Protein AF-A0A6I7NRR6-F1 (afdb_monomer)

Solvent-accessible surface area (backbone atoms only — not comparable to full-atom values): 54608 Å² total; per-residue (Å²): 125,72,81,61,75,88,80,79,53,57,70,59,70,78,69,79,75,79,84,87,71,97,70,84,92,86,80,93,76,82,86,70,66,71,41,67,46,79,76,52,55,38,66,61,67,97,67,33,29,44,38,32,44,49,67,45,67,51,69,60,53,36,71,77,66,59,41,49,77,48,77,51,35,22,42,82,84,69,47,80,49,75,68,61,91,51,30,37,76,45,48,59,64,40,45,34,41,41,37,41,37,36,22,40,84,84,67,48,78,74,50,74,49,71,42,58,43,37,33,54,70,83,89,82,59,73,31,45,39,35,44,34,53,78,66,86,58,85,60,51,76,50,77,40,46,57,66,34,48,51,80,80,72,80,84,70,87,44,89,76,39,35,72,73,46,41,14,38,71,92,43,79,91,46,72,62,60,58,82,49,60,37,78,55,74,43,53,34,28,48,39,75,41,80,49,85,82,75,65,59,58,53,40,45,34,57,73,74,88,59,94,57,76,53,77,63,92,50,88,42,87,49,34,34,77,66,75,94,66,81,74,87,49,96,63,37,45,68,76,48,42,7,63,37,90,83,55,84,43,71,57,57,70,64,42,77,50,90,62,65,49,56,36,17,44,34,73,44,79,55,53,72,26,42,42,34,43,38,63,81,74,91,73,82,82,65,51,70,52,77,44,51,54,56,41,58,50,75,84,69,84,78,74,86,49,94,70,36,45,68,73,50,41,7,65,38,83,89,47,93,54,61,62,55,58,81,75,46,55,38,79,58,69,45,56,36,16,40,36,73,44,74,67,64,98,67,62,70,28,44,44,38,58,39,66,87,53,92,89,58,87,82,62,84,66,46,78,41,47,63,63,38,56,56,81,82,79,78,76,78,75,83,51,91,72,36,46,68,75,50,43,10,65,38,88,85,58,81,42,77,57,50,50,92,77,48,52,36,78,55,68,45,56,34,21,49,30,69,46,63,77,75,73,63,68,28,46,39,38,34,28,53,58,80,80,82,79,46,73,70,51,71,48,79,43,46,61,75,37,78,42,73,66,79,85,82,79,87,50,95,67,36,41,69,71,52,38,6,68,35,88,85,57,79,45,77,44,61,62,47,74,30,84,56,69,40,63,34,17,40,30,75,42,80,58,81,90,83,83,86,85,85,91,86,85,87,87,83,86,89,77,86,76,84,78,86,77,82,91,68,86,79,80,58,53,67,48,62,57,92,90,77,45,78,52,82,46,87,65,66,72,77,71,54,52,61,58,38,46,78,72,72,52,92,82,87,87,88,82,88,86,82,86,91,83,87,90,81,89,82,80,89,86,79,88,85,83,89,79,88,86,83,88,82,95,70,82,67,75,24,57,35,68,48,78,59,96,73,33,28,33,32,57,28,61,28,74,64,25,50,52,47,27,74,73,68,27,45,46,74,52,61,46,45,53,98,85,34,39,26,33,33,39,30,62,46,22,54,26,16,76,48,81,72,61,40,60,80,71,72,54,63,79,77,80,70,72,66,94,80,64,90,68,74,59,77,47,61,35,41,28,40,38,44,33,52,49,26,32,39,36,28,39,26,20,35,16,37,16,41,33,51,41,80,44,73,21,72,43,24,35,37,38,26,40,25,19,39,16,34,23,50,44,27,38,70,47,71,44,52,29,43,27,37,37,40,22,39,26,18,47,12,44,16,65,40,24,29,38,39,40,39,31,61,53,22,32,39,37,29,35,26,21,42,16,46,15,52,43,24,35,46,64,46,61,21,50,53,22,31,39,39,24,37,24,21,34,19,43,14,55,48,22,39,74,47,67,62,28,58,47,22,32,39,38,20,39,25,19,26,23,47,11,25,26,39,43,44,52,46,34,47,48,39,68,44,74,32,67,54,22,72,45,10,55,34,16,42,35,37,44,45,38,89,74,19,78,49,42,35,46,58,99,28,26,37,23,36,54,85,44,36,35,40,50,41,49,34,23,35,28,73,54,44,62,49,71,54,62,83,60,24,30,32,38,31,54,44,17,36,44,44,20,61,40,32,27,33,40,37,41,40,59,50,37,47,38,35,30,42,26,21,40,18,47,29,78,42,32,40,36,39,35,41,64,30,90,61,77,43,47,45,31,68,60,19,60,17,32,76,77,64,92,90,39,75,44,68,49,68,82,39,36,37,34,30,41,69,94,35,47,71,59,40,44,69,32,69,59,40,46,81,45,47,92,33,56,42,60,95

Secondary structure (DSSP, 8-state):
-----TTSSEE-------------SS----TT--EEEEEEEEE-STTEEEEEEEEETHHHHHHHH--EEEEEEEETT-PEEPEETTEEEEETT-EEEEEEEEE-TT--EEEEEEEEEEEPPPPPPEEEEEEE-SSSSPPEEEEEETTBPPPPPPPPP-TTEEEEEEEETT-TTSB--TTS-B-S-EEEEEEEEEPPP----EEEE--SS---EE------SSBPPPPSS---BTTEEEEEEESSTTSSSB--TT-B-SS-EEEEEEEEE--EEEEEEE--SS-S--EEEEEETTPBPPPPPPPPBTTEEEEEEESSTT-S-B--TTT-B--S-EEEEEEEEE---PPEEEEEEE-S-TTSPPPPPEEEETTPPPPPPSSPP-BTTEEEEEEESSTTS-SB--TTT----S-EEEEEEEEESS--EEEEEEE--SSS--EEEEEEEETTEEEE------BTTEEEEEEESSTTS-SEESEEEESS-EEEEEEEEEPPPPPPPPP----SSS---------SSS--EEEESTTS-EEEE-S-THHHHHHHHHTT----------------SS-----------------TTSEEEEEETTEEEEEEE-HHHHHHHHHHSEEE--SEETTEEEEEE-TTTT----HHHHHHTT--GGGG--TT-TT-S----SEEE--TT--EE-TTTTTT---SEEE--TT--EE-TTTTTT--S--EEEE-TT--EE-TTTTTT-TT--EEEE-TT--EE-TTTTTT-TT--EEE--TT--EE-TTTTTT-TT-------TT--EE-TTTTTT----EEEE-TT--EE-TTTT--TT--EEEE-TT-SSEEEETTEEEETTS-EEEE--TT---SEEEPPTT--EE-TTTTTT-TT--EEEE-TT--EE-TTTTTT-TT--EEEE--SSPPEE-TTTTEEE-STT-EEEPTT-EEEE-TT-HHHHHTSTTGGGGGGGEEE-

Nearest PDB structures (foldseek):
  4h09-assembly2_B  TM=7.238E-01  e=1.668E-12  Eubacterium ventriosum ATCC 27560
  4gt6-assembly1_A  TM=6.253E-01  e=6.529E-12  Faecalibacterium duncaniae
  4cp6-assembly1_A  TM=4.565E-01  e=5.761E-14  Streptococcus pneumoniae
  4fs7-assembly1_A  TM=6.454E-01  e=3.635E-09  Bacteroides ovatus ATCC 8483
  6mlx-assembly3_C  TM=5.170E-01  e=1.390E-04  Treponema pallidum

Sequence (970 aa):
MKRFWMGWLILGMIAVLSACDSRPPGDSWDLEQLLIEIQDAYEVPAGLYTIEYTIENLNDYVREFGVSVKVEAFDADDNPVTLDGTTFEALAGAVYTVTVTVLKDDESVLTTRTMTVQVAEAPVEMVRVTFDPANGTAAYEVQVPVGSPVATPDEPLYEDHTFIGWSVLDERDKLWDFTDDVMADLTLVALWQGAPIVVYLLSYYLNDGTTTLYLSEGNTTGLLALPSDDPVREGYRFTGWAYDPSGKAPALSGDPIEQAMSLYAQWEEIVYVMVEFARNDGSGDAFSVVLEKGDILTEEAAPLREGYLFLGWSKAADSDAFWMFATEPVEANMTLYARWAQETSGTTFTVTFDLQVDDLPPVENQTVIEGALATYPLPDPMRVDYHFIGWFLDPDMTDIFLFDDMPITADITLYAGWQSMFGTVYTINYWVNDGSGDLFTSDNVSEGTLYVIGQIPTQSGYVFTGWYLDAATTMPAEHVFVEDDLDLYAGWRAEATPLSAPSGLNIEDGILTFVVVSDEAPLAFDIFINDDWVLQVNEPWADVSSWLIEAGVYGIELVAVGDGIETLDSPRSAILLVTIEAEDDSDQGYFVYENDEGYLRLLGLTEDGKDHVKATGSLIIPNTIDGIPVYAIDFYAFFSLSWELGEDLGLDPEDWSDENNWNRALFVFDKVVIPSNVNYIWDNAFTGNQIKSLTIGINVERIDYGAFKGVGQLEHLTIPGSVHYIGVEAFAEMPNLKTVDIREGVQYIDDRAFQYNERLETVIFADSITYIGDGTFVMTPLLGDIHLPVSLQYLGLSAFKHSGMSTVTIPAGLEEIGDFALSGEGLTYITVHADNPSYMALDGVLFNKNLSRLIQYPLGNTNKTYAIPNGVDTIAWFAFNEAAYLEIISVPASVTSIETFAFFGIMSLSTIEFKGTVPPSIGSRALMYETGMSEYEPLPNMTILVPSGYLDVYKLAPGFSFYEDHLTSQ

pLDDT: mean 72.7, std 19.06, range [25.39, 98.44]

Foldseek 3Di:
DDFDPDDPWKDWDFPQDFDDDDDDDDDDDGPRPWTKAWDGWDDDPDFKIKTFIDIPPPVVCCVPAVKDKDKWKAWPVRHTFDDDDRIGMDGAQTKMKIKMFIAHPVRHTPDMDIIMMGTHDDDFAKAKEWEAAQQPDDIDIDIDGAFAFDDADPNDDHPQWDWPAWDFPVGLPDHDDSRGGDHHHTYIYIDTDGDDAPFAWEWEAQLPPDRDTDTDSDRDPQWDDDDPDFDDDVQKDWPAKAQDSVRPGGDDGGHGDPHHGYIYIDIDGFAKAKEWEAALPPDDDIDIDIDTAFDFDADDDFDDDPQKDWPAWAQDAPDPHHDDGPPDTHHHHGYTYIDIDGDDDFDKAKEAEAAVDPPWDGFDIDIGGAFAFDDDDPDQTDDPQWDFPAWAQDQVRPHHDDRVPDGDHHHGYIYTDIHGNDFDWAKEWEAALPPPRDTPDIDTHGAQDWDADDDADDDPQKDWDAKAQDSVRPHGPRIDGPHHHGYIYIDIDGDDDDDDDDDDDDDDDDDDDFFFDDDDDDDWTWGDDPNDDTDTDPDDPVVVVVVVVVVPHDDDDDDDDDDDDDDDDDDDDDDDDDDDDDDDDDPQQFFDWDDDPQEIETQATDPVNQVVCVVVLEAEDDCDRPNGGHAEYDALHQAADDPVVCVVVVHDPVVVPDPPPPHYDRRARQYYEAEQNYQYQDHRSAAQHQHQYYHHHQQNQEQEHCSHANREHHQEEEAHLNHQEQYACSQDNHARHAEYHYEHNHAEYEHLVHDNNQNHAYYHDHLNYAYDEACVHHNNQNHEADEDRQNHAEQYHLVQAQYLYQEYEAHQNHNYHHANSQNHQNHAAYQYDPNNQFWGDDPRFIDGPQLQEGRADGLNHQDQEDERDPNHQEQDACRNAQSARHAEYEAEQNHQYYEALSNENNLNHQEYEYHHLADHDHYHNNQWYDPPPPDIDGRPNHAYEYEPPRLVVQCPDPPSVVVNVRYDYD

Mean predicted aligned error: 23.21 Å

Radius of gyration: 48.03 Å; Cα contacts (8 Å, |Δi|>4): 2185; chains: 1; bounding box: 156×92×117 Å

Structure (mmCIF, N/CA/C/O backbone):
data_AF-A0A6I7NRR6-F1
#
_entry.id   AF-A0A6I7NRR6-F1
#
loop_
_atom_site.group_PDB
_atom_site.id
_atom_site.type_symbol
_atom_site.label_atom_id
_atom_site.label_alt_id
_atom_site.label_comp_id
_atom_site.label_asym_id
_atom_site.label_entity_id
_atom_site.label_seq_id
_atom_site.pdbx_PDB_ins_code
_atom_site.Cartn_x
_atom_site.Cartn_y
_atom_site.Cartn_z
_atom_site.occupancy
_atom_site.B_iso_or_equiv
_atom_site.auth_seq_id
_atom_site.auth_comp_id
_atom_site.auth_asym_id
_atom_site.auth_atom_id
_atom_site.pdbx_PDB_model_num
ATOM 1 N N . MET A 1 1 ? 66.875 -33.323 25.495 1.00 39.59 1 MET A N 1
ATOM 2 C CA . MET A 1 1 ? 67.094 -32.762 26.842 1.00 39.59 1 MET A CA 1
ATOM 3 C C . MET A 1 1 ? 67.150 -31.250 26.717 1.00 39.59 1 MET A C 1
ATOM 5 O O . MET A 1 1 ? 68.175 -30.712 26.310 1.00 39.59 1 MET A O 1
ATOM 9 N N . LYS A 1 2 ? 66.020 -30.575 26.943 1.00 41.25 2 LYS A N 1
ATOM 10 C CA . LYS A 1 2 ? 65.986 -29.114 27.063 1.00 41.25 2 LYS A CA 1
ATOM 11 C C . LYS A 1 2 ? 66.435 -28.796 28.495 1.00 41.25 2 LYS A C 1
ATOM 13 O O . LYS A 1 2 ? 65.766 -29.215 29.428 1.00 41.25 2 LYS A O 1
ATOM 18 N N . ARG A 1 3 ? 67.590 -28.146 28.672 1.00 41.94 3 ARG A N 1
ATOM 19 C CA . ARG A 1 3 ? 67.972 -27.570 29.972 1.00 41.94 3 ARG A CA 1
ATOM 20 C C . ARG A 1 3 ? 67.186 -26.273 30.125 1.00 41.94 3 ARG A C 1
ATOM 22 O O . ARG A 1 3 ? 67.403 -25.354 29.335 1.00 41.94 3 ARG A O 1
ATOM 29 N N . PHE A 1 4 ? 66.235 -26.229 31.049 1.00 46.75 4 PHE A N 1
ATOM 30 C CA . PHE A 1 4 ? 65.455 -25.023 31.309 1.00 46.75 4 PHE A CA 1
ATOM 31 C C . PHE A 1 4 ? 66.203 -24.151 32.320 1.00 46.75 4 PHE A C 1
ATOM 33 O O . PHE A 1 4 ? 66.697 -24.644 33.323 1.00 46.75 4 PHE A O 1
ATOM 40 N N . TRP A 1 5 ? 66.332 -22.853 32.037 1.00 40.44 5 TRP A N 1
ATOM 41 C CA . TRP A 1 5 ? 66.948 -21.906 32.969 1.00 40.44 5 TRP A CA 1
ATOM 42 C C . TRP A 1 5 ? 66.023 -21.661 34.175 1.00 40.44 5 TRP A C 1
ATOM 44 O O . TRP A 1 5 ? 64.813 -21.514 34.003 1.00 40.44 5 TRP A O 1
ATOM 54 N N . MET A 1 6 ? 66.637 -21.576 35.360 1.00 43.59 6 MET A N 1
ATOM 55 C CA . MET A 1 6 ? 66.144 -21.588 36.757 1.00 43.59 6 MET A CA 1
ATOM 56 C C . MET A 1 6 ? 64.941 -20.700 37.160 1.00 43.59 6 MET A C 1
ATOM 58 O O . MET A 1 6 ? 64.642 -20.594 38.343 1.00 43.59 6 MET A O 1
ATOM 62 N N . GLY A 1 7 ? 64.244 -20.034 36.238 1.00 47.44 7 GLY A N 1
ATOM 63 C CA . GLY A 1 7 ? 63.242 -19.016 36.580 1.00 47.44 7 GLY A CA 1
ATOM 64 C C . GLY A 1 7 ? 61.779 -19.467 36.645 1.00 47.44 7 GLY A C 1
ATOM 65 O O . GLY A 1 7 ? 60.980 -18.737 37.217 1.00 47.44 7 GLY A O 1
ATOM 66 N N . TRP A 1 8 ? 61.397 -20.595 36.031 1.00 50.31 8 TRP A N 1
ATOM 67 C CA . TRP A 1 8 ? 59.971 -20.896 35.772 1.00 50.31 8 TRP A CA 1
ATOM 68 C C . TRP A 1 8 ? 59.485 -22.306 36.160 1.00 50.31 8 TRP A C 1
ATOM 70 O O . TRP A 1 8 ? 58.287 -22.546 36.084 1.00 50.31 8 TRP A O 1
ATOM 80 N N . LEU A 1 9 ? 60.353 -23.234 36.591 1.00 51.38 9 LEU A N 1
ATOM 81 C CA . LEU A 1 9 ? 59.957 -24.641 36.830 1.00 51.38 9 LEU A CA 1
ATOM 82 C C . LEU A 1 9 ? 59.970 -25.104 38.299 1.00 51.38 9 LEU A C 1
ATOM 84 O O . LEU A 1 9 ? 59.352 -26.123 38.600 1.00 51.38 9 LEU A O 1
ATOM 88 N N . ILE A 1 10 ? 60.610 -24.372 39.220 1.00 51.47 10 ILE A N 1
ATOM 89 C CA . ILE A 1 10 ? 60.633 -24.705 40.656 1.00 51.47 10 ILE A CA 1
ATOM 90 C C . ILE A 1 10 ? 60.467 -23.430 41.485 1.00 51.47 10 ILE A C 1
ATOM 92 O O . ILE A 1 10 ? 61.281 -22.513 41.396 1.00 51.47 10 ILE A O 1
ATOM 96 N N . LEU A 1 11 ? 59.436 -23.386 42.330 1.00 49.25 11 LEU A N 1
ATOM 97 C CA . LEU A 1 11 ? 59.266 -22.371 43.375 1.00 49.25 11 LEU A CA 1
ATOM 98 C C . LEU A 1 11 ? 59.872 -22.914 44.679 1.00 49.25 11 LEU A C 1
ATOM 100 O O . LEU A 1 11 ? 59.171 -23.463 45.523 1.00 49.25 11 LEU A O 1
ATOM 104 N N . GLY A 1 12 ? 61.195 -22.815 44.824 1.00 45.66 12 GLY A N 1
ATOM 105 C CA . GLY A 1 12 ? 61.912 -23.179 46.051 1.00 45.66 12 GLY A CA 1
ATOM 106 C C . GLY A 1 12 ? 62.311 -21.932 46.838 1.00 45.66 12 GLY A C 1
ATOM 107 O O . GLY A 1 12 ? 63.116 -21.134 46.362 1.00 45.66 12 GLY A O 1
ATOM 108 N N . MET A 1 13 ? 61.754 -21.742 48.039 1.00 45.69 13 MET A N 1
ATOM 109 C CA . MET A 1 13 ? 62.218 -20.712 48.976 1.00 45.69 13 MET A CA 1
ATOM 110 C C . MET A 1 13 ? 63.624 -21.068 49.476 1.00 45.69 13 MET A C 1
ATOM 112 O O . MET A 1 13 ? 63.819 -22.140 50.045 1.00 45.69 13 MET A O 1
ATOM 116 N N . ILE A 1 14 ? 64.581 -20.143 49.351 1.00 43.75 14 ILE A N 1
ATOM 117 C CA . ILE A 1 14 ? 65.815 -20.160 50.148 1.00 43.75 14 ILE A CA 1
ATOM 118 C C . ILE A 1 14 ? 65.383 -20.115 51.623 1.00 43.75 14 ILE A C 1
ATOM 120 O O . ILE A 1 14 ? 64.957 -19.071 52.120 1.00 43.75 14 ILE A O 1
ATOM 124 N N . ALA A 1 15 ? 65.422 -21.250 52.322 1.00 41.03 15 ALA A N 1
ATOM 125 C CA . ALA A 1 15 ? 64.966 -21.343 53.705 1.00 41.03 15 ALA A CA 1
ATOM 126 C C . ALA A 1 15 ? 66.010 -20.750 54.674 1.00 41.03 15 ALA A C 1
ATOM 128 O O . ALA A 1 15 ? 66.717 -21.477 55.366 1.00 41.03 15 ALA A O 1
ATOM 129 N N . VAL A 1 16 ? 66.097 -19.417 54.751 1.00 41.50 16 VAL A N 1
ATOM 130 C CA . VAL A 1 16 ? 66.695 -18.713 55.899 1.00 41.50 16 VAL A CA 1
ATOM 131 C C . VAL A 1 16 ? 65.565 -18.372 56.863 1.00 41.50 16 VAL A C 1
ATOM 133 O O . VAL A 1 16 ? 64.860 -17.386 56.672 1.00 41.50 16 VAL A O 1
ATOM 136 N N . LEU A 1 17 ? 65.368 -19.198 57.892 1.00 39.12 17 LEU A N 1
ATOM 137 C CA . LEU A 1 17 ? 64.469 -18.887 59.005 1.00 39.12 17 LEU A CA 1
ATOM 138 C C . LEU A 1 17 ? 65.099 -19.297 60.344 1.00 39.12 17 LEU A C 1
ATOM 140 O O . LEU A 1 17 ? 65.543 -20.436 60.559 1.00 39.12 17 LEU A O 1
ATOM 144 N N . SER A 1 18 ? 65.157 -18.286 61.209 1.00 35.97 18 SER A N 1
ATOM 145 C CA . SER A 1 18 ? 65.817 -18.240 62.505 1.00 35.97 18 SER A CA 1
ATOM 146 C C . SER A 1 18 ? 65.279 -19.302 63.461 1.00 35.97 18 SER A C 1
ATOM 148 O O . SER A 1 18 ? 64.073 -19.515 63.598 1.00 35.97 18 SER A O 1
ATOM 150 N N . ALA A 1 19 ? 66.187 -20.003 64.140 1.00 35.12 19 ALA A N 1
ATOM 151 C CA . ALA A 1 19 ? 65.802 -20.856 65.254 1.00 35.12 19 ALA A CA 1
ATOM 152 C C . ALA A 1 19 ? 65.443 -19.950 66.442 1.00 35.12 19 ALA A C 1
ATOM 154 O O . ALA A 1 19 ? 66.312 -19.318 67.041 1.00 35.12 19 ALA A O 1
ATOM 155 N N . CYS A 1 20 ? 64.158 -19.877 66.783 1.00 33.28 20 CYS A N 1
ATOM 156 C CA . CYS A 1 20 ? 63.709 -19.306 68.045 1.00 33.28 20 CYS A CA 1
ATOM 157 C C . CYS A 1 20 ? 64.122 -20.263 69.168 1.00 33.28 20 CYS A C 1
ATOM 159 O O . CYS A 1 20 ? 63.532 -21.332 69.298 1.00 33.28 20 CYS A O 1
ATOM 161 N N . ASP A 1 21 ? 65.115 -19.899 69.979 1.00 34.53 21 ASP A N 1
ATOM 162 C CA . ASP A 1 21 ? 65.425 -20.664 71.185 1.00 34.53 21 ASP A CA 1
ATOM 163 C C . ASP A 1 21 ? 65.652 -19.719 72.367 1.00 34.53 21 ASP A C 1
ATOM 165 O O . ASP A 1 21 ? 66.613 -18.949 72.438 1.00 34.53 21 ASP A O 1
ATOM 169 N N . SER A 1 22 ? 64.726 -19.765 73.322 1.00 38.78 22 SER A N 1
ATOM 170 C CA . SER A 1 22 ? 64.920 -19.190 74.644 1.00 38.78 22 SER A CA 1
ATOM 171 C C . SER A 1 22 ? 66.034 -19.960 75.353 1.00 38.78 22 SER A C 1
ATOM 173 O O . SER A 1 22 ? 65.798 -21.064 75.846 1.00 38.78 22 SER A O 1
ATOM 175 N N . ARG A 1 23 ? 67.237 -19.382 75.457 1.00 40.16 23 ARG A N 1
ATOM 176 C CA . ARG A 1 23 ? 68.305 -19.911 76.320 1.00 40.16 23 ARG A CA 1
ATOM 177 C C . ARG A 1 23 ? 68.729 -18.930 77.417 1.00 40.16 23 ARG A C 1
ATOM 179 O O . ARG A 1 23 ? 68.815 -17.727 77.169 1.00 40.16 23 ARG A O 1
ATOM 186 N N . PRO A 1 24 ? 69.051 -19.433 78.626 1.00 35.22 24 PRO A N 1
ATOM 187 C CA . PRO A 1 24 ? 69.862 -18.716 79.606 1.00 35.22 24 PRO A CA 1
ATOM 188 C C . PRO A 1 24 ? 71.306 -18.509 79.091 1.00 35.22 24 PRO A C 1
ATOM 190 O O . PRO A 1 24 ? 71.759 -19.248 78.218 1.00 35.22 24 PRO A O 1
ATOM 193 N N . PRO A 1 25 ? 72.043 -17.522 79.630 1.00 41.16 25 PRO A N 1
ATOM 194 C CA . PRO A 1 25 ? 73.224 -16.938 78.994 1.00 41.16 25 PRO A CA 1
ATOM 195 C C . PRO A 1 25 ? 74.481 -17.812 79.139 1.00 41.16 25 PRO A C 1
ATOM 197 O O . PRO A 1 25 ? 74.842 -18.187 80.255 1.00 41.16 25 PRO A O 1
ATOM 200 N N . GLY A 1 26 ? 75.181 -18.078 78.028 1.00 49.25 26 GLY A N 1
ATOM 201 C CA . GLY A 1 26 ? 76.489 -18.743 78.062 1.00 49.25 26 GLY A CA 1
ATOM 202 C C . GLY A 1 26 ? 77.172 -18.984 76.715 1.00 49.25 26 GLY A C 1
ATOM 203 O O . GLY A 1 26 ? 78.352 -18.678 76.609 1.00 49.25 26 GLY A O 1
ATOM 204 N N . ASP A 1 27 ? 76.455 -19.443 75.686 1.00 42.06 27 ASP A N 1
ATOM 205 C CA . ASP A 1 27 ? 77.076 -19.856 74.418 1.00 42.06 27 ASP A CA 1
ATOM 206 C C . ASP A 1 27 ? 76.411 -19.170 73.215 1.00 42.06 27 ASP A C 1
ATOM 208 O O . ASP A 1 27 ? 75.225 -19.361 72.946 1.00 42.06 27 ASP A O 1
ATOM 212 N N . SER A 1 28 ? 77.171 -18.332 72.507 1.00 43.03 28 SER A N 1
ATOM 213 C CA . SER A 1 28 ? 76.752 -17.650 71.281 1.00 43.03 28 SER A CA 1
ATOM 214 C C . SER A 1 28 ? 77.017 -18.538 70.063 1.00 43.03 28 SER A C 1
ATOM 216 O O . SER A 1 28 ? 78.164 -18.623 69.619 1.00 43.03 28 SER A O 1
ATOM 218 N N . TRP A 1 29 ? 75.985 -19.161 69.495 1.00 52.72 29 TRP A N 1
ATOM 219 C CA . TRP A 1 29 ? 76.079 -19.791 68.173 1.00 52.72 29 TRP A CA 1
ATOM 220 C C . TRP A 1 29 ? 74.914 -19.350 67.298 1.00 52.72 29 TRP A C 1
ATOM 222 O O . TRP A 1 29 ? 73.757 -19.480 67.691 1.00 52.72 29 TRP A O 1
ATOM 232 N N . ASP A 1 30 ? 75.247 -18.852 66.112 1.00 50.75 30 ASP A N 1
ATOM 233 C CA . ASP A 1 30 ? 74.296 -18.438 65.089 1.00 50.75 30 ASP A CA 1
ATOM 234 C C . ASP A 1 30 ? 74.077 -19.624 64.135 1.00 50.75 30 ASP A C 1
ATOM 236 O O . ASP A 1 30 ? 74.895 -19.910 63.263 1.00 50.75 30 ASP A O 1
ATOM 240 N N . LEU A 1 31 ? 73.013 -20.399 64.358 1.00 51.59 31 LEU A N 1
ATOM 241 C CA . LEU A 1 31 ? 72.683 -21.617 63.595 1.00 51.59 31 LEU A CA 1
ATOM 242 C C . LEU A 1 31 ? 72.035 -21.314 62.223 1.00 51.59 31 LEU A C 1
ATOM 244 O O . LEU A 1 31 ? 71.423 -22.195 61.615 1.00 51.59 31 LEU A O 1
ATOM 248 N N . GLU A 1 32 ? 72.138 -20.078 61.730 1.00 52.94 32 GLU A N 1
ATOM 249 C CA . GLU A 1 32 ? 71.478 -19.591 60.510 1.00 52.94 32 GLU A CA 1
ATOM 250 C C . GLU A 1 32 ? 72.250 -19.852 59.199 1.00 52.94 32 GLU A C 1
ATOM 252 O O . GLU A 1 32 ? 71.725 -19.547 58.135 1.00 52.94 32 GLU A O 1
ATOM 257 N N . GLN A 1 33 ? 73.455 -20.443 59.224 1.00 57.72 33 GLN A N 1
ATOM 258 C CA . GLN A 1 33 ? 74.317 -20.512 58.025 1.00 57.72 33 GLN A CA 1
ATOM 259 C C . GLN A 1 33 ? 74.336 -21.844 57.248 1.00 57.72 33 GLN A C 1
ATOM 261 O O . GLN A 1 33 ? 75.024 -21.925 56.230 1.00 57.72 33 GLN A O 1
ATOM 266 N N . LEU A 1 34 ? 73.611 -22.886 57.676 1.00 63.16 34 LEU A N 1
ATOM 267 C CA . LEU A 1 34 ? 73.485 -24.123 56.886 1.00 63.16 34 LEU A CA 1
ATOM 268 C C . LEU A 1 34 ? 72.334 -23.982 55.876 1.00 63.16 34 LEU A C 1
ATOM 270 O O . LEU A 1 34 ? 71.171 -23.983 56.284 1.00 63.16 34 LEU A O 1
ATOM 274 N N . LEU A 1 35 ? 72.660 -23.877 54.585 1.00 66.00 35 LEU A N 1
ATOM 275 C CA . LEU A 1 35 ? 71.696 -23.634 53.507 1.00 66.00 35 LEU A CA 1
ATOM 276 C C . LEU A 1 35 ? 71.566 -24.860 52.592 1.00 66.00 35 LEU A C 1
ATOM 278 O O . LEU A 1 35 ? 72.576 -25.438 52.194 1.00 66.00 35 LEU A O 1
ATOM 282 N N . ILE A 1 36 ? 70.332 -25.237 52.249 1.00 68.44 36 ILE A N 1
ATOM 283 C CA . ILE A 1 36 ? 70.037 -26.214 51.191 1.00 68.44 36 ILE A CA 1
ATOM 284 C C . ILE A 1 36 ? 69.542 -25.416 49.984 1.00 68.44 36 ILE A C 1
ATOM 286 O O . ILE A 1 36 ? 68.613 -24.624 50.129 1.00 68.44 36 ILE A O 1
ATOM 290 N N . GLU A 1 37 ? 70.152 -25.611 48.818 1.00 70.75 37 GLU A N 1
ATOM 291 C CA . GLU A 1 37 ? 69.811 -24.885 47.590 1.00 70.75 37 GLU A CA 1
ATOM 292 C C . GLU A 1 37 ? 69.604 -25.854 46.421 1.00 70.75 37 GLU A C 1
ATOM 294 O O . GLU A 1 37 ? 70.335 -26.835 46.288 1.00 70.75 37 GLU A O 1
ATOM 299 N N . ILE A 1 38 ? 68.605 -25.583 45.575 1.00 70.06 38 ILE A N 1
ATOM 300 C CA . ILE A 1 38 ? 68.371 -26.322 44.328 1.00 70.06 38 ILE A CA 1
ATOM 301 C C . ILE A 1 38 ? 69.219 -25.698 43.218 1.00 70.06 38 ILE A C 1
ATOM 303 O O . ILE A 1 38 ? 69.108 -24.502 42.960 1.00 70.06 38 ILE A O 1
ATOM 307 N N . GLN A 1 39 ? 70.048 -26.509 42.563 1.00 69.50 39 GLN A N 1
ATOM 308 C CA . GLN A 1 39 ? 70.994 -26.060 41.539 1.00 69.50 39 GLN A CA 1
ATOM 309 C C . GLN A 1 39 ? 70.432 -26.163 40.123 1.00 69.50 39 GLN A C 1
ATOM 311 O O . GLN A 1 39 ? 70.609 -25.248 39.323 1.00 69.50 39 GLN A O 1
ATOM 316 N N . ASP A 1 40 ? 69.791 -27.279 39.782 1.00 67.25 40 ASP A N 1
ATOM 317 C CA . ASP A 1 40 ? 69.250 -27.495 38.439 1.00 67.25 40 ASP A CA 1
ATOM 318 C C . ASP A 1 40 ? 68.093 -28.502 38.478 1.00 67.25 40 ASP A C 1
ATOM 320 O O . ASP A 1 40 ? 67.961 -29.300 39.414 1.00 67.25 40 ASP A O 1
ATOM 324 N N . ALA A 1 41 ? 67.256 -28.466 37.443 1.00 66.94 41 ALA A N 1
ATOM 325 C CA . ALA A 1 41 ? 66.224 -29.461 37.211 1.00 66.94 41 ALA A CA 1
ATOM 326 C C . ALA A 1 41 ? 66.000 -29.685 35.721 1.00 66.94 41 ALA A C 1
ATOM 328 O O . ALA A 1 41 ? 65.828 -28.749 34.934 1.00 66.94 41 ALA A O 1
ATOM 329 N N . TYR A 1 42 ? 65.970 -30.950 35.321 1.00 70.94 42 TYR A N 1
ATOM 330 C CA . TYR A 1 42 ? 65.773 -31.315 33.926 1.00 70.94 42 TYR A CA 1
ATOM 331 C C . TYR A 1 42 ? 64.938 -32.584 33.791 1.00 70.94 42 TYR A C 1
ATOM 333 O O . TYR A 1 42 ? 64.973 -33.483 34.627 1.00 70.94 42 TYR A O 1
ATOM 341 N N . GLU A 1 43 ? 64.163 -32.627 32.712 1.00 69.81 43 GLU A N 1
ATOM 342 C CA . GLU A 1 43 ? 63.234 -33.713 32.417 1.00 69.81 43 GLU A CA 1
ATOM 343 C C . GLU A 1 43 ? 63.969 -34.942 31.865 1.00 69.81 43 GLU A C 1
ATOM 345 O O . GLU A 1 43 ? 64.834 -34.828 30.980 1.00 69.81 43 GLU A O 1
ATOM 350 N N . VAL A 1 44 ? 63.595 -36.122 32.362 1.00 61.09 44 VAL A N 1
ATOM 351 C CA . VAL A 1 44 ? 64.152 -37.413 31.958 1.00 61.09 44 VAL A CA 1
ATOM 352 C C . VAL A 1 44 ? 62.983 -38.401 31.787 1.00 61.09 44 VAL A C 1
ATOM 354 O O . VAL A 1 44 ? 62.465 -38.944 32.752 1.00 61.09 44 VAL A O 1
ATOM 357 N N . PRO A 1 45 ? 62.690 -38.762 30.524 1.00 57.53 45 PRO A N 1
ATOM 358 C CA . PRO A 1 45 ? 61.364 -39.054 29.928 1.00 57.53 45 PRO A CA 1
ATOM 359 C C . PRO A 1 45 ? 60.075 -38.411 30.490 1.00 57.53 45 PRO A C 1
ATOM 361 O O . PRO A 1 45 ? 60.007 -37.993 31.635 1.00 57.53 45 PRO A O 1
ATOM 364 N N . ALA A 1 46 ? 59.042 -38.358 29.633 1.00 56.88 46 ALA A N 1
ATOM 365 C CA . ALA A 1 46 ? 57.800 -37.592 29.803 1.00 56.88 46 ALA A CA 1
ATOM 366 C C . ALA A 1 46 ? 57.198 -37.659 31.220 1.00 56.88 46 ALA A C 1
ATOM 368 O O . ALA A 1 46 ? 56.669 -38.695 31.627 1.00 56.88 46 ALA A O 1
ATOM 369 N N . GLY A 1 47 ? 57.256 -36.529 31.933 1.00 60.12 47 GLY A N 1
ATOM 370 C CA . GLY A 1 47 ? 56.601 -36.322 33.232 1.00 60.12 47 GLY A CA 1
ATOM 371 C C . GLY A 1 47 ? 57.450 -36.581 34.485 1.00 60.12 47 GLY A C 1
ATOM 372 O O . GLY A 1 47 ? 56.959 -36.331 35.587 1.00 60.12 47 GLY A O 1
ATOM 373 N N . LEU A 1 48 ? 58.706 -37.031 34.345 1.00 72.19 48 LEU A N 1
ATOM 374 C CA . LEU A 1 48 ? 59.647 -37.219 35.458 1.00 72.19 48 LEU A CA 1
ATOM 375 C C . LEU A 1 48 ? 60.833 -36.243 35.349 1.00 72.19 48 LEU A C 1
ATOM 377 O O . LEU A 1 48 ? 61.445 -36.082 34.291 1.00 72.19 48 LEU A O 1
ATOM 381 N N . TYR A 1 49 ? 61.177 -35.603 36.462 1.00 74.75 49 TYR A N 1
ATOM 382 C CA . TYR A 1 49 ? 62.258 -34.629 36.580 1.00 74.75 49 TYR A CA 1
ATOM 383 C C . TYR A 1 49 ? 63.340 -35.142 37.523 1.00 74.75 49 TYR A C 1
ATOM 385 O O . TYR A 1 49 ? 63.043 -35.695 38.577 1.00 74.75 49 TYR A O 1
ATOM 393 N N . THR A 1 50 ? 64.605 -34.911 37.185 1.00 79.56 50 THR A N 1
ATOM 394 C CA . THR A 1 50 ? 65.708 -35.057 38.141 1.00 79.56 50 THR A CA 1
ATOM 395 C C . THR A 1 50 ? 66.012 -33.693 38.745 1.00 79.56 50 THR A C 1
ATOM 397 O O . THR A 1 50 ? 66.285 -32.743 38.009 1.00 79.56 50 THR A O 1
ATOM 400 N N . ILE A 1 51 ? 65.959 -33.607 40.075 1.00 78.44 51 ILE A N 1
ATOM 401 C CA . ILE A 1 51 ? 66.250 -32.406 40.861 1.00 78.44 51 ILE A CA 1
ATOM 402 C C . ILE A 1 51 ? 67.646 -32.538 41.465 1.00 78.44 51 ILE A C 1
ATOM 404 O O . ILE A 1 51 ? 67.931 -33.518 42.154 1.00 78.44 51 ILE A O 1
ATOM 408 N N . GLU A 1 52 ? 68.507 -31.549 41.236 1.00 80.00 52 GLU A N 1
ATOM 409 C CA . GLU A 1 52 ? 69.861 -31.487 41.791 1.00 80.00 52 GLU A CA 1
ATOM 410 C C . GLU A 1 52 ? 69.945 -30.414 42.883 1.00 80.00 52 GLU A C 1
ATOM 412 O O . GLU A 1 52 ? 69.530 -29.274 42.671 1.00 80.00 52 GLU A O 1
ATOM 417 N N . TYR A 1 53 ? 70.478 -30.764 44.059 1.00 78.19 53 TYR A N 1
ATOM 418 C CA . TYR A 1 53 ? 70.595 -29.859 45.207 1.00 78.19 53 TYR A CA 1
ATOM 419 C C . TYR A 1 53 ? 71.994 -29.867 45.829 1.00 78.19 53 TYR A C 1
ATOM 421 O O . TYR A 1 53 ? 72.733 -30.844 45.762 1.00 78.19 53 TYR A O 1
ATOM 429 N N . THR A 1 54 ? 72.357 -28.782 46.506 1.00 75.75 54 THR A N 1
ATOM 430 C CA . THR A 1 54 ? 73.616 -28.646 47.249 1.00 75.75 54 THR A CA 1
ATOM 431 C C . THR A 1 54 ? 73.363 -28.198 48.680 1.00 75.75 54 THR A C 1
ATOM 433 O O . THR A 1 54 ? 72.383 -27.513 48.964 1.00 75.75 54 THR A O 1
ATOM 436 N N . ILE A 1 55 ? 74.268 -28.570 49.590 1.00 74.88 55 ILE A N 1
ATOM 437 C CA . ILE A 1 55 ? 74.252 -28.109 50.983 1.00 74.88 55 ILE A CA 1
ATOM 438 C C . ILE A 1 55 ? 75.497 -27.255 51.211 1.00 74.88 55 ILE A C 1
ATOM 440 O O . ILE A 1 55 ? 76.620 -27.767 51.214 1.00 74.88 55 ILE A O 1
ATOM 444 N N . GLU A 1 56 ? 75.305 -25.954 51.390 1.00 70.06 56 GLU A N 1
ATOM 445 C CA . GLU A 1 56 ? 76.399 -25.006 51.594 1.00 70.06 56 GLU A CA 1
ATOM 446 C C . GLU A 1 56 ? 76.865 -24.967 53.062 1.00 70.06 56 GLU A C 1
ATOM 448 O O . GLU A 1 56 ? 76.123 -25.302 53.986 1.00 70.06 56 GLU A O 1
ATOM 453 N N . ASN A 1 57 ? 78.130 -24.580 53.281 1.00 64.69 57 ASN A N 1
ATOM 454 C CA . ASN A 1 57 ? 78.810 -24.478 54.589 1.00 64.69 57 ASN A CA 1
ATOM 455 C C . ASN A 1 57 ? 78.935 -25.785 55.407 1.00 64.69 57 ASN A C 1
ATOM 457 O O . ASN A 1 57 ? 79.449 -25.778 56.526 1.00 64.69 57 ASN A O 1
ATOM 461 N N . LEU A 1 58 ? 78.556 -26.938 54.841 1.00 65.88 58 LEU A N 1
ATOM 462 C CA . LEU A 1 58 ? 78.606 -28.242 55.517 1.00 65.88 58 LEU A CA 1
ATOM 463 C C . LEU A 1 58 ? 80.030 -28.672 55.918 1.00 65.88 58 LEU A C 1
ATOM 465 O O . LEU A 1 58 ? 80.247 -29.232 56.991 1.00 65.88 58 LEU A O 1
ATOM 469 N N . ASN A 1 59 ? 81.016 -28.400 55.059 1.00 60.28 59 ASN A N 1
ATOM 470 C CA . ASN A 1 59 ? 82.398 -28.851 55.254 1.00 60.28 59 ASN A CA 1
ATOM 471 C C . ASN A 1 59 ? 83.107 -28.171 56.435 1.00 60.28 59 ASN A C 1
ATOM 473 O O . ASN A 1 59 ? 83.966 -28.798 57.059 1.00 60.28 59 ASN A O 1
ATOM 477 N N . ASP A 1 60 ? 82.749 -26.927 56.757 1.00 60.84 60 ASP A N 1
ATOM 478 C CA . ASP A 1 60 ? 83.333 -26.197 57.885 1.00 60.84 60 ASP A CA 1
ATOM 479 C C . ASP A 1 60 ? 82.801 -26.742 59.219 1.00 60.84 60 ASP A C 1
ATOM 481 O O . ASP A 1 60 ? 83.587 -27.019 60.127 1.00 60.84 60 ASP A O 1
ATOM 485 N N . TYR A 1 61 ? 81.504 -27.070 59.284 1.00 60.94 61 TYR A N 1
ATOM 486 C CA . TYR A 1 61 ? 80.904 -27.765 60.430 1.00 60.94 61 TYR A CA 1
ATOM 487 C C . TYR A 1 61 ? 81.536 -29.141 60.683 1.00 60.94 61 TYR A C 1
ATOM 489 O O . TYR A 1 61 ? 81.890 -29.466 61.819 1.00 60.94 61 TYR A O 1
ATOM 497 N N . VAL A 1 62 ? 81.715 -29.946 59.630 1.00 62.25 62 VAL A N 1
ATOM 498 C CA . VAL A 1 62 ? 82.309 -31.290 59.744 1.00 62.25 62 VAL A CA 1
ATOM 499 C C . VAL A 1 62 ? 83.773 -31.218 60.202 1.00 62.25 62 VAL A C 1
ATOM 501 O O . VAL A 1 62 ? 84.193 -32.024 61.034 1.00 62.25 62 VAL A O 1
ATOM 504 N N . ARG A 1 63 ? 84.555 -30.244 59.711 1.00 59.12 63 ARG A N 1
ATOM 505 C CA . ARG A 1 63 ? 85.972 -30.075 60.086 1.00 59.12 63 ARG A CA 1
ATOM 506 C C . ARG A 1 63 ? 86.183 -29.583 61.512 1.00 59.12 63 ARG A C 1
ATOM 508 O O . ARG A 1 63 ? 87.155 -30.004 62.138 1.00 59.12 63 ARG A O 1
ATOM 515 N N . GLU A 1 64 ? 85.348 -28.669 61.990 1.00 58.19 64 GLU A N 1
ATOM 516 C CA . GLU A 1 64 ? 85.574 -27.991 63.269 1.00 58.19 64 GLU A CA 1
ATOM 517 C C . GLU A 1 64 ? 85.023 -28.785 64.466 1.00 58.19 64 GLU A C 1
ATOM 519 O O . GLU A 1 64 ? 85.591 -28.711 65.557 1.00 58.19 64 GLU A O 1
ATOM 524 N N . PHE A 1 65 ? 83.991 -29.616 64.262 1.00 59.06 65 PHE A N 1
ATOM 525 C CA . PHE A 1 65 ? 83.274 -30.279 65.361 1.00 59.06 65 PHE A CA 1
ATOM 526 C C . PHE A 1 65 ? 83.196 -31.808 65.287 1.00 59.06 65 PHE A C 1
ATOM 528 O O . PHE A 1 65 ? 82.673 -32.404 66.226 1.00 59.06 65 PHE A O 1
ATOM 535 N N . GLY A 1 66 ? 83.712 -32.452 64.230 1.00 63.09 66 GLY A N 1
ATOM 536 C CA . GLY A 1 66 ? 83.665 -33.916 64.103 1.00 63.09 66 GLY A CA 1
ATOM 537 C C . GLY A 1 66 ? 82.228 -34.443 64.112 1.00 63.09 66 GLY A C 1
ATOM 538 O O . GLY A 1 66 ? 81.859 -35.252 64.949 1.00 63.09 66 GLY A O 1
ATOM 539 N N . VAL A 1 67 ? 81.384 -33.910 63.229 1.00 71.31 67 VAL A N 1
ATOM 540 C CA . VAL A 1 67 ? 79.957 -34.261 63.134 1.00 71.31 67 VAL A CA 1
ATOM 541 C C . VAL A 1 67 ? 79.672 -35.041 61.852 1.00 71.31 67 VAL A C 1
ATOM 543 O O . VAL A 1 67 ? 80.390 -34.900 60.860 1.00 71.31 67 VAL A O 1
ATOM 546 N N . SER A 1 68 ? 78.614 -35.852 61.858 1.00 73.44 68 SER A N 1
ATOM 547 C CA . SER A 1 68 ? 78.101 -36.554 60.675 1.00 73.44 68 SER A CA 1
ATOM 548 C C . SER A 1 68 ? 76.770 -35.954 60.215 1.00 73.44 68 SER A C 1
ATOM 550 O O . SER A 1 68 ? 76.114 -35.222 60.956 1.00 73.44 68 SER A O 1
ATOM 552 N N . VAL A 1 69 ? 76.388 -36.204 58.962 1.00 75.00 69 VAL A N 1
ATOM 553 C CA . VAL A 1 69 ? 75.225 -35.568 58.328 1.00 75.00 69 VAL A CA 1
ATOM 554 C C . VAL A 1 69 ? 74.369 -36.639 57.677 1.00 75.00 69 VAL A C 1
ATOM 556 O O . VAL A 1 69 ? 74.883 -37.488 56.948 1.00 75.00 69 VAL A O 1
ATOM 559 N N . LYS A 1 70 ? 73.064 -36.575 57.927 1.00 81.69 70 LYS A N 1
ATOM 560 C CA . LYS A 1 70 ? 72.051 -37.432 57.318 1.00 81.69 70 LYS A CA 1
ATOM 561 C C . LYS A 1 70 ? 71.114 -36.570 56.477 1.00 81.69 70 LYS A C 1
ATOM 563 O O . LYS A 1 70 ? 70.642 -35.545 56.960 1.00 81.69 70 LYS A O 1
ATOM 568 N N . VAL A 1 71 ? 70.866 -36.978 55.235 1.00 81.88 71 VAL A N 1
ATOM 569 C CA . VAL A 1 71 ? 69.927 -36.303 54.328 1.00 81.88 71 VAL A CA 1
ATOM 570 C C . VAL A 1 71 ? 68.851 -37.290 53.920 1.00 81.88 71 VAL A C 1
ATOM 572 O O . VAL A 1 71 ? 69.159 -38.433 53.586 1.00 81.88 71 VAL A O 1
ATOM 575 N N . GLU A 1 72 ? 67.603 -36.849 53.983 1.00 85.56 72 GLU A N 1
ATOM 576 C CA . GLU A 1 72 ? 66.418 -37.629 53.647 1.00 85.56 72 GLU A CA 1
ATOM 577 C C . GLU A 1 72 ? 65.473 -36.743 52.835 1.00 85.56 72 GLU A C 1
ATOM 579 O O . GLU A 1 72 ? 65.370 -35.546 53.095 1.00 85.56 72 GLU A O 1
ATOM 584 N N . ALA A 1 73 ? 64.798 -37.313 51.843 1.00 82.88 73 ALA A N 1
ATOM 585 C CA . ALA A 1 73 ? 63.754 -36.628 51.094 1.00 82.88 73 ALA A CA 1
ATOM 586 C C . ALA A 1 73 ? 62.464 -37.431 51.176 1.00 82.88 73 ALA A C 1
ATOM 588 O O . ALA A 1 73 ? 62.503 -38.660 51.222 1.00 82.88 73 ALA A O 1
ATOM 589 N N . PHE A 1 74 ? 61.341 -36.729 51.189 1.00 83.31 74 PHE A N 1
ATOM 590 C CA . PHE A 1 74 ? 60.010 -37.297 51.310 1.00 83.31 74 PHE A CA 1
ATOM 591 C C . PHE A 1 74 ? 59.074 -36.655 50.287 1.00 83.31 74 PHE A C 1
ATOM 593 O O . PHE A 1 74 ? 59.234 -35.477 49.956 1.00 83.31 74 PHE A O 1
ATOM 600 N N . ASP A 1 75 ? 58.123 -37.423 49.765 1.00 83.19 75 ASP A N 1
ATOM 601 C CA . ASP A 1 75 ? 57.014 -36.869 48.986 1.00 83.19 75 ASP A CA 1
ATOM 602 C C . ASP A 1 75 ? 55.968 -36.204 49.902 1.00 83.19 75 ASP A C 1
ATOM 604 O O . ASP A 1 75 ? 56.128 -36.149 51.123 1.00 83.19 75 ASP A O 1
ATOM 608 N N . ALA A 1 76 ? 54.904 -35.653 49.316 1.00 80.38 76 ALA A N 1
ATOM 609 C CA . ALA A 1 76 ? 53.843 -34.972 50.059 1.00 80.38 76 ALA A CA 1
ATOM 610 C C . ALA A 1 76 ? 53.091 -35.877 51.059 1.00 80.38 76 ALA A C 1
ATOM 612 O O . ALA A 1 76 ? 52.430 -35.356 51.957 1.00 80.38 76 ALA A O 1
ATOM 613 N N . ASP A 1 77 ? 53.210 -37.202 50.924 1.00 81.12 77 ASP A N 1
ATOM 614 C CA . ASP A 1 77 ? 52.585 -38.203 51.792 1.00 81.12 77 ASP A CA 1
ATOM 615 C C . ASP A 1 77 ? 53.570 -38.761 52.849 1.00 81.12 77 ASP A C 1
ATOM 617 O O . ASP A 1 77 ? 53.286 -39.775 53.490 1.00 81.12 77 ASP A O 1
ATOM 621 N N . ASP A 1 78 ? 54.725 -38.106 53.043 1.00 77.56 78 ASP A N 1
ATOM 622 C CA . ASP A 1 78 ? 55.823 -38.499 53.942 1.00 77.56 78 ASP A CA 1
ATOM 623 C C . ASP A 1 78 ? 56.484 -39.854 53.593 1.00 77.56 78 ASP A C 1
ATOM 625 O O . ASP A 1 78 ? 57.151 -40.474 54.433 1.00 77.56 78 ASP A O 1
ATOM 629 N N . ASN A 1 79 ? 56.367 -40.336 52.348 1.00 82.75 79 ASN A N 1
ATOM 630 C CA . ASN A 1 79 ? 57.082 -41.543 51.926 1.00 82.75 79 ASN A CA 1
ATOM 631 C C . ASN A 1 79 ? 58.533 -41.208 51.551 1.00 82.75 79 ASN A C 1
ATOM 633 O O . ASN A 1 79 ? 58.770 -40.241 50.825 1.00 82.75 79 ASN A O 1
ATOM 637 N N . PRO A 1 80 ? 59.528 -42.004 51.992 1.00 81.88 80 PRO A N 1
ATOM 638 C CA . PRO A 1 80 ? 60.929 -41.719 51.711 1.00 81.88 80 PRO A CA 1
ATOM 639 C C . PRO A 1 80 ? 61.246 -41.889 50.222 1.00 81.88 80 PRO A C 1
ATOM 641 O O . PRO A 1 80 ? 61.043 -42.955 49.635 1.00 81.88 80 PRO A O 1
ATOM 644 N N . VAL A 1 81 ? 61.818 -40.843 49.636 1.00 82.62 81 VAL A N 1
ATOM 645 C CA . VAL A 1 81 ? 62.324 -40.806 48.265 1.00 82.62 81 VAL A CA 1
ATOM 646 C C . VAL A 1 81 ? 63.782 -41.251 48.265 1.00 82.62 81 VAL A C 1
ATOM 648 O O . VAL A 1 81 ? 64.575 -40.891 49.138 1.00 82.62 81 VAL A O 1
ATOM 651 N N . THR A 1 82 ? 64.153 -42.065 47.277 1.00 81.62 82 THR A N 1
ATOM 652 C CA . THR A 1 82 ? 65.540 -42.520 47.147 1.00 81.62 82 THR A CA 1
ATOM 653 C C . THR A 1 82 ? 66.415 -41.365 46.668 1.00 81.62 82 THR A C 1
ATOM 655 O O . THR A 1 82 ? 66.144 -40.769 45.629 1.00 81.62 82 THR A O 1
ATOM 658 N N . LEU A 1 83 ? 67.470 -41.070 47.426 1.00 80.00 83 LEU A N 1
ATOM 659 C CA . LEU A 1 83 ? 68.487 -40.084 47.069 1.00 80.00 83 LEU A CA 1
ATOM 660 C C . LEU A 1 83 ? 69.665 -40.780 46.380 1.00 80.00 83 LEU A C 1
ATOM 662 O O . LEU A 1 83 ? 70.176 -41.774 46.903 1.00 80.00 83 LEU A O 1
ATOM 666 N N . ASP A 1 84 ? 70.138 -40.233 45.260 1.00 78.38 84 ASP A N 1
ATOM 667 C CA . ASP A 1 84 ? 71.420 -40.613 44.656 1.00 78.38 84 ASP A CA 1
ATOM 668 C C . ASP A 1 84 ? 72.402 -39.445 44.788 1.00 78.38 84 ASP A C 1
ATOM 670 O O . ASP A 1 84 ? 72.404 -38.488 44.007 1.00 78.38 84 ASP A O 1
ATOM 674 N N . GLY A 1 85 ? 73.191 -39.487 45.865 1.00 80.12 85 GLY A N 1
ATOM 675 C CA . GLY A 1 85 ? 74.132 -38.431 46.228 1.00 80.12 85 GLY A CA 1
ATOM 676 C C . GLY A 1 85 ? 73.436 -37.095 46.502 1.00 80.12 85 GLY A C 1
ATOM 677 O O . GLY A 1 85 ? 72.904 -36.882 47.587 1.00 80.12 85 GLY A O 1
ATOM 678 N N . THR A 1 86 ? 73.499 -36.190 45.526 1.00 78.81 86 THR A N 1
ATOM 679 C CA . THR A 1 86 ? 72.956 -34.821 45.568 1.00 78.81 86 THR A CA 1
ATOM 680 C C . THR A 1 86 ? 71.725 -34.639 44.676 1.00 78.81 86 THR A C 1
ATOM 682 O O . THR A 1 86 ? 71.362 -33.513 44.343 1.00 78.81 86 THR A O 1
ATOM 685 N N . THR A 1 87 ? 71.093 -35.735 44.246 1.00 81.62 87 THR A N 1
ATOM 686 C CA . THR A 1 87 ? 69.933 -35.696 43.345 1.00 81.62 87 THR A CA 1
ATOM 687 C C . THR A 1 87 ? 68.784 -36.576 43.824 1.00 81.62 87 THR A C 1
ATOM 689 O O . THR A 1 87 ? 68.999 -37.554 44.547 1.00 81.62 87 THR A O 1
ATOM 692 N N . PHE A 1 88 ? 67.564 -36.231 43.407 1.00 83.06 88 PHE A N 1
ATOM 693 C CA . PHE A 1 88 ? 66.375 -37.074 43.554 1.00 83.06 88 PHE A CA 1
ATOM 694 C C . PHE A 1 88 ? 65.417 -36.912 42.368 1.00 83.06 88 PHE A C 1
ATOM 696 O O . PHE A 1 88 ? 65.434 -35.891 41.679 1.00 83.06 88 PHE A O 1
ATOM 703 N N . GLU A 1 89 ? 64.594 -37.928 42.114 1.00 82.25 89 GLU A N 1
ATOM 704 C CA . GLU A 1 89 ? 63.572 -37.896 41.061 1.00 82.25 89 GLU A CA 1
ATOM 705 C C . GLU A 1 89 ? 62.245 -37.344 41.599 1.00 82.25 89 GLU A C 1
ATOM 707 O O . GLU A 1 89 ? 61.828 -37.672 42.711 1.00 82.25 89 GLU A O 1
ATOM 712 N N . ALA A 1 90 ? 61.583 -36.511 40.799 1.00 77.50 90 ALA A N 1
ATOM 713 C CA . ALA A 1 90 ? 60.366 -35.795 41.152 1.00 77.50 90 ALA A CA 1
ATOM 714 C C . ALA A 1 90 ? 59.351 -35.809 40.000 1.00 77.50 90 ALA A C 1
ATOM 716 O O . ALA A 1 90 ? 59.718 -35.726 38.829 1.00 77.50 90 ALA A O 1
ATOM 717 N N . LEU A 1 91 ? 58.063 -35.888 40.328 1.00 76.69 91 LEU A N 1
ATOM 718 C CA . LEU A 1 91 ? 56.968 -35.818 39.357 1.00 76.69 91 LEU A CA 1
ATOM 719 C C . LEU A 1 91 ? 56.513 -34.370 39.131 1.00 76.69 91 LEU A C 1
ATOM 721 O O . LEU A 1 91 ? 56.546 -33.549 40.050 1.00 76.69 91 LEU A O 1
ATOM 725 N N . ALA A 1 92 ? 56.062 -34.069 37.910 1.00 70.00 92 ALA A N 1
ATOM 726 C CA . ALA A 1 92 ? 55.418 -32.791 37.591 1.00 70.00 92 ALA A CA 1
ATOM 727 C C . ALA A 1 92 ? 54.204 -32.545 38.508 1.00 70.00 92 ALA A C 1
ATOM 729 O O . ALA A 1 92 ? 53.448 -33.475 38.783 1.00 70.00 92 ALA A O 1
ATOM 730 N N . GLY A 1 93 ? 54.015 -31.314 38.987 1.00 68.25 93 GLY A N 1
ATOM 731 C CA . GLY A 1 93 ? 52.887 -30.939 39.852 1.00 68.25 93 GLY A CA 1
ATOM 732 C C . GLY A 1 93 ? 53.015 -31.369 41.322 1.00 68.25 93 GLY A C 1
ATOM 733 O O . GLY A 1 93 ? 52.200 -30.953 42.146 1.00 68.25 93 GLY A O 1
ATOM 734 N N . ALA A 1 94 ? 54.029 -32.164 41.684 1.00 76.19 94 ALA A N 1
ATOM 735 C CA . ALA A 1 94 ? 54.198 -32.697 43.035 1.00 76.19 94 ALA A CA 1
ATOM 736 C C . ALA A 1 94 ? 55.081 -31.817 43.942 1.00 76.19 94 ALA A C 1
ATOM 738 O O . ALA A 1 94 ? 55.902 -31.010 43.487 1.00 76.19 94 ALA A O 1
ATOM 739 N N . VAL A 1 95 ? 54.903 -31.998 45.255 1.00 78.38 95 VAL A N 1
ATOM 740 C CA . VAL A 1 95 ? 55.650 -31.310 46.315 1.00 78.38 95 VAL A CA 1
ATOM 741 C C . VAL A 1 95 ? 56.490 -32.319 47.090 1.00 78.38 95 VAL A C 1
ATOM 743 O O . VAL A 1 95 ? 55.997 -33.376 47.477 1.00 78.38 95 VAL A O 1
ATOM 746 N N . TYR A 1 96 ? 57.747 -31.969 47.341 1.00 81.12 96 TYR A N 1
ATOM 747 C CA . TYR A 1 96 ? 58.706 -32.794 48.069 1.00 81.12 96 TYR A CA 1
ATOM 748 C C . TYR A 1 96 ? 59.323 -32.022 49.228 1.00 81.12 96 TYR A C 1
ATOM 750 O O . TYR A 1 96 ? 59.524 -30.811 49.144 1.00 81.12 96 TYR A O 1
ATOM 758 N N . THR A 1 97 ? 59.672 -32.731 50.295 1.00 81.00 97 THR A N 1
ATOM 759 C CA . THR A 1 97 ? 60.323 -32.180 51.482 1.00 81.00 97 THR A CA 1
ATOM 760 C C . THR A 1 97 ? 61.694 -32.820 51.659 1.00 81.00 97 THR A C 1
ATOM 762 O O . THR A 1 97 ? 61.801 -34.031 51.820 1.00 81.00 97 THR A O 1
ATOM 765 N N . VAL A 1 98 ? 62.757 -32.017 51.644 1.00 80.62 98 VAL A N 1
ATOM 766 C CA . VAL A 1 98 ? 64.140 -32.465 51.850 1.00 80.62 98 VAL A CA 1
ATOM 767 C C . VAL A 1 98 ? 64.609 -32.027 53.230 1.00 80.62 98 VAL A C 1
ATOM 769 O O . VAL A 1 98 ? 64.627 -30.835 53.534 1.00 80.62 98 VAL A O 1
ATOM 772 N N . THR A 1 99 ? 65.017 -32.985 54.057 1.00 80.12 99 THR A N 1
ATOM 773 C CA . THR A 1 99 ? 65.469 -32.783 55.433 1.00 80.12 99 THR A CA 1
ATOM 774 C C . THR A 1 99 ? 66.939 -33.165 55.592 1.00 80.12 99 THR A C 1
ATOM 776 O O . THR A 1 99 ? 67.368 -34.258 55.233 1.00 80.12 99 THR A O 1
ATOM 779 N N . VAL A 1 100 ? 67.722 -32.259 56.174 1.00 79.50 100 VAL A N 1
ATOM 780 C CA . VAL A 1 100 ? 69.139 -32.431 56.501 1.00 79.50 100 VAL A CA 1
ATOM 781 C C . VAL A 1 100 ? 69.311 -32.354 58.012 1.00 79.50 100 VAL A C 1
ATOM 783 O O . VAL A 1 100 ? 69.034 -31.324 58.628 1.00 79.50 100 VAL A O 1
ATOM 786 N N . THR A 1 101 ? 69.822 -33.424 58.611 1.00 78.44 101 THR A N 1
ATOM 787 C CA . THR A 1 101 ? 70.079 -33.536 60.048 1.00 78.44 101 THR A CA 1
ATOM 788 C C . THR A 1 101 ? 71.576 -33.664 60.311 1.00 78.44 101 THR A C 1
ATOM 790 O O . THR A 1 101 ? 72.244 -34.545 59.773 1.00 78.44 101 THR A O 1
ATOM 793 N N . VAL A 1 102 ? 72.107 -32.798 61.175 1.00 76.06 102 VAL A N 1
ATOM 794 C CA . VAL A 1 102 ? 73.506 -32.837 61.626 1.00 76.06 102 VAL A CA 1
ATOM 795 C C . VAL A 1 102 ? 73.569 -33.529 62.986 1.00 76.06 102 VAL A C 1
ATOM 797 O O . VAL A 1 102 ? 72.847 -33.155 63.913 1.00 76.06 102 VAL A O 1
ATOM 800 N N . LEU A 1 103 ? 74.437 -34.530 63.104 1.00 75.06 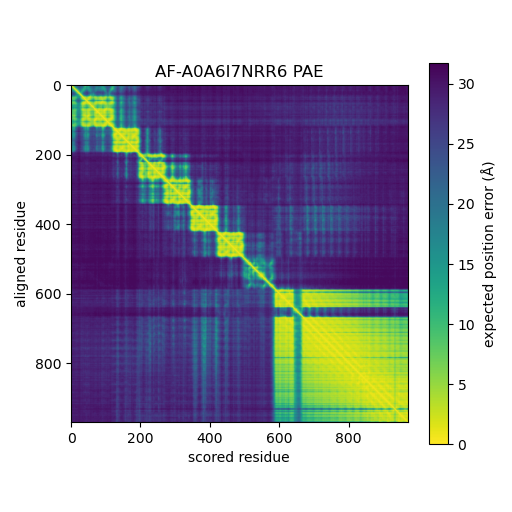103 LEU A N 1
ATOM 801 C CA . LEU A 1 103 ? 74.549 -35.452 64.234 1.00 75.06 103 LEU A CA 1
ATOM 802 C C . LEU A 1 103 ? 75.950 -35.369 64.852 1.00 75.06 103 LEU A C 1
ATOM 804 O O . LEU A 1 103 ? 76.947 -35.262 64.138 1.00 75.06 103 LEU A O 1
ATOM 808 N N . LYS A 1 104 ? 76.048 -35.468 66.178 1.00 73.56 104 LYS A N 1
ATOM 809 C CA . LYS A 1 104 ? 77.340 -35.650 66.865 1.00 73.56 104 LYS A CA 1
ATOM 810 C C . LYS A 1 104 ? 77.876 -37.073 66.677 1.00 73.56 104 LYS A C 1
ATOM 812 O O . LYS A 1 104 ? 77.150 -37.959 66.234 1.00 73.56 104 LYS A O 1
ATOM 817 N N . ASP A 1 105 ? 79.122 -37.304 67.092 1.00 72.19 105 ASP A N 1
ATOM 818 C CA . ASP A 1 105 ? 79.748 -38.638 67.119 1.00 72.19 105 ASP A CA 1
ATOM 819 C C . ASP A 1 105 ? 78.945 -39.693 67.911 1.00 72.19 105 ASP A C 1
ATOM 821 O O . ASP A 1 105 ? 79.073 -40.886 67.649 1.00 72.19 105 ASP A O 1
ATOM 825 N N . ASP A 1 106 ? 78.120 -39.277 68.882 1.00 72.94 106 ASP A N 1
ATOM 826 C CA . ASP A 1 106 ? 77.234 -40.158 69.660 1.00 72.94 106 ASP A CA 1
ATOM 827 C C . ASP A 1 106 ? 75.825 -40.317 69.053 1.00 72.94 106 ASP A C 1
ATOM 829 O O . ASP A 1 106 ? 74.917 -40.806 69.723 1.00 72.94 106 ASP A O 1
ATOM 833 N N . GLU A 1 107 ? 75.650 -39.890 67.799 1.00 73.69 107 GLU A N 1
ATOM 834 C CA . GLU A 1 107 ? 74.394 -39.862 67.036 1.00 73.69 107 GLU A CA 1
ATOM 835 C C . GLU A 1 107 ? 73.290 -38.969 67.627 1.00 73.69 107 GLU A C 1
ATOM 837 O O . GLU A 1 107 ? 72.147 -38.994 67.165 1.00 73.69 107 GLU A O 1
ATOM 842 N N . SER A 1 108 ? 73.596 -38.118 68.612 1.00 74.56 108 SER A N 1
ATOM 843 C CA . SER A 1 108 ? 72.628 -37.119 69.069 1.00 74.56 108 SER A CA 1
ATOM 844 C C . SER A 1 108 ? 72.444 -35.999 68.035 1.00 74.56 108 SER A C 1
ATOM 846 O O . SER A 1 108 ? 73.408 -35.479 67.464 1.00 74.56 108 SER A O 1
ATOM 848 N N . VAL A 1 109 ? 71.184 -35.614 67.797 1.00 75.38 109 VAL A N 1
ATOM 849 C CA . VAL A 1 109 ? 70.815 -34.557 66.842 1.00 75.38 109 VAL A CA 1
ATOM 850 C C . VAL A 1 109 ? 71.267 -33.199 67.358 1.00 75.38 109 VAL A C 1
ATOM 852 O O . VAL A 1 109 ? 70.867 -32.760 68.436 1.00 75.38 109 VAL A O 1
ATOM 855 N N . LEU A 1 110 ? 72.097 -32.529 66.562 1.00 69.81 110 LEU A N 1
ATOM 856 C CA . LEU A 1 110 ? 72.602 -31.193 66.846 1.00 69.81 110 LEU A CA 1
ATOM 857 C C . LEU A 1 110 ? 71.694 -30.126 66.230 1.00 69.81 110 LEU A C 1
ATOM 859 O O . LEU A 1 110 ? 71.351 -29.155 66.899 1.00 69.81 110 LEU A O 1
ATOM 863 N N . THR A 1 111 ? 71.283 -30.319 64.976 1.00 71.38 111 THR A N 1
ATOM 864 C CA . THR A 1 111 ? 70.285 -29.477 64.304 1.00 71.38 111 THR A CA 1
ATOM 865 C C . THR A 1 111 ? 69.644 -30.217 63.131 1.00 71.38 111 THR A C 1
ATOM 867 O O . THR A 1 111 ? 70.199 -31.194 62.628 1.00 71.38 111 THR A O 1
ATOM 870 N N . THR A 1 112 ? 68.465 -29.771 62.702 1.00 73.44 112 THR A N 1
ATOM 871 C CA . THR A 1 112 ? 67.771 -30.265 61.506 1.00 73.44 112 THR A CA 1
ATOM 872 C C . THR A 1 112 ? 67.241 -29.085 60.699 1.00 73.44 112 THR A C 1
ATOM 874 O O . THR A 1 112 ? 66.714 -28.128 61.268 1.00 73.44 112 THR A O 1
ATOM 877 N N . ARG A 1 113 ? 67.396 -29.146 59.375 1.00 75.19 113 ARG A N 1
ATOM 878 C CA . ARG A 1 113 ? 66.881 -28.168 58.414 1.00 75.19 113 ARG A CA 1
ATOM 879 C C . ARG A 1 113 ? 66.041 -28.871 57.366 1.00 75.19 113 ARG A C 1
ATOM 881 O O . ARG A 1 113 ? 66.382 -29.971 56.954 1.00 75.19 113 ARG A O 1
ATOM 888 N N . THR A 1 114 ? 64.972 -28.215 56.938 1.00 75.50 114 THR A N 1
ATOM 889 C CA . THR A 1 114 ? 64.013 -28.774 55.990 1.00 75.50 114 THR A CA 1
ATOM 890 C C . THR A 1 114 ? 63.693 -27.739 54.919 1.00 75.50 114 THR A C 1
ATOM 892 O O . THR A 1 114 ? 63.529 -26.563 55.242 1.00 75.50 114 THR A O 1
ATOM 895 N N . MET A 1 115 ? 63.601 -28.176 53.664 1.00 77.81 115 MET A N 1
ATOM 896 C CA . MET A 1 115 ? 63.193 -27.370 52.514 1.00 77.81 115 MET A CA 1
ATOM 897 C C . MET A 1 115 ? 62.071 -28.078 51.760 1.00 77.81 115 MET A C 1
ATOM 899 O O . MET A 1 115 ? 62.113 -29.294 51.594 1.00 77.81 115 MET A O 1
ATOM 903 N N . THR A 1 116 ? 61.105 -27.309 51.267 1.00 77.94 116 THR A N 1
ATOM 904 C CA . THR A 1 116 ? 60.027 -27.812 50.414 1.00 77.94 116 THR A CA 1
ATOM 905 C C . THR A 1 116 ? 60.270 -27.391 48.965 1.00 77.94 116 THR A C 1
ATOM 907 O O . THR A 1 116 ? 60.611 -26.239 48.699 1.00 77.94 116 THR A O 1
ATOM 910 N N . VAL A 1 117 ? 60.105 -28.329 48.035 1.00 73.19 117 VAL A N 1
ATOM 911 C CA . VAL A 1 117 ? 60.324 -28.166 46.594 1.00 73.19 117 VAL A CA 1
ATOM 912 C C . VAL A 1 117 ? 59.017 -28.478 45.870 1.00 73.19 117 VAL A C 1
ATOM 914 O O . VAL A 1 117 ? 58.530 -29.600 45.963 1.00 73.19 117 VAL A O 1
ATOM 917 N N . GLN A 1 118 ? 58.457 -27.505 45.148 1.00 76.12 118 GLN A N 1
ATOM 918 C CA . GLN A 1 118 ? 57.270 -27.690 44.305 1.00 76.12 118 GLN A CA 1
ATOM 919 C C . GLN A 1 118 ? 57.660 -27.646 42.822 1.00 76.12 118 GLN A C 1
ATOM 921 O O . GLN A 1 118 ? 58.276 -26.672 42.380 1.00 76.12 118 GLN A O 1
ATOM 926 N N . VAL A 1 119 ? 57.292 -28.683 42.064 1.00 68.62 119 VAL A N 1
ATOM 927 C CA . VAL A 1 119 ? 57.581 -28.811 40.623 1.00 68.62 119 VAL A CA 1
ATOM 928 C C . VAL A 1 119 ? 56.356 -28.371 39.810 1.00 68.62 119 VAL A C 1
ATOM 930 O O . VAL A 1 119 ? 55.271 -28.907 40.011 1.00 68.62 119 VAL A O 1
ATOM 933 N N . ALA A 1 120 ? 56.493 -27.388 38.912 1.00 59.12 120 ALA A N 1
ATOM 934 C CA . ALA A 1 120 ? 55.369 -26.839 38.134 1.00 59.12 120 ALA A CA 1
ATOM 935 C C . ALA A 1 120 ? 54.968 -27.716 36.922 1.00 59.12 120 ALA A C 1
ATOM 937 O O . ALA A 1 120 ? 55.812 -28.397 36.341 1.00 59.12 120 ALA A O 1
ATOM 938 N N . GLU A 1 121 ? 53.692 -27.673 36.518 1.00 58.72 121 GLU A N 1
ATOM 939 C CA . GLU A 1 121 ? 53.173 -28.342 35.308 1.00 58.72 121 GLU A CA 1
ATOM 940 C C . GLU A 1 121 ? 53.472 -27.532 34.023 1.00 58.72 121 GLU A C 1
ATOM 942 O O . GLU A 1 121 ? 53.586 -26.305 34.060 1.00 58.72 121 GLU A O 1
ATOM 947 N N . ALA A 1 122 ? 53.621 -28.201 32.870 1.00 56.59 122 ALA A N 1
ATOM 948 C CA . ALA A 1 122 ? 53.930 -27.550 31.586 1.00 56.59 122 ALA A CA 1
ATOM 949 C C . ALA A 1 122 ? 52.689 -26.870 30.950 1.00 56.59 122 ALA A C 1
ATOM 951 O O . ALA A 1 122 ? 51.593 -27.418 31.050 1.00 56.59 122 ALA A O 1
ATOM 952 N N . PRO A 1 123 ? 52.827 -25.717 30.257 1.00 56.81 123 PRO A N 1
ATOM 953 C CA . PRO A 1 123 ? 51.692 -25.039 29.623 1.00 56.81 123 PRO A CA 1
ATOM 954 C C . PRO A 1 123 ? 51.164 -25.799 28.393 1.00 56.81 123 PRO A C 1
ATOM 956 O O . PRO A 1 123 ? 51.946 -26.329 27.602 1.00 56.81 123 PRO A O 1
ATOM 959 N N . VAL A 1 124 ? 49.837 -25.802 28.228 1.00 64.44 124 VAL A N 1
ATOM 960 C CA . VAL A 1 124 ? 49.099 -26.488 27.152 1.00 64.44 124 VAL A CA 1
ATOM 961 C C . VAL A 1 124 ? 48.776 -25.506 26.011 1.00 64.44 124 VAL A C 1
ATOM 963 O O . VAL A 1 124 ? 48.344 -24.384 26.267 1.00 64.44 124 VAL A O 1
ATOM 966 N N . GLU A 1 125 ? 49.017 -25.902 24.757 1.00 78.50 125 GLU A N 1
ATOM 967 C CA . GLU A 1 125 ? 48.721 -25.111 23.545 1.00 78.50 125 GLU A CA 1
ATOM 968 C C . GLU A 1 125 ? 47.222 -25.188 23.198 1.00 78.50 125 GLU A C 1
ATOM 970 O O . GLU A 1 125 ? 46.648 -26.268 23.305 1.00 78.50 125 GLU A O 1
ATOM 975 N N . MET A 1 126 ? 46.589 -24.076 22.792 1.00 82.94 126 MET A N 1
ATOM 976 C CA . MET A 1 126 ? 45.131 -23.967 22.569 1.00 82.94 126 MET A CA 1
ATOM 977 C C . MET A 1 126 ? 44.796 -23.598 21.111 1.00 82.94 126 MET A C 1
ATOM 979 O O . MET A 1 126 ? 45.516 -22.807 20.504 1.00 82.94 126 MET A O 1
ATOM 983 N N . VAL A 1 127 ? 43.679 -24.111 20.586 1.00 89.25 127 VAL A N 1
ATOM 984 C CA . VAL A 1 127 ? 43.102 -23.849 19.248 1.00 89.25 127 VAL A CA 1
ATOM 985 C C . VAL A 1 127 ? 41.641 -23.414 19.345 1.00 89.25 127 VAL A C 1
ATOM 987 O O . VAL A 1 127 ? 40.972 -23.682 20.347 1.00 89.25 127 VAL A O 1
ATOM 990 N N . ARG A 1 128 ? 41.146 -22.712 18.320 1.00 92.50 128 ARG A N 1
ATOM 991 C CA . ARG A 1 128 ? 39.798 -22.130 18.277 1.00 92.50 128 ARG A CA 1
ATOM 992 C C . ARG A 1 128 ? 38.821 -22.991 17.477 1.00 92.50 128 ARG A C 1
ATOM 994 O O . ARG A 1 128 ? 39.110 -23.381 16.352 1.00 92.50 128 ARG A O 1
ATOM 1001 N N . VAL A 1 129 ? 37.622 -23.190 18.017 1.00 93.88 129 VAL A N 1
ATOM 1002 C CA . VAL A 1 129 ? 36.487 -23.792 17.309 1.00 93.88 129 VAL A CA 1
ATOM 1003 C C . VAL A 1 129 ? 35.352 -22.774 17.210 1.00 93.88 129 VAL A C 1
ATOM 1005 O O . VAL A 1 129 ? 34.910 -22.252 18.232 1.00 93.88 129 VAL A O 1
ATOM 1008 N N . THR A 1 130 ? 34.885 -22.493 15.995 1.00 93.81 130 THR A N 1
ATOM 1009 C CA . THR A 1 130 ? 33.755 -21.593 15.711 1.00 93.81 130 THR A CA 1
ATOM 1010 C C . THR A 1 130 ? 32.520 -22.415 15.351 1.00 93.81 130 THR A C 1
ATOM 1012 O O . THR A 1 130 ? 32.599 -23.270 14.472 1.00 93.81 130 THR A O 1
ATOM 1015 N N . PHE A 1 131 ? 31.389 -22.137 15.996 1.00 93.25 131 PHE A N 1
ATOM 1016 C CA . PHE A 1 131 ? 30.089 -22.757 15.740 1.00 93.25 131 PHE A CA 1
ATOM 1017 C C . PHE A 1 131 ? 29.171 -21.763 15.024 1.00 93.25 131 PHE A C 1
ATOM 1019 O O . PHE A 1 131 ? 28.802 -20.746 15.610 1.00 93.25 131 PHE A O 1
ATOM 1026 N N . ASP A 1 132 ? 28.816 -22.050 13.772 1.00 91.44 132 ASP A N 1
ATOM 1027 C CA . ASP A 1 132 ? 27.892 -21.264 12.945 1.00 91.44 132 ASP A CA 1
ATOM 1028 C C . ASP A 1 132 ? 26.531 -21.984 12.797 1.00 91.44 132 ASP A C 1
ATOM 1030 O O . ASP A 1 132 ? 26.448 -23.013 12.113 1.00 91.44 132 ASP A O 1
ATOM 1034 N N . PRO A 1 133 ? 25.455 -21.470 13.421 1.00 87.94 133 PRO A N 1
ATOM 1035 C CA . PRO A 1 133 ? 24.117 -22.062 13.354 1.00 87.94 133 PRO A CA 1
ATOM 1036 C C . PRO A 1 133 ? 23.479 -22.107 11.957 1.00 87.94 133 PRO A C 1
ATOM 1038 O O . PRO A 1 133 ? 22.465 -22.784 11.786 1.00 87.94 133 PRO A O 1
ATOM 1041 N N . ALA A 1 134 ? 24.031 -21.407 10.957 1.00 82.06 134 ALA A N 1
ATOM 1042 C CA . ALA A 1 134 ? 23.569 -21.434 9.564 1.00 82.06 134 ALA A CA 1
ATOM 1043 C C . ALA A 1 134 ? 22.063 -21.158 9.360 1.00 82.06 134 ALA A C 1
ATOM 1045 O O . ALA A 1 134 ? 21.473 -21.609 8.381 1.00 82.06 134 ALA A O 1
ATOM 1046 N N . ASN A 1 135 ? 21.450 -20.423 10.287 1.00 77.38 135 ASN A N 1
ATOM 1047 C CA . ASN A 1 135 ? 20.023 -20.087 10.336 1.00 77.38 135 ASN A CA 1
ATOM 1048 C C . ASN A 1 135 ? 19.793 -18.566 10.483 1.00 77.38 135 ASN A C 1
ATOM 1050 O O . ASN A 1 135 ? 18.709 -18.131 10.854 1.00 77.38 135 ASN A O 1
ATOM 1054 N N . GLY A 1 136 ? 20.840 -17.759 10.266 1.00 74.06 136 GLY A N 1
ATOM 1055 C CA . GLY A 1 136 ? 20.822 -16.304 10.450 1.00 74.06 136 GLY A CA 1
ATOM 1056 C C . GLY A 1 136 ? 21.192 -15.818 11.859 1.00 74.06 136 GLY A C 1
ATOM 1057 O O . GLY A 1 136 ? 21.450 -14.629 12.030 1.00 74.06 136 GLY A O 1
ATOM 1058 N N . THR A 1 137 ? 21.285 -16.701 12.862 1.00 79.56 137 THR A N 1
ATOM 1059 C CA . THR A 1 137 ? 21.779 -16.331 14.204 1.00 79.56 137 THR A CA 1
ATOM 1060 C C . THR A 1 137 ? 23.310 -16.217 14.247 1.00 79.56 137 THR A C 1
ATOM 1062 O O . THR A 1 137 ? 24.022 -16.831 13.451 1.00 79.56 137 THR A O 1
ATOM 1065 N N . ALA A 1 138 ? 23.837 -15.398 15.165 1.00 77.25 138 ALA A N 1
ATOM 1066 C CA . ALA A 1 138 ? 25.271 -15.120 15.251 1.00 77.25 138 ALA A CA 1
ATOM 1067 C C . ALA A 1 138 ? 26.089 -16.347 15.705 1.00 77.25 138 ALA A C 1
ATOM 1069 O O . ALA A 1 138 ? 25.748 -17.006 16.687 1.00 77.25 138 ALA A O 1
ATOM 1070 N N . ALA A 1 139 ? 27.213 -16.599 15.028 1.00 89.69 139 ALA A N 1
ATOM 1071 C CA . ALA A 1 139 ? 28.174 -17.632 15.407 1.00 89.69 139 ALA A CA 1
ATOM 1072 C C . ALA A 1 139 ? 28.884 -17.319 16.740 1.00 89.69 139 ALA A C 1
ATOM 1074 O O . ALA A 1 139 ? 29.074 -16.154 17.099 1.00 89.69 139 ALA A O 1
ATOM 1075 N N . TYR A 1 140 ? 29.344 -18.356 17.447 1.00 90.00 140 TYR A N 1
ATOM 1076 C CA . TYR A 1 140 ? 30.131 -18.216 18.681 1.00 90.00 140 TYR A CA 1
ATOM 1077 C C . TYR A 1 140 ? 31.387 -19.099 18.680 1.00 90.00 140 TYR A C 1
ATOM 1079 O O . TYR A 1 140 ? 31.508 -20.039 17.896 1.00 90.00 140 TYR A O 1
ATOM 1087 N N . GLU A 1 141 ? 32.353 -18.789 19.552 1.00 92.56 141 GLU A N 1
ATOM 1088 C CA . GLU A 1 141 ? 33.680 -19.422 19.563 1.00 92.56 141 GLU A CA 1
ATOM 1089 C C . GLU A 1 141 ? 34.027 -20.055 20.922 1.00 92.56 141 GLU A C 1
ATOM 1091 O O . GLU A 1 141 ? 33.699 -19.515 21.980 1.00 92.56 141 GLU A O 1
ATOM 1096 N N . VAL A 1 142 ? 34.757 -21.175 20.893 1.00 91.75 142 VAL A N 1
ATOM 1097 C CA . VAL A 1 142 ? 35.317 -21.871 22.066 1.00 91.75 142 VAL A CA 1
ATOM 1098 C C . VAL A 1 142 ? 36.803 -22.166 21.831 1.00 91.75 142 VAL A C 1
ATOM 1100 O O . VAL A 1 142 ? 37.219 -22.402 20.698 1.00 91.75 142 VAL A O 1
ATOM 1103 N N . GLN A 1 143 ? 37.623 -22.166 22.890 1.00 89.94 143 GLN A N 1
ATOM 1104 C CA . GLN A 1 143 ? 39.025 -22.602 22.820 1.00 89.94 143 GLN A CA 1
ATOM 1105 C C . GLN A 1 143 ? 39.243 -23.936 23.531 1.00 89.94 143 GLN A C 1
ATOM 1107 O O . GLN A 1 143 ? 38.773 -24.123 24.654 1.00 89.94 143 GLN A O 1
ATOM 1112 N N . VAL A 1 144 ? 40.009 -24.832 22.906 1.00 90.25 144 VAL A N 1
ATOM 1113 C CA . VAL A 1 144 ? 40.361 -26.154 23.451 1.00 90.25 144 VAL A CA 1
ATOM 1114 C C . VAL A 1 144 ? 41.849 -26.456 23.267 1.00 90.25 144 VAL A C 1
ATOM 1116 O O . VAL A 1 144 ? 42.460 -25.910 22.350 1.00 90.25 144 VAL A O 1
ATOM 1119 N N . PRO A 1 145 ? 42.460 -27.307 24.110 1.00 87.06 145 PRO A N 1
ATOM 1120 C CA . PRO A 1 145 ? 43.819 -27.783 23.888 1.00 87.06 145 PRO A CA 1
ATOM 1121 C C . PRO A 1 145 ? 44.011 -28.444 22.521 1.00 87.06 145 PRO A C 1
ATOM 1123 O O . PRO A 1 145 ? 43.152 -29.200 22.069 1.00 87.06 145 PRO A O 1
ATOM 1126 N N . VAL A 1 146 ? 45.168 -28.228 21.896 1.00 87.06 146 VAL A N 1
ATOM 1127 C CA . VAL A 1 146 ? 45.567 -28.949 20.679 1.00 87.06 146 VAL A CA 1
ATOM 1128 C C . VAL A 1 146 ? 45.591 -30.450 20.958 1.00 87.06 146 VAL A C 1
ATOM 1130 O O . VAL A 1 146 ? 46.233 -30.902 21.908 1.00 87.06 146 VAL A O 1
ATOM 1133 N N . GLY A 1 147 ? 44.935 -31.232 20.103 1.00 84.31 147 GLY A N 1
ATOM 1134 C CA . GLY A 1 147 ? 44.860 -32.684 20.253 1.00 84.31 147 GLY A CA 1
ATOM 1135 C C . GLY A 1 147 ? 43.857 -33.137 21.310 1.00 84.31 147 GLY A C 1
ATOM 1136 O O . GLY A 1 147 ? 44.029 -34.209 21.879 1.00 84.31 147 GLY A O 1
ATOM 1137 N N . SER A 1 148 ? 42.870 -32.300 21.638 1.00 86.44 148 SER A N 1
ATOM 1138 C CA . SER A 1 148 ? 41.739 -32.665 22.492 1.00 86.44 148 SER A CA 1
ATOM 1139 C C . SER A 1 148 ? 40.412 -32.435 21.766 1.00 86.44 148 SER A C 1
ATOM 1141 O O . SER A 1 148 ? 40.322 -31.525 20.935 1.00 86.44 148 SER A O 1
ATOM 1143 N N . PRO A 1 149 ? 39.371 -33.223 22.078 1.00 90.31 149 PRO A N 1
ATOM 1144 C CA . PRO A 1 149 ? 38.037 -33.003 21.541 1.00 90.31 149 PRO A CA 1
ATOM 1145 C C . PRO A 1 149 ? 37.404 -31.732 22.115 1.00 90.31 149 PRO A C 1
ATOM 1147 O O . PRO A 1 149 ? 37.662 -31.338 23.257 1.00 90.31 149 PRO A O 1
ATOM 1150 N N . VAL A 1 150 ? 36.534 -31.104 21.323 1.00 93.50 150 VAL A N 1
ATOM 1151 C CA . VAL A 1 150 ? 35.682 -29.993 21.765 1.00 93.50 150 VAL A CA 1
ATOM 1152 C C . VAL A 1 150 ? 34.366 -30.526 22.320 1.00 93.50 150 VAL A C 1
ATOM 1154 O O . VAL A 1 150 ? 33.828 -31.513 21.825 1.00 93.50 150 VAL A O 1
ATOM 1157 N N . ALA A 1 151 ? 33.847 -29.885 23.369 1.00 89.12 151 ALA A N 1
ATOM 1158 C CA . ALA A 1 151 ? 32.553 -30.255 23.928 1.00 89.12 151 ALA A CA 1
ATOM 1159 C C . ALA A 1 151 ? 31.450 -30.110 22.870 1.00 89.12 151 ALA A C 1
ATOM 1161 O O . ALA A 1 151 ? 31.444 -29.145 22.102 1.00 89.12 151 ALA A O 1
ATOM 1162 N N . THR A 1 152 ? 30.514 -31.060 22.850 1.00 89.00 152 THR A N 1
ATOM 1163 C CA . THR A 1 152 ? 29.331 -30.968 21.995 1.00 89.00 152 THR A CA 1
ATOM 1164 C C . THR A 1 152 ? 28.514 -29.740 22.410 1.00 89.00 152 THR A C 1
ATOM 1166 O O . THR A 1 152 ? 28.179 -29.628 23.592 1.00 89.00 152 THR A O 1
ATOM 1169 N N . PRO A 1 153 ? 28.241 -28.804 21.490 1.00 88.62 153 PRO A N 1
ATOM 1170 C CA . PRO A 1 153 ? 27.430 -27.625 21.767 1.00 88.62 153 PRO A CA 1
ATOM 1171 C C . PRO A 1 153 ? 25.948 -27.988 21.919 1.00 88.62 153 PRO A C 1
ATOM 1173 O O . PRO A 1 153 ? 25.527 -29.070 21.503 1.00 88.62 153 PRO A O 1
ATOM 1176 N N . ASP A 1 154 ? 25.158 -27.056 22.453 1.00 85.69 154 ASP A N 1
ATOM 1177 C CA . ASP A 1 154 ? 23.700 -27.167 22.410 1.00 85.69 154 ASP A CA 1
ATOM 1178 C C . ASP A 1 154 ? 23.210 -27.149 20.953 1.00 85.69 154 ASP A C 1
ATOM 1180 O O . ASP A 1 154 ? 23.803 -26.505 20.081 1.00 85.69 154 ASP A O 1
ATOM 1184 N N . GLU A 1 155 ? 22.134 -27.888 20.682 1.00 84.75 155 GLU A N 1
ATOM 1185 C CA . GLU A 1 155 ? 21.522 -27.920 19.356 1.00 84.75 155 GLU A CA 1
ATOM 1186 C C . GLU A 1 155 ? 20.955 -26.527 19.028 1.00 84.75 155 GLU A C 1
ATOM 1188 O O . GLU A 1 155 ? 20.141 -26.006 19.799 1.00 84.75 155 GLU A O 1
ATOM 1193 N N . PRO A 1 156 ? 21.379 -25.890 17.919 1.00 81.44 156 PRO A N 1
ATOM 1194 C CA . PRO A 1 156 ? 20.806 -24.617 17.517 1.00 81.44 156 PRO A CA 1
ATOM 1195 C C . PRO A 1 156 ? 19.330 -24.813 17.154 1.00 81.44 156 PRO A C 1
ATOM 1197 O O . PRO A 1 156 ? 18.908 -25.901 16.762 1.00 81.44 156 PRO A O 1
ATOM 1200 N N . LEU A 1 157 ? 18.543 -23.744 17.258 1.00 77.25 157 LEU A N 1
ATOM 1201 C CA . LEU A 1 157 ? 17.135 -23.743 16.864 1.00 77.25 157 LEU A CA 1
ATOM 1202 C C . LEU A 1 157 ? 16.993 -23.061 15.506 1.00 77.25 157 LEU A C 1
ATOM 1204 O O . LEU A 1 157 ? 17.387 -21.909 15.362 1.00 77.25 157 LEU A O 1
ATOM 1208 N N . TYR A 1 158 ? 16.432 -23.752 14.519 1.00 73.31 158 TYR A N 1
ATOM 1209 C CA . TYR A 1 158 ? 16.010 -23.161 13.252 1.00 73.31 158 TYR A CA 1
ATOM 1210 C C . TYR A 1 158 ? 14.570 -23.587 12.997 1.00 73.31 158 TYR A C 1
ATOM 1212 O O . TYR A 1 158 ? 14.269 -24.781 12.969 1.00 73.31 158 TYR A O 1
ATOM 1220 N N . GLU A 1 159 ? 13.684 -22.603 12.887 1.00 65.75 159 GLU A N 1
ATOM 1221 C CA . GLU A 1 159 ? 12.260 -22.825 12.670 1.00 65.75 159 GLU A CA 1
ATOM 1222 C C . GLU A 1 159 ? 12.039 -23.685 11.410 1.00 65.75 159 GLU A C 1
ATOM 1224 O O . GLU A 1 159 ? 12.746 -23.550 10.408 1.00 65.75 159 GLU A O 1
ATOM 1229 N N . ASP A 1 160 ? 11.130 -24.656 11.509 1.00 56.84 160 ASP A N 1
ATOM 1230 C CA . ASP A 1 160 ? 10.772 -25.624 10.458 1.00 56.84 160 ASP A CA 1
ATOM 1231 C C . ASP A 1 160 ? 11.879 -26.582 9.962 1.00 56.84 160 ASP A C 1
ATOM 1233 O O . ASP A 1 160 ? 11.697 -27.329 8.992 1.00 56.84 160 ASP A O 1
ATOM 1237 N N . HIS A 1 161 ? 13.012 -26.659 10.666 1.00 67.94 161 HIS A N 1
ATOM 1238 C CA . HIS A 1 161 ? 14.138 -27.522 10.310 1.00 67.94 161 HIS A CA 1
ATOM 1239 C C . HIS A 1 161 ? 14.583 -28.411 11.486 1.00 67.94 161 HIS A C 1
ATOM 1241 O O . HIS A 1 161 ? 14.788 -27.967 12.608 1.00 67.94 161 HIS A O 1
ATOM 1247 N N . THR A 1 162 ? 14.776 -29.708 11.233 1.00 74.12 162 THR A N 1
ATOM 1248 C CA . THR A 1 162 ? 15.428 -30.640 12.164 1.00 74.12 162 THR A CA 1
ATOM 1249 C C . THR A 1 162 ? 16.936 -30.475 12.055 1.00 74.12 162 THR A C 1
ATOM 1251 O O . THR A 1 162 ? 17.512 -30.644 10.976 1.00 74.12 162 THR A O 1
ATOM 1254 N N . PHE A 1 163 ? 17.586 -30.184 13.176 1.00 82.06 163 PHE A N 1
ATOM 1255 C CA . PHE A 1 163 ? 19.038 -30.168 13.272 1.00 82.06 163 PHE A CA 1
ATOM 1256 C C . PHE A 1 163 ? 19.600 -31.584 13.047 1.00 82.06 163 PHE A C 1
ATOM 1258 O O . PHE A 1 163 ? 19.282 -32.515 13.783 1.00 82.06 163 PHE A O 1
ATOM 1265 N N . ILE A 1 164 ? 20.410 -31.773 12.002 1.00 84.56 164 ILE A N 1
ATOM 1266 C CA . ILE A 1 164 ? 21.035 -33.069 11.669 1.00 84.56 164 ILE A CA 1
ATOM 1267 C C . ILE A 1 164 ? 22.336 -33.258 12.460 1.00 84.56 164 ILE A C 1
ATOM 1269 O O . ILE A 1 164 ? 22.706 -34.380 12.806 1.00 84.56 164 ILE A O 1
ATOM 1273 N N . GLY A 1 165 ? 23.059 -32.166 12.708 1.00 86.06 165 GLY A N 1
ATOM 1274 C CA . GLY A 1 165 ? 24.370 -32.175 13.343 1.00 86.06 165 GLY A CA 1
ATOM 1275 C C . GLY A 1 165 ? 25.300 -31.106 12.772 1.00 86.06 165 GLY A C 1
ATOM 1276 O O . GLY A 1 165 ? 24.940 -30.350 11.872 1.00 86.06 165 GLY A O 1
ATOM 1277 N N . TRP A 1 166 ? 26.518 -31.048 13.300 1.00 91.19 166 TRP A N 1
ATOM 1278 C CA . TRP A 1 166 ? 27.548 -30.094 12.886 1.00 91.19 166 TRP A CA 1
ATOM 1279 C C . TRP A 1 166 ? 28.450 -30.691 11.805 1.00 91.19 166 TRP A C 1
ATOM 1281 O O . TRP A 1 166 ? 28.782 -31.870 11.873 1.00 91.19 166 TRP A O 1
ATOM 1291 N N . SER A 1 167 ? 28.881 -29.890 10.833 1.00 89.31 167 SER A N 1
ATOM 1292 C CA . SER A 1 167 ? 29.755 -30.299 9.723 1.00 89.31 167 SER A CA 1
ATOM 1293 C C . SER A 1 167 ? 30.871 -29.283 9.524 1.00 89.31 167 SER A C 1
ATOM 1295 O O . SER A 1 167 ? 30.675 -28.099 9.780 1.00 89.31 167 SER A O 1
ATOM 1297 N N . VAL A 1 168 ? 32.036 -29.700 9.034 1.00 88.38 168 VAL A N 1
ATOM 1298 C CA . VAL A 1 168 ? 33.098 -28.741 8.685 1.00 88.38 168 VAL A CA 1
ATOM 1299 C C . VAL A 1 168 ? 32.631 -27.886 7.502 1.00 88.38 168 VAL A C 1
ATOM 1301 O O . VAL A 1 168 ? 32.080 -28.429 6.545 1.00 88.38 168 VAL A O 1
ATOM 1304 N N . LEU A 1 169 ? 32.846 -26.564 7.558 1.00 76.19 169 LEU A N 1
ATOM 1305 C CA . LEU A 1 169 ? 32.378 -25.599 6.544 1.00 76.19 169 LEU A CA 1
ATOM 1306 C C . LEU A 1 169 ? 32.713 -26.017 5.094 1.00 76.19 169 LEU A C 1
ATOM 1308 O O . LEU A 1 169 ? 31.874 -25.872 4.205 1.00 76.19 169 LEU A O 1
ATOM 1312 N N . ASP A 1 170 ? 33.900 -26.590 4.875 1.00 71.56 170 ASP A N 1
ATOM 1313 C CA . ASP A 1 170 ? 34.390 -27.014 3.556 1.00 71.56 170 ASP A CA 1
ATOM 1314 C C . ASP A 1 170 ? 33.995 -28.462 3.163 1.00 71.56 170 ASP A C 1
ATOM 1316 O O . ASP A 1 170 ? 34.222 -28.871 2.025 1.00 71.56 170 ASP A O 1
ATOM 1320 N N . GLU A 1 171 ? 33.371 -29.235 4.065 1.00 76.94 171 GLU A N 1
ATOM 1321 C CA . GLU A 1 171 ? 32.976 -30.648 3.877 1.00 76.94 171 GLU A CA 1
ATOM 1322 C C . GLU A 1 171 ? 31.533 -30.890 4.374 1.00 76.94 171 GLU A C 1
ATOM 1324 O O . GLU A 1 171 ? 31.291 -31.648 5.313 1.00 76.94 171 GLU A O 1
ATOM 1329 N N . ARG A 1 172 ? 30.548 -30.207 3.767 1.00 70.19 172 ARG A N 1
ATOM 1330 C CA . ARG A 1 172 ? 29.131 -30.200 4.212 1.00 70.19 172 ARG A CA 1
ATOM 1331 C C . ARG A 1 172 ? 28.363 -31.521 4.054 1.00 70.19 172 ARG A C 1
ATOM 1333 O O . ARG A 1 172 ? 27.196 -31.598 4.421 1.00 70.19 172 ARG A O 1
ATOM 1340 N N . ASP A 1 173 ? 28.982 -32.552 3.497 1.00 72.44 173 ASP A N 1
ATOM 1341 C CA . ASP A 1 173 ? 28.417 -33.891 3.325 1.00 72.44 173 ASP A CA 1
ATOM 1342 C C . ASP A 1 173 ? 28.799 -34.866 4.456 1.00 72.44 173 ASP A C 1
ATOM 1344 O O . ASP A 1 173 ? 28.364 -36.022 4.441 1.00 72.44 173 ASP A O 1
ATOM 1348 N N . LYS A 1 174 ? 29.575 -34.417 5.456 1.00 79.19 174 LYS A N 1
ATOM 1349 C CA . LYS A 1 174 ? 30.083 -35.269 6.536 1.00 79.19 174 LYS A CA 1
ATOM 1350 C C . LYS A 1 174 ? 30.005 -34.600 7.914 1.00 79.19 174 LYS A C 1
ATOM 1352 O O . LYS A 1 174 ? 30.721 -33.649 8.203 1.00 79.19 174 LYS A O 1
ATOM 1357 N N . LEU A 1 175 ? 29.208 -35.195 8.804 1.00 86.75 175 LEU A N 1
ATOM 1358 C CA . LEU A 1 175 ? 29.093 -34.758 10.198 1.00 86.75 175 LEU A CA 1
ATOM 1359 C C . LEU A 1 175 ? 30.426 -34.870 10.954 1.00 86.75 175 LEU A C 1
ATOM 1361 O O . LEU A 1 175 ? 31.154 -35.857 10.815 1.00 86.75 175 LEU A O 1
ATOM 1365 N N . TRP A 1 176 ? 30.705 -33.861 11.775 1.00 92.25 176 TRP A N 1
ATOM 1366 C CA . TRP A 1 176 ? 31.815 -33.818 12.716 1.00 92.25 176 TRP A CA 1
ATOM 1367 C C . TRP A 1 176 ? 31.545 -34.740 13.908 1.00 92.25 176 TRP A C 1
ATOM 1369 O O . TRP A 1 176 ? 30.480 -34.679 14.527 1.00 92.25 176 TRP A O 1
ATOM 1379 N N . ASP A 1 177 ? 32.521 -35.579 14.248 1.00 90.44 177 ASP A N 1
ATOM 1380 C CA . ASP A 1 177 ? 32.479 -36.416 15.442 1.00 90.44 177 ASP A CA 1
ATOM 1381 C C . ASP A 1 177 ? 33.109 -35.643 16.607 1.00 90.44 177 ASP A C 1
ATOM 1383 O O . ASP A 1 177 ? 34.301 -35.354 16.610 1.00 90.44 177 ASP A O 1
ATOM 1387 N N . PHE A 1 178 ? 32.318 -35.302 17.625 1.00 91.81 178 PHE A N 1
ATOM 1388 C CA . PHE A 1 178 ? 32.807 -34.566 18.797 1.00 91.81 178 PHE A CA 1
ATOM 1389 C C . PHE A 1 178 ? 33.760 -35.379 19.688 1.00 91.81 178 PHE A C 1
ATOM 1391 O O . PHE A 1 178 ? 34.240 -34.866 20.696 1.00 91.81 178 PHE A O 1
ATOM 1398 N N . THR A 1 179 ? 34.050 -36.633 19.334 1.00 90.06 179 THR A N 1
ATOM 1399 C CA . THR A 1 179 ? 35.136 -37.412 19.938 1.00 90.06 179 THR A CA 1
ATOM 1400 C C . THR A 1 179 ? 36.475 -37.266 19.210 1.00 90.06 179 THR A C 1
ATOM 1402 O O . THR A 1 179 ? 37.489 -37.695 19.762 1.00 90.06 179 THR A O 1
ATOM 1405 N N . ASP A 1 180 ? 36.503 -36.638 18.028 1.00 90.75 180 ASP A N 1
ATOM 1406 C CA . ASP A 1 180 ? 37.730 -36.390 17.269 1.00 90.75 180 ASP A CA 1
ATOM 1407 C C . ASP A 1 180 ? 38.551 -35.232 17.862 1.00 90.75 180 ASP A C 1
ATOM 1409 O O . ASP A 1 180 ? 38.027 -34.214 18.327 1.00 90.75 180 ASP A O 1
ATOM 1413 N N . ASP A 1 181 ? 39.874 -35.383 17.803 1.00 92.25 181 ASP A N 1
ATOM 1414 C CA . ASP A 1 181 ? 40.830 -34.399 18.304 1.00 92.25 181 ASP A CA 1
ATOM 1415 C C . ASP A 1 181 ? 40.891 -33.152 17.404 1.00 92.25 181 ASP A C 1
ATOM 1417 O O . ASP A 1 181 ? 41.104 -33.239 16.190 1.00 92.25 181 ASP A O 1
ATOM 1421 N N . VAL A 1 182 ? 40.801 -31.964 18.010 1.00 91.25 182 VAL A N 1
ATOM 1422 C CA . VAL A 1 182 ? 40.966 -30.690 17.298 1.00 91.25 182 VAL A CA 1
ATOM 1423 C C . VAL A 1 182 ? 42.454 -30.344 17.212 1.00 91.25 182 VAL A C 1
ATOM 1425 O O . VAL A 1 182 ? 43.115 -30.075 18.214 1.00 91.25 182 VAL A O 1
ATOM 1428 N N . MET A 1 183 ? 43.002 -30.356 15.995 1.00 88.00 183 MET A N 1
ATOM 1429 C CA . MET A 1 183 ? 44.444 -30.176 15.753 1.00 88.00 183 MET A CA 1
ATOM 1430 C C . MET A 1 183 ? 44.827 -28.768 15.267 1.00 88.00 183 MET A C 1
ATOM 1432 O O . MET A 1 183 ? 46.012 -28.435 15.246 1.00 88.00 183 MET A O 1
ATOM 1436 N N . ALA A 1 184 ? 43.850 -27.963 14.845 1.00 90.44 184 ALA A N 1
ATOM 1437 C CA . ALA A 1 184 ? 43.999 -26.598 14.338 1.00 90.44 184 ALA A CA 1
ATOM 1438 C C . ALA A 1 184 ? 42.655 -25.853 14.445 1.00 90.44 184 ALA A C 1
ATOM 1440 O O . ALA A 1 184 ? 41.648 -26.469 14.795 1.00 90.44 184 ALA A O 1
ATOM 1441 N N . ASP A 1 185 ? 42.638 -24.557 14.122 1.00 92.00 185 ASP A N 1
ATOM 1442 C CA . ASP A 1 185 ? 41.402 -23.772 14.108 1.00 92.00 185 ASP A CA 1
ATOM 1443 C C . ASP A 1 185 ? 40.362 -24.380 13.147 1.00 92.00 185 ASP A C 1
ATOM 1445 O O . ASP A 1 185 ? 40.689 -24.756 12.018 1.00 92.00 185 ASP A O 1
ATOM 1449 N N . LEU A 1 186 ? 39.116 -24.488 13.612 1.00 90.62 186 LEU A N 1
ATOM 1450 C CA . LEU A 1 186 ? 38.047 -25.245 12.958 1.00 90.62 186 LEU A CA 1
ATOM 1451 C C . LEU A 1 186 ? 36.727 -24.466 12.975 1.00 90.62 186 LEU A C 1
ATOM 1453 O O . LEU A 1 186 ? 36.316 -23.970 14.021 1.00 90.62 186 LEU A O 1
ATOM 1457 N N . THR A 1 187 ? 36.018 -24.415 11.845 1.00 92.06 187 THR A N 1
ATOM 1458 C CA . THR A 1 187 ? 34.647 -23.882 11.774 1.00 92.06 187 THR A CA 1
ATOM 1459 C C . THR A 1 187 ? 33.660 -25.008 11.495 1.00 92.06 187 THR A C 1
ATOM 1461 O O . THR A 1 187 ? 33.742 -25.681 10.464 1.00 92.06 187 THR A O 1
ATOM 1464 N N . LEU A 1 188 ? 32.727 -25.193 12.425 1.00 91.50 188 LEU A N 1
ATOM 1465 C CA . LEU A 1 188 ? 31.633 -26.146 12.358 1.00 91.50 188 LEU A CA 1
ATOM 1466 C C . LEU A 1 188 ? 30.327 -25.410 12.060 1.00 91.50 188 LEU A C 1
ATOM 1468 O O . LEU A 1 188 ? 29.975 -24.451 12.740 1.00 91.50 188 LEU A O 1
ATOM 1472 N N . VAL A 1 189 ? 29.606 -25.884 11.052 1.00 89.00 189 VAL A N 1
ATOM 1473 C CA . VAL A 1 189 ? 28.367 -25.303 10.533 1.00 89.00 189 VAL A CA 1
ATOM 1474 C C . VAL A 1 189 ? 27.225 -26.287 10.750 1.00 89.00 189 VAL A C 1
ATOM 1476 O O . VAL A 1 189 ? 27.385 -27.485 10.499 1.00 89.00 189 VAL A O 1
ATOM 1479 N N . ALA A 1 190 ? 26.080 -25.800 11.217 1.00 87.88 190 ALA A N 1
ATOM 1480 C CA . ALA A 1 190 ? 24.889 -26.617 11.408 1.00 87.88 190 ALA A CA 1
ATOM 1481 C C . ALA A 1 190 ? 24.327 -27.139 10.072 1.00 87.88 190 ALA A C 1
ATOM 1483 O O . ALA A 1 190 ? 24.196 -26.392 9.100 1.00 87.88 190 ALA A O 1
ATOM 1484 N N . LEU A 1 191 ? 23.973 -28.425 10.026 1.00 83.44 191 LEU A N 1
ATOM 1485 C CA . LEU A 1 191 ? 23.228 -29.036 8.926 1.00 83.44 191 LEU A CA 1
ATOM 1486 C C . LEU A 1 191 ? 21.773 -29.257 9.328 1.00 83.44 191 LEU A C 1
ATOM 1488 O O . LEU A 1 191 ? 21.479 -29.703 10.436 1.00 83.44 191 LEU A O 1
ATOM 1492 N N . TRP A 1 192 ? 20.875 -29.011 8.380 1.00 82.38 192 TRP A N 1
ATOM 1493 C CA . TRP A 1 192 ? 19.434 -28.970 8.598 1.00 82.38 192 TRP A CA 1
ATOM 1494 C C . TRP A 1 192 ? 18.702 -29.899 7.623 1.00 82.38 192 TRP A C 1
ATOM 1496 O O . TRP A 1 192 ? 19.010 -29.930 6.431 1.00 82.38 192 TRP A O 1
ATOM 1506 N N . GLN A 1 193 ? 17.729 -30.661 8.125 1.00 70.00 193 GLN A N 1
ATOM 1507 C CA . GLN A 1 193 ? 16.791 -31.482 7.354 1.00 70.00 193 GLN A CA 1
ATOM 1508 C C . GLN A 1 193 ? 15.386 -30.946 7.619 1.00 70.00 193 GLN A C 1
ATOM 1510 O O . GLN A 1 193 ? 15.025 -30.824 8.779 1.00 70.00 193 GLN A O 1
ATOM 1515 N N . GLY A 1 194 ? 14.574 -30.652 6.599 1.00 51.75 194 GLY A N 1
ATOM 1516 C CA . GLY A 1 194 ? 13.183 -30.221 6.824 1.00 51.75 194 GLY A CA 1
ATOM 1517 C C . GLY A 1 194 ? 12.436 -31.198 7.746 1.00 51.75 194 GLY A C 1
ATOM 1518 O O . GLY A 1 194 ? 12.459 -32.411 7.504 1.00 51.75 194 GLY A O 1
ATOM 1519 N N . ALA A 1 195 ? 11.855 -30.689 8.836 1.00 50.19 195 ALA A N 1
ATOM 1520 C CA . ALA A 1 195 ? 11.251 -31.508 9.887 1.00 50.19 195 ALA A CA 1
ATOM 1521 C C . ALA A 1 195 ? 9.820 -31.961 9.530 1.00 50.19 195 ALA A C 1
ATOM 1523 O O . ALA A 1 195 ? 9.089 -31.223 8.872 1.00 50.19 195 ALA A O 1
ATOM 1524 N N . PRO A 1 196 ? 9.382 -33.151 9.984 1.00 43.41 196 PRO A N 1
ATO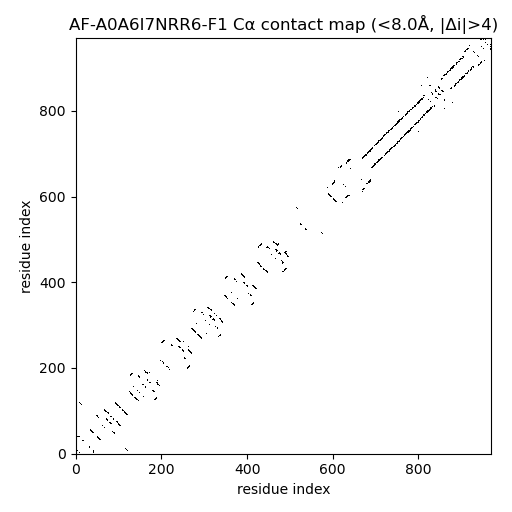M 1525 C CA . PRO A 1 196 ? 8.002 -33.608 9.838 1.00 43.41 196 PRO A CA 1
ATOM 1526 C C . PRO A 1 196 ? 7.059 -32.870 10.804 1.00 43.41 196 PRO A C 1
ATOM 1528 O O . PRO A 1 196 ? 7.344 -32.748 11.993 1.00 43.41 196 PRO A O 1
ATOM 1531 N N . ILE A 1 197 ? 5.907 -32.436 10.292 1.00 49.19 197 ILE A N 1
ATOM 1532 C CA . ILE A 1 197 ? 4.893 -31.675 11.033 1.00 49.19 197 ILE A CA 1
ATOM 1533 C C . ILE A 1 197 ? 4.226 -32.533 12.128 1.00 49.19 197 ILE A C 1
ATOM 1535 O O . ILE A 1 197 ? 3.755 -33.642 11.859 1.00 49.19 197 ILE A O 1
ATOM 1539 N N . VAL A 1 198 ? 4.117 -31.999 13.353 1.00 47.38 198 VAL A N 1
ATOM 1540 C CA . VAL A 1 198 ? 3.192 -32.505 14.385 1.00 47.38 198 VAL A CA 1
ATOM 1541 C C . VAL A 1 198 ? 1.814 -31.901 14.121 1.00 47.38 198 VAL A C 1
ATOM 1543 O O . VAL A 1 198 ? 1.570 -30.737 14.417 1.00 47.38 198 VAL A O 1
ATOM 1546 N N . VAL A 1 199 ? 0.919 -32.691 13.529 1.00 50.62 199 VAL A N 1
ATOM 1547 C CA . VAL A 1 199 ? -0.440 -32.260 13.171 1.00 50.62 199 VAL A CA 1
ATOM 1548 C C . VAL A 1 199 ? -1.405 -32.627 14.302 1.00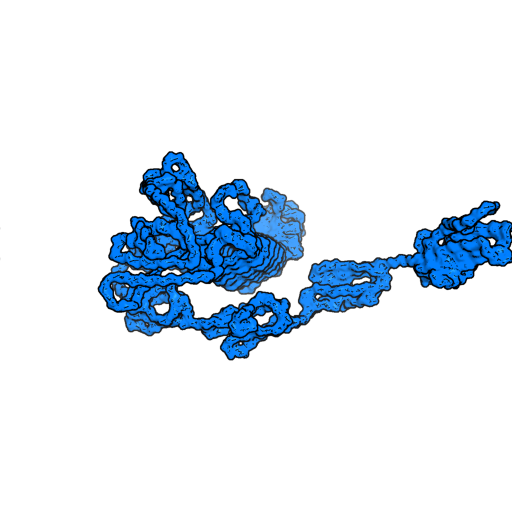 50.62 199 VAL A C 1
ATOM 1550 O O . VAL A 1 199 ? -1.589 -33.811 14.601 1.00 50.62 199 VAL A O 1
ATOM 1553 N N . TYR A 1 200 ? -2.045 -31.634 14.924 1.00 59.38 200 TYR A N 1
ATOM 1554 C CA . TYR A 1 200 ? -3.225 -31.864 15.760 1.00 59.38 200 TYR A CA 1
ATOM 1555 C C . TYR A 1 200 ? -4.462 -31.931 14.867 1.00 59.38 200 TYR A C 1
ATOM 1557 O O . TYR A 1 200 ? -4.682 -31.073 14.019 1.00 59.38 200 TYR A O 1
ATOM 1565 N N . LEU A 1 201 ? -5.282 -32.965 15.049 1.00 61.03 201 LEU A N 1
ATOM 1566 C CA . LEU A 1 201 ? -6.496 -33.122 14.258 1.00 61.03 201 LEU A CA 1
ATOM 1567 C C . LEU A 1 201 ? -7.561 -32.124 14.732 1.00 61.03 201 LEU A C 1
ATOM 1569 O O . LEU A 1 201 ? -8.085 -32.261 15.840 1.00 61.03 201 LEU A O 1
ATOM 1573 N N . LEU A 1 202 ? -7.906 -31.166 13.876 1.00 67.50 202 LEU A N 1
ATOM 1574 C CA . LEU A 1 202 ? -9.089 -30.326 14.036 1.00 67.50 202 LEU A CA 1
ATOM 1575 C C . LEU A 1 202 ? -10.279 -31.003 13.357 1.00 67.50 202 LEU A C 1
ATOM 1577 O O . LEU A 1 202 ? -10.170 -31.544 12.258 1.00 67.50 202 LEU A O 1
ATOM 1581 N N . SER A 1 203 ? -11.420 -31.026 14.039 1.00 73.62 203 SER A N 1
ATOM 1582 C CA . SER A 1 203 ? -12.673 -31.538 13.481 1.00 73.62 203 SER A CA 1
ATOM 1583 C C . SER A 1 203 ? -13.711 -30.430 13.449 1.00 73.62 203 SER A C 1
ATOM 1585 O O . SER A 1 203 ? -14.152 -29.972 14.499 1.00 73.62 203 SER A O 1
ATOM 1587 N N . TYR A 1 204 ? -14.124 -30.035 12.252 1.00 77.88 204 TYR A N 1
ATOM 1588 C CA . TYR A 1 204 ? -15.173 -29.042 12.049 1.00 77.88 204 TYR A CA 1
ATOM 1589 C C . TYR A 1 204 ? -16.514 -29.746 11.854 1.00 77.88 204 TYR A C 1
ATOM 1591 O O . TYR A 1 204 ? -16.672 -30.573 10.954 1.00 77.88 204 TYR A O 1
ATOM 1599 N N . TYR A 1 205 ? -17.477 -29.427 12.711 1.00 81.06 205 TYR A N 1
ATOM 1600 C CA . TYR A 1 205 ? -18.838 -29.933 12.667 1.00 81.06 205 TYR A CA 1
ATOM 1601 C C . TYR A 1 205 ? -19.768 -28.816 12.232 1.00 81.06 205 TYR A C 1
ATOM 1603 O O . TYR A 1 205 ? -19.906 -27.811 12.921 1.00 81.06 205 TYR A O 1
ATOM 1611 N N . LEU A 1 206 ? -20.486 -29.033 11.135 1.00 81.56 206 LEU A N 1
ATOM 1612 C CA . LEU A 1 206 ? -21.479 -28.074 10.666 1.00 81.56 206 LEU A CA 1
ATOM 1613 C C . LEU A 1 206 ? -22.656 -27.913 11.626 1.00 81.56 206 LEU A C 1
ATOM 1615 O O . LEU A 1 206 ? -23.412 -26.984 11.453 1.00 81.56 206 LEU A O 1
ATOM 1619 N N . ASN A 1 207 ? -22.846 -28.776 12.631 1.00 76.62 207 ASN A N 1
ATOM 1620 C CA . ASN A 1 207 ? -23.912 -28.620 13.634 1.00 76.62 207 ASN A CA 1
ATOM 1621 C C . ASN A 1 207 ? -25.332 -28.431 13.028 1.00 76.62 207 ASN A C 1
ATOM 1623 O O . ASN A 1 207 ? -26.223 -27.868 13.657 1.00 76.62 207 ASN A O 1
ATOM 1627 N N . ASP A 1 208 ? -25.552 -28.919 11.803 1.00 69.00 208 ASP A N 1
ATOM 1628 C CA . ASP A 1 208 ? -26.771 -28.757 10.994 1.00 69.00 208 ASP A CA 1
ATOM 1629 C C . ASP A 1 208 ? -27.594 -30.061 10.889 1.00 69.00 208 ASP A C 1
ATOM 1631 O O . ASP A 1 208 ? -28.584 -30.146 10.163 1.00 69.00 208 ASP A O 1
ATOM 1635 N N . GLY A 1 209 ? -27.184 -31.102 11.623 1.00 65.44 209 GLY A N 1
ATOM 1636 C CA . GLY A 1 209 ? -27.768 -32.446 11.573 1.00 65.44 209 GLY A CA 1
ATOM 1637 C C . GLY A 1 209 ? -27.138 -33.376 10.528 1.00 65.44 209 GLY A C 1
ATOM 1638 O O . GLY A 1 209 ? -27.438 -34.573 10.535 1.00 65.44 209 GLY A O 1
ATOM 1639 N N . THR A 1 210 ? -26.228 -32.882 9.683 1.00 56.12 210 THR A N 1
ATOM 1640 C CA . THR A 1 210 ? -25.408 -33.694 8.778 1.00 56.12 210 THR A CA 1
ATOM 1641 C C . THR A 1 210 ? -24.026 -33.929 9.394 1.00 56.12 210 THR A C 1
ATOM 1643 O O . THR A 1 210 ? -23.380 -33.034 9.931 1.00 56.12 210 THR A O 1
ATOM 1646 N N . THR A 1 211 ? -23.560 -35.179 9.400 1.00 45.59 211 THR A N 1
ATOM 1647 C CA . THR A 1 211 ? -22.208 -35.512 9.881 1.00 45.59 211 THR A CA 1
ATOM 1648 C C . THR A 1 211 ? -21.255 -35.437 8.698 1.00 45.59 211 THR A C 1
ATOM 1650 O O . THR A 1 211 ? -20.915 -36.459 8.104 1.00 45.59 211 THR A O 1
ATOM 1653 N N . THR A 1 212 ? -20.858 -34.224 8.322 1.00 46.09 212 THR A N 1
ATOM 1654 C CA . THR A 1 212 ? -19.851 -34.027 7.275 1.00 46.09 212 THR A CA 1
ATOM 1655 C C . THR A 1 212 ? -18.596 -33.439 7.907 1.00 46.09 212 THR A C 1
ATOM 1657 O O . THR A 1 212 ? -18.620 -32.350 8.467 1.00 46.09 212 THR A O 1
ATOM 1660 N N . LEU A 1 213 ? -17.532 -34.243 7.884 1.00 45.62 213 LEU A N 1
ATOM 1661 C CA . LEU A 1 213 ? -16.220 -33.970 8.460 1.00 45.62 213 LEU A CA 1
ATOM 1662 C C . LEU A 1 213 ? -15.374 -33.233 7.415 1.00 45.62 213 LEU A C 1
ATOM 1664 O O . LEU A 1 213 ? -15.024 -33.837 6.399 1.00 45.62 213 LEU A O 1
ATOM 1668 N N . TYR A 1 214 ? -15.006 -31.978 7.667 1.00 46.69 214 TYR A N 1
ATOM 1669 C CA . TYR A 1 214 ? -13.869 -31.373 6.973 1.00 46.69 214 TYR A CA 1
ATOM 1670 C C . TYR A 1 214 ? -12.599 -31.776 7.720 1.00 46.69 214 TYR A C 1
ATOM 1672 O O . TYR A 1 214 ? -12.394 -31.393 8.871 1.00 46.69 214 TYR A O 1
ATOM 1680 N N . LEU A 1 215 ? -11.775 -32.604 7.079 1.00 41.59 215 LEU A N 1
ATOM 1681 C CA . LEU A 1 215 ? -10.384 -32.792 7.471 1.00 41.59 215 LEU A CA 1
ATOM 1682 C C . LEU A 1 215 ? -9.593 -31.688 6.774 1.00 41.59 215 LEU A C 1
ATOM 1684 O O . LEU A 1 215 ? -9.307 -31.817 5.585 1.00 41.59 215 LEU A O 1
ATOM 1688 N N . SER A 1 216 ? -9.257 -30.611 7.480 1.00 43.75 216 SER A N 1
ATOM 1689 C CA . SER A 1 216 ? -8.093 -29.836 7.066 1.00 43.75 216 SER A CA 1
ATOM 1690 C C . SER A 1 216 ? -6.864 -30.595 7.567 1.00 43.75 216 SER A C 1
ATOM 1692 O O . SER A 1 216 ? -6.699 -30.831 8.765 1.00 43.75 216 SER A O 1
ATOM 1694 N N . GLU A 1 217 ? -5.991 -31.026 6.657 1.00 39.81 217 GLU A N 1
ATOM 1695 C CA . GLU A 1 217 ? -4.586 -31.243 7.015 1.00 39.81 217 GLU A CA 1
ATOM 1696 C C . GLU A 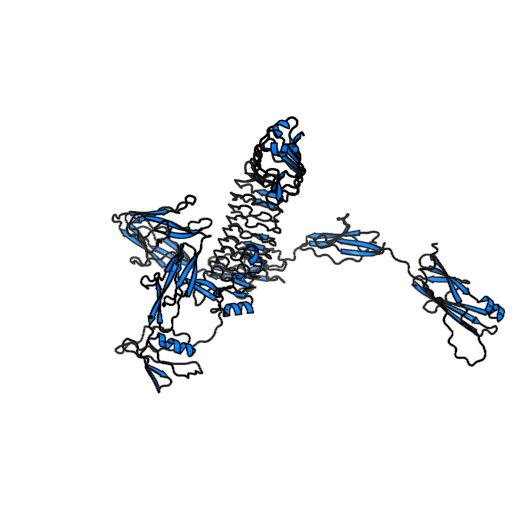1 217 ? -3.978 -29.850 7.239 1.00 39.81 217 GLU A C 1
ATOM 1698 O O . GLU A 1 217 ? -3.299 -29.296 6.382 1.00 39.81 217 GLU A O 1
ATOM 1703 N N . GLY A 1 218 ? -4.339 -29.227 8.363 1.00 43.44 218 GLY A N 1
ATOM 1704 C CA . GLY A 1 218 ? -3.799 -27.945 8.783 1.00 43.44 218 GLY A CA 1
ATOM 1705 C C . GLY A 1 218 ? -2.454 -28.164 9.459 1.00 43.44 218 GLY A C 1
ATOM 1706 O O . GLY A 1 218 ? -2.389 -28.739 10.546 1.00 43.44 218 GLY A O 1
ATOM 1707 N N . ASN A 1 219 ? -1.379 -27.690 8.832 1.00 45.94 219 ASN A N 1
ATOM 1708 C CA . ASN A 1 219 ? -0.151 -27.361 9.547 1.00 45.94 219 ASN A CA 1
ATOM 1709 C C . ASN A 1 219 ? -0.479 -26.245 10.544 1.00 45.94 219 ASN A C 1
ATOM 1711 O O . ASN A 1 219 ? -0.461 -25.076 10.177 1.00 45.94 219 ASN A O 1
ATOM 1715 N N . THR A 1 220 ? -0.801 -26.581 11.789 1.00 48.19 220 THR A N 1
ATOM 1716 C CA . THR A 1 220 ? -0.939 -25.572 12.843 1.00 48.19 220 THR A CA 1
ATOM 1717 C C . THR A 1 220 ? 0.300 -25.601 13.719 1.00 48.19 220 THR A C 1
ATOM 1719 O O . THR A 1 220 ? 0.500 -26.531 14.506 1.00 48.19 220 THR A O 1
ATOM 1722 N N . THR A 1 221 ? 1.123 -24.566 13.598 1.00 50.16 221 THR A N 1
ATOM 1723 C CA . THR A 1 221 ? 2.178 -24.198 14.544 1.00 50.16 221 THR A CA 1
ATOM 1724 C C . THR A 1 221 ? 1.535 -23.713 15.847 1.00 50.16 221 THR A C 1
ATOM 1726 O O . THR A 1 221 ? 1.500 -22.532 16.153 1.00 50.16 221 THR A O 1
ATOM 1729 N N . GLY A 1 222 ? 0.927 -24.626 16.609 1.00 58.19 222 GLY A N 1
ATOM 1730 C CA . GLY A 1 222 ? 0.402 -24.352 17.953 1.00 58.19 222 GLY A CA 1
ATOM 1731 C C . GLY A 1 222 ? -0.764 -23.357 18.069 1.00 58.19 222 GLY A C 1
ATOM 1732 O O . GLY A 1 222 ? -1.263 -23.202 19.178 1.00 58.19 222 GLY A O 1
ATOM 1733 N N . LEU A 1 223 ? -1.230 -22.723 16.988 1.00 61.72 223 LEU A N 1
ATOM 1734 C CA . LEU A 1 223 ? -2.339 -21.760 16.988 1.00 61.72 223 LEU A CA 1
ATOM 1735 C C . LEU A 1 223 ? -3.457 -22.191 16.028 1.00 61.72 223 LEU A C 1
ATOM 1737 O O . LEU A 1 223 ? -3.205 -22.763 14.966 1.00 61.72 223 LEU A O 1
ATOM 1741 N N . LEU A 1 224 ? -4.700 -21.916 16.413 1.00 70.69 224 LEU A N 1
ATOM 1742 C CA . LEU A 1 224 ? -5.908 -22.225 15.663 1.00 70.69 224 LEU A CA 1
ATOM 1743 C C . LEU A 1 224 ? -6.037 -21.314 14.449 1.00 70.69 224 LEU A C 1
ATOM 1745 O O . LEU A 1 224 ? -6.219 -20.113 14.591 1.00 70.69 224 LEU A O 1
ATOM 1749 N N . ALA A 1 225 ? -6.006 -21.899 13.255 1.00 69.06 225 ALA A N 1
ATOM 1750 C CA . ALA A 1 225 ? -6.455 -21.242 12.036 1.00 69.06 225 ALA A CA 1
ATOM 1751 C C . ALA A 1 225 ? -7.900 -21.675 11.755 1.00 69.06 225 ALA A C 1
ATOM 1753 O O . ALA A 1 225 ? -8.183 -22.868 11.589 1.00 69.06 225 ALA A O 1
ATOM 1754 N N . LEU A 1 226 ? -8.830 -20.721 11.742 1.00 75.25 226 LEU A N 1
ATOM 1755 C CA . LEU A 1 226 ? -10.195 -20.989 11.291 1.00 75.25 226 LEU A CA 1
ATOM 1756 C C . LEU A 1 226 ? -10.212 -21.121 9.753 1.00 75.25 226 LEU A C 1
ATOM 1758 O O . LEU A 1 226 ? -9.357 -20.532 9.092 1.00 75.25 226 LEU A O 1
ATOM 1762 N N . PRO A 1 227 ? -11.131 -21.917 9.170 1.00 70.38 227 PRO A N 1
ATOM 1763 C CA . PRO A 1 227 ? -11.274 -22.030 7.722 1.00 70.38 227 PRO A CA 1
ATOM 1764 C C . PRO A 1 227 ? -11.443 -20.650 7.079 1.00 70.38 227 PRO A C 1
ATOM 1766 O O . PRO A 1 227 ? -12.167 -19.820 7.619 1.00 70.38 227 PRO A O 1
ATOM 1769 N N . SER A 1 228 ? -10.781 -20.426 5.940 1.00 60.81 228 SER A N 1
ATOM 1770 C CA . SER A 1 228 ? -10.885 -19.177 5.171 1.00 60.81 228 SER A CA 1
ATOM 1771 C C . SER A 1 228 ? -12.272 -18.966 4.567 1.00 60.81 228 SER A C 1
ATOM 1773 O O . SER A 1 228 ? -12.672 -17.829 4.346 1.00 60.81 228 SER A O 1
ATOM 1775 N N . ASP A 1 229 ? -12.986 -20.065 4.316 1.00 66.31 229 ASP A N 1
ATOM 1776 C CA . ASP A 1 229 ? -14.310 -20.062 3.712 1.00 66.31 229 ASP A CA 1
ATOM 1777 C C . ASP A 1 229 ? -15.354 -20.385 4.784 1.00 66.31 229 ASP A C 1
ATOM 1779 O O . ASP A 1 229 ? -15.299 -21.441 5.432 1.00 66.31 229 ASP A O 1
ATOM 1783 N N . ASP A 1 230 ? -16.335 -19.500 4.937 1.00 78.75 230 ASP A N 1
ATOM 1784 C CA . ASP A 1 230 ? -17.459 -19.738 5.833 1.00 78.75 230 ASP A CA 1
ATOM 1785 C C . ASP A 1 230 ? -18.342 -20.881 5.302 1.00 78.75 230 ASP A C 1
ATOM 1787 O O . ASP A 1 230 ? -18.668 -20.938 4.108 1.00 78.75 230 ASP A O 1
ATOM 1791 N N . PRO A 1 231 ? -18.760 -21.829 6.160 1.00 78.56 231 PRO A N 1
ATOM 1792 C CA . PRO A 1 231 ? -19.655 -22.888 5.737 1.00 78.56 231 PRO A CA 1
ATOM 1793 C C . PRO A 1 231 ? -21.025 -22.313 5.364 1.00 78.56 231 PRO A C 1
ATOM 1795 O O . PRO A 1 231 ? -21.546 -21.407 6.010 1.00 78.56 231 PRO A O 1
ATOM 1798 N N . VAL A 1 232 ? -21.664 -22.919 4.364 1.00 76.19 232 VAL A N 1
ATOM 1799 C CA . VAL A 1 232 ? -22.991 -22.509 3.888 1.00 76.19 232 VAL A CA 1
ATOM 1800 C C . VAL A 1 232 ? -24.042 -23.530 4.308 1.00 76.19 232 VAL A C 1
ATOM 1802 O O . VAL A 1 232 ? -23.864 -24.736 4.119 1.00 76.19 232 VAL A O 1
ATOM 1805 N N . ARG A 1 233 ? -25.171 -23.046 4.831 1.00 75.81 233 ARG A N 1
ATOM 1806 C CA . ARG A 1 233 ? -26.355 -23.846 5.152 1.00 75.81 233 ARG A CA 1
ATOM 1807 C C . ARG A 1 233 ? -27.587 -23.163 4.574 1.00 75.81 233 ARG A C 1
ATOM 1809 O O . ARG A 1 233 ? -27.868 -22.012 4.879 1.00 75.81 233 ARG A O 1
ATOM 1816 N N . GLU A 1 234 ? -28.334 -23.885 3.744 1.00 73.50 234 GLU A N 1
ATOM 1817 C CA . GLU A 1 234 ? -29.543 -23.358 3.103 1.00 73.50 234 GLU A CA 1
ATOM 1818 C C . GLU A 1 234 ? -30.550 -22.871 4.162 1.00 73.50 234 GLU A C 1
ATOM 1820 O O . GLU A 1 234 ? -30.968 -23.646 5.026 1.00 73.50 234 GLU A O 1
ATOM 1825 N N . GLY A 1 235 ? -30.910 -21.584 4.102 1.00 71.00 235 GLY A N 1
ATOM 1826 C CA . GLY A 1 235 ? -31.833 -20.930 5.036 1.00 71.00 235 GLY A CA 1
ATOM 1827 C C . GLY A 1 235 ? -31.230 -20.492 6.374 1.00 71.00 235 GLY A C 1
ATOM 1828 O O . GLY A 1 235 ? -31.987 -20.185 7.290 1.00 71.00 235 GLY A O 1
ATOM 1829 N N . TYR A 1 236 ? -29.902 -20.481 6.523 1.00 77.12 236 TYR A N 1
ATOM 1830 C CA . TYR A 1 236 ? -29.237 -20.051 7.753 1.00 77.12 236 TYR A CA 1
ATOM 1831 C C . TYR A 1 236 ? -27.972 -19.226 7.465 1.00 77.12 236 TYR A C 1
ATOM 1833 O O . TYR A 1 236 ? -27.206 -19.549 6.559 1.00 77.12 236 TYR A O 1
ATOM 1841 N N . ARG A 1 237 ? -27.721 -18.197 8.279 1.00 78.31 237 ARG A N 1
ATOM 1842 C CA . ARG A 1 237 ? -26.512 -17.370 8.278 1.00 78.31 237 ARG A CA 1
ATOM 1843 C C . ARG A 1 237 ? -25.485 -17.975 9.231 1.00 78.31 237 ARG A C 1
ATOM 1845 O O . ARG A 1 237 ? -25.825 -18.329 10.359 1.00 78.31 237 ARG A O 1
ATOM 1852 N N . PHE A 1 238 ? -24.247 -18.133 8.777 1.00 84.38 238 PHE A N 1
ATOM 1853 C CA . PHE A 1 238 ? -23.151 -18.594 9.624 1.00 84.38 238 PHE A CA 1
ATOM 1854 C C . PHE A 1 238 ? -22.705 -17.460 10.552 1.00 84.38 238 PHE A C 1
ATOM 1856 O O . PHE A 1 238 ? -22.470 -16.348 10.093 1.00 84.38 238 PHE A O 1
ATOM 1863 N N . THR A 1 239 ? -22.610 -17.726 11.854 1.00 80.00 239 THR A N 1
ATOM 1864 C CA . THR A 1 239 ? -22.265 -16.707 12.865 1.00 80.00 239 THR A CA 1
ATOM 1865 C C . THR A 1 239 ? -20.913 -16.952 13.533 1.00 80.00 239 THR A C 1
ATOM 1867 O O . THR A 1 239 ? -20.524 -16.215 14.437 1.00 80.00 239 THR A O 1
ATOM 1870 N N . GLY A 1 240 ? -20.181 -17.979 13.092 1.00 82.50 240 GLY A N 1
ATOM 1871 C CA . GLY A 1 240 ? -18.846 -18.309 13.583 1.00 82.50 240 GLY A CA 1
ATOM 1872 C C . GLY A 1 240 ? -18.706 -19.744 14.091 1.00 82.50 240 GLY A C 1
ATOM 1873 O O . GLY A 1 240 ? -19.654 -20.535 14.142 1.00 82.50 240 GLY A O 1
ATOM 1874 N N . TRP A 1 241 ? -17.478 -20.094 14.469 1.00 86.62 241 TRP A N 1
ATOM 1875 C CA . TRP A 1 241 ? -17.142 -21.385 15.067 1.00 86.62 241 TRP A CA 1
ATOM 1876 C C . TRP A 1 241 ? -17.163 -21.292 16.593 1.00 86.62 241 TRP A C 1
ATOM 1878 O O . TRP A 1 241 ? -16.754 -20.291 17.171 1.00 86.62 241 TRP A O 1
ATOM 1888 N N . ALA A 1 242 ? -17.603 -22.355 17.261 1.00 86.56 242 ALA A N 1
ATOM 1889 C CA . ALA A 1 242 ? -17.583 -22.462 18.717 1.00 86.56 242 ALA A CA 1
ATOM 1890 C C . ALA A 1 242 ? -16.953 -23.780 19.172 1.00 86.56 242 ALA A C 1
ATOM 1892 O O . ALA A 1 242 ? -17.014 -24.790 18.469 1.00 86.56 242 ALA A O 1
ATOM 1893 N N . TYR A 1 243 ? -16.399 -23.801 20.381 1.00 86.44 243 TYR A N 1
ATOM 1894 C CA . TYR A 1 243 ? -15.859 -25.012 21.008 1.00 86.44 243 TYR A CA 1
ATOM 1895 C C . TYR A 1 243 ? -16.938 -25.996 21.456 1.00 86.44 243 TYR A C 1
ATOM 1897 O O . TYR A 1 243 ? -16.652 -27.158 21.757 1.00 86.44 243 TYR A O 1
ATOM 1905 N N . ASP A 1 244 ? -18.188 -25.540 21.500 1.00 85.00 244 ASP A N 1
ATOM 1906 C CA . ASP A 1 244 ? -19.324 -26.331 21.926 1.00 85.00 244 ASP A CA 1
ATOM 1907 C C . ASP A 1 244 ? -20.535 -26.159 20.987 1.00 85.00 244 ASP A C 1
ATOM 1909 O O . ASP A 1 244 ? -20.748 -25.078 20.434 1.00 85.00 244 ASP A O 1
ATOM 1913 N N . PRO A 1 245 ? -21.383 -27.194 20.827 1.00 81.81 245 PRO A N 1
ATOM 1914 C CA . PRO A 1 245 ? -22.554 -27.127 19.951 1.00 81.81 245 PRO A CA 1
ATOM 1915 C C . PRO A 1 245 ? -23.621 -26.099 20.351 1.00 81.81 245 PRO A C 1
ATOM 1917 O O . PRO A 1 245 ? -24.540 -25.881 19.568 1.00 81.81 245 PRO A O 1
ATOM 1920 N N . SER A 1 246 ? -23.567 -25.537 21.567 1.00 78.50 246 SER A N 1
ATOM 1921 C CA . SER A 1 246 ? -24.532 -24.543 22.056 1.00 78.50 246 SER A CA 1
ATOM 1922 C C . SER A 1 246 ? -24.104 -23.094 21.817 1.00 78.50 246 SER A C 1
ATOM 1924 O O . SER A 1 246 ? -24.880 -22.197 22.142 1.00 78.50 246 SER A O 1
ATOM 1926 N N . GLY A 1 247 ? -22.900 -22.867 21.276 1.00 74.44 247 GLY A N 1
ATOM 1927 C CA . GLY A 1 247 ? -22.411 -21.542 20.886 1.00 74.44 247 GLY A CA 1
ATOM 1928 C C . GLY A 1 247 ? -21.983 -20.641 22.047 1.00 74.44 247 GLY A C 1
ATOM 1929 O O . GLY A 1 247 ? -21.815 -19.443 21.853 1.00 74.44 247 GLY A O 1
ATOM 1930 N N . LYS A 1 248 ? -21.816 -21.177 23.263 1.00 73.00 248 LYS A N 1
ATOM 1931 C CA . LYS A 1 248 ? -21.490 -20.370 24.456 1.00 73.00 248 LYS A CA 1
ATOM 1932 C C . LYS A 1 248 ? -20.008 -20.038 24.586 1.00 73.00 248 LYS A C 1
ATOM 1934 O O . LYS A 1 248 ? -19.667 -19.101 25.302 1.00 73.00 248 LYS A O 1
ATOM 1939 N N . ALA A 1 249 ? -19.144 -20.812 23.939 1.00 79.44 249 ALA A N 1
ATOM 1940 C CA . ALA A 1 249 ? -17.710 -20.582 23.884 1.00 79.44 249 ALA A CA 1
ATOM 1941 C C . ALA A 1 249 ? -17.275 -20.399 22.417 1.00 79.44 249 ALA A C 1
ATOM 1943 O O . ALA A 1 249 ? -16.997 -21.401 21.751 1.00 79.44 249 ALA A O 1
ATOM 1944 N N . PRO A 1 250 ? -17.250 -19.160 21.889 1.00 83.88 250 PRO A N 1
ATOM 1945 C CA . PRO A 1 250 ? -16.783 -18.899 20.529 1.00 83.88 250 PRO A CA 1
ATOM 1946 C C . PRO A 1 250 ? -15.296 -19.252 20.395 1.00 83.88 250 PRO A C 1
ATOM 1948 O O . PRO A 1 250 ? -14.531 -19.108 21.348 1.00 83.88 250 PRO A O 1
ATOM 1951 N N . ALA A 1 251 ? -14.906 -19.740 19.222 1.00 80.44 251 ALA A N 1
ATOM 1952 C CA . ALA A 1 251 ? -13.526 -20.039 18.872 1.00 80.44 251 ALA A CA 1
ATOM 1953 C C . ALA A 1 251 ? -12.969 -18.932 17.980 1.00 80.44 251 ALA A C 1
ATOM 1955 O O . ALA A 1 251 ? -13.647 -18.497 17.048 1.00 80.44 251 ALA A O 1
ATOM 1956 N N . LEU A 1 252 ? -11.740 -18.498 18.251 1.00 78.56 252 LEU A N 1
ATOM 1957 C CA . LEU A 1 252 ? -11.094 -17.404 17.537 1.00 78.56 252 LEU A CA 1
ATOM 1958 C C . LEU A 1 252 ? -9.831 -17.896 16.831 1.00 78.56 252 LEU A C 1
ATOM 1960 O O . LEU A 1 252 ? -9.118 -18.780 17.310 1.00 78.56 252 LEU A O 1
ATOM 1964 N N . SER A 1 253 ? -9.538 -17.303 15.674 1.00 77.69 253 SER A N 1
ATOM 1965 C CA . SER A 1 253 ? -8.250 -17.525 15.021 1.00 77.69 253 SER A CA 1
ATOM 1966 C C . SER A 1 253 ? -7.129 -17.017 15.937 1.00 77.69 253 SER A C 1
ATOM 1968 O O . SER A 1 253 ? -7.216 -15.906 16.454 1.00 77.69 253 SER A O 1
ATOM 1970 N N . GLY A 1 254 ? -6.089 -17.821 16.146 1.00 65.81 254 GLY A N 1
ATOM 1971 C CA . GLY A 1 254 ? -4.999 -17.544 17.084 1.00 65.81 254 GLY A CA 1
ATOM 1972 C C . GLY A 1 254 ? -5.130 -18.220 18.453 1.00 65.81 254 GLY A C 1
ATOM 1973 O O . GLY A 1 254 ? -4.206 -18.115 19.254 1.00 65.81 254 GLY A O 1
ATOM 1974 N N . ASP A 1 255 ? -6.217 -18.943 18.741 1.00 79.00 255 ASP A N 1
ATOM 1975 C CA . ASP A 1 255 ? -6.337 -19.681 20.006 1.00 79.00 255 ASP A CA 1
ATOM 1976 C C . ASP A 1 255 ? -5.312 -20.838 20.092 1.00 79.00 255 ASP A C 1
ATOM 1978 O O . ASP A 1 255 ? -5.079 -21.529 19.098 1.00 79.00 255 ASP A O 1
ATOM 1982 N N . PRO A 1 256 ? -4.679 -21.094 21.254 1.00 72.75 256 PRO A N 1
ATOM 1983 C CA . PRO A 1 256 ? -3.641 -22.117 21.369 1.00 72.75 256 PRO A CA 1
ATOM 1984 C C . PRO A 1 256 ? -4.194 -23.540 21.179 1.00 72.75 256 PRO A C 1
ATOM 1986 O O . PRO A 1 256 ? -5.167 -23.941 21.821 1.00 72.75 256 PRO A O 1
ATOM 1989 N N . ILE A 1 257 ? -3.526 -24.343 20.344 1.00 70.75 257 ILE A N 1
ATOM 1990 C CA . ILE A 1 257 ? -3.815 -25.768 20.142 1.00 70.75 257 ILE A CA 1
ATOM 1991 C C . ILE A 1 257 ? -2.819 -26.612 20.938 1.00 70.75 257 ILE A C 1
ATOM 1993 O O . ILE A 1 257 ? -1.684 -26.846 20.521 1.00 70.75 257 ILE A O 1
ATOM 1997 N N . GLU A 1 258 ? -3.279 -27.143 22.069 1.00 75.00 258 GLU A N 1
ATOM 1998 C CA . GLU A 1 258 ? -2.498 -28.065 22.907 1.00 75.00 258 GLU A CA 1
ATOM 1999 C C . GLU A 1 258 ? -2.857 -29.548 22.670 1.00 75.00 258 GLU A C 1
ATOM 2001 O O . GLU A 1 258 ? -2.130 -30.449 23.091 1.00 75.00 258 GLU A O 1
ATOM 2006 N N . GLN A 1 259 ? -3.987 -29.825 22.006 1.00 73.50 259 GLN A N 1
ATOM 2007 C CA . GLN A 1 259 ? -4.483 -31.173 21.707 1.00 73.50 259 GLN A CA 1
ATOM 2008 C C . GLN A 1 259 ? -5.510 -31.159 20.562 1.00 73.50 259 GLN A C 1
ATOM 2010 O O . GLN A 1 259 ? -6.044 -30.114 20.205 1.00 73.50 259 GLN A O 1
ATOM 2015 N N . ALA A 1 260 ? -5.843 -32.337 20.021 1.00 74.12 260 ALA A N 1
ATOM 2016 C CA . ALA A 1 260 ? -6.943 -32.476 19.064 1.00 74.12 260 ALA A CA 1
ATOM 2017 C C . ALA A 1 260 ? -8.266 -31.951 19.653 1.00 74.12 260 ALA A C 1
ATOM 2019 O O . ALA A 1 260 ? -8.603 -32.247 20.805 1.00 74.12 260 ALA A O 1
ATOM 2020 N N . MET A 1 261 ? -9.028 -31.205 18.854 1.00 75.69 261 MET A N 1
ATOM 2021 C CA . MET A 1 261 ? -10.249 -30.532 19.299 1.00 75.69 261 MET A CA 1
ATOM 2022 C C . MET A 1 261 ? -11.318 -30.487 18.205 1.00 75.69 261 MET A C 1
ATOM 2024 O O . MET A 1 261 ? -11.090 -30.853 17.052 1.00 75.69 261 MET A O 1
ATOM 2028 N N . SER A 1 262 ? -12.529 -30.097 18.594 1.00 84.38 262 SER A N 1
ATOM 2029 C CA . SER A 1 262 ? -13.692 -30.033 17.714 1.00 84.38 262 SER A CA 1
ATOM 2030 C C . SER A 1 262 ? -14.311 -28.648 17.764 1.00 84.38 262 SER A C 1
ATOM 2032 O O . SER A 1 262 ? -14.477 -28.097 18.848 1.00 84.38 262 SER A O 1
ATOM 2034 N N . LEU A 1 263 ? -14.666 -28.130 16.595 1.00 83.75 263 LEU A N 1
ATOM 2035 C CA . LEU A 1 263 ? -15.337 -26.854 16.414 1.00 83.75 263 LEU A CA 1
ATOM 2036 C C . LEU A 1 263 ? -16.717 -27.086 15.813 1.00 83.75 263 LEU A C 1
ATOM 2038 O O . LEU A 1 263 ? -16.896 -27.983 14.991 1.00 83.75 263 LEU A O 1
ATOM 2042 N N . TYR A 1 264 ? -17.685 -26.278 16.218 1.00 86.50 264 TYR A N 1
ATOM 2043 C CA . TYR A 1 264 ? -19.081 -26.398 15.826 1.00 86.50 264 TYR A CA 1
ATOM 2044 C C . TYR A 1 264 ? -19.543 -25.091 15.201 1.00 86.50 264 TYR A C 1
ATOM 2046 O O . TYR A 1 264 ? -19.488 -24.048 15.855 1.00 86.50 264 TYR A O 1
ATOM 2054 N N . ALA A 1 265 ? -19.999 -25.158 13.954 1.00 84.06 265 ALA A N 1
ATOM 2055 C CA . ALA A 1 265 ? -20.569 -24.016 13.266 1.00 84.06 265 ALA A CA 1
ATOM 2056 C C . ALA A 1 265 ? -21.831 -23.543 13.992 1.00 84.06 265 ALA A C 1
ATOM 2058 O O . ALA A 1 265 ? -22.670 -24.358 14.396 1.00 84.06 265 ALA A O 1
ATOM 2059 N N . GLN A 1 266 ? -21.949 -22.235 14.168 1.00 84.94 266 GLN A N 1
ATOM 2060 C CA . GLN A 1 266 ? -23.132 -21.594 14.715 1.00 84.94 266 GLN A CA 1
ATOM 2061 C C . GLN A 1 266 ? -23.936 -20.969 13.580 1.00 84.94 266 GLN A C 1
ATOM 2063 O O . GLN A 1 266 ? -23.380 -20.462 12.605 1.00 84.94 266 GLN A O 1
ATOM 2068 N N . TRP A 1 267 ? -25.257 -21.079 13.696 1.00 81.44 267 TRP A N 1
ATOM 2069 C CA . TRP A 1 267 ? -26.190 -20.697 12.647 1.00 81.44 267 TRP A CA 1
ATOM 2070 C C . TRP A 1 267 ? -27.316 -19.863 13.219 1.00 81.44 267 TRP A C 1
ATOM 2072 O O . TRP A 1 267 ? -27.928 -20.242 14.219 1.00 81.44 267 TRP A O 1
ATOM 2082 N N . GLU A 1 268 ? -27.645 -18.802 12.510 1.00 77.75 268 GLU A N 1
ATOM 2083 C CA . GLU A 1 268 ? -28.847 -18.010 12.706 1.00 77.75 268 GLU A CA 1
ATOM 2084 C C . GLU A 1 268 ? -29.830 -18.314 11.570 1.00 77.75 268 GLU A C 1
ATOM 2086 O O . GLU A 1 268 ? -29.427 -18.431 10.418 1.00 77.75 268 GLU A O 1
ATOM 2091 N N . GLU A 1 269 ? -31.109 -18.546 11.873 1.00 76.38 269 GLU A N 1
ATOM 2092 C CA . GLU A 1 269 ? -32.113 -18.873 10.849 1.00 76.38 269 GLU A CA 1
ATOM 2093 C C . GLU A 1 269 ? -32.450 -17.632 10.022 1.00 76.38 269 GLU A C 1
ATOM 2095 O O . GLU A 1 269 ? -32.870 -16.615 10.571 1.00 76.38 269 GLU A O 1
ATOM 2100 N N . ILE A 1 270 ? -32.303 -17.731 8.701 1.00 67.81 270 ILE A N 1
ATOM 2101 C CA . ILE A 1 270 ? -32.709 -16.670 7.785 1.00 67.81 270 ILE A CA 1
ATOM 2102 C C . ILE A 1 270 ? -34.214 -16.802 7.566 1.00 67.81 270 ILE A C 1
ATOM 2104 O O . ILE A 1 270 ? -34.706 -17.778 6.992 1.00 67.81 270 ILE A O 1
ATOM 2108 N N . VAL A 1 271 ? -34.964 -15.808 8.034 1.00 74.25 271 VAL A N 1
ATOM 2109 C CA . VAL A 1 271 ? -36.411 -15.744 7.831 1.00 74.25 271 VAL A CA 1
ATOM 2110 C C . VAL A 1 271 ? -36.676 -15.000 6.530 1.00 74.25 271 VAL A C 1
ATOM 2112 O O . VAL A 1 271 ? -36.496 -13.793 6.477 1.00 74.25 271 VAL A O 1
ATOM 2115 N N . TYR A 1 272 ? -37.136 -15.698 5.493 1.00 75.69 272 TYR A N 1
ATOM 2116 C CA . TYR A 1 272 ? -37.532 -15.054 4.239 1.00 75.69 272 TYR A CA 1
ATOM 2117 C C . TYR A 1 272 ? -38.986 -14.571 4.270 1.00 75.69 272 TYR A C 1
ATOM 2119 O O . TYR A 1 272 ? -39.878 -15.251 4.788 1.00 75.69 272 TYR A O 1
ATOM 2127 N N . VAL A 1 273 ? -39.231 -13.427 3.640 1.00 78.50 273 VAL A N 1
ATOM 2128 C CA . VAL A 1 273 ? -40.548 -12.827 3.418 1.00 78.50 273 VAL A CA 1
ATOM 2129 C C . VAL A 1 273 ? -40.791 -12.621 1.923 1.00 78.50 273 VAL A C 1
ATOM 2131 O O . VAL A 1 273 ? -39.871 -12.392 1.141 1.00 78.50 273 VAL A O 1
ATOM 2134 N N . MET A 1 274 ? -42.048 -12.756 1.503 1.00 83.31 274 MET A N 1
ATOM 2135 C CA . MET A 1 274 ? -42.477 -12.618 0.110 1.00 83.31 274 MET A CA 1
ATOM 2136 C C . MET A 1 274 ? -43.267 -11.325 -0.085 1.00 83.31 274 MET A C 1
ATOM 2138 O O . MET A 1 274 ? -44.285 -11.114 0.578 1.00 83.31 274 MET A O 1
ATOM 2142 N N . VAL A 1 275 ? -42.860 -10.523 -1.065 1.00 85.88 275 VAL A N 1
ATOM 2143 C CA . VAL A 1 275 ? -43.617 -9.364 -1.545 1.00 85.88 275 VAL A CA 1
ATOM 2144 C C . VAL A 1 275 ? -44.203 -9.682 -2.915 1.00 85.88 275 VAL A C 1
ATOM 2146 O O . VAL A 1 275 ? -43.475 -9.937 -3.871 1.00 85.88 275 VAL A O 1
ATOM 2149 N N . GLU A 1 276 ? -45.529 -9.690 -3.019 1.00 87.50 276 GLU A N 1
ATOM 2150 C CA . GLU A 1 276 ? -46.253 -9.881 -4.278 1.00 87.50 276 GLU A CA 1
ATOM 2151 C C . GLU A 1 276 ? -46.601 -8.529 -4.920 1.00 87.50 276 GLU A C 1
ATOM 2153 O O . GLU A 1 276 ? -47.134 -7.639 -4.269 1.00 87.50 276 GLU A O 1
ATOM 2158 N N . PHE A 1 277 ? -46.355 -8.375 -6.216 1.00 85.69 277 PHE A N 1
ATOM 2159 C CA . PHE A 1 277 ? -46.594 -7.161 -6.989 1.00 85.69 277 PHE A CA 1
ATOM 2160 C C . PHE A 1 277 ? -47.800 -7.333 -7.916 1.00 85.69 277 PHE A C 1
ATOM 2162 O O . PHE A 1 277 ? -47.737 -7.937 -8.994 1.00 85.69 277 PHE A O 1
ATOM 2169 N N . ALA A 1 278 ? -48.928 -6.766 -7.504 1.00 84.75 278 ALA A N 1
ATOM 2170 C CA . ALA A 1 278 ? -50.176 -6.775 -8.248 1.00 84.75 278 ALA A CA 1
ATOM 2171 C C . ALA A 1 278 ? -50.245 -5.590 -9.229 1.00 84.75 278 ALA A C 1
ATOM 2173 O O . ALA A 1 278 ? -50.415 -4.440 -8.832 1.00 84.75 278 ALA A O 1
ATOM 2174 N N . ARG A 1 279 ? -50.195 -5.863 -10.540 1.00 77.44 279 ARG A N 1
ATOM 2175 C CA . ARG A 1 279 ? -50.198 -4.826 -11.602 1.00 77.44 279 ARG A CA 1
ATOM 2176 C C . ARG A 1 279 ? -51.479 -3.992 -11.701 1.00 77.44 279 ARG A C 1
ATOM 2178 O O . ARG A 1 279 ? -51.470 -2.918 -12.293 1.00 77.44 279 ARG A O 1
ATOM 2185 N N . ASN A 1 280 ? -52.581 -4.487 -11.142 1.00 73.50 280 ASN A N 1
ATOM 2186 C CA . ASN A 1 280 ? -53.850 -3.768 -10.987 1.00 73.50 280 ASN A CA 1
ATOM 2187 C C . ASN A 1 280 ? -54.407 -3.091 -12.271 1.00 73.50 280 ASN A C 1
ATOM 2189 O O . ASN A 1 280 ? -55.198 -2.151 -12.210 1.00 73.50 280 ASN A O 1
ATOM 2193 N N . ASP A 1 281 ? -54.016 -3.577 -13.453 1.00 68.31 281 ASP A N 1
ATOM 2194 C CA . ASP A 1 281 ? -54.398 -3.060 -14.775 1.00 68.31 281 ASP A CA 1
ATOM 2195 C C . ASP A 1 281 ? -55.241 -4.059 -15.597 1.00 68.31 281 ASP A C 1
ATOM 2197 O O . ASP A 1 281 ? -55.697 -3.746 -16.699 1.00 68.31 281 ASP A O 1
ATOM 2201 N N . GLY A 1 282 ? -55.483 -5.254 -15.046 1.00 62.03 282 GLY A N 1
ATOM 2202 C CA . GLY A 1 282 ? -56.220 -6.341 -15.688 1.00 62.03 282 GLY A CA 1
ATOM 2203 C C . GLY A 1 282 ? -55.421 -7.133 -16.732 1.00 62.03 282 GLY A C 1
ATOM 2204 O O . GLY A 1 282 ? -56.018 -7.979 -17.403 1.00 62.03 282 GLY A O 1
ATOM 2205 N N . SER A 1 283 ? -54.111 -6.894 -16.881 1.00 56.38 283 SER A N 1
ATOM 2206 C CA . SER A 1 283 ? -53.250 -7.580 -17.847 1.00 56.38 283 SER A CA 1
ATOM 2207 C C . SER A 1 283 ? -52.063 -8.305 -17.189 1.00 56.38 283 SER A C 1
ATOM 2209 O O . SER A 1 283 ? -51.153 -7.696 -16.638 1.00 56.38 283 SER A O 1
ATOM 2211 N N . GLY A 1 284 ? -52.052 -9.638 -17.306 1.00 56.34 284 GLY A N 1
ATOM 2212 C CA . GLY A 1 284 ? -50.926 -10.496 -16.908 1.00 56.34 284 GLY A CA 1
ATOM 2213 C C . GLY A 1 284 ? -50.902 -10.925 -15.437 1.00 56.34 284 GLY A C 1
ATOM 2214 O O . GLY A 1 284 ? -51.644 -10.407 -14.605 1.00 56.34 284 GLY A O 1
ATOM 2215 N N . ASP A 1 285 ? -50.064 -11.926 -15.155 1.00 56.69 285 ASP A N 1
ATOM 2216 C CA . ASP A 1 285 ? -49.899 -12.528 -13.828 1.00 56.69 285 ASP A CA 1
ATOM 2217 C C . ASP A 1 285 ? -49.070 -11.610 -12.905 1.00 56.69 285 ASP A C 1
ATOM 2219 O O . ASP A 1 285 ? -48.156 -10.917 -13.364 1.00 56.69 285 ASP A O 1
ATOM 2223 N N . ALA A 1 286 ? -49.398 -11.593 -11.608 1.00 71.56 286 ALA A N 1
ATOM 2224 C CA . ALA A 1 286 ? -48.579 -10.946 -10.581 1.00 71.56 286 ALA A CA 1
ATOM 2225 C C . ALA A 1 286 ? -47.178 -11.579 -10.536 1.00 71.56 286 ALA A C 1
ATOM 2227 O O . ALA A 1 286 ? -47.003 -12.746 -10.896 1.00 71.56 286 ALA A O 1
ATOM 2228 N N . PHE A 1 287 ? -46.183 -10.816 -10.092 1.00 78.88 287 PHE A N 1
ATOM 2229 C CA . PHE A 1 287 ? -44.842 -11.341 -9.826 1.00 78.88 287 PHE A CA 1
ATOM 2230 C C . PHE A 1 287 ? -44.498 -11.147 -8.353 1.00 78.88 287 PHE A C 1
ATOM 2232 O O . PHE A 1 287 ? -45.102 -10.313 -7.690 1.00 78.88 287 PHE A O 1
ATOM 2239 N N . SER A 1 288 ? -43.573 -11.938 -7.820 1.00 83.31 288 SER A N 1
ATOM 2240 C CA . SER A 1 288 ? -43.212 -11.889 -6.404 1.00 83.31 288 SER A CA 1
ATOM 2241 C C . SER A 1 288 ? -41.705 -11.877 -6.226 1.00 83.31 288 SER A C 1
ATOM 2243 O O . SER A 1 288 ? -41.010 -12.627 -6.913 1.00 83.31 288 SER A O 1
ATOM 2245 N N . VAL A 1 289 ? -41.235 -11.098 -5.260 1.00 79.50 289 VAL A N 1
ATOM 2246 C CA . VAL A 1 289 ? -39.845 -11.084 -4.798 1.00 79.50 289 VAL A CA 1
ATOM 2247 C C . VAL A 1 289 ? -39.794 -11.742 -3.421 1.00 79.50 289 VAL A C 1
ATOM 2249 O O . VAL A 1 289 ? -40.716 -11.592 -2.618 1.00 79.50 289 VAL A O 1
ATOM 2252 N N . VAL A 1 290 ? -38.746 -12.525 -3.173 1.00 79.25 290 VAL A N 1
ATOM 2253 C CA . VAL A 1 290 ? -38.468 -13.148 -1.875 1.00 79.25 290 VAL A CA 1
ATOM 2254 C C . VAL A 1 290 ? -37.167 -12.547 -1.360 1.00 79.25 290 VAL A C 1
ATOM 2256 O O . VAL A 1 290 ? -36.175 -12.574 -2.082 1.00 79.25 290 VAL A O 1
ATOM 2259 N N . LEU A 1 291 ? -37.196 -12.003 -0.149 1.00 80.50 291 LEU A N 1
ATOM 2260 C CA . LEU A 1 291 ? -36.090 -11.294 0.502 1.00 80.50 291 LEU A CA 1
ATOM 2261 C C . LEU A 1 291 ? -36.007 -11.694 1.981 1.00 80.50 291 LEU A C 1
ATOM 2263 O O . LEU A 1 291 ? -36.933 -12.338 2.484 1.00 80.50 291 LEU A O 1
ATOM 2267 N N . GLU A 1 292 ? -34.907 -11.389 2.670 1.00 78.38 292 GLU A N 1
ATOM 2268 C CA . GLU A 1 292 ? -34.794 -11.651 4.107 1.00 78.38 292 GLU A CA 1
ATOM 2269 C C . GLU A 1 292 ? -35.679 -10.664 4.882 1.00 78.38 292 GLU A C 1
ATOM 2271 O O . GLU A 1 292 ? -35.955 -9.543 4.456 1.00 78.38 292 GLU A O 1
ATOM 2276 N N . LYS A 1 293 ? -36.218 -11.101 6.017 1.00 80.19 293 LYS A N 1
ATOM 2277 C CA . LYS A 1 293 ? -37.043 -10.259 6.875 1.00 80.19 293 LYS A CA 1
ATOM 2278 C C . LYS A 1 293 ? -36.185 -9.114 7.421 1.00 80.19 293 LYS A C 1
ATOM 2280 O O . LYS A 1 293 ? -35.195 -9.374 8.097 1.00 80.19 293 LYS A O 1
ATOM 2285 N N . GLY A 1 294 ? -36.626 -7.881 7.199 1.00 76.19 294 GLY A N 1
ATOM 2286 C CA . GLY A 1 294 ? -35.889 -6.669 7.555 1.00 76.19 294 GLY A CA 1
ATOM 2287 C C . GLY A 1 294 ? -35.114 -6.069 6.381 1.00 76.19 294 GLY A C 1
ATOM 2288 O O . GLY A 1 294 ? -34.723 -4.908 6.461 1.00 76.19 294 GLY A O 1
ATOM 2289 N N . ASP A 1 295 ? -34.950 -6.806 5.275 1.00 79.00 295 ASP A N 1
ATOM 2290 C CA . ASP A 1 295 ? -34.339 -6.258 4.067 1.00 79.00 295 ASP A CA 1
ATOM 2291 C C . ASP A 1 295 ? -35.211 -5.152 3.480 1.00 79.00 295 ASP A C 1
ATOM 2293 O O . ASP A 1 295 ? -36.449 -5.168 3.542 1.00 79.00 295 ASP A O 1
ATOM 2297 N N . ILE A 1 296 ? -34.538 -4.203 2.847 1.00 76.50 296 ILE A N 1
ATOM 2298 C CA . ILE A 1 296 ? -35.177 -3.114 2.135 1.00 76.50 296 ILE A CA 1
ATOM 2299 C C . ILE A 1 296 ? -35.395 -3.543 0.685 1.00 76.50 296 ILE A C 1
ATOM 2301 O O . ILE A 1 296 ? -34.487 -4.001 -0.007 1.00 76.50 296 ILE A O 1
ATOM 2305 N N . LEU A 1 297 ? -36.634 -3.399 0.222 1.00 73.69 297 LEU A N 1
ATOM 2306 C CA . LEU A 1 297 ? -37.021 -3.741 -1.142 1.00 73.69 297 LEU A CA 1
ATOM 2307 C C . LEU A 1 297 ? -36.369 -2.752 -2.123 1.00 73.69 297 LEU A C 1
ATOM 2309 O O . LEU A 1 297 ? -36.535 -1.539 -1.974 1.00 73.69 297 LEU A O 1
ATOM 2313 N N . THR A 1 298 ? -35.653 -3.258 -3.128 1.00 70.38 298 THR A N 1
ATOM 2314 C CA . THR A 1 298 ? -35.096 -2.449 -4.221 1.00 70.38 298 THR A CA 1
ATOM 2315 C C . THR A 1 298 ? -36.160 -2.162 -5.278 1.00 70.38 298 THR A C 1
ATOM 2317 O O . THR A 1 298 ? -37.056 -2.976 -5.523 1.00 70.38 298 THR A O 1
ATOM 2320 N N . GLU A 1 299 ? -36.114 -0.966 -5.868 1.00 63.25 299 GLU A N 1
ATOM 2321 C CA . GLU A 1 299 ? -37.139 -0.533 -6.817 1.00 63.25 299 GLU A CA 1
ATOM 2322 C C . GLU A 1 299 ? -37.033 -1.304 -8.140 1.00 63.25 299 GLU A C 1
ATOM 2324 O O . GLU A 1 299 ? -36.035 -1.244 -8.857 1.00 63.25 299 GLU A O 1
ATOM 2329 N N . GLU A 1 300 ? -38.090 -2.049 -8.463 1.00 66.50 300 GLU A N 1
ATOM 2330 C CA . GLU A 1 300 ? -38.218 -2.770 -9.727 1.00 66.50 300 GLU A CA 1
ATOM 2331 C C . GLU A 1 300 ? -38.631 -1.828 -10.862 1.00 66.50 300 GLU A C 1
ATOM 2333 O O . GLU A 1 300 ? -39.395 -0.881 -10.661 1.00 66.50 300 GLU A O 1
ATOM 2338 N N . ALA A 1 301 ? -38.201 -2.140 -12.089 1.00 55.06 301 ALA A N 1
ATOM 2339 C CA . ALA A 1 301 ? -38.529 -1.335 -13.262 1.00 55.06 301 ALA A CA 1
ATOM 2340 C C . ALA A 1 301 ? -40.047 -1.104 -13.386 1.00 55.06 301 ALA A C 1
ATOM 2342 O O . ALA A 1 301 ? -40.840 -2.055 -13.408 1.00 55.06 301 ALA A O 1
ATOM 2343 N N . ALA A 1 302 ? -40.439 0.170 -13.504 1.00 64.50 302 ALA A N 1
ATOM 2344 C CA . ALA A 1 302 ? -41.834 0.584 -13.574 1.00 64.50 302 ALA A CA 1
ATOM 2345 C C . ALA A 1 302 ? -42.603 -0.230 -14.634 1.00 64.50 302 ALA A C 1
ATOM 2347 O O . ALA A 1 302 ? -42.198 -0.272 -15.805 1.00 64.50 302 ALA A O 1
ATOM 2348 N N . PRO A 1 303 ? -43.719 -0.894 -14.272 1.00 69.75 303 PRO A N 1
ATOM 2349 C CA . PRO A 1 303 ? -44.511 -1.620 -15.247 1.00 69.75 303 PRO A CA 1
ATOM 2350 C C . PRO A 1 303 ? -45.042 -0.646 -16.307 1.00 69.75 303 PRO A C 1
ATOM 2352 O O . PRO A 1 303 ? -45.408 0.492 -16.018 1.00 69.75 303 PRO A O 1
ATOM 2355 N N . LEU A 1 304 ? -45.117 -1.108 -17.556 1.00 67.69 304 LEU A N 1
ATOM 2356 C CA . LEU A 1 304 ? -45.614 -0.305 -18.672 1.00 67.69 304 LEU A CA 1
ATOM 2357 C C . LEU A 1 304 ? -47.086 -0.608 -18.947 1.00 67.69 304 LEU A C 1
ATOM 2359 O O . LEU A 1 304 ? -47.459 -1.765 -19.151 1.00 67.69 304 LEU A O 1
ATOM 2363 N N . ARG A 1 305 ? -47.902 0.445 -19.043 1.00 67.56 305 ARG A N 1
ATOM 2364 C CA . ARG A 1 305 ? -49.305 0.374 -19.461 1.00 67.56 305 ARG A CA 1
ATOM 2365 C C . ARG A 1 305 ? -49.595 1.454 -20.496 1.00 67.56 305 ARG A C 1
ATOM 2367 O O . ARG A 1 305 ? -49.497 2.642 -20.220 1.00 67.56 305 ARG A O 1
ATOM 2374 N N . GLU A 1 306 ? -49.983 1.042 -21.698 1.00 66.88 306 GLU A N 1
ATOM 2375 C CA . GLU A 1 306 ? -50.236 1.967 -22.809 1.00 66.88 306 GLU A CA 1
ATOM 2376 C C . GLU A 1 306 ? -51.352 2.978 -22.462 1.00 66.88 306 GLU A C 1
ATOM 2378 O O . GLU A 1 306 ? -52.471 2.587 -22.115 1.00 66.88 306 GLU A O 1
ATOM 2383 N N . GLY A 1 307 ? -51.044 4.279 -22.552 1.00 60.69 307 GLY A N 1
ATOM 2384 C CA . GLY A 1 307 ? -51.965 5.387 -22.259 1.00 60.69 307 GLY A CA 1
ATOM 2385 C C . GLY A 1 307 ? -52.156 5.717 -20.771 1.00 60.69 307 GLY A C 1
ATOM 2386 O O . GLY A 1 307 ? -53.094 6.446 -20.429 1.00 60.69 307 GLY A O 1
ATOM 2387 N N . TYR A 1 308 ? -51.318 5.171 -19.884 1.00 66.19 308 TYR A N 1
ATOM 2388 C CA . TYR A 1 308 ? -51.348 5.429 -18.446 1.00 66.19 308 TYR A CA 1
ATOM 2389 C C . TYR A 1 308 ? -49.926 5.605 -17.885 1.00 66.19 308 TYR A C 1
ATOM 2391 O O . TYR A 1 308 ? -49.041 4.807 -18.174 1.00 66.19 308 TYR A O 1
ATOM 2399 N N . LEU A 1 309 ? -49.725 6.619 -17.044 1.00 61.53 309 LEU A N 1
ATOM 2400 C CA . LEU A 1 309 ? -48.501 6.842 -16.276 1.00 61.53 309 LEU A CA 1
ATOM 2401 C C . LEU A 1 309 ? -48.515 5.970 -15.016 1.00 61.53 309 LEU A C 1
ATOM 2403 O O . LEU A 1 309 ? -49.507 5.967 -14.282 1.00 61.53 309 LEU A O 1
ATOM 2407 N N . PHE A 1 310 ? -47.428 5.247 -14.764 1.00 74.44 310 PHE A N 1
ATOM 2408 C CA . PHE A 1 310 ? -47.215 4.535 -13.506 1.00 74.44 310 PHE A CA 1
ATOM 2409 C C . PHE A 1 310 ? -46.871 5.542 -12.401 1.00 74.44 310 PHE A C 1
ATOM 2411 O O . PHE A 1 310 ? -45.962 6.344 -12.569 1.00 74.44 310 PHE A O 1
ATOM 2418 N N . LEU A 1 311 ? -47.622 5.525 -11.300 1.00 63.03 311 LEU A N 1
ATOM 2419 C CA . LEU A 1 311 ? -47.468 6.467 -10.183 1.00 63.03 311 LEU A CA 1
ATOM 2420 C C . LEU A 1 311 ? -46.672 5.889 -9.007 1.00 63.03 311 LEU A C 1
ATOM 2422 O O . LEU A 1 311 ? -46.456 6.595 -8.031 1.00 63.03 311 LEU A O 1
ATOM 2426 N N . GLY A 1 312 ? -46.310 4.607 -9.061 1.00 70.44 312 GLY A N 1
ATOM 2427 C CA . GLY A 1 312 ? -45.665 3.897 -7.961 1.00 70.44 312 GLY A CA 1
ATOM 2428 C C . GLY A 1 312 ? -46.479 2.713 -7.440 1.00 70.44 312 GLY A C 1
ATOM 2429 O O . GLY A 1 312 ? -47.612 2.441 -7.862 1.00 70.44 312 GLY A O 1
ATOM 2430 N N . TRP A 1 313 ? -45.868 1.986 -6.510 1.00 80.31 313 TRP A N 1
ATOM 2431 C CA . TRP A 1 313 ? -46.446 0.822 -5.847 1.00 80.31 313 TRP A CA 1
ATOM 2432 C C . TRP A 1 313 ? -47.092 1.240 -4.526 1.00 80.31 313 TRP A C 1
ATOM 2434 O O . TRP A 1 313 ? -46.430 1.803 -3.666 1.00 80.31 313 TRP A O 1
ATOM 2444 N N . SER A 1 314 ? -48.385 0.983 -4.337 1.00 81.19 314 SER A N 1
ATOM 2445 C CA . SER A 1 314 ? -49.119 1.318 -3.115 1.00 81.19 314 SER A CA 1
ATOM 2446 C C . SER A 1 314 ? -49.317 0.112 -2.204 1.00 81.19 314 SER A C 1
ATOM 2448 O O . SER A 1 314 ? -49.473 -1.022 -2.660 1.00 81.19 314 SER A O 1
ATOM 2450 N N . LYS A 1 315 ? -49.408 0.360 -0.892 1.00 83.50 315 LYS A N 1
ATOM 2451 C CA . LYS A 1 315 ? -49.652 -0.687 0.125 1.00 83.50 315 LYS A CA 1
ATOM 2452 C C . LYS A 1 315 ? -51.066 -1.286 0.054 1.00 83.50 315 LYS A C 1
ATOM 2454 O O . LYS A 1 315 ? -51.372 -2.275 0.713 1.00 83.50 315 LYS A O 1
ATOM 2459 N N . ALA A 1 316 ? -51.954 -0.676 -0.736 1.00 81.94 316 ALA A N 1
ATOM 2460 C CA . ALA A 1 316 ? -53.307 -1.156 -1.007 1.00 81.94 316 ALA A CA 1
ATOM 2461 C C . ALA A 1 316 ? -53.797 -0.697 -2.392 1.00 81.94 316 ALA A C 1
ATOM 2463 O O . ALA A 1 316 ? -53.435 0.387 -2.847 1.00 81.94 316 ALA A O 1
ATOM 2464 N N . ALA A 1 317 ? -54.671 -1.489 -3.024 1.00 74.88 317 ALA A N 1
ATOM 2465 C CA . ALA A 1 317 ? -55.101 -1.348 -4.425 1.00 74.88 317 ALA A CA 1
ATOM 2466 C C . ALA A 1 317 ? -55.577 0.057 -4.855 1.00 74.88 317 ALA A C 1
ATOM 2468 O O . ALA A 1 317 ? -55.333 0.465 -5.991 1.00 74.88 317 ALA A O 1
ATOM 2469 N N . ASP A 1 318 ? -56.217 0.803 -3.953 1.00 69.56 318 ASP A N 1
ATOM 2470 C CA . ASP A 1 318 ? -56.788 2.130 -4.222 1.00 69.56 318 ASP A CA 1
ATOM 2471 C C . ASP A 1 318 ? -56.316 3.197 -3.219 1.00 69.56 318 ASP A C 1
ATOM 2473 O O . ASP A 1 318 ? -57.066 4.104 -2.865 1.00 69.56 318 ASP A O 1
ATOM 2477 N N . SER A 1 319 ? -55.083 3.062 -2.726 1.00 70.44 319 SER A N 1
ATOM 2478 C CA . SER A 1 319 ? -54.474 3.995 -1.774 1.00 70.44 319 SER A CA 1
ATOM 2479 C C . SER A 1 319 ? -53.406 4.861 -2.439 1.00 70.44 319 SER A C 1
ATOM 2481 O O . SER A 1 319 ? -52.695 4.385 -3.322 1.00 70.44 319 SER A O 1
ATOM 2483 N N . ASP A 1 320 ? -53.265 6.097 -1.960 1.00 68.94 320 ASP A N 1
ATOM 2484 C CA . ASP A 1 320 ? -52.141 6.989 -2.282 1.00 68.94 320 ASP A CA 1
ATOM 2485 C C . ASP A 1 320 ? -51.014 6.880 -1.228 1.00 68.94 320 ASP A C 1
ATOM 2487 O O . ASP A 1 320 ? -50.071 7.661 -1.222 1.00 68.94 320 ASP A O 1
ATOM 2491 N N . ALA A 1 321 ? -51.103 5.896 -0.321 1.00 71.88 321 ALA A N 1
ATOM 2492 C CA . ALA A 1 321 ? -49.999 5.489 0.545 1.00 71.88 321 ALA A CA 1
ATOM 2493 C C . ALA A 1 321 ? -49.070 4.543 -0.230 1.00 71.88 321 ALA A C 1
ATOM 2495 O O . ALA A 1 321 ? -49.341 3.336 -0.348 1.00 71.88 321 ALA A O 1
ATOM 2496 N N . PHE A 1 322 ? -48.011 5.120 -0.788 1.00 71.31 322 PHE A N 1
ATOM 2497 C CA . PHE A 1 322 ? -46.995 4.407 -1.548 1.00 71.31 322 PHE A CA 1
ATOM 2498 C C . PHE A 1 322 ? -46.055 3.621 -0.630 1.00 71.31 322 PHE A C 1
ATOM 2500 O O . PHE A 1 322 ? -45.875 3.951 0.542 1.00 71.31 322 PHE A O 1
ATOM 2507 N N . TRP A 1 323 ? -45.536 2.513 -1.147 1.00 78.25 323 TRP A N 1
ATOM 2508 C CA . TRP A 1 323 ? -44.410 1.818 -0.550 1.00 78.25 323 TRP A CA 1
ATOM 2509 C C . TRP A 1 323 ? -43.153 2.618 -0.859 1.00 78.25 323 TRP A C 1
ATOM 2511 O O . TRP A 1 323 ? -42.882 2.904 -2.025 1.00 78.25 323 TRP A O 1
ATOM 2521 N N . MET A 1 324 ? -42.422 2.989 0.183 1.00 73.75 324 MET A N 1
ATOM 2522 C CA . MET A 1 324 ? -41.177 3.723 0.044 1.00 73.75 324 MET A CA 1
ATOM 2523 C C . MET A 1 324 ? -40.045 2.713 -0.153 1.00 73.75 324 MET A C 1
ATOM 2525 O O . MET A 1 324 ? -39.663 1.998 0.776 1.00 73.75 324 MET A O 1
ATOM 2529 N N . PHE A 1 325 ? -39.525 2.619 -1.373 1.00 66.00 325 PHE A N 1
ATOM 2530 C CA . PHE A 1 325 ? -38.300 1.861 -1.625 1.00 66.00 325 PHE A CA 1
ATOM 2531 C C . PHE A 1 325 ? -37.124 2.535 -0.891 1.00 66.00 325 PHE A C 1
ATOM 2533 O O . PHE A 1 325 ? -37.209 3.707 -0.528 1.00 66.00 325 PHE A O 1
ATOM 2540 N N . ALA A 1 326 ? -36.056 1.785 -0.615 1.00 52.06 326 ALA A N 1
ATOM 2541 C CA . ALA A 1 326 ? -34.843 2.260 0.073 1.00 52.06 326 ALA A CA 1
ATOM 2542 C C . ALA A 1 326 ? -34.972 2.683 1.562 1.00 52.06 326 ALA A C 1
ATOM 2544 O O . ALA A 1 326 ? -33.948 2.809 2.221 1.00 52.06 326 ALA A O 1
ATOM 2545 N N . THR A 1 327 ? -36.178 2.837 2.125 1.00 54.16 327 THR A N 1
ATOM 2546 C CA . THR A 1 327 ? -36.361 3.345 3.509 1.00 54.16 327 THR A CA 1
ATOM 2547 C C . THR A 1 327 ? -37.244 2.475 4.404 1.00 54.16 327 THR A C 1
ATOM 2549 O O . THR A 1 327 ? -37.126 2.540 5.626 1.00 54.16 327 THR A O 1
ATOM 2552 N N . GLU A 1 328 ? -38.118 1.638 3.835 1.00 66.56 328 GLU A N 1
ATOM 2553 C CA . GLU A 1 328 ? -38.986 0.755 4.618 1.00 66.56 328 GLU A CA 1
ATOM 2554 C C . GLU A 1 328 ? -38.520 -0.712 4.578 1.00 66.56 328 GLU A C 1
ATOM 2556 O O . GLU A 1 328 ? -38.516 -1.324 3.502 1.00 66.56 328 GLU A O 1
ATOM 2561 N N . PRO A 1 329 ? -38.181 -1.317 5.735 1.00 76.75 329 PRO A N 1
ATOM 2562 C CA . PRO A 1 329 ? -37.830 -2.729 5.805 1.00 76.75 329 PRO A CA 1
ATOM 2563 C C . PRO A 1 329 ? -39.067 -3.623 5.647 1.00 76.75 329 PRO A C 1
ATOM 2565 O O . PRO A 1 329 ? -40.161 -3.335 6.152 1.00 76.75 329 PRO A O 1
ATOM 2568 N N . VAL A 1 330 ? -38.908 -4.757 4.962 1.00 81.38 330 VAL A N 1
ATOM 2569 C CA . VAL A 1 330 ? -39.990 -5.733 4.794 1.00 81.38 330 VAL A CA 1
ATOM 2570 C C . VAL A 1 330 ? -40.022 -6.688 5.983 1.00 81.38 330 VAL A C 1
ATOM 2572 O O . VAL A 1 330 ? -39.263 -7.645 6.087 1.00 81.38 330 VAL A O 1
ATOM 2575 N N . GLU A 1 331 ? -40.976 -6.460 6.881 1.00 82.62 331 GLU A N 1
ATOM 2576 C CA . GLU A 1 331 ? -41.105 -7.229 8.127 1.00 82.62 331 GLU A CA 1
ATOM 2577 C C . GLU A 1 331 ? -41.980 -8.492 8.012 1.00 82.62 331 GLU A C 1
ATOM 2579 O O . GLU A 1 331 ? -41.970 -9.358 8.893 1.00 82.62 331 GLU A O 1
ATOM 2584 N N . ALA A 1 332 ? -42.788 -8.608 6.954 1.00 85.62 332 ALA A N 1
ATOM 2585 C CA . ALA A 1 332 ? -43.708 -9.726 6.750 1.00 85.62 332 ALA A CA 1
ATOM 2586 C C . ALA A 1 332 ? -44.145 -9.852 5.284 1.00 85.62 332 ALA A C 1
ATOM 2588 O O . ALA A 1 332 ? -44.041 -8.905 4.507 1.00 85.62 332 ALA A O 1
ATOM 2589 N N . ASN A 1 333 ? -44.718 -11.009 4.928 1.00 85.88 333 ASN A N 1
ATOM 2590 C CA . ASN A 1 333 ? -45.310 -11.216 3.606 1.00 85.88 333 ASN A CA 1
ATOM 2591 C C . ASN A 1 333 ? -46.382 -10.159 3.310 1.00 85.88 333 ASN A C 1
ATOM 2593 O O . ASN A 1 333 ? -47.307 -9.977 4.108 1.00 85.88 333 ASN A O 1
ATOM 2597 N N . MET A 1 334 ? -46.305 -9.523 2.144 1.00 87.50 334 MET A N 1
ATOM 2598 C CA . MET A 1 334 ? -47.239 -8.467 1.754 1.00 87.50 334 MET A CA 1
ATOM 2599 C C . MET A 1 334 ? -47.482 -8.417 0.248 1.00 87.50 334 MET A C 1
ATOM 2601 O O . MET A 1 334 ? -46.818 -9.095 -0.531 1.00 87.50 334 MET A O 1
ATOM 2605 N N . THR A 1 335 ? -48.451 -7.600 -0.158 1.00 87.81 335 THR A N 1
ATOM 2606 C CA . THR A 1 335 ? -48.759 -7.349 -1.567 1.00 87.81 335 THR A CA 1
ATOM 2607 C C . THR A 1 335 ? -48.731 -5.850 -1.828 1.00 87.81 335 THR A C 1
ATOM 2609 O O . THR A 1 335 ? -49.425 -5.097 -1.144 1.00 87.81 335 THR A O 1
ATOM 2612 N N . LEU A 1 336 ? -47.975 -5.433 -2.837 1.00 86.25 336 LEU A N 1
ATOM 2613 C CA . LEU A 1 336 ? -47.938 -4.073 -3.351 1.00 86.25 336 LEU A CA 1
ATOM 2614 C C . LEU A 1 336 ? -48.742 -3.970 -4.646 1.00 86.25 336 LEU A C 1
ATOM 2616 O O . LEU A 1 336 ? -48.783 -4.901 -5.449 1.00 86.25 336 LEU A O 1
ATOM 2620 N N . TYR A 1 337 ? -49.395 -2.831 -4.858 1.00 85.75 337 TYR A N 1
ATOM 2621 C CA . TYR A 1 337 ? -50.342 -2.635 -5.953 1.00 85.75 337 TYR A CA 1
ATOM 2622 C C . TYR A 1 337 ? -49.905 -1.483 -6.852 1.00 85.75 337 TYR A C 1
ATOM 2624 O O . TYR A 1 337 ? -49.680 -0.376 -6.382 1.00 85.75 337 TYR A O 1
ATOM 2632 N N . ALA A 1 338 ? -49.810 -1.714 -8.157 1.00 78.94 338 ALA A N 1
ATOM 2633 C CA . ALA A 1 338 ? -49.444 -0.662 -9.097 1.00 78.94 338 ALA A CA 1
ATOM 2634 C C . ALA A 1 338 ? -50.555 0.394 -9.203 1.00 78.94 338 ALA A C 1
ATOM 2636 O O . ALA A 1 338 ? -51.730 0.065 -9.416 1.00 78.94 338 ALA A O 1
ATOM 2637 N N . ARG A 1 339 ? -50.177 1.672 -9.100 1.00 80.19 339 ARG A N 1
ATOM 2638 C CA . ARG A 1 339 ? -51.072 2.819 -9.286 1.00 80.19 339 ARG A CA 1
ATOM 2639 C C . ARG A 1 339 ? -50.830 3.465 -10.644 1.00 80.19 339 ARG A C 1
ATOM 2641 O O . ARG A 1 339 ? -49.697 3.596 -11.094 1.00 80.19 339 ARG A O 1
ATOM 2648 N N . TRP A 1 340 ? -51.918 3.871 -11.295 1.00 72.81 340 TRP A N 1
ATOM 2649 C CA . TRP A 1 340 ? -51.900 4.379 -12.667 1.00 72.81 340 TRP A CA 1
ATOM 2650 C C . TRP A 1 340 ? -52.698 5.681 -12.786 1.00 72.81 340 TRP A C 1
ATOM 2652 O O . TRP A 1 340 ? -53.860 5.723 -12.378 1.00 72.81 340 TRP A O 1
ATOM 2662 N N . ALA A 1 341 ? -52.132 6.702 -13.428 1.00 62.31 341 ALA A N 1
ATOM 2663 C CA . ALA A 1 341 ? -52.857 7.881 -13.906 1.00 62.31 341 ALA A CA 1
ATOM 2664 C C . ALA A 1 341 ? -53.100 7.777 -15.415 1.00 62.31 341 ALA A C 1
ATOM 2666 O O . ALA A 1 341 ? -52.230 7.338 -16.153 1.00 62.31 341 ALA A O 1
ATOM 2667 N N . GLN A 1 342 ? -54.272 8.180 -15.905 1.00 58.38 342 GLN A N 1
ATOM 2668 C CA . GLN A 1 342 ? -54.549 8.199 -17.345 1.00 58.38 342 GLN A CA 1
ATOM 2669 C C . GLN A 1 342 ? -53.808 9.367 -18.009 1.00 58.38 342 GLN A C 1
ATOM 2671 O O . GLN A 1 342 ? -53.980 10.511 -17.583 1.00 58.38 342 GLN A O 1
ATOM 2676 N N . GLU A 1 343 ? -53.029 9.102 -19.063 1.00 48.62 343 GLU A N 1
ATOM 2677 C CA . GLU A 1 343 ? -52.340 10.159 -19.809 1.00 48.62 343 GLU A CA 1
ATOM 2678 C C . GLU A 1 343 ? -53.362 11.149 -20.378 1.00 48.62 343 GLU A C 1
ATOM 2680 O O . GLU A 1 343 ? -54.181 10.826 -21.243 1.00 48.62 343 GLU A O 1
ATOM 2685 N N . THR A 1 344 ? -53.295 12.389 -19.904 1.00 44.56 344 THR A N 1
ATOM 2686 C CA . THR A 1 344 ? -53.899 13.536 -20.577 1.00 44.56 344 THR A CA 1
ATOM 2687 C C . THR A 1 344 ? -52.742 14.448 -20.947 1.00 44.56 344 THR A C 1
ATOM 2689 O O . THR A 1 344 ? -51.958 14.777 -20.068 1.00 44.56 344 THR A O 1
ATOM 2692 N N . SER A 1 345 ? -52.606 14.793 -22.232 1.00 48.44 345 SER A N 1
ATOM 2693 C CA . SER A 1 345 ? -51.486 15.558 -22.804 1.00 48.44 345 SER A CA 1
ATOM 2694 C C . SER A 1 345 ? -51.035 16.723 -21.911 1.00 48.44 345 SER A C 1
ATOM 2696 O O . SER A 1 345 ? -51.648 17.790 -21.938 1.00 48.44 345 SER A O 1
ATOM 2698 N N . GLY A 1 346 ? -49.982 16.493 -21.128 1.00 51.34 346 GLY A N 1
ATOM 2699 C CA . GLY A 1 346 ? -49.307 17.487 -20.302 1.00 51.34 346 GLY A CA 1
ATOM 2700 C C . GLY A 1 346 ? -48.020 17.948 -20.976 1.00 51.34 346 GLY A C 1
ATOM 2701 O O . GLY A 1 346 ? -47.428 17.213 -21.768 1.00 51.34 346 GLY A O 1
ATOM 2702 N N . THR A 1 347 ? -47.621 19.184 -20.702 1.00 66.25 347 THR A N 1
ATOM 2703 C CA . THR A 1 347 ? -46.323 19.731 -21.105 1.00 66.25 347 THR A CA 1
ATOM 2704 C C . THR A 1 347 ? -45.213 18.923 -20.421 1.00 66.25 347 THR A C 1
ATOM 2706 O O . THR A 1 347 ? -45.326 18.628 -19.233 1.00 66.25 347 THR A O 1
ATOM 2709 N N . THR A 1 348 ? -44.167 18.535 -21.151 1.00 74.00 348 THR A N 1
ATOM 2710 C CA . THR A 1 348 ? -42.962 17.899 -20.587 1.00 74.00 348 THR A CA 1
ATOM 2711 C C . THR A 1 348 ? -41.825 18.904 -20.520 1.00 74.00 348 THR A C 1
ATOM 2713 O O . THR A 1 348 ? -41.712 19.744 -21.416 1.00 74.00 348 THR A O 1
ATOM 2716 N N . PHE A 1 349 ? -40.963 18.756 -19.522 1.00 81.06 349 PHE A N 1
ATOM 2717 C CA . PHE A 1 349 ? -39.764 19.551 -19.316 1.00 81.06 349 PHE A CA 1
ATOM 2718 C C . PHE A 1 349 ? -38.529 18.662 -19.178 1.00 81.06 349 PHE A C 1
ATOM 2720 O O . PHE A 1 349 ? -38.609 17.509 -18.749 1.00 81.06 349 PHE A O 1
ATOM 2727 N N . THR A 1 350 ? -37.390 19.204 -19.586 1.00 91.06 350 THR A N 1
ATOM 2728 C CA . THR A 1 350 ? -36.085 18.544 -19.556 1.00 91.06 350 THR A CA 1
ATOM 2729 C C . THR A 1 350 ? -35.310 19.005 -18.330 1.00 91.06 350 THR A C 1
ATOM 2731 O O . THR A 1 350 ? -35.202 20.206 -18.089 1.00 91.06 350 THR A O 1
ATOM 2734 N N . VAL A 1 351 ? -34.736 18.056 -17.595 1.00 92.62 351 VAL A N 1
ATOM 2735 C CA . VAL A 1 351 ? -33.782 18.304 -16.509 1.00 92.62 351 VAL A CA 1
ATOM 2736 C C . VAL A 1 351 ? -32.404 17.906 -17.021 1.00 92.62 351 VAL A C 1
ATOM 2738 O O . VAL A 1 351 ? -32.185 16.750 -17.391 1.00 92.62 351 VAL A O 1
ATOM 2741 N N . THR A 1 352 ? -31.507 18.882 -17.115 1.00 94.50 352 THR A N 1
ATOM 2742 C CA . THR A 1 352 ? -30.132 18.696 -17.597 1.00 94.50 352 THR A CA 1
ATOM 2743 C C . THR A 1 352 ? -29.174 18.697 -16.418 1.00 94.50 352 THR A C 1
ATOM 2745 O O . THR A 1 352 ? -29.297 19.566 -15.565 1.00 94.50 352 THR A O 1
ATOM 2748 N N . PHE A 1 353 ? -28.218 17.774 -16.387 1.00 91.06 353 PHE A N 1
ATOM 2749 C CA . PHE A 1 353 ? -27.204 17.696 -15.334 1.00 91.06 353 PHE A CA 1
ATOM 2750 C C . PHE A 1 353 ? -25.861 18.196 -15.870 1.00 91.06 353 PHE A C 1
ATOM 2752 O O . PHE A 1 353 ? -25.311 17.627 -16.811 1.00 91.06 353 PHE A O 1
ATOM 2759 N N . ASP A 1 354 ? -25.350 19.276 -15.293 1.00 92.62 354 ASP A N 1
ATOM 2760 C CA . ASP A 1 354 ? -24.077 19.893 -15.649 1.00 92.62 354 ASP A CA 1
ATOM 2761 C C . ASP A 1 354 ? -23.061 19.627 -14.535 1.00 92.62 354 ASP A C 1
ATOM 2763 O O . ASP A 1 354 ? -23.199 20.124 -13.419 1.00 92.62 354 ASP A O 1
ATOM 2767 N N . LEU A 1 355 ? -22.035 18.824 -14.826 1.00 87.69 355 LEU A N 1
ATOM 2768 C CA . LEU A 1 355 ? -21.000 18.474 -13.851 1.00 87.69 355 LEU A CA 1
ATOM 2769 C C . LEU A 1 355 ? -20.048 19.630 -13.532 1.00 87.69 355 LEU A C 1
ATOM 2771 O O . LEU A 1 355 ? -19.203 19.488 -12.651 1.00 87.69 355 LEU A O 1
ATOM 2775 N N . GLN A 1 356 ? -20.151 20.757 -14.242 1.00 85.44 356 GLN A N 1
ATOM 2776 C CA . GLN A 1 356 ? -19.261 21.914 -14.113 1.00 85.44 356 GLN A CA 1
ATOM 2777 C C . GLN A 1 356 ? -17.774 21.595 -14.364 1.00 85.44 356 GLN A C 1
ATOM 2779 O O . GLN A 1 356 ? -16.891 22.388 -14.034 1.00 85.44 356 GLN A O 1
ATOM 2784 N N . VAL A 1 357 ? -17.487 20.430 -14.956 1.00 77.88 357 VAL A N 1
ATOM 2785 C CA . VAL A 1 357 ? -16.154 19.918 -15.286 1.00 77.88 357 VAL A CA 1
ATOM 2786 C C . VAL A 1 357 ? -16.255 19.137 -16.598 1.00 77.88 357 VAL A C 1
ATOM 2788 O O . VAL A 1 357 ? -17.094 18.248 -16.722 1.00 77.88 357 VAL A O 1
ATOM 2791 N N . ASP A 1 358 ? -15.398 19.453 -17.572 1.00 71.19 358 ASP A N 1
ATOM 2792 C CA . ASP A 1 358 ? -15.467 18.874 -18.927 1.00 71.19 358 ASP A CA 1
ATOM 2793 C C . ASP A 1 358 ? -14.918 17.432 -19.024 1.00 71.19 358 ASP A C 1
ATOM 2795 O O . ASP A 1 358 ? -15.245 16.714 -19.970 1.00 71.19 358 ASP A O 1
ATOM 2799 N N . ASP A 1 359 ? -14.089 17.003 -18.066 1.00 71.81 359 ASP A N 1
ATOM 2800 C CA . ASP A 1 359 ? -13.330 15.741 -18.129 1.00 71.81 359 ASP A CA 1
ATOM 2801 C C . ASP A 1 359 ? -14.003 14.554 -17.400 1.00 71.81 359 ASP A C 1
ATOM 2803 O O . ASP A 1 359 ? -13.453 13.452 -17.383 1.00 71.81 359 ASP A O 1
ATOM 2807 N N . LEU A 1 360 ? -15.195 14.743 -16.815 1.00 71.00 360 LEU A N 1
ATOM 2808 C CA . LEU A 1 360 ? -15.944 13.678 -16.132 1.00 71.00 360 LEU A CA 1
ATOM 2809 C C . LEU A 1 360 ? -16.975 12.993 -17.054 1.00 71.00 360 LEU A C 1
ATOM 2811 O O . LEU A 1 360 ? -17.515 13.632 -17.962 1.00 71.00 360 LEU A O 1
ATOM 2815 N N . PRO A 1 361 ? -17.298 11.698 -16.834 1.00 74.56 361 PRO A N 1
ATOM 2816 C CA . PRO A 1 361 ? -18.369 11.020 -17.565 1.00 74.56 361 PRO A CA 1
ATOM 2817 C C . PRO A 1 361 ? -19.712 11.757 -17.395 1.00 74.56 361 PRO A C 1
ATOM 2819 O O . PRO A 1 361 ? -20.089 12.040 -16.262 1.00 74.56 361 PRO A O 1
ATOM 2822 N N . PRO A 1 362 ? -20.461 12.060 -18.475 1.00 79.94 362 PRO A N 1
ATOM 2823 C CA . PRO A 1 362 ? -21.680 12.862 -18.379 1.00 79.94 362 PRO A CA 1
ATOM 2824 C C . PRO A 1 362 ? -22.826 12.103 -17.698 1.00 79.94 362 PRO A C 1
ATOM 2826 O O . PRO A 1 362 ? -23.005 10.903 -17.915 1.00 79.94 362 PRO A O 1
ATOM 2829 N N . VAL A 1 363 ? -23.650 12.830 -16.941 1.00 84.81 363 VAL A N 1
ATOM 2830 C CA . VAL A 1 363 ? -24.896 12.318 -16.352 1.00 84.81 363 VAL A CA 1
ATOM 2831 C C . VAL A 1 363 ? -26.029 12.424 -17.381 1.00 84.81 363 VAL A C 1
ATOM 2833 O O . VAL A 1 363 ? -26.194 13.452 -18.036 1.00 84.81 363 VAL A O 1
ATOM 2836 N N . GLU A 1 364 ? -26.808 11.352 -17.553 1.00 84.50 364 GLU A N 1
ATOM 2837 C CA . GLU A 1 364 ? -27.922 11.311 -18.512 1.00 84.50 364 GLU A CA 1
ATOM 2838 C C . GLU A 1 364 ? -29.060 12.268 -18.111 1.00 84.50 364 GLU A C 1
ATOM 2840 O O . GLU A 1 364 ? -29.524 12.282 -16.969 1.00 84.50 364 GLU A O 1
ATOM 2845 N N . ASN A 1 365 ? -29.554 13.047 -19.078 1.00 88.88 365 ASN A N 1
ATOM 2846 C CA . ASN A 1 365 ? -30.652 13.992 -18.862 1.00 88.88 365 ASN A CA 1
ATOM 2847 C C . ASN A 1 365 ? -31.985 13.277 -18.618 1.00 88.88 365 ASN A C 1
ATOM 2849 O O . ASN A 1 365 ? -32.271 12.227 -19.197 1.00 88.88 365 ASN A O 1
ATOM 2853 N N . GLN A 1 366 ? -32.869 13.925 -17.862 1.00 85.75 366 GLN A N 1
ATOM 2854 C CA . GLN A 1 366 ? -34.210 13.413 -17.587 1.00 85.75 366 GLN A CA 1
ATOM 2855 C C . GLN A 1 366 ? -35.290 14.209 -18.315 1.00 85.75 366 GLN A C 1
ATOM 2857 O O . GLN A 1 366 ? -35.145 15.394 -18.615 1.00 85.75 366 GLN A O 1
ATOM 2862 N N . THR A 1 367 ? -36.405 13.541 -18.606 1.00 83.06 367 THR A N 1
ATOM 2863 C CA . THR A 1 367 ? -37.622 14.174 -19.126 1.00 83.06 367 THR A CA 1
ATOM 2864 C C . THR A 1 367 ? -38.764 13.886 -18.168 1.00 83.06 367 THR A C 1
ATOM 2866 O O . THR A 1 367 ? -39.132 12.729 -17.980 1.00 83.06 367 THR A O 1
ATOM 2869 N N . VAL A 1 368 ? -39.344 14.938 -17.599 1.00 77.69 368 VAL A N 1
ATOM 2870 C CA . VAL A 1 368 ? -40.435 14.843 -16.624 1.00 77.69 368 VAL A CA 1
ATOM 2871 C C . VAL A 1 368 ? -41.643 15.657 -17.084 1.00 77.69 368 VAL A C 1
ATOM 2873 O O . VAL A 1 368 ? -41.535 16.558 -17.913 1.00 77.69 368 VAL A O 1
ATOM 2876 N N . ILE A 1 369 ? -42.833 15.322 -16.594 1.00 69.69 369 ILE A N 1
ATOM 2877 C CA . ILE A 1 369 ? -44.057 16.087 -16.876 1.00 69.69 369 ILE A CA 1
ATOM 2878 C C . ILE A 1 369 ? -44.166 17.298 -15.939 1.00 69.69 369 ILE A C 1
ATOM 2880 O O . ILE A 1 369 ? -43.709 17.243 -14.802 1.00 69.69 369 ILE A O 1
ATOM 2884 N N . GLU A 1 370 ? -44.797 18.378 -16.404 1.00 76.19 370 GLU A N 1
ATOM 2885 C CA . GLU A 1 370 ? -45.058 19.590 -15.613 1.00 76.19 370 GLU A CA 1
ATOM 2886 C C . GLU A 1 370 ? -45.670 19.260 -14.239 1.00 76.19 370 GLU A C 1
ATOM 2888 O O . GLU A 1 370 ? -46.763 18.697 -14.150 1.00 76.19 370 GLU A O 1
ATOM 2893 N N . GLY A 1 371 ? -44.961 19.632 -13.171 1.00 65.25 371 GLY A N 1
ATOM 2894 C CA . GLY A 1 371 ? -45.341 19.424 -11.776 1.00 65.25 371 GLY A CA 1
ATOM 2895 C C . GLY A 1 371 ? -44.828 18.128 -11.133 1.00 65.25 371 GLY A C 1
ATOM 2896 O O . GLY A 1 371 ? -45.101 17.927 -9.953 1.00 65.25 371 GLY A O 1
ATOM 2897 N N . ALA A 1 372 ? -44.119 17.258 -11.863 1.00 67.88 372 ALA A N 1
ATOM 2898 C CA . ALA A 1 372 ? -43.491 16.056 -11.304 1.00 67.88 372 ALA A CA 1
ATOM 2899 C C . ALA A 1 372 ? -42.081 16.336 -10.760 1.00 67.88 372 ALA A C 1
ATOM 2901 O O . ALA A 1 372 ? -41.424 17.282 -11.191 1.00 67.88 372 ALA A O 1
ATOM 2902 N N . LEU A 1 373 ? -41.626 15.499 -9.829 1.00 69.38 373 LEU A N 1
ATOM 2903 C CA . LEU A 1 373 ? -40.266 15.525 -9.291 1.00 69.38 373 LEU A CA 1
ATOM 2904 C C . LEU A 1 373 ? -39.272 14.899 -10.284 1.00 69.38 373 LEU A C 1
ATOM 2906 O O . LEU A 1 373 ? -39.643 14.022 -11.070 1.00 69.38 373 LEU A O 1
ATOM 2910 N N . ALA A 1 374 ? -38.023 15.364 -10.255 1.00 74.12 374 ALA A N 1
ATOM 2911 C CA . ALA A 1 374 ? -36.911 14.715 -10.948 1.00 74.12 374 ALA A CA 1
ATOM 2912 C C . ALA A 1 374 ? -36.357 13.566 -10.091 1.00 74.12 374 ALA A C 1
ATOM 2914 O O . ALA A 1 374 ? -36.491 13.586 -8.872 1.00 74.12 374 ALA A O 1
ATOM 2915 N N . THR A 1 375 ? -35.720 12.573 -10.705 1.00 74.31 375 THR A N 1
ATOM 2916 C CA . THR A 1 375 ? -35.059 11.472 -9.988 1.00 74.31 375 THR A CA 1
ATOM 2917 C C . THR A 1 375 ? -33.602 11.836 -9.694 1.00 74.31 375 THR A C 1
ATOM 2919 O O . THR A 1 375 ? -32.939 12.439 -10.536 1.00 74.31 375 THR A O 1
ATOM 2922 N N . TYR A 1 376 ? -33.076 11.465 -8.529 1.00 65.50 376 TYR A N 1
ATOM 2923 C CA . TYR A 1 376 ? -31.661 11.673 -8.214 1.00 65.50 376 TYR A CA 1
ATOM 2924 C C . TYR A 1 376 ? -30.760 10.751 -9.069 1.00 65.50 376 TYR A C 1
ATOM 2926 O O . TYR A 1 376 ? -31.057 9.557 -9.179 1.00 65.50 376 TYR A O 1
ATOM 2934 N N . PRO A 1 377 ? -29.685 11.252 -9.707 1.00 65.62 377 PRO A N 1
ATOM 2935 C CA . PRO A 1 377 ? -28.777 10.415 -10.494 1.00 65.62 377 PRO A CA 1
ATOM 2936 C C . PRO A 1 377 ? -27.776 9.657 -9.600 1.00 65.62 377 PRO A C 1
ATOM 2938 O O . PRO A 1 377 ? -27.076 10.277 -8.812 1.00 65.62 377 PRO A O 1
ATOM 2941 N N . LEU A 1 378 ? -27.672 8.330 -9.759 1.00 47.81 378 LEU A N 1
ATOM 2942 C CA . LEU A 1 378 ? -26.688 7.477 -9.064 1.00 47.81 378 LEU A CA 1
ATOM 2943 C C . LEU A 1 378 ? -25.754 6.754 -10.059 1.00 47.81 378 LEU A C 1
ATOM 2945 O O . LEU A 1 378 ? -26.226 6.356 -11.133 1.00 47.81 378 LEU A O 1
ATOM 2949 N N . PRO A 1 379 ? -24.476 6.494 -9.702 1.00 51.19 379 PRO A N 1
ATOM 2950 C CA . PRO A 1 379 ? -23.799 6.886 -8.454 1.00 51.19 379 PRO A CA 1
ATOM 2951 C C . PRO A 1 379 ? -23.399 8.372 -8.436 1.00 51.19 379 PRO A C 1
ATOM 2953 O O . PRO A 1 379 ? -23.411 9.022 -9.484 1.00 51.19 379 PRO A O 1
ATOM 2956 N N . ASP A 1 380 ? -23.016 8.882 -7.262 1.00 62.47 380 ASP A N 1
ATOM 2957 C CA . ASP A 1 380 ? -22.529 10.256 -7.113 1.00 62.47 380 ASP A CA 1
ATOM 2958 C C . ASP A 1 380 ? -21.324 10.519 -8.032 1.00 62.47 380 ASP A C 1
ATOM 2960 O O . ASP A 1 380 ? -20.412 9.684 -8.123 1.00 62.47 380 ASP A O 1
ATOM 2964 N N . PRO A 1 381 ? -21.285 11.670 -8.725 1.00 68.56 381 PRO A N 1
ATOM 2965 C CA . PRO A 1 381 ? -20.129 12.049 -9.520 1.00 68.56 381 PRO A CA 1
ATOM 2966 C C . PRO A 1 381 ? -18.870 12.167 -8.652 1.00 68.56 381 PRO A C 1
ATOM 2968 O O . PRO A 1 381 ? -18.875 12.820 -7.612 1.00 68.56 381 PRO A O 1
ATOM 2971 N N . MET A 1 382 ? -17.759 11.584 -9.107 1.00 63.12 382 MET A N 1
ATOM 2972 C CA . MET A 1 382 ? -16.476 11.639 -8.398 1.00 63.12 382 MET A CA 1
ATOM 2973 C C . MET A 1 382 ? -15.522 12.627 -9.068 1.00 63.12 382 MET A C 1
ATOM 2975 O O . MET A 1 382 ? -15.352 12.597 -10.288 1.00 63.12 382 MET A O 1
ATOM 2979 N N . ARG A 1 383 ? -14.859 13.469 -8.270 1.00 64.62 383 ARG A N 1
ATOM 2980 C CA . ARG A 1 383 ? -13.853 14.434 -8.729 1.00 64.62 383 ARG A CA 1
ATOM 2981 C C . ARG A 1 383 ? -12.645 14.416 -7.796 1.00 64.62 383 ARG A C 1
ATOM 2983 O O . ARG A 1 383 ? -12.788 14.591 -6.594 1.00 64.62 383 ARG A O 1
ATOM 2990 N N . VAL A 1 384 ? -11.454 14.238 -8.364 1.00 46.66 384 VAL A N 1
ATOM 2991 C CA . VAL A 1 384 ? -10.176 14.314 -7.633 1.00 46.66 384 VAL A CA 1
ATOM 2992 C C . VAL A 1 384 ? -10.061 15.683 -6.949 1.00 46.66 384 VAL A C 1
ATOM 2994 O O . VAL A 1 384 ? -10.368 16.689 -7.585 1.00 46.66 384 VAL A O 1
ATOM 2997 N N . ASP A 1 385 ? -9.637 15.717 -5.683 1.00 47.78 385 ASP A N 1
ATOM 2998 C CA . ASP A 1 385 ? -9.434 16.920 -4.849 1.00 47.78 385 ASP A CA 1
ATOM 2999 C C . ASP A 1 385 ? -10.692 17.721 -4.435 1.00 47.78 385 ASP A C 1
ATOM 3001 O O . ASP A 1 385 ? -10.574 18.788 -3.822 1.00 47.78 385 ASP A O 1
ATOM 3005 N N . TYR A 1 386 ? -11.902 17.226 -4.732 1.00 55.28 386 TYR A N 1
ATOM 3006 C CA . TYR A 1 386 ? -13.165 17.895 -4.403 1.00 55.28 386 TYR A CA 1
ATOM 3007 C C . TYR A 1 386 ? -14.227 16.914 -3.880 1.00 55.28 386 TYR A C 1
ATOM 3009 O O . TYR A 1 386 ? -14.381 15.815 -4.406 1.00 55.28 386 TYR A O 1
ATOM 3017 N N . HIS A 1 387 ? -15.022 17.337 -2.897 1.00 51.91 387 HIS A N 1
ATOM 3018 C CA . HIS A 1 387 ? -16.206 16.603 -2.440 1.00 51.91 387 HIS A CA 1
ATOM 3019 C C . HIS A 1 387 ? -17.445 17.017 -3.249 1.00 51.91 387 HIS A C 1
ATOM 3021 O O . HIS A 1 387 ? -17.659 18.208 -3.487 1.00 51.91 387 HIS A O 1
ATOM 3027 N N . PHE A 1 388 ? -18.253 16.047 -3.687 1.00 66.44 388 PHE A N 1
ATOM 3028 C CA . PHE A 1 388 ? -19.548 16.312 -4.313 1.00 66.44 388 PHE A CA 1
ATOM 3029 C C . PHE A 1 388 ? -20.584 16.627 -3.230 1.00 66.44 388 PHE A C 1
ATOM 3031 O O . PHE A 1 388 ? -20.884 15.772 -2.406 1.00 66.44 388 PHE A O 1
ATOM 3038 N N . ILE A 1 389 ? -21.127 17.844 -3.239 1.00 56.53 389 ILE A N 1
ATOM 3039 C CA . ILE A 1 389 ? -22.025 18.351 -2.180 1.00 56.53 389 ILE A CA 1
ATOM 3040 C C . ILE A 1 389 ? -23.498 18.430 -2.607 1.00 56.53 389 ILE A C 1
ATOM 3042 O O . ILE A 1 389 ? -24.329 18.972 -1.882 1.00 56.53 389 ILE A O 1
ATOM 3046 N N . GLY A 1 390 ? -23.841 17.904 -3.787 1.00 60.56 390 GLY A N 1
ATOM 3047 C CA . GLY A 1 390 ? -25.213 17.855 -4.298 1.00 60.56 390 GLY A CA 1
ATOM 3048 C C . GLY A 1 390 ? -25.429 18.641 -5.591 1.00 60.56 390 GLY A C 1
ATOM 3049 O O . GLY A 1 390 ? -24.485 19.048 -6.267 1.00 60.56 390 GLY A O 1
ATOM 3050 N N . TRP A 1 391 ? -26.696 18.828 -5.964 1.00 79.81 391 TRP A N 1
ATOM 3051 C CA . TRP A 1 391 ? -27.106 19.489 -7.207 1.00 79.81 391 TRP A CA 1
ATOM 3052 C C . TRP A 1 391 ? -27.752 20.845 -6.921 1.00 79.81 391 TRP A C 1
ATOM 3054 O O . TRP A 1 391 ? -28.599 20.943 -6.039 1.00 79.81 391 TRP A O 1
ATOM 3064 N N . PHE A 1 392 ? -27.395 21.871 -7.691 1.00 84.69 392 PHE A N 1
ATOM 3065 C CA . PHE A 1 392 ? -27.797 23.264 -7.474 1.00 84.69 392 PHE A CA 1
ATOM 3066 C C . PHE A 1 392 ? -28.512 23.841 -8.699 1.00 84.69 392 PHE A C 1
ATOM 3068 O O . PHE A 1 392 ? -28.269 23.429 -9.831 1.00 84.69 392 PHE A O 1
ATOM 3075 N N . LEU A 1 393 ? -29.411 24.799 -8.491 1.00 86.19 393 LEU A N 1
ATOM 3076 C CA . LEU A 1 393 ? -30.134 25.509 -9.551 1.00 86.19 393 LEU A CA 1
ATOM 3077 C C . LEU A 1 393 ? -29.274 26.562 -10.263 1.00 86.19 393 LEU A C 1
ATOM 3079 O O . LEU A 1 393 ? -29.642 27.043 -11.339 1.00 86.19 393 LEU A O 1
ATOM 3083 N N . ASP A 1 394 ? -28.133 26.911 -9.678 1.00 83.88 394 ASP A N 1
ATOM 3084 C CA . ASP A 1 394 ? -27.179 27.883 -10.184 1.00 83.88 394 ASP A CA 1
ATOM 3085 C C . ASP A 1 394 ? -25.739 27.337 -10.145 1.00 83.88 394 ASP A C 1
ATOM 3087 O O . ASP A 1 394 ? -25.400 26.524 -9.284 1.00 83.88 394 ASP A O 1
ATOM 3091 N N . PRO A 1 395 ? -24.868 27.782 -11.069 1.00 82.44 395 PRO A N 1
ATOM 3092 C CA . PRO A 1 395 ? -23.480 27.325 -11.123 1.00 82.44 395 PRO A CA 1
ATOM 3093 C C . PRO A 1 395 ? -22.635 27.785 -9.924 1.00 82.44 395 PRO A C 1
ATOM 3095 O O . PRO A 1 395 ? -21.622 27.157 -9.623 1.00 82.44 395 PRO A O 1
ATOM 3098 N N . ASP A 1 396 ? -23.053 28.850 -9.230 1.00 77.12 396 ASP A N 1
ATOM 3099 C CA . ASP A 1 396 ? -22.344 29.417 -8.078 1.00 77.12 396 ASP A CA 1
ATOM 3100 C C . ASP A 1 396 ? -22.660 28.663 -6.761 1.00 77.12 396 ASP A C 1
ATOM 3102 O O . ASP A 1 396 ? -22.107 28.998 -5.718 1.00 77.12 396 ASP A O 1
ATOM 3106 N N . MET A 1 397 ? -23.481 27.599 -6.817 1.00 72.00 397 MET A N 1
ATOM 3107 C CA . MET A 1 397 ? -23.842 26.704 -5.700 1.00 72.00 397 MET A CA 1
ATOM 3108 C C . MET A 1 397 ? -24.606 27.390 -4.555 1.00 72.00 397 MET A C 1
ATOM 3110 O O . MET A 1 397 ? -24.480 27.007 -3.392 1.00 72.00 397 MET A O 1
ATOM 3114 N N . THR A 1 398 ? -25.413 28.403 -4.872 1.00 61.56 398 THR A N 1
ATOM 3115 C CA . THR A 1 398 ? -26.127 29.202 -3.862 1.00 61.56 398 THR A CA 1
ATOM 3116 C C . THR A 1 398 ? -27.557 28.726 -3.586 1.00 61.56 398 THR A C 1
ATOM 3118 O O . THR A 1 398 ? -28.104 29.021 -2.522 1.00 61.56 398 THR A O 1
ATOM 3121 N N . ASP A 1 399 ? -28.168 27.974 -4.503 1.00 70.31 399 ASP A N 1
ATOM 3122 C CA . ASP A 1 399 ? -29.556 27.508 -4.427 1.00 70.31 399 ASP A CA 1
ATOM 3123 C C . ASP A 1 399 ? -29.628 25.993 -4.684 1.00 70.31 399 ASP A C 1
ATOM 3125 O O . ASP A 1 399 ? -29.578 25.525 -5.825 1.00 70.31 399 ASP A O 1
ATOM 3129 N N . ILE A 1 400 ? -29.681 25.201 -3.610 1.00 64.06 400 ILE A N 1
ATOM 3130 C CA . ILE A 1 400 ? -29.680 23.733 -3.684 1.00 64.06 400 ILE A CA 1
ATOM 3131 C C . ILE A 1 400 ? -30.999 23.193 -4.252 1.00 64.06 400 ILE A C 1
ATOM 3133 O O . ILE A 1 400 ? -32.090 23.641 -3.900 1.00 64.06 400 ILE A O 1
ATOM 3137 N N . PHE A 1 401 ? -30.908 22.182 -5.115 1.00 71.00 401 PHE A N 1
ATOM 3138 C CA . PHE A 1 401 ? -32.060 21.486 -5.668 1.00 71.00 401 PHE A CA 1
ATOM 3139 C C . PHE A 1 401 ? -32.390 20.226 -4.861 1.00 71.00 401 PHE A C 1
ATOM 3141 O O . PHE A 1 401 ? -31.625 19.261 -4.837 1.00 71.00 401 PHE A O 1
ATOM 3148 N N . LEU A 1 402 ? -33.573 20.214 -4.246 1.00 67.88 402 LEU A N 1
ATOM 3149 C CA . LEU A 1 402 ? -34.078 19.085 -3.465 1.00 67.88 402 LEU A CA 1
ATOM 3150 C C . LEU A 1 402 ? -35.015 18.227 -4.325 1.00 67.88 402 LEU A C 1
ATOM 3152 O O . LEU A 1 402 ? -36.135 18.638 -4.641 1.00 67.88 402 LEU A O 1
ATOM 3156 N N . PHE A 1 403 ? -34.563 17.028 -4.700 1.00 72.94 403 PHE A N 1
ATOM 3157 C CA . PHE A 1 403 ? -35.291 16.136 -5.616 1.00 72.94 403 PHE A CA 1
ATOM 3158 C C . PHE A 1 403 ? -36.647 15.680 -5.066 1.00 72.94 403 PHE A C 1
ATOM 3160 O O . PHE A 1 403 ? -37.561 15.446 -5.854 1.00 72.94 403 PHE A O 1
ATOM 3167 N N . ASP A 1 404 ? -36.802 15.631 -3.743 1.00 61.00 404 ASP A N 1
ATOM 3168 C CA . ASP A 1 404 ? -38.035 15.181 -3.091 1.00 61.00 404 ASP A CA 1
ATOM 3169 C C . ASP A 1 404 ? -39.088 16.290 -2.928 1.00 61.00 404 ASP A C 1
ATOM 3171 O O . ASP A 1 404 ? -40.280 16.006 -2.796 1.00 61.00 404 ASP A O 1
ATOM 3175 N N . ASP A 1 405 ? -38.675 17.559 -3.014 1.00 62.69 405 ASP A N 1
ATOM 3176 C CA . ASP A 1 405 ? -39.524 18.701 -2.653 1.00 62.69 405 ASP A CA 1
ATOM 3177 C C . ASP A 1 405 ? -39.774 19.684 -3.805 1.00 62.69 405 ASP A C 1
ATOM 3179 O O . ASP A 1 405 ? -40.698 20.504 -3.737 1.00 62.69 405 ASP A O 1
ATOM 3183 N N . MET A 1 406 ? -38.982 19.622 -4.882 1.00 68.12 406 MET A N 1
ATOM 3184 C CA . MET A 1 406 ? -39.008 20.618 -5.956 1.00 68.12 406 MET A CA 1
ATOM 3185 C C . MET A 1 406 ? -39.620 20.077 -7.260 1.00 68.12 406 MET A C 1
ATOM 3187 O O . MET A 1 406 ? -38.928 19.470 -8.081 1.00 68.12 406 MET A O 1
ATOM 3191 N N . PRO A 1 407 ? -40.922 20.323 -7.520 1.00 76.50 407 PRO A N 1
ATOM 3192 C CA . PRO A 1 407 ? -41.563 19.897 -8.758 1.00 76.50 407 PRO A CA 1
ATOM 3193 C C . PRO A 1 407 ? -41.072 20.702 -9.967 1.00 76.50 407 PRO A C 1
ATOM 3195 O O . PRO A 1 407 ? -40.999 21.934 -9.949 1.00 76.50 407 PRO A O 1
ATOM 3198 N N . ILE A 1 408 ? -40.820 20.004 -11.072 1.00 84.94 408 ILE A N 1
ATOM 3199 C CA . ILE A 1 408 ? -40.328 20.588 -12.317 1.00 84.94 408 ILE A CA 1
ATOM 3200 C C . ILE A 1 408 ? -41.462 21.288 -13.058 1.00 84.94 408 ILE A C 1
ATOM 3202 O O . ILE A 1 408 ? -42.413 20.671 -13.535 1.00 84.94 408 ILE A O 1
ATOM 3206 N N . THR A 1 409 ? -41.355 22.606 -13.185 1.00 83.88 409 THR A N 1
ATOM 3207 C CA . THR A 1 409 ? -42.375 23.461 -13.822 1.00 83.88 409 THR A CA 1
ATOM 3208 C C . THR A 1 409 ? -41.881 24.169 -15.087 1.00 83.88 409 THR A C 1
ATOM 3210 O O . THR A 1 409 ? -42.649 24.883 -15.732 1.00 83.88 409 THR A O 1
ATOM 3213 N N . ALA A 1 410 ? -40.616 23.960 -15.459 1.00 87.12 410 ALA A N 1
ATOM 3214 C CA . ALA A 1 410 ? -39.976 24.436 -16.683 1.00 87.12 410 ALA A CA 1
ATOM 3215 C C . ALA A 1 410 ? -38.747 23.561 -16.999 1.00 87.12 410 ALA A C 1
ATOM 3217 O O . ALA A 1 410 ? -38.347 22.756 -16.161 1.00 87.12 410 ALA A O 1
ATOM 3218 N N . ASP A 1 411 ? -38.138 23.722 -18.180 1.00 92.31 411 ASP A N 1
ATOM 3219 C CA . ASP A 1 411 ? -36.812 23.143 -18.447 1.00 92.31 411 ASP A CA 1
ATOM 3220 C C . ASP A 1 411 ? -35.793 23.744 -17.466 1.00 92.31 411 ASP A C 1
ATOM 3222 O O . ASP A 1 411 ? -35.738 24.970 -17.320 1.00 92.31 411 ASP A O 1
ATOM 3226 N N . ILE A 1 412 ? -34.991 22.899 -16.817 1.00 93.19 412 ILE A N 1
ATOM 3227 C CA . ILE A 1 412 ? -33.978 23.320 -15.840 1.00 93.19 412 ILE A CA 1
ATOM 3228 C C . ILE A 1 412 ? -32.623 22.662 -16.113 1.00 93.19 412 ILE A C 1
ATOM 3230 O O . ILE A 1 412 ? -32.542 21.572 -16.687 1.00 93.19 412 ILE A O 1
ATOM 3234 N N . THR A 1 413 ? -31.564 23.329 -15.664 1.00 94.81 413 THR A N 1
ATOM 3235 C CA . THR A 1 413 ? -30.216 22.766 -15.569 1.00 94.81 413 THR A CA 1
ATOM 3236 C C . THR A 1 413 ? -29.833 22.722 -14.100 1.00 94.81 413 THR A C 1
ATOM 3238 O O . THR A 1 413 ? -29.995 23.721 -13.406 1.00 94.81 413 THR A O 1
ATOM 3241 N N . LEU A 1 414 ? -29.359 21.567 -13.650 1.00 90.12 414 LEU A N 1
ATOM 3242 C CA . LEU A 1 414 ? -28.828 21.336 -12.320 1.00 90.12 414 LEU A CA 1
ATOM 3243 C C . LEU A 1 414 ? -27.310 21.244 -12.402 1.00 90.12 414 LEU A C 1
ATOM 3245 O O . LEU A 1 414 ? -26.782 20.484 -13.211 1.00 90.12 414 LEU A O 1
ATOM 3249 N N . TYR A 1 415 ? -26.628 22.013 -11.569 1.00 90.06 415 TYR A N 1
ATOM 3250 C CA . TYR A 1 415 ? -25.181 22.147 -11.532 1.00 90.06 415 TYR A CA 1
ATOM 3251 C C . TYR A 1 415 ? -24.614 21.325 -10.375 1.00 90.06 415 TYR A C 1
ATOM 3253 O O . TYR A 1 415 ? -25.073 21.453 -9.243 1.00 90.06 415 TYR A O 1
ATOM 3261 N N . ALA A 1 416 ? -23.640 20.463 -10.652 1.00 82.38 416 ALA A N 1
ATOM 3262 C CA . ALA A 1 416 ? -22.947 19.698 -9.623 1.00 82.38 416 ALA A CA 1
ATOM 3263 C C . ALA A 1 416 ? -22.169 20.645 -8.705 1.00 82.38 416 ALA A C 1
ATOM 3265 O O . ALA A 1 416 ? -21.343 21.432 -9.180 1.00 82.38 416 ALA A O 1
ATOM 3266 N N . GLY A 1 417 ? -22.427 20.569 -7.404 1.00 76.19 417 GLY A N 1
ATOM 3267 C CA . GLY A 1 417 ? -21.692 21.316 -6.401 1.00 76.19 417 GLY A CA 1
ATOM 3268 C C . GLY A 1 417 ? -20.428 20.580 -5.988 1.00 76.19 417 GLY A C 1
ATOM 3269 O O . GLY A 1 417 ? -20.459 19.382 -5.705 1.00 76.19 417 GLY A O 1
ATOM 3270 N N . TRP A 1 418 ? -19.319 21.311 -5.936 1.00 72.38 418 TRP A N 1
ATOM 3271 C CA . TRP A 1 418 ? -18.007 20.779 -5.598 1.00 72.38 418 TRP A CA 1
ATOM 3272 C C . TRP A 1 418 ? -17.367 21.619 -4.502 1.00 72.38 418 TRP A C 1
ATOM 3274 O O . TRP A 1 418 ? -17.080 22.797 -4.710 1.00 72.38 418 TRP A O 1
ATOM 3284 N N . GLN A 1 419 ? -17.069 21.001 -3.367 1.00 54.78 419 GLN A N 1
ATOM 3285 C CA . GLN A 1 419 ? -16.311 21.637 -2.300 1.00 54.78 419 GLN A CA 1
ATOM 3286 C C . GLN A 1 419 ? -14.826 21.300 -2.453 1.00 54.78 419 GLN A C 1
ATOM 3288 O O . GLN A 1 419 ? -14.454 20.129 -2.481 1.00 54.78 419 GLN A O 1
ATOM 3293 N N . SER A 1 420 ? -13.981 22.328 -2.591 1.00 44.41 420 SER A N 1
ATOM 3294 C CA . SER A 1 420 ? -12.521 22.164 -2.661 1.00 44.41 420 SER A CA 1
ATOM 3295 C C . SER A 1 420 ? -12.003 21.593 -1.351 1.00 44.41 420 SER A C 1
ATOM 3297 O O . SER A 1 420 ? -12.245 22.181 -0.299 1.00 44.41 420 SER A O 1
ATOM 3299 N N . MET A 1 421 ? -11.231 20.508 -1.414 1.00 46.56 421 MET A N 1
ATOM 3300 C CA . MET A 1 421 ? -10.608 19.915 -0.224 1.00 46.56 421 MET A CA 1
ATOM 3301 C C . MET A 1 421 ? -9.421 20.752 0.307 1.00 46.56 421 MET A C 1
ATOM 3303 O O . MET A 1 421 ? -8.862 20.452 1.356 1.00 46.56 421 MET A O 1
ATOM 3307 N N . PHE A 1 422 ? -9.075 21.855 -0.374 1.00 46.44 422 PHE A N 1
ATOM 3308 C CA . PHE A 1 422 ? -8.097 22.856 0.066 1.00 46.44 422 PHE A CA 1
ATOM 3309 C C . PHE A 1 422 ? -8.651 24.273 -0.201 1.00 46.44 422 PHE A C 1
ATOM 3311 O O . PHE A 1 422 ? -8.784 24.663 -1.365 1.00 46.44 422 PHE A O 1
ATOM 3318 N N . GLY A 1 423 ? -9.007 25.059 0.825 1.00 45.41 423 GLY A N 1
ATOM 3319 C CA . GLY A 1 423 ? -9.636 26.378 0.626 1.00 45.41 423 GLY A CA 1
ATOM 3320 C C . GLY A 1 423 ? -9.561 27.341 1.820 1.00 45.41 423 GLY A C 1
ATOM 3321 O O . GLY A 1 423 ? -9.459 26.919 2.966 1.00 45.41 423 GLY A O 1
ATOM 3322 N N . THR A 1 424 ? -9.563 28.643 1.510 1.00 51.38 424 THR A N 1
ATOM 3323 C CA . THR A 1 424 ? -9.424 29.811 2.404 1.00 51.38 424 THR A CA 1
ATOM 3324 C C . THR A 1 424 ? -10.489 29.843 3.511 1.00 51.38 424 THR A C 1
ATOM 3326 O O . THR A 1 424 ? -11.650 29.540 3.253 1.00 51.38 424 THR A O 1
ATOM 3329 N N . VAL A 1 425 ? -10.113 30.255 4.729 1.00 58.22 425 VAL A N 1
ATOM 3330 C CA . VAL A 1 425 ? -11.045 30.494 5.849 1.00 58.22 425 VAL A CA 1
ATOM 3331 C C . VAL A 1 425 ? -11.348 31.987 6.000 1.00 58.22 425 VAL A C 1
ATOM 3333 O O . VAL A 1 425 ? -10.437 32.810 5.893 1.00 58.22 425 VAL A O 1
ATOM 3336 N N . TYR A 1 426 ? -12.607 32.321 6.271 1.00 69.81 426 TYR A N 1
ATOM 3337 C CA . TYR A 1 426 ? -13.094 33.662 6.594 1.00 69.81 426 TYR A CA 1
ATOM 3338 C C . TYR A 1 426 ? -13.524 33.737 8.058 1.00 69.81 426 TYR A C 1
ATOM 3340 O O . TYR A 1 426 ? -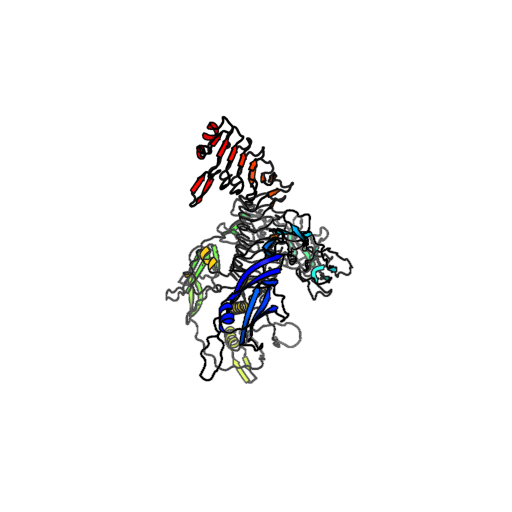13.952 32.743 8.648 1.00 69.81 426 TYR A O 1
ATOM 3348 N N . THR A 1 427 ? -13.405 34.916 8.659 1.00 74.94 427 THR A N 1
ATOM 3349 C CA . THR A 1 427 ? -13.690 35.127 10.079 1.00 74.94 427 THR A CA 1
ATOM 3350 C C . THR A 1 427 ? -15.087 35.717 10.281 1.00 74.94 427 THR A C 1
ATOM 3352 O O . THR A 1 427 ? -15.396 36.800 9.789 1.00 74.94 427 THR A O 1
ATOM 3355 N N . ILE A 1 428 ? -15.921 35.045 11.077 1.00 84.31 428 ILE A N 1
ATOM 3356 C CA . ILE A 1 428 ? -17.204 35.548 11.575 1.00 84.31 428 ILE A CA 1
ATOM 3357 C C . ILE A 1 428 ? -16.994 36.130 12.972 1.00 84.31 428 ILE A C 1
ATOM 3359 O O . ILE A 1 428 ? -16.732 35.403 13.922 1.00 84.31 428 ILE A O 1
ATOM 3363 N N . ASN A 1 429 ? -17.144 37.436 13.125 1.00 82.44 429 ASN A N 1
ATOM 3364 C CA . ASN A 1 429 ? -17.016 38.175 14.374 1.00 82.44 429 ASN A CA 1
ATOM 3365 C C . ASN A 1 429 ? -18.380 38.394 15.033 1.00 82.44 429 ASN A C 1
ATOM 3367 O O . ASN A 1 429 ? -19.309 38.908 14.420 1.00 82.44 429 ASN A O 1
ATOM 3371 N N . TYR A 1 430 ? -18.486 38.101 16.323 1.00 86.38 430 TYR A N 1
ATOM 3372 C CA . TYR A 1 430 ? -19.704 38.249 17.111 1.00 86.38 430 TYR A CA 1
ATOM 3373 C C . TYR A 1 430 ? -19.580 39.420 18.073 1.00 86.38 430 TYR A C 1
ATOM 3375 O O . TYR A 1 430 ? -18.818 39.367 19.028 1.00 86.38 430 TYR A O 1
ATOM 3383 N N . TRP A 1 431 ? -20.353 40.477 17.886 1.00 88.12 431 TRP A N 1
ATOM 3384 C CA . TRP A 1 431 ? -20.325 41.692 18.691 1.00 88.12 431 TRP A CA 1
ATOM 3385 C C . TRP A 1 431 ? -21.451 41.706 19.727 1.00 88.12 431 TRP A C 1
ATOM 3387 O O . TRP A 1 431 ? -22.627 41.557 19.392 1.00 88.12 431 TRP A O 1
ATOM 3397 N N . VAL A 1 432 ? -21.116 41.993 20.990 1.00 83.88 432 VAL A N 1
ATOM 3398 C CA . VAL A 1 432 ? -22.082 42.038 22.112 1.00 83.88 432 VAL A CA 1
ATOM 3399 C C . VAL A 1 432 ? -23.179 43.089 21.882 1.00 83.88 432 VAL A C 1
ATOM 3401 O O . VAL A 1 432 ? -24.276 42.964 22.413 1.00 83.88 432 VAL A O 1
ATOM 3404 N N . ASN A 1 433 ? -22.906 44.119 21.073 1.00 87.12 433 ASN A N 1
ATOM 3405 C CA . ASN A 1 433 ? -23.870 45.128 20.610 1.00 87.12 433 ASN A CA 1
ATOM 3406 C C . ASN A 1 433 ? -24.726 45.781 21.724 1.00 87.12 433 ASN A C 1
ATOM 3408 O O . ASN A 1 433 ? -25.871 46.180 21.519 1.00 87.12 433 ASN A O 1
ATOM 3412 N N . ASP A 1 434 ? -24.156 45.941 22.919 1.00 79.69 434 ASP A N 1
ATOM 3413 C CA . ASP A 1 434 ? -24.784 46.610 24.066 1.00 79.69 434 ASP A CA 1
ATOM 3414 C C . ASP A 1 434 ? -24.360 48.085 24.230 1.00 79.69 434 ASP A C 1
ATOM 3416 O O . ASP A 1 434 ? -24.714 48.760 25.202 1.00 79.69 434 ASP A O 1
ATOM 3420 N N . GLY A 1 435 ? -23.601 48.599 23.260 1.00 74.81 435 GLY A N 1
ATOM 3421 C CA . GLY A 1 435 ? -23.008 49.932 23.274 1.00 74.81 435 GLY A CA 1
ATOM 3422 C C . GLY A 1 435 ? -21.597 50.001 23.865 1.00 74.81 435 GLY A C 1
ATOM 3423 O O . GLY A 1 435 ? -21.021 51.092 23.847 1.00 74.81 435 GLY A O 1
ATOM 3424 N N . SER A 1 436 ? -21.022 48.890 24.348 1.00 77.75 436 SER A N 1
ATOM 3425 C CA . SER A 1 436 ? -19.609 48.830 24.751 1.00 77.75 436 SER A CA 1
ATOM 3426 C C . SER A 1 436 ? -18.658 48.849 23.551 1.00 77.75 436 SER A C 1
ATOM 3428 O O . SER A 1 436 ? -17.592 49.461 23.615 1.00 77.75 436 SER A O 1
ATOM 3430 N N . GLY A 1 437 ? -19.093 48.255 22.434 1.00 75.31 437 GLY A N 1
ATOM 3431 C CA . GLY A 1 437 ? -18.251 47.998 21.266 1.00 75.31 437 GLY A CA 1
ATOM 3432 C C . GLY A 1 437 ? -17.357 46.768 21.431 1.00 75.31 437 GLY A C 1
ATOM 3433 O O . GLY A 1 437 ? -16.382 46.653 20.698 1.00 75.31 437 GLY A O 1
ATOM 3434 N N . ASP A 1 438 ? -17.665 45.885 22.385 1.00 83.00 438 ASP A N 1
ATOM 3435 C CA . ASP A 1 438 ? -16.879 44.683 22.652 1.00 83.00 438 ASP A CA 1
ATOM 3436 C C . ASP A 1 438 ? -17.262 43.528 21.715 1.00 83.00 438 ASP A C 1
ATOM 3438 O O . ASP A 1 438 ? -18.441 43.287 21.419 1.00 83.00 438 ASP A O 1
ATOM 3442 N N . LEU A 1 439 ? -16.233 42.800 21.282 1.00 76.88 439 LEU A N 1
ATOM 3443 C CA . LEU A 1 439 ? -16.351 41.526 20.586 1.00 76.88 439 LEU A CA 1
ATOM 3444 C C . LEU A 1 439 ? -16.589 40.419 21.625 1.00 76.88 439 LEU A C 1
ATOM 3446 O O . LEU A 1 439 ? -15.854 40.314 22.605 1.00 76.88 439 LEU A O 1
ATOM 3450 N N . PHE A 1 440 ? -17.635 39.627 21.421 1.00 76.88 440 PHE A N 1
ATOM 3451 C CA . PHE A 1 440 ? -17.978 38.447 22.207 1.00 76.88 440 PHE A CA 1
ATOM 3452 C C . PHE A 1 440 ? -17.065 37.264 21.863 1.00 76.88 440 PHE A C 1
ATOM 3454 O O . PHE A 1 440 ? -16.434 36.711 22.757 1.00 76.88 440 PHE A O 1
ATOM 3461 N N . THR A 1 441 ? -16.991 36.896 20.581 1.00 76.12 441 THR A N 1
ATOM 3462 C CA . THR A 1 441 ? -16.128 35.825 20.053 1.00 76.12 441 THR A CA 1
ATOM 3463 C C . THR A 1 441 ? -15.947 35.985 18.538 1.00 76.12 441 THR A C 1
ATOM 3465 O O . THR A 1 441 ? -16.558 36.873 17.941 1.00 76.12 441 THR A O 1
ATOM 3468 N N . SER A 1 442 ? -15.131 35.141 17.913 1.00 75.44 442 SER A N 1
ATOM 3469 C CA . SER A 1 442 ? -15.053 34.997 16.459 1.00 75.44 442 SER A CA 1
ATOM 3470 C C . SER A 1 442 ? -14.851 33.535 16.061 1.00 75.44 442 SER A C 1
ATOM 3472 O O . SER A 1 442 ? -14.114 32.836 16.752 1.00 75.44 442 SER A O 1
ATOM 3474 N N . ASP A 1 443 ? -15.425 33.112 14.937 1.00 63.28 443 ASP A N 1
ATOM 3475 C CA . ASP A 1 443 ? -15.233 31.780 14.352 1.00 63.28 443 ASP A CA 1
ATOM 3476 C C . ASP A 1 443 ? -14.531 31.886 12.995 1.00 63.28 443 ASP A C 1
ATOM 3478 O O . ASP A 1 443 ? -14.780 32.828 12.249 1.00 63.28 443 ASP A O 1
ATOM 3482 N N . ASN A 1 444 ? -13.676 30.918 12.658 1.00 69.06 444 ASN A N 1
ATOM 3483 C CA . ASN A 1 444 ? -13.099 30.799 11.318 1.00 69.06 444 ASN A CA 1
ATOM 3484 C C . ASN A 1 444 ? -13.822 29.693 10.562 1.00 69.06 444 ASN A C 1
ATOM 3486 O O . ASN A 1 444 ? -13.904 28.564 11.041 1.00 69.06 444 ASN A O 1
ATOM 3490 N N . VAL A 1 445 ? -14.332 30.026 9.385 1.00 60.25 445 VAL A N 1
ATOM 3491 C CA . VAL A 1 445 ? -15.198 29.155 8.600 1.00 60.25 445 VAL A CA 1
ATOM 3492 C C . VAL A 1 445 ? -14.715 29.153 7.158 1.00 60.25 445 VAL A C 1
ATOM 3494 O O . VAL A 1 445 ? -14.402 30.204 6.605 1.00 60.25 445 VAL A O 1
ATOM 3497 N N . SER A 1 446 ? -14.623 27.976 6.549 1.00 58.12 446 SER A N 1
ATOM 3498 C CA . SER A 1 446 ? -14.180 27.841 5.161 1.00 58.12 446 SER A CA 1
ATOM 3499 C C . SER A 1 446 ? -15.116 28.580 4.200 1.00 58.12 446 SER A C 1
ATOM 3501 O O . SER A 1 446 ? -16.338 28.549 4.362 1.00 58.12 446 SER A O 1
ATOM 3503 N N . GLU A 1 447 ? -14.540 29.219 3.185 1.00 59.50 447 GLU A N 1
ATOM 3504 C CA . GLU A 1 447 ? -15.269 29.832 2.072 1.00 59.50 447 GLU A CA 1
ATOM 3505 C C . GLU A 1 447 ? -16.306 28.868 1.473 1.00 59.50 447 GLU A C 1
ATOM 3507 O O . GLU A 1 447 ? -16.002 27.709 1.191 1.00 59.50 447 GLU A O 1
ATOM 3512 N N . GLY A 1 448 ? -17.536 29.350 1.287 1.00 47.94 448 GLY A N 1
ATOM 3513 C CA . GLY A 1 448 ? -18.657 28.583 0.742 1.00 47.94 448 GLY A CA 1
ATOM 3514 C C . GLY A 1 448 ? -19.377 27.678 1.749 1.00 47.94 448 GLY A C 1
ATOM 3515 O O . GLY A 1 448 ? -20.192 26.853 1.344 1.00 47.94 448 GLY A O 1
ATOM 3516 N N . THR A 1 449 ? -19.099 27.797 3.052 1.00 48.94 449 THR A N 1
ATOM 3517 C CA . THR A 1 449 ? -19.814 27.032 4.092 1.00 48.94 449 THR A CA 1
ATOM 3518 C C . THR A 1 449 ? -21.143 27.702 4.448 1.00 48.94 449 THR A C 1
ATOM 3520 O O . THR A 1 449 ? -21.184 28.907 4.714 1.00 48.94 449 THR A O 1
ATOM 3523 N N . LEU A 1 450 ? -22.225 26.921 4.540 1.00 48.03 450 LEU A N 1
ATOM 3524 C CA . LEU A 1 450 ? -23.461 27.345 5.201 1.00 48.03 450 LEU A CA 1
ATOM 3525 C C . LEU A 1 450 ? -23.303 27.166 6.718 1.00 48.03 450 LEU A C 1
ATOM 3527 O O . LEU A 1 450 ? -23.390 26.060 7.241 1.00 48.03 450 LEU A O 1
ATOM 3531 N N . TYR A 1 451 ? -23.036 28.259 7.422 1.00 56.22 451 TYR A N 1
ATOM 3532 C CA . TYR A 1 451 ? -22.695 28.259 8.839 1.00 56.22 451 TYR A CA 1
ATOM 3533 C C . TYR A 1 451 ? -23.929 28.490 9.729 1.00 56.22 451 TYR A C 1
ATOM 3535 O O . TYR A 1 451 ? -24.644 29.484 9.564 1.00 56.22 451 TYR A O 1
ATOM 3543 N N . VAL A 1 452 ? -24.167 27.584 10.686 1.00 63.75 452 VAL A N 1
ATOM 3544 C CA . VAL A 1 452 ? -25.260 27.655 11.676 1.00 63.75 452 VAL A CA 1
ATOM 3545 C C . VAL A 1 452 ? -24.804 28.457 12.898 1.00 63.75 452 VAL A C 1
ATOM 3547 O O . VAL A 1 452 ? -23.813 28.129 13.546 1.00 63.75 452 VAL A O 1
ATOM 3550 N N . ILE A 1 453 ? -25.545 29.505 13.255 1.00 58.12 453 ILE A N 1
ATOM 3551 C CA . ILE A 1 453 ? -25.135 30.460 14.291 1.00 58.12 453 ILE A CA 1
ATOM 3552 C C . ILE A 1 453 ? -25.570 29.965 15.683 1.00 58.12 453 ILE A C 1
ATOM 3554 O O . ILE A 1 453 ? -26.696 30.204 16.117 1.00 58.12 453 ILE A O 1
ATOM 3558 N N . GLY A 1 454 ? -24.659 29.301 16.404 1.00 57.00 454 GLY A N 1
ATOM 3559 C CA . GLY A 1 454 ? -24.933 28.675 17.713 1.00 57.00 454 GLY A CA 1
ATOM 3560 C C . GLY A 1 454 ? -24.525 29.471 18.964 1.00 57.00 454 GLY A C 1
ATOM 3561 O O . GLY A 1 454 ? -24.831 29.062 20.084 1.00 57.00 454 GLY A O 1
ATOM 3562 N N . GLN A 1 455 ? -23.831 30.603 18.816 1.00 66.50 455 GLN A N 1
ATOM 3563 C CA . GLN A 1 455 ? -23.289 31.365 19.951 1.00 66.50 455 GLN A CA 1
ATOM 3564 C C . GLN A 1 455 ? -24.406 32.050 20.767 1.00 66.50 455 GLN A C 1
ATOM 3566 O O . GLN A 1 455 ? -25.342 32.595 20.193 1.00 66.50 455 GLN A O 1
ATOM 3571 N N . ILE A 1 456 ? -24.334 32.091 22.104 1.00 73.56 456 ILE A N 1
ATOM 3572 C CA . ILE A 1 456 ? -25.336 32.801 22.933 1.00 73.56 456 ILE A CA 1
ATOM 3573 C C . ILE A 1 456 ? -24.628 33.675 23.983 1.00 73.56 456 ILE A C 1
ATOM 3575 O O . ILE A 1 456 ? -24.131 33.153 24.983 1.00 73.56 456 ILE A O 1
ATOM 3579 N N . PRO A 1 457 ? -24.586 35.009 23.811 1.00 76.38 457 PRO A N 1
ATOM 3580 C CA . PRO A 1 457 ? -23.989 35.908 24.785 1.00 76.38 457 PRO A CA 1
ATOM 3581 C C . PRO A 1 457 ? -24.951 36.163 25.953 1.00 76.38 457 PRO A C 1
ATOM 3583 O O . PRO A 1 457 ? -26.175 36.101 25.817 1.00 76.38 457 PRO A O 1
ATOM 3586 N N . THR A 1 458 ? -24.407 36.545 27.110 1.00 76.38 458 THR A N 1
ATOM 3587 C CA . THR A 1 458 ? -25.201 36.942 28.287 1.00 76.38 458 THR A CA 1
ATOM 3588 C C . THR A 1 458 ? -25.009 38.416 28.629 1.00 76.38 458 THR A C 1
ATOM 3590 O O . THR A 1 458 ? -23.875 38.887 28.690 1.00 76.38 458 THR A O 1
ATOM 3593 N N . GLN A 1 459 ? -26.096 39.125 28.954 1.00 69.75 459 GLN A N 1
ATOM 3594 C CA . GLN A 1 459 ? -26.059 40.510 29.425 1.00 69.75 459 GLN A CA 1
ATOM 3595 C C . GLN A 1 459 ? -26.931 40.674 30.675 1.00 69.75 459 GLN A C 1
ATOM 3597 O O . GLN A 1 459 ? -28.113 40.351 30.685 1.00 69.75 459 GLN A O 1
ATOM 3602 N N . SER A 1 460 ? -26.359 41.208 31.756 1.00 72.25 460 SER A N 1
ATOM 3603 C CA . SER A 1 460 ? -27.074 41.344 33.031 1.00 72.25 460 SER A CA 1
ATOM 3604 C C . SER A 1 460 ? -28.315 42.244 32.908 1.00 72.25 460 SER A C 1
ATOM 3606 O O . SER A 1 460 ? -28.206 43.417 32.547 1.00 72.25 460 SER A O 1
ATOM 3608 N N . GLY A 1 461 ? -29.492 41.703 33.247 1.00 65.19 461 GLY A N 1
ATOM 3609 C CA . GLY A 1 461 ? -30.781 42.404 33.192 1.00 65.19 461 GLY A CA 1
ATOM 3610 C C . GLY A 1 461 ? -31.443 42.432 31.811 1.00 65.19 461 GLY A C 1
ATOM 3611 O O . GLY A 1 461 ? -32.454 43.122 31.645 1.00 65.19 461 GLY A O 1
ATOM 3612 N N . TYR A 1 462 ? -30.897 41.700 30.835 1.00 68.75 462 TYR A N 1
ATOM 3613 C CA . TYR A 1 462 ? -31.429 41.575 29.483 1.00 68.75 462 TYR A CA 1
ATOM 3614 C C . TYR A 1 462 ? -31.400 40.112 29.015 1.00 68.75 462 TYR A C 1
ATOM 3616 O O . TYR A 1 462 ? -30.493 39.351 29.324 1.00 68.75 462 TYR A O 1
ATOM 3624 N N . VAL A 1 463 ? -32.403 39.727 28.236 1.00 67.06 463 VAL A N 1
ATOM 3625 C CA . VAL A 1 463 ? -32.523 38.436 27.562 1.00 67.06 463 VAL A CA 1
ATOM 3626 C C . VAL A 1 463 ? -32.028 38.599 26.129 1.00 67.06 463 VAL A C 1
ATOM 3628 O O . VAL A 1 463 ? -32.462 39.522 25.430 1.00 67.06 463 VAL A O 1
ATOM 3631 N N . PHE A 1 464 ? -31.138 37.708 25.700 1.00 79.44 464 PHE A N 1
ATOM 3632 C CA . PHE A 1 464 ? -30.672 37.621 24.319 1.00 79.44 464 PHE A CA 1
ATOM 3633 C C . PHE A 1 464 ? -31.828 37.242 23.382 1.00 79.44 464 PHE A C 1
ATOM 3635 O O . PHE A 1 464 ? -32.693 36.438 23.728 1.00 79.44 464 PHE A O 1
ATOM 3642 N N . THR A 1 465 ? -31.879 37.858 22.206 1.00 73.94 465 THR A N 1
ATOM 3643 C CA . THR A 1 465 ? -32.989 37.715 21.247 1.00 73.94 465 THR A CA 1
ATOM 3644 C C . THR A 1 465 ? -32.551 37.229 19.868 1.00 73.94 465 THR A C 1
ATOM 3646 O O . THR A 1 465 ? -33.387 37.188 18.971 1.00 73.94 465 THR A O 1
ATOM 3649 N N . GLY A 1 466 ? -31.275 36.869 19.699 1.00 72.44 466 GLY A N 1
ATOM 3650 C CA . GLY A 1 466 ? -30.700 36.387 18.440 1.00 72.44 466 GLY A CA 1
ATOM 3651 C C . GLY A 1 466 ? -29.539 37.248 17.936 1.00 72.44 466 GLY A C 1
ATOM 3652 O O . GLY A 1 466 ? -29.277 38.334 18.466 1.00 72.44 466 GLY A O 1
ATOM 3653 N N . TRP A 1 467 ? -28.848 36.744 16.914 1.00 82.25 467 TRP A N 1
ATOM 3654 C CA . TRP A 1 467 ? -27.798 37.456 16.182 1.00 82.25 467 TRP A CA 1
ATOM 3655 C C . TRP A 1 467 ? -28.364 38.163 14.957 1.00 82.25 467 TRP A C 1
ATOM 3657 O O . TRP A 1 467 ? -29.378 37.747 14.400 1.00 82.25 467 TRP A O 1
ATOM 3667 N N . TYR A 1 468 ? -27.714 39.251 14.551 1.00 84.69 468 TYR A N 1
ATOM 3668 C CA . TYR A 1 468 ? -28.156 40.098 13.450 1.00 84.69 468 TYR A CA 1
ATOM 3669 C C . TYR A 1 468 ? -26.973 40.514 12.575 1.00 84.69 468 TYR A C 1
ATOM 3671 O O . TYR A 1 468 ? -25.912 40.834 13.097 1.00 84.69 468 TYR A O 1
ATOM 3679 N N . LEU A 1 469 ? -27.171 40.603 11.260 1.00 80.88 469 LEU A N 1
ATOM 3680 C CA . LEU A 1 469 ? -26.157 41.079 10.296 1.00 80.88 469 LEU A CA 1
ATOM 3681 C C . LEU A 1 469 ? -25.894 42.591 10.390 1.00 80.88 469 LEU A C 1
ATOM 3683 O O . LEU A 1 469 ? -25.046 43.141 9.691 1.00 80.88 469 LEU A O 1
ATOM 3687 N N . ASP A 1 470 ? -26.665 43.297 11.216 1.00 78.88 470 ASP A N 1
ATOM 3688 C CA . ASP A 1 470 ? -26.572 44.737 11.373 1.00 78.88 470 ASP A CA 1
ATOM 3689 C C . ASP A 1 470 ? -26.729 45.159 12.840 1.00 78.88 470 ASP A C 1
ATOM 3691 O O . ASP A 1 470 ? -27.579 44.651 13.575 1.00 78.88 470 ASP A O 1
ATOM 3695 N N . ALA A 1 471 ? -25.949 46.157 13.260 1.00 83.31 471 ALA A N 1
ATOM 3696 C CA . ALA A 1 471 ? -25.964 46.661 14.634 1.00 83.31 471 ALA A CA 1
ATOM 3697 C C . ALA A 1 471 ? -27.305 47.299 15.057 1.00 83.31 471 ALA A C 1
ATOM 3699 O O . ALA A 1 471 ? -27.553 47.467 16.253 1.00 83.31 471 ALA A O 1
ATOM 3700 N N . ALA A 1 472 ? -28.188 47.661 14.114 1.00 83.06 472 ALA A N 1
ATOM 3701 C CA . ALA A 1 472 ? -29.528 48.158 14.431 1.00 83.06 472 ALA A CA 1
ATOM 3702 C C . ALA A 1 472 ? -30.528 47.024 14.730 1.00 83.06 472 ALA A C 1
ATOM 3704 O O . ALA A 1 472 ? -31.679 47.316 15.069 1.00 83.06 472 ALA A O 1
ATOM 3705 N N . THR A 1 473 ? -30.094 45.758 14.685 1.00 81.75 473 THR A N 1
ATOM 3706 C CA . THR A 1 473 ? -30.875 44.554 15.017 1.00 81.75 473 THR A CA 1
ATOM 3707 C C . THR A 1 473 ? -32.136 44.415 14.160 1.00 81.75 473 THR A C 1
ATOM 3709 O O . THR A 1 473 ? -33.233 44.173 14.664 1.00 81.75 473 THR A O 1
ATOM 3712 N N . THR A 1 474 ? -32.003 44.636 12.847 1.00 68.69 474 THR A N 1
ATOM 3713 C CA . THR A 1 474 ? -33.133 44.586 11.900 1.00 68.69 474 THR A CA 1
ATOM 3714 C C . THR A 1 474 ? -33.112 43.387 10.958 1.00 68.69 474 THR A C 1
ATOM 3716 O O . THR A 1 474 ? -34.169 43.003 10.457 1.00 68.69 474 THR A O 1
ATOM 3719 N N . MET A 1 475 ? -31.945 42.786 10.740 1.00 66.69 475 MET A N 1
ATOM 3720 C CA . MET A 1 475 ? -31.725 41.635 9.869 1.00 66.69 475 MET A CA 1
ATOM 3721 C C . MET A 1 475 ? -31.249 40.438 10.704 1.00 66.69 475 MET A C 1
ATOM 3723 O O . MET A 1 475 ? -30.048 40.330 10.944 1.00 66.69 475 MET A O 1
ATOM 3727 N N . PRO A 1 476 ? -32.163 39.590 11.214 1.00 69.25 476 PRO A N 1
ATOM 3728 C CA . PRO A 1 476 ? -31.792 38.439 12.033 1.00 69.25 476 PRO A CA 1
ATOM 3729 C C . PRO A 1 476 ? -31.008 37.411 11.213 1.00 69.25 476 PRO A C 1
ATOM 3731 O O . PRO A 1 476 ? -31.284 37.219 10.029 1.00 69.25 476 PRO A O 1
ATOM 3734 N N . ALA A 1 477 ? -30.047 36.760 11.860 1.00 58.78 477 ALA A N 1
ATOM 3735 C CA . ALA A 1 477 ? -29.164 35.761 11.285 1.00 58.78 477 ALA A CA 1
ATOM 3736 C C . ALA A 1 477 ? -29.201 34.500 12.152 1.00 58.78 477 ALA A C 1
ATOM 3738 O O . ALA A 1 477 ? -28.729 34.505 13.288 1.00 58.78 477 ALA A O 1
ATOM 3739 N N . GLU A 1 478 ? -29.786 33.437 11.608 1.00 48.31 478 GLU A N 1
ATOM 3740 C CA . GLU A 1 478 ? -29.759 32.091 12.201 1.00 48.31 478 GLU A CA 1
ATOM 3741 C C . GLU A 1 478 ? -28.777 31.182 11.440 1.00 48.31 478 GLU A C 1
ATOM 3743 O O . GLU A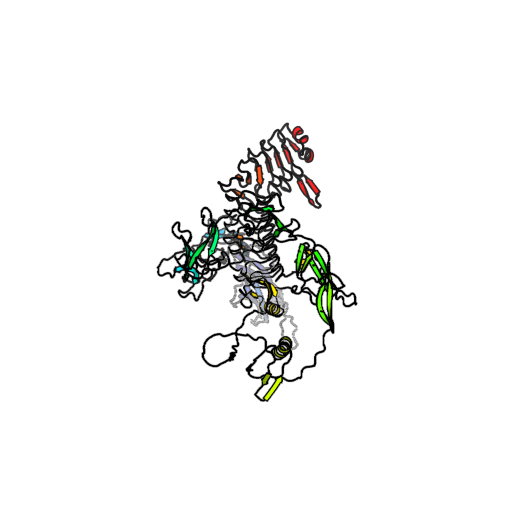 1 478 ? -28.162 30.301 12.033 1.00 48.31 478 GLU A O 1
ATOM 3748 N N . HIS A 1 479 ? -28.569 31.467 10.148 1.00 56.62 479 HIS A N 1
ATOM 3749 C CA . HIS A 1 479 ? -27.619 30.805 9.255 1.00 56.62 479 HIS A CA 1
ATOM 3750 C C . HIS A 1 479 ? -27.005 31.843 8.316 1.00 56.62 479 HIS A C 1
ATOM 3752 O O . HIS A 1 479 ? -27.703 32.778 7.905 1.00 56.62 479 HIS A O 1
ATOM 3758 N N . VAL A 1 480 ? -25.731 31.690 7.966 1.00 54.62 480 VAL A N 1
ATOM 3759 C CA . VAL A 1 480 ? -25.029 32.588 7.038 1.00 54.62 480 VAL A CA 1
ATOM 3760 C C . VAL A 1 480 ? -24.164 31.789 6.077 1.00 54.62 480 VAL A C 1
ATOM 3762 O O . VAL A 1 480 ? -23.489 30.849 6.478 1.00 54.62 480 VAL A O 1
ATOM 3765 N N . PHE A 1 481 ? -24.205 32.157 4.802 1.00 53.25 481 PHE A N 1
ATOM 3766 C CA . PHE A 1 481 ? -23.307 31.602 3.799 1.00 53.25 481 PHE A CA 1
ATOM 3767 C C . PHE A 1 481 ? -22.022 32.432 3.789 1.00 53.25 481 PHE A C 1
ATOM 3769 O O . PHE A 1 481 ? -22.092 33.660 3.695 1.00 53.25 481 PHE A O 1
ATOM 3776 N N . VAL A 1 482 ? -20.873 31.784 3.981 1.00 65.44 482 VAL A N 1
ATOM 3777 C CA . VAL A 1 482 ? -19.608 32.472 4.268 1.00 65.44 482 VAL A CA 1
ATOM 3778 C C . VAL A 1 482 ? -18.795 32.651 2.987 1.00 65.44 482 VAL A C 1
ATOM 3780 O O . VAL A 1 482 ? -18.068 31.753 2.576 1.00 65.44 482 VAL A O 1
ATOM 3783 N N . GLU A 1 483 ? -18.909 33.820 2.361 1.00 65.25 483 GLU A N 1
ATOM 3784 C CA . GLU A 1 483 ? -18.138 34.202 1.161 1.00 65.25 483 GLU A CA 1
ATOM 3785 C C . GLU A 1 483 ? -17.044 35.245 1.464 1.00 65.25 483 GLU A C 1
ATOM 3787 O O . GLU A 1 483 ? -16.186 35.512 0.623 1.00 65.25 483 GLU A O 1
ATOM 3792 N N . ASP A 1 484 ? -17.081 35.843 2.658 1.00 70.06 484 ASP A N 1
ATOM 3793 C CA . ASP A 1 484 ? -16.173 36.868 3.170 1.00 70.06 484 ASP A CA 1
ATOM 3794 C C . ASP A 1 484 ? -16.262 36.985 4.710 1.00 70.06 484 ASP A C 1
ATOM 3796 O O . ASP A 1 484 ? -17.103 36.350 5.353 1.00 70.06 484 ASP A O 1
ATOM 3800 N N . ASP A 1 485 ? -15.369 37.777 5.325 1.00 77.56 485 ASP A N 1
ATOM 3801 C CA . ASP A 1 485 ? -15.408 38.055 6.770 1.00 77.56 485 ASP A CA 1
ATOM 3802 C C . ASP A 1 485 ? -16.734 38.734 7.157 1.00 77.56 485 ASP A C 1
ATOM 3804 O O . ASP A 1 485 ? -17.142 39.727 6.545 1.00 77.56 485 ASP A O 1
ATOM 3808 N N . LEU A 1 486 ? -17.377 38.253 8.223 1.00 83.25 486 LEU A N 1
ATOM 3809 C CA . LEU A 1 486 ? -18.726 38.667 8.607 1.00 83.25 486 LEU A CA 1
ATOM 3810 C C . LEU A 1 486 ? -18.777 39.234 10.027 1.00 83.25 486 LEU A C 1
ATOM 3812 O O . LEU A 1 486 ? -18.201 38.666 10.943 1.00 83.25 486 LEU A O 1
ATOM 3816 N N . ASP A 1 487 ? -19.536 40.308 10.247 1.00 87.06 487 ASP A N 1
ATOM 3817 C CA . ASP A 1 487 ? -19.833 40.828 11.587 1.00 87.06 487 ASP A CA 1
ATOM 3818 C C . ASP A 1 487 ? -21.302 40.555 11.966 1.00 87.06 487 ASP A C 1
ATOM 3820 O O . ASP A 1 487 ? -22.232 41.021 11.305 1.00 87.06 487 ASP A O 1
ATOM 3824 N N . LEU A 1 488 ? -21.517 39.846 13.074 1.00 85.75 488 LEU A N 1
ATOM 3825 C CA . LEU A 1 488 ? -22.816 39.578 13.687 1.00 85.75 488 LEU A CA 1
ATOM 3826 C C . LEU A 1 488 ? -22.978 40.376 14.980 1.00 85.75 488 LEU A C 1
ATOM 3828 O O . LEU A 1 488 ? -22.052 40.499 15.769 1.00 85.75 488 LEU A O 1
ATOM 3832 N N . TYR A 1 489 ? -24.172 40.897 15.241 1.00 87.75 489 TYR A N 1
ATOM 3833 C CA . TYR A 1 489 ? -24.469 41.779 16.369 1.00 87.75 489 TYR A CA 1
ATOM 3834 C C . TYR A 1 489 ? -25.600 41.209 17.228 1.00 87.75 489 TYR A C 1
ATOM 3836 O O . TYR A 1 489 ? -26.664 40.868 16.714 1.00 87.75 489 TYR A O 1
ATOM 3844 N N . ALA A 1 490 ? -25.398 41.116 18.542 1.00 83.81 490 ALA A N 1
ATOM 3845 C CA . ALA A 1 490 ? -26.394 40.565 19.459 1.00 83.81 490 ALA A CA 1
ATOM 3846 C C . ALA A 1 490 ? -27.617 41.490 19.639 1.00 83.81 490 ALA A C 1
ATOM 3848 O O . ALA A 1 490 ? -27.491 42.713 19.744 1.00 83.81 490 ALA A O 1
ATOM 3849 N N . GLY A 1 491 ? -28.819 40.913 19.712 1.00 81.31 491 GLY A N 1
ATOM 3850 C CA . GLY A 1 491 ? -30.047 41.631 20.071 1.00 81.31 491 GLY A CA 1
ATOM 3851 C C . GLY A 1 491 ? -30.485 41.368 21.511 1.00 81.31 491 GLY A C 1
ATOM 3852 O O . GLY A 1 491 ? -30.453 40.226 21.969 1.00 81.31 491 GLY A O 1
ATOM 3853 N N . TRP A 1 492 ? -31.007 42.386 22.203 1.00 82.25 492 TRP A N 1
ATOM 3854 C CA . TRP A 1 492 ? -31.344 42.317 23.634 1.00 82.25 492 TRP A CA 1
ATOM 3855 C C . TRP A 1 492 ? -32.748 42.842 23.966 1.00 82.25 492 TRP A C 1
ATOM 3857 O O . TRP A 1 492 ? -33.194 43.856 23.425 1.00 82.25 492 TRP A O 1
ATOM 3867 N N . ARG A 1 493 ? -33.429 42.218 24.940 1.00 76.75 493 ARG A N 1
ATOM 3868 C CA . ARG A 1 493 ? -34.680 42.723 25.557 1.00 76.75 493 ARG A CA 1
ATOM 3869 C C . ARG A 1 493 ? -34.586 42.731 27.087 1.00 76.75 493 ARG A C 1
ATOM 3871 O O . ARG A 1 493 ? -34.036 41.804 27.648 1.00 76.75 493 ARG A O 1
ATOM 3878 N N . ALA A 1 494 ? -35.133 43.724 27.792 1.00 60.00 494 ALA A N 1
ATOM 3879 C CA . ALA A 1 494 ? -35.004 43.809 29.259 1.00 60.00 494 ALA A CA 1
ATOM 3880 C C . ALA A 1 494 ? -35.750 42.679 30.007 1.00 60.00 494 ALA A C 1
ATOM 3882 O O . ALA A 1 494 ? -36.886 42.345 29.666 1.00 60.00 494 ALA A O 1
ATOM 3883 N N . GLU A 1 495 ? -35.119 42.127 31.043 1.00 47.16 495 GLU A N 1
ATOM 3884 C CA . GLU A 1 495 ? -35.622 41.021 31.867 1.00 47.16 495 GLU A CA 1
ATOM 3885 C C . GLU A 1 495 ? -36.551 41.528 33.000 1.00 47.16 495 GLU A C 1
ATOM 3887 O O . GLU A 1 495 ? -36.346 42.616 33.549 1.00 47.16 495 GLU A O 1
ATOM 3892 N N . ALA A 1 496 ? -37.604 40.777 33.359 1.00 43.41 496 ALA A N 1
ATOM 3893 C CA . ALA A 1 496 ? -38.526 41.131 34.450 1.00 43.41 496 ALA A CA 1
ATOM 3894 C C . ALA A 1 496 ? -38.077 40.486 35.779 1.00 43.41 496 ALA A C 1
ATOM 3896 O O . ALA A 1 496 ? -37.701 39.322 35.804 1.00 43.41 496 ALA A O 1
ATOM 3897 N N . THR A 1 497 ? -38.112 41.228 36.893 1.00 36.66 497 THR A N 1
ATOM 3898 C CA . THR A 1 497 ? -37.474 40.827 38.168 1.00 36.66 497 THR A CA 1
ATOM 3899 C C . THR A 1 497 ? -38.156 39.639 38.877 1.00 36.66 497 THR A C 1
ATOM 3901 O O . THR A 1 497 ? -39.314 39.804 39.281 1.00 36.66 497 THR A O 1
ATOM 3904 N N . PRO A 1 498 ? -37.449 38.522 39.158 1.00 32.22 498 PRO A N 1
ATOM 3905 C CA . PRO A 1 498 ? -37.976 37.394 39.940 1.00 32.22 498 PRO A CA 1
ATOM 3906 C C . PRO A 1 498 ? -37.791 37.547 41.467 1.00 32.22 498 PRO A C 1
ATOM 3908 O O . PRO A 1 498 ? -36.913 38.271 41.943 1.00 32.22 498 PRO A O 1
ATOM 3911 N N . LEU A 1 499 ? -38.621 36.838 42.247 1.00 31.64 499 LEU A N 1
ATOM 3912 C CA . LEU A 1 499 ? -38.565 36.707 43.717 1.00 31.64 499 LEU A CA 1
ATOM 3913 C C . LEU A 1 499 ? -37.768 35.452 44.141 1.00 31.64 499 LEU A C 1
ATOM 3915 O O . LEU A 1 499 ? -37.840 34.420 43.488 1.00 31.64 499 LEU A O 1
ATOM 3919 N N . SER A 1 500 ? -37.034 35.528 45.257 1.00 33.34 500 SER A N 1
ATOM 3920 C CA . SER A 1 500 ? -36.092 34.499 45.751 1.00 33.34 500 SER A CA 1
ATOM 3921 C C . SER A 1 500 ? -36.740 33.266 46.418 1.00 33.34 500 SER A C 1
ATOM 3923 O O . SER A 1 500 ? -37.668 33.429 47.213 1.00 33.34 500 SER A O 1
ATOM 3925 N N . ALA A 1 501 ? -36.170 32.070 46.193 1.00 32.66 501 ALA A N 1
ATOM 3926 C CA . ALA A 1 501 ? -36.597 30.770 46.744 1.00 32.66 501 ALA A CA 1
ATOM 3927 C C . ALA A 1 501 ? -36.239 30.547 48.242 1.00 32.66 501 ALA A C 1
ATOM 3929 O O . ALA A 1 501 ? -35.248 31.109 48.725 1.00 32.66 501 ALA A O 1
ATOM 3930 N N . PRO A 1 502 ? -37.011 29.736 49.006 1.00 33.19 502 PRO A N 1
ATOM 3931 C CA . PRO A 1 502 ? -36.724 29.421 50.406 1.00 33.19 502 PRO A CA 1
ATOM 3932 C C . PRO A 1 502 ? -35.903 28.130 50.571 1.00 33.19 502 PRO A C 1
ATOM 3934 O O . PRO A 1 502 ? -36.034 27.177 49.813 1.00 33.19 502 PRO A O 1
ATOM 3937 N N . SER A 1 503 ? -35.075 28.087 51.614 1.00 28.91 503 SER A N 1
ATOM 3938 C CA . SER A 1 503 ? -34.126 27.008 51.894 1.00 28.91 503 SER A CA 1
ATOM 3939 C C . SER A 1 503 ? -34.704 25.872 52.750 1.00 28.91 503 SER A C 1
ATOM 3941 O O . SER A 1 503 ? -35.277 26.112 53.814 1.00 28.91 503 SER A O 1
ATOM 3943 N N . GLY A 1 504 ? -34.445 24.628 52.323 1.00 38.47 504 GLY A N 1
ATOM 3944 C CA . GLY A 1 504 ? -34.574 23.410 53.130 1.00 38.47 504 GLY A CA 1
ATOM 3945 C C . GLY A 1 504 ? -35.486 22.337 52.530 1.00 38.47 504 GLY A C 1
ATOM 3946 O O . GLY A 1 504 ? -36.639 22.229 52.937 1.00 38.47 504 GLY A O 1
ATOM 3947 N N . LEU A 1 505 ? -34.947 21.492 51.647 1.00 34.78 505 LEU A N 1
ATOM 3948 C CA . LEU A 1 505 ? -35.545 20.209 51.259 1.00 34.78 505 LEU A CA 1
ATOM 3949 C C . LEU A 1 505 ? -34.487 19.105 51.424 1.00 34.78 505 LEU A C 1
ATOM 3951 O O . LEU A 1 505 ? -33.339 19.301 51.039 1.00 34.78 505 LEU A O 1
ATOM 3955 N N . ASN A 1 506 ? -34.849 17.979 52.041 1.00 38.88 506 ASN A N 1
ATOM 3956 C CA . ASN A 1 506 ? -33.997 16.793 52.167 1.00 38.88 506 ASN A CA 1
ATOM 3957 C C . ASN A 1 506 ? -34.905 15.558 52.038 1.00 38.88 506 ASN A C 1
ATOM 3959 O O . ASN A 1 506 ? -35.937 15.514 52.713 1.00 38.88 506 ASN A O 1
ATOM 3963 N N . ILE A 1 507 ? -34.563 14.607 51.163 1.00 37.06 507 ILE A N 1
ATOM 3964 C CA . ILE A 1 507 ? -35.411 13.455 50.804 1.00 37.06 507 ILE A CA 1
ATOM 3965 C C . ILE A 1 507 ? -34.650 12.159 51.129 1.00 37.06 507 ILE A C 1
ATOM 3967 O O . ILE A 1 507 ? -33.594 11.904 50.561 1.00 37.06 507 ILE A O 1
ATOM 3971 N N . GLU A 1 508 ? -35.196 11.345 52.037 1.00 31.45 508 GLU A N 1
ATOM 3972 C CA . GLU A 1 508 ? -34.807 9.942 52.258 1.00 31.45 508 GLU A CA 1
ATOM 3973 C C . GLU A 1 508 ? -35.879 9.023 51.634 1.00 31.45 508 GLU A C 1
ATOM 3975 O O . GLU A 1 508 ? -37.072 9.312 51.722 1.00 31.45 508 GLU A O 1
ATOM 3980 N N . ASP A 1 509 ? -35.436 7.924 51.015 1.00 32.91 509 ASP A N 1
ATOM 3981 C CA . ASP A 1 509 ? -36.227 6.811 50.450 1.00 32.91 509 ASP A CA 1
ATOM 3982 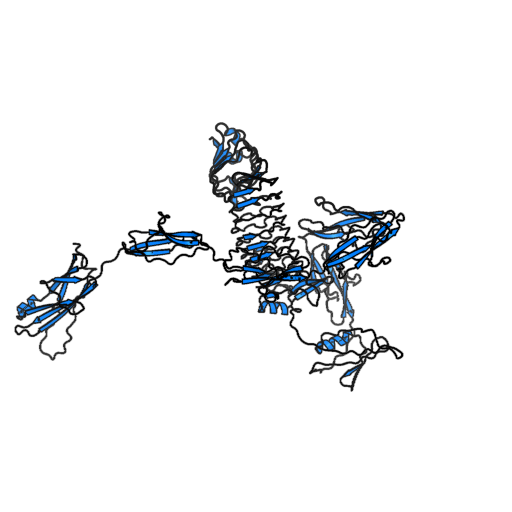C C . ASP A 1 509 ? -37.106 7.083 49.209 1.00 32.91 509 ASP A C 1
ATOM 3984 O O . ASP A 1 509 ? -38.032 6.331 48.910 1.00 32.91 509 ASP A O 1
ATOM 3988 N N . GLY A 1 510 ? -36.751 8.096 48.415 1.00 32.47 510 GLY A N 1
ATOM 3989 C CA . GLY A 1 510 ? -36.895 8.053 46.950 1.00 32.47 510 GLY A CA 1
ATOM 3990 C C . GLY A 1 510 ? -38.298 7.966 46.335 1.00 32.47 510 GLY A C 1
ATOM 3991 O O . GLY A 1 510 ? -38.385 7.811 45.124 1.00 32.47 510 GLY A O 1
ATOM 3992 N N . ILE A 1 511 ? -39.397 8.085 47.089 1.00 32.78 511 ILE A N 1
ATOM 3993 C CA . ILE A 1 511 ? -40.750 8.089 46.507 1.00 32.78 511 ILE A CA 1
ATOM 3994 C C . ILE A 1 511 ? -41.488 9.382 46.866 1.00 32.78 511 ILE A C 1
ATOM 3996 O O . ILE A 1 511 ? -41.900 9.595 48.005 1.00 32.78 511 ILE A O 1
ATOM 4000 N N . LEU A 1 512 ? -41.709 10.218 45.848 1.00 34.75 512 LEU A N 1
ATOM 4001 C CA . LEU A 1 512 ? -42.682 11.312 45.841 1.00 34.75 512 LEU A CA 1
ATOM 4002 C C . LEU A 1 512 ? -43.881 10.897 44.984 1.00 34.75 512 LEU A C 1
ATOM 4004 O O . LEU A 1 512 ? -43.719 10.373 43.886 1.00 34.75 512 LEU A O 1
ATOM 4008 N N . THR A 1 513 ? -45.097 11.117 45.481 1.00 33.22 513 THR A N 1
ATOM 4009 C CA . THR A 1 513 ? -46.336 10.788 44.761 1.00 33.22 513 THR A CA 1
ATOM 4010 C C . THR A 1 513 ? -47.203 12.035 44.646 1.00 33.22 513 THR A C 1
ATOM 4012 O O . THR A 1 513 ? -47.423 12.718 45.643 1.00 33.22 513 THR A O 1
ATOM 4015 N N . PHE A 1 514 ? -47.736 12.311 43.454 1.00 39.06 514 PHE A N 1
ATOM 4016 C CA . PHE A 1 514 ? -48.653 13.427 43.208 1.00 39.06 514 PHE A CA 1
ATOM 4017 C C . PHE A 1 514 ? -49.942 12.946 42.532 1.00 39.06 514 PHE A C 1
ATOM 4019 O O . PHE A 1 514 ? -49.945 11.944 41.818 1.00 39.06 514 PHE A O 1
ATOM 4026 N N . VAL A 1 515 ? -51.035 13.686 42.732 1.00 33.03 515 VAL A N 1
ATOM 4027 C CA . VAL A 1 515 ? -52.320 13.497 42.040 1.00 33.03 515 VAL A CA 1
ATOM 4028 C C . VAL A 1 515 ? -52.683 14.818 41.366 1.00 33.03 515 VAL A C 1
ATOM 4030 O O . VAL A 1 515 ? -52.796 15.833 42.048 1.00 33.03 515 VAL A O 1
ATOM 4033 N N . VAL A 1 516 ? -52.869 14.815 40.044 1.00 35.47 516 VAL A N 1
ATOM 4034 C CA . VAL A 1 516 ? -53.247 16.010 39.269 1.00 35.47 516 VAL A CA 1
ATOM 4035 C C . VAL A 1 516 ? -54.732 15.941 38.913 1.00 35.47 516 VAL A C 1
ATOM 4037 O O . VAL A 1 516 ? -55.197 14.938 38.373 1.00 35.47 516 VAL A O 1
ATOM 4040 N N . VAL A 1 517 ? -55.476 17.014 39.190 1.00 34.03 517 VAL A N 1
ATOM 4041 C CA . VAL A 1 517 ? -56.857 17.219 38.721 1.00 34.03 517 VAL A CA 1
ATOM 4042 C C . VAL A 1 517 ? -56.907 18.588 38.046 1.00 34.03 517 VAL A C 1
ATOM 4044 O O . VAL A 1 517 ? -56.530 19.578 38.665 1.00 34.03 517 VAL A O 1
ATOM 4047 N N . SER A 1 518 ? -57.330 18.657 36.783 1.00 36.81 518 SER A N 1
ATOM 4048 C CA . SER A 1 518 ? -57.432 19.913 36.028 1.00 36.81 518 SER A CA 1
ATOM 4049 C C . SER A 1 518 ? -58.626 19.868 35.080 1.00 36.81 518 SER A C 1
ATOM 4051 O O . SER A 1 518 ? -58.771 18.894 34.342 1.00 36.81 518 SER A O 1
ATOM 4053 N N . ASP A 1 519 ? -59.438 20.933 35.084 1.00 37.19 519 ASP A N 1
ATOM 4054 C CA . ASP A 1 519 ? -60.648 21.033 34.260 1.00 37.19 519 ASP A CA 1
ATOM 4055 C C . ASP A 1 519 ? -60.586 22.110 33.148 1.00 37.19 519 ASP A C 1
ATOM 4057 O O . ASP A 1 519 ? -61.406 22.017 32.243 1.00 37.19 519 ASP A O 1
ATOM 4061 N N . GLU A 1 520 ? -59.648 23.080 33.114 1.00 34.97 520 GLU A N 1
ATOM 4062 C CA . GLU A 1 520 ? -59.493 24.047 31.991 1.00 34.97 520 GLU A CA 1
ATOM 4063 C C . GLU A 1 520 ? -58.064 24.643 31.868 1.00 34.97 520 GLU A C 1
ATOM 4065 O O . GLU A 1 520 ? -57.318 24.718 32.842 1.00 34.97 520 GLU A O 1
ATOM 4070 N N . ALA A 1 521 ? -57.684 25.090 30.660 1.00 32.69 521 ALA A N 1
ATOM 4071 C CA . ALA A 1 521 ? -56.400 25.744 30.350 1.00 32.69 521 ALA A CA 1
ATOM 4072 C C . ALA A 1 521 ? -56.433 27.279 30.590 1.00 32.69 521 ALA A C 1
ATOM 4074 O O . ALA A 1 521 ? -57.467 27.895 30.318 1.00 32.69 521 ALA A O 1
ATOM 4075 N N . PRO A 1 522 ? -55.317 27.941 30.988 1.00 41.59 522 PRO A N 1
ATOM 4076 C CA . PRO A 1 522 ? -53.965 27.408 31.150 1.00 41.59 522 PRO A CA 1
ATOM 4077 C C . PRO A 1 522 ? -53.682 26.909 32.578 1.00 41.59 522 PRO A C 1
ATOM 4079 O O . PRO A 1 522 ? -54.268 27.372 33.552 1.00 41.59 522 PRO A O 1
ATOM 4082 N N . LEU A 1 523 ? -52.785 25.926 32.642 1.00 44.72 523 LEU A N 1
ATOM 4083 C CA . LEU A 1 523 ? -52.494 25.010 33.748 1.00 44.72 523 LEU A CA 1
ATOM 4084 C C . LEU A 1 523 ? -52.174 25.716 35.078 1.00 44.72 523 LEU A C 1
ATOM 4086 O O . LEU A 1 523 ? -51.039 26.117 35.310 1.00 44.72 523 LEU A O 1
ATOM 4090 N N . ALA A 1 524 ? -53.156 25.789 35.974 1.00 36.72 524 ALA A N 1
ATOM 4091 C CA . ALA A 1 524 ? -52.924 25.966 37.405 1.00 36.72 524 ALA A CA 1
ATOM 4092 C C . ALA A 1 524 ? -53.168 24.617 38.093 1.00 36.72 524 ALA A C 1
ATOM 4094 O O . ALA A 1 524 ? -54.219 24.006 37.892 1.00 36.72 524 ALA A O 1
ATOM 4095 N N . PHE A 1 525 ? -52.206 24.136 38.878 1.00 43.81 525 PHE A N 1
ATOM 4096 C CA . PHE A 1 525 ? -52.341 22.910 39.665 1.00 43.81 525 PHE A CA 1
ATOM 4097 C C . PHE A 1 525 ? -51.747 23.114 41.062 1.00 43.81 525 PHE A C 1
ATOM 4099 O O . PHE A 1 525 ? -50.834 23.919 41.258 1.00 43.81 525 PHE A O 1
ATOM 4106 N N . ASP A 1 526 ? -52.289 22.387 42.035 1.00 38.28 526 ASP A N 1
ATOM 4107 C CA . ASP A 1 526 ? -51.854 22.440 43.429 1.00 38.28 526 ASP A CA 1
ATOM 4108 C C . ASP A 1 526 ? -50.921 21.258 43.723 1.00 38.28 526 ASP A C 1
ATOM 4110 O O . ASP A 1 526 ? -51.241 20.109 43.410 1.00 38.28 526 ASP A O 1
ATOM 4114 N N . ILE A 1 527 ? -49.770 21.525 44.345 1.00 40.69 527 ILE A N 1
ATOM 4115 C CA . ILE A 1 527 ? -48.839 20.482 44.797 1.00 40.69 527 ILE A CA 1
ATOM 4116 C C . ILE A 1 527 ? -49.092 20.205 46.282 1.00 40.69 527 ILE A C 1
ATOM 4118 O O . ILE A 1 527 ? -49.034 21.129 47.095 1.00 40.69 527 ILE A O 1
ATOM 4122 N N . PHE A 1 528 ? -49.326 18.935 46.631 1.00 35.62 528 PHE A N 1
ATOM 4123 C CA . PHE A 1 528 ? -49.490 18.469 48.010 1.00 35.62 528 PHE A CA 1
ATOM 4124 C C . PHE A 1 528 ? -48.291 17.630 48.444 1.00 35.62 528 PHE A C 1
ATOM 4126 O O . PHE A 1 528 ? -47.876 16.717 47.735 1.00 35.62 528 PHE A O 1
ATOM 4133 N N . ILE A 1 529 ? -47.771 17.902 49.640 1.00 36.84 529 ILE A N 1
ATOM 4134 C CA . ILE A 1 529 ? -46.758 17.065 50.292 1.00 36.84 529 ILE A CA 1
ATOM 4135 C C . ILE A 1 529 ? -47.331 16.611 51.633 1.00 36.84 529 ILE A C 1
ATOM 4137 O O . ILE A 1 529 ? -47.635 17.445 52.485 1.00 36.84 529 ILE A O 1
ATOM 4141 N N . ASN A 1 530 ? -47.476 15.295 51.817 1.00 35.25 530 ASN A N 1
ATOM 4142 C CA . ASN A 1 530 ? -47.978 14.670 53.049 1.00 35.25 530 ASN A CA 1
ATOM 4143 C C . ASN A 1 530 ? -49.268 15.324 53.591 1.00 35.25 530 ASN A C 1
ATOM 4145 O O . ASN A 1 530 ? -49.335 15.716 54.754 1.00 35.25 530 ASN A O 1
ATOM 4149 N N . ASP A 1 531 ? -50.270 15.447 52.719 1.00 40.97 531 ASP A N 1
ATOM 4150 C CA . ASP A 1 531 ? -51.656 15.855 52.998 1.00 40.97 531 ASP A CA 1
ATOM 4151 C C . ASP A 1 531 ? -51.918 17.246 53.618 1.00 40.97 531 ASP A C 1
ATOM 4153 O O . ASP A 1 531 ? -53.085 17.561 53.826 1.00 40.97 531 ASP A O 1
ATOM 4157 N N . ASP A 1 532 ? -50.929 18.121 53.868 1.00 40.44 532 ASP A N 1
ATOM 4158 C CA . ASP A 1 532 ? -51.217 19.388 54.585 1.00 40.44 532 ASP A CA 1
ATOM 4159 C C . ASP A 1 532 ? -50.413 20.641 54.172 1.00 40.44 532 ASP A C 1
ATOM 4161 O O . ASP A 1 532 ? -50.358 21.625 54.916 1.00 40.44 532 ASP A O 1
ATOM 4165 N N . TRP A 1 533 ? -49.844 20.696 52.966 1.00 38.81 533 TRP A N 1
ATOM 4166 C CA . TRP A 1 533 ? -49.261 21.942 52.443 1.00 38.81 533 TRP A CA 1
ATOM 4167 C C . TRP A 1 533 ? -49.569 22.137 50.961 1.00 38.81 533 TRP A C 1
ATOM 4169 O O . TRP A 1 533 ? -49.376 21.213 50.180 1.00 38.81 533 TRP A O 1
ATOM 4179 N N . VAL A 1 534 ? -50.044 23.336 50.601 1.00 36.34 534 VAL A N 1
ATOM 4180 C CA . VAL A 1 534 ? -50.409 23.723 49.230 1.00 36.34 534 VAL A CA 1
ATOM 4181 C C . VAL A 1 534 ? -49.433 24.788 48.755 1.00 36.34 534 VAL A C 1
ATOM 4183 O O . VAL A 1 534 ? -49.432 25.905 49.280 1.00 36.34 534 VAL A O 1
ATOM 4186 N N . LEU A 1 535 ? -48.622 24.456 47.752 1.00 38.94 535 LEU A N 1
ATOM 4187 C CA . LEU A 1 535 ? -47.972 25.464 46.923 1.00 38.94 535 LEU A CA 1
ATOM 4188 C C . LEU A 1 535 ? -48.846 25.661 45.682 1.00 38.94 535 LEU A C 1
ATOM 4190 O O . LEU A 1 535 ? -49.011 24.737 44.887 1.00 38.94 535 LEU A O 1
ATOM 4194 N N . GLN A 1 536 ? -49.432 26.848 45.547 1.00 37.00 536 GLN A N 1
ATOM 4195 C CA . GLN A 1 536 ? -50.220 27.212 44.374 1.00 37.00 536 GLN A CA 1
ATOM 4196 C C . GLN A 1 536 ? -49.261 27.742 43.303 1.00 37.00 536 GLN A C 1
ATOM 4198 O O . GLN A 1 536 ? -48.694 28.825 43.469 1.00 37.00 536 GLN A O 1
ATOM 4203 N N . VAL A 1 537 ? -49.042 26.968 42.239 1.00 40.81 537 VAL A N 1
ATOM 4204 C CA . VAL A 1 537 ? -48.158 27.359 41.133 1.00 40.81 537 VAL A CA 1
ATOM 4205 C C . VAL A 1 537 ? -48.996 28.078 40.077 1.00 40.81 537 VAL A C 1
ATOM 4207 O O . VAL A 1 537 ? -49.900 27.492 39.489 1.00 40.81 537 VAL A O 1
ATOM 4210 N N . ASN A 1 538 ? -48.708 29.363 39.864 1.00 40.12 538 ASN A N 1
ATOM 4211 C CA . ASN A 1 538 ? -49.388 30.217 38.880 1.00 40.12 538 ASN A CA 1
ATOM 4212 C C . ASN A 1 538 ? -48.462 30.626 37.707 1.00 40.12 538 ASN A C 1
ATOM 4214 O O . ASN A 1 538 ? -48.760 31.604 37.028 1.00 40.12 538 ASN A O 1
ATOM 4218 N N . GLU A 1 539 ? -47.349 29.915 37.480 1.00 43.78 539 GLU A N 1
ATOM 4219 C CA . GLU A 1 539 ? -46.281 30.270 36.520 1.00 43.78 539 GLU A CA 1
ATOM 4220 C C . GLU A 1 539 ? -45.969 29.105 35.536 1.00 43.78 539 GLU A C 1
ATOM 4222 O O . GLU A 1 539 ? -46.366 27.966 35.805 1.00 43.78 539 GLU A O 1
ATOM 4227 N N . PRO A 1 540 ? -45.295 29.352 34.389 1.00 45.06 540 PRO A N 1
ATOM 4228 C CA . PRO A 1 540 ? -45.013 28.350 33.349 1.00 45.06 540 PRO A CA 1
ATOM 4229 C C . PRO A 1 540 ? -44.063 27.220 33.798 1.00 45.06 540 PRO A C 1
ATOM 4231 O O . PRO A 1 540 ? -43.152 27.429 34.591 1.00 45.06 540 PRO A O 1
ATOM 4234 N N . TRP A 1 541 ? -44.223 26.022 33.220 1.00 42.81 541 TRP A N 1
ATOM 4235 C CA . TRP A 1 541 ? -43.524 24.773 33.598 1.00 42.81 541 TRP A CA 1
ATOM 4236 C C . TRP A 1 541 ? -41.981 24.858 33.638 1.00 42.81 541 TRP A C 1
ATOM 4238 O O . TRP A 1 541 ? -41.349 24.138 34.408 1.00 42.81 541 TRP A O 1
ATOM 4248 N N . ALA A 1 542 ? -41.380 25.769 32.864 1.00 39.69 542 ALA A N 1
ATOM 4249 C CA . ALA A 1 542 ? -39.930 25.984 32.803 1.00 39.69 542 ALA A CA 1
ATOM 4250 C C . ALA A 1 542 ? -39.320 26.549 34.105 1.00 39.69 542 ALA A C 1
ATOM 4252 O O . ALA A 1 542 ? -38.136 26.347 34.363 1.00 39.69 542 ALA A O 1
ATOM 4253 N N . ASP A 1 543 ? -40.120 27.208 34.952 1.00 43.28 543 ASP A N 1
ATOM 4254 C CA . ASP A 1 543 ? -39.647 27.758 36.231 1.00 43.28 543 ASP A CA 1
ATOM 4255 C C . ASP A 1 543 ? -39.722 26.738 37.385 1.00 43.28 543 ASP A C 1
ATOM 4257 O O . ASP A 1 543 ? -39.094 26.929 38.423 1.00 43.28 543 ASP A O 1
ATOM 4261 N N . VAL A 1 544 ? -40.458 25.631 37.210 1.00 44.12 544 VAL A N 1
ATOM 4262 C CA . VAL A 1 544 ? -40.593 24.548 38.208 1.00 44.12 544 VAL A CA 1
ATOM 4263 C C . VAL A 1 544 ? -39.506 23.481 38.029 1.00 44.12 544 VAL A C 1
ATOM 4265 O O . VAL A 1 544 ? -39.053 22.883 39.006 1.00 44.12 544 VAL A O 1
ATOM 4268 N N . SER A 1 545 ? -39.050 23.253 36.792 1.00 45.22 545 SER A N 1
ATOM 4269 C CA . SER A 1 545 ? -38.012 22.265 36.466 1.00 45.22 545 SER A CA 1
ATOM 4270 C C . SER A 1 545 ? -36.659 22.599 37.089 1.00 45.22 545 SER A C 1
ATOM 4272 O O . SER A 1 545 ? -35.964 21.702 37.558 1.00 45.22 545 SER A O 1
ATOM 4274 N N . SER A 1 546 ? -36.307 23.882 37.170 1.00 42.09 546 SER A N 1
ATOM 4275 C CA . SER A 1 546 ? -35.055 24.340 37.785 1.00 42.09 546 SER A CA 1
ATOM 4276 C C . SER A 1 546 ? -34.980 24.005 39.281 1.00 42.09 546 SER A C 1
ATOM 4278 O O . SER A 1 546 ? -33.927 23.604 39.771 1.00 42.09 546 SER A O 1
ATOM 4280 N N . TRP A 1 547 ? -36.108 24.063 39.999 1.00 45.88 547 TRP A N 1
ATOM 4281 C CA . TRP A 1 547 ? -36.186 23.674 41.413 1.00 45.88 547 TRP A CA 1
ATOM 4282 C C . TRP A 1 547 ? -36.110 22.154 41.621 1.00 45.88 547 TRP A C 1
ATOM 4284 O O . TRP A 1 547 ? -35.566 21.693 42.623 1.00 45.88 547 TRP A O 1
ATOM 4294 N N . LEU A 1 548 ? -36.658 21.366 40.691 1.00 43.47 548 LEU A N 1
ATOM 4295 C CA . LEU A 1 548 ? -36.650 19.897 40.746 1.00 43.47 548 LEU A CA 1
ATOM 4296 C C . LEU A 1 548 ? -35.260 19.314 40.454 1.00 43.47 548 LEU A C 1
ATOM 4298 O O . LEU A 1 548 ? -34.868 18.327 41.078 1.00 43.47 548 LEU A O 1
ATOM 4302 N N . ILE A 1 549 ? -34.499 19.975 39.581 1.00 44.53 549 ILE A N 1
ATOM 4303 C CA . ILE A 1 549 ? -33.106 19.637 39.269 1.00 44.53 549 ILE A CA 1
ATOM 4304 C C . ILE A 1 549 ? -32.198 19.912 40.480 1.00 44.53 549 ILE A C 1
ATOM 4306 O O . ILE A 1 549 ? -31.431 19.035 40.871 1.00 44.53 549 ILE A O 1
ATOM 4310 N N . GLU A 1 550 ? -32.339 21.061 41.160 1.00 39.38 550 GLU A N 1
ATOM 4311 C CA . GLU A 1 550 ? -31.602 21.341 42.412 1.00 39.38 550 GLU A CA 1
ATOM 4312 C C . GLU A 1 550 ? -31.940 20.357 43.550 1.00 39.38 550 GLU A C 1
ATOM 4314 O O . GLU A 1 550 ? -31.124 20.137 44.447 1.00 39.38 550 GLU A O 1
ATOM 4319 N N . ALA A 1 551 ? -33.124 19.738 43.512 1.00 36.84 551 ALA A N 1
ATOM 4320 C CA . ALA A 1 551 ? -33.553 18.709 44.458 1.00 36.84 551 ALA A CA 1
ATOM 4321 C C . ALA A 1 551 ? -33.191 17.268 44.030 1.00 36.84 551 ALA A C 1
ATOM 4323 O O . ALA A 1 551 ? -33.515 16.328 44.759 1.00 36.84 551 ALA A O 1
ATOM 4324 N N . GLY A 1 552 ? -32.506 17.083 42.894 1.00 33.22 552 GLY A N 1
ATOM 4325 C CA . GLY A 1 552 ? -31.976 15.792 42.445 1.00 33.22 552 GLY A CA 1
ATOM 4326 C C . GLY A 1 552 ? -32.924 14.925 41.605 1.00 33.22 552 GLY A C 1
ATOM 4327 O O . GLY A 1 552 ? -32.770 13.706 41.598 1.00 33.22 552 GLY A O 1
ATOM 4328 N N . VAL A 1 553 ? -33.905 15.514 40.913 1.00 35.56 553 VAL A N 1
ATOM 4329 C CA . VAL A 1 553 ? -34.839 14.804 40.018 1.00 35.56 553 VAL A CA 1
ATOM 4330 C C . VAL A 1 553 ? -34.491 15.115 38.559 1.00 35.56 553 VAL A C 1
ATOM 4332 O O . VAL A 1 553 ? -34.581 16.268 38.147 1.00 35.56 553 VAL A O 1
ATOM 4335 N N . TYR A 1 554 ? -34.119 14.096 37.773 1.00 36.47 554 TYR A N 1
ATOM 4336 C CA . TYR A 1 554 ? -33.479 14.282 36.456 1.00 36.47 554 TYR A CA 1
ATOM 4337 C C . TYR A 1 554 ? -34.268 13.749 35.243 1.00 36.47 554 TYR A C 1
ATOM 4339 O O . TYR A 1 554 ? -33.739 13.717 34.139 1.00 36.47 554 TYR A O 1
ATOM 4347 N N . GLY A 1 555 ? -35.548 13.389 35.398 1.00 33.84 555 GLY A N 1
ATOM 4348 C CA . GLY A 1 555 ? -36.404 13.038 34.257 1.00 33.84 555 GLY A CA 1
ATOM 4349 C C . GLY A 1 555 ? -37.863 12.785 34.641 1.00 33.84 555 GLY A C 1
ATOM 4350 O O . GLY A 1 555 ? -38.142 12.214 35.693 1.00 33.84 555 GLY A O 1
ATOM 4351 N N . ILE A 1 556 ? -38.800 13.233 33.798 1.00 32.69 556 ILE A N 1
ATOM 4352 C CA . ILE A 1 556 ? -40.251 13.013 33.930 1.00 32.69 556 ILE A CA 1
ATOM 4353 C C . ILE A 1 556 ? -40.760 12.553 32.564 1.00 32.69 556 ILE A C 1
ATOM 4355 O O . ILE A 1 556 ? -40.650 13.307 31.601 1.00 32.69 556 ILE A O 1
ATOM 4359 N N . GLU A 1 557 ? -41.358 11.365 32.476 1.00 29.78 557 GLU A N 1
ATOM 4360 C CA . GLU A 1 557 ? -41.963 10.881 31.231 1.00 29.78 557 GLU A CA 1
ATOM 4361 C C . GLU A 1 557 ? -43.502 10.894 31.316 1.00 29.78 557 GLU A C 1
ATOM 4363 O O . GLU A 1 557 ? -44.101 10.463 32.305 1.00 29.78 557 GLU A O 1
ATOM 4368 N N . LEU A 1 558 ? -44.158 11.424 30.278 1.00 29.56 558 LEU A N 1
ATOM 4369 C CA . LEU A 1 558 ? -45.615 11.553 30.165 1.00 29.56 558 LEU A CA 1
ATOM 4370 C C . LEU A 1 558 ? -46.163 10.469 29.231 1.00 29.56 558 LEU A C 1
ATOM 4372 O O . LEU A 1 558 ? -46.088 10.604 28.013 1.00 29.56 558 LEU A O 1
ATOM 4376 N N . VAL A 1 559 ? -46.789 9.428 29.782 1.00 28.11 559 VAL A N 1
ATOM 4377 C CA . VAL A 1 559 ? -47.443 8.388 28.969 1.00 28.11 559 VAL A CA 1
ATOM 4378 C C . VAL A 1 559 ? -48.956 8.617 28.918 1.00 28.11 559 VAL A C 1
ATOM 4380 O O . VAL A 1 559 ? -49.656 8.523 29.928 1.00 28.11 559 VAL A O 1
ATOM 4383 N N . ALA A 1 560 ? -49.488 8.889 27.723 1.00 27.62 560 ALA A N 1
ATOM 4384 C CA . ALA A 1 560 ? -50.927 8.934 27.472 1.00 27.62 560 ALA A CA 1
ATOM 4385 C C . ALA A 1 560 ? -51.466 7.520 27.197 1.00 27.62 560 ALA A C 1
ATOM 4387 O O . ALA A 1 560 ? -51.279 6.975 26.113 1.00 27.62 560 ALA A O 1
ATOM 4388 N N . VAL A 1 561 ? -52.176 6.928 28.162 1.00 29.36 561 VAL A N 1
ATOM 4389 C CA . VAL A 1 561 ? -52.873 5.646 27.966 1.00 29.36 561 VAL A CA 1
ATOM 4390 C C . VAL A 1 561 ? -54.334 5.903 27.593 1.00 29.36 561 VAL A C 1
ATOM 4392 O O . VAL A 1 561 ? -55.097 6.458 28.384 1.00 29.36 561 VAL A O 1
ATOM 4395 N N . GLY A 1 562 ? -54.744 5.462 26.404 1.00 26.33 562 GLY A N 1
ATOM 4396 C CA . GLY A 1 562 ? -56.148 5.332 26.016 1.00 26.33 562 GLY A CA 1
ATOM 4397 C C . GLY A 1 562 ? -56.440 3.904 25.564 1.00 26.33 562 GLY A C 1
ATOM 4398 O O . GLY A 1 562 ? -55.962 3.493 24.517 1.00 26.33 562 GLY A O 1
ATOM 4399 N N . ASP A 1 563 ? -57.156 3.118 26.368 1.00 28.56 563 ASP A N 1
ATOM 4400 C CA . ASP A 1 563 ? -58.605 2.914 26.220 1.00 28.56 563 ASP A CA 1
ATOM 4401 C C . ASP A 1 563 ? -59.089 1.745 27.093 1.00 28.56 563 ASP A C 1
ATOM 4403 O O . ASP A 1 563 ? -58.519 0.655 27.101 1.00 28.56 563 ASP A O 1
ATOM 4407 N N . GLY A 1 564 ? -60.210 1.968 27.785 1.00 32.62 564 GLY A N 1
ATOM 4408 C CA . GLY A 1 564 ? -61.023 0.899 28.364 1.00 32.62 564 GLY A CA 1
ATOM 4409 C C . GLY A 1 564 ? -61.363 1.079 29.840 1.00 32.62 564 GLY A C 1
ATOM 4410 O O . GLY A 1 564 ? -60.687 0.520 30.690 1.00 32.62 564 GLY A O 1
ATOM 4411 N N . ILE A 1 565 ? -62.457 1.797 30.125 1.00 28.66 565 ILE A N 1
ATOM 4412 C CA . ILE A 1 565 ? -63.525 1.418 31.073 1.00 28.66 565 ILE A CA 1
ATOM 4413 C C . ILE A 1 565 ? -64.702 2.386 30.863 1.00 28.66 565 ILE A C 1
ATOM 4415 O O . ILE A 1 565 ? -64.564 3.606 30.898 1.00 28.66 565 ILE A O 1
ATOM 4419 N N . GLU A 1 566 ? -65.871 1.808 30.599 1.00 35.09 566 GLU A N 1
ATOM 4420 C CA . GLU A 1 566 ? -67.128 2.499 30.337 1.00 35.09 566 GLU A CA 1
ATOM 4421 C C . GLU A 1 566 ? -67.786 3.048 31.623 1.00 35.09 566 GLU A C 1
ATOM 4423 O O . GLU A 1 566 ? -67.741 2.428 32.685 1.00 35.09 566 GLU A O 1
ATOM 4428 N N . THR A 1 567 ? -68.529 4.149 31.448 1.00 40.56 567 THR A N 1
ATOM 4429 C CA . THR A 1 567 ? -69.570 4.745 32.319 1.00 40.56 567 THR A CA 1
ATOM 4430 C C . THR A 1 567 ? -69.149 5.651 33.491 1.00 40.56 567 THR A C 1
ATOM 4432 O O . THR A 1 567 ? -69.037 5.201 34.625 1.00 40.56 567 THR A O 1
ATOM 4435 N N . LEU A 1 568 ? -69.068 6.969 33.231 1.00 27.12 568 LEU A N 1
ATOM 4436 C CA . LEU A 1 568 ? -69.786 8.070 33.922 1.00 27.12 568 LEU A CA 1
ATOM 4437 C C . LEU A 1 568 ? -69.374 9.442 33.324 1.00 27.12 568 LEU A C 1
ATOM 4439 O O . LEU A 1 568 ? -68.247 9.610 32.872 1.00 27.12 568 LEU A O 1
ATOM 4443 N N . ASP A 1 569 ? -70.327 10.379 33.253 1.00 34.97 569 ASP A N 1
ATOM 4444 C CA . ASP A 1 569 ? -70.302 11.641 32.485 1.00 34.97 569 ASP A CA 1
ATOM 4445 C C . ASP A 1 569 ? -69.143 12.621 32.830 1.00 34.97 569 ASP A C 1
ATOM 4447 O O . ASP A 1 569 ? -69.134 13.179 33.923 1.00 34.97 569 ASP A O 1
ATOM 4451 N N . SER A 1 570 ? -68.275 12.883 31.830 1.00 28.11 570 SER A N 1
ATOM 4452 C CA . SER A 1 570 ? -67.306 14.000 31.605 1.00 28.11 570 SER A CA 1
ATOM 4453 C C . SER A 1 570 ? -66.213 14.346 32.649 1.00 28.11 570 SER A C 1
ATOM 4455 O O . SER A 1 570 ? -66.529 14.522 33.818 1.00 28.11 570 SER A O 1
ATOM 4457 N N . PRO A 1 571 ? -64.990 14.739 32.212 1.00 35.28 571 PRO A N 1
ATOM 4458 C CA . PRO A 1 571 ? -64.028 14.036 31.362 1.00 35.28 571 PRO A CA 1
ATOM 4459 C C . PRO A 1 571 ? -62.798 13.516 32.158 1.00 35.28 571 PRO A C 1
ATOM 4461 O O . PRO A 1 571 ? -62.325 14.138 33.097 1.00 35.28 571 PRO A O 1
ATOM 4464 N N . ARG A 1 572 ? -62.270 12.363 31.720 1.00 31.81 572 ARG A N 1
ATOM 4465 C CA . ARG A 1 572 ? -60.880 11.857 31.842 1.00 31.81 572 ARG A CA 1
ATOM 4466 C C . ARG A 1 572 ? -60.095 12.177 33.131 1.00 31.81 572 ARG A C 1
ATOM 4468 O O . ARG A 1 572 ? -59.272 13.083 33.161 1.00 31.81 572 ARG A O 1
ATOM 4475 N N . SER A 1 573 ? -60.222 11.305 34.130 1.00 29.30 573 SER A N 1
ATOM 4476 C CA . SER A 1 573 ? -59.213 11.136 35.187 1.00 29.30 573 SER A CA 1
ATOM 4477 C C . SER A 1 573 ? -58.261 9.994 34.802 1.00 29.30 573 SER A C 1
ATOM 4479 O O . SER A 1 573 ? -58.729 8.884 34.551 1.00 29.30 573 SER A O 1
ATOM 4481 N N . ALA A 1 574 ? -56.951 10.243 34.762 1.00 30.59 574 ALA A N 1
ATOM 4482 C CA . ALA A 1 574 ? -55.922 9.207 34.634 1.00 30.59 574 ALA A CA 1
ATOM 4483 C C . ALA A 1 574 ? -55.202 9.034 35.983 1.00 30.59 574 ALA A C 1
ATOM 4485 O O . ALA A 1 574 ? -54.865 10.021 36.633 1.00 30.59 574 ALA A O 1
ATOM 4486 N N . ILE A 1 575 ? -54.995 7.789 36.421 1.00 30.66 575 ILE A N 1
ATOM 4487 C CA . ILE A 1 575 ? -54.193 7.450 37.607 1.00 30.66 575 ILE A CA 1
ATOM 4488 C C . ILE A 1 575 ? -52.803 7.045 37.111 1.00 30.66 575 ILE A C 1
ATOM 4490 O O . ILE A 1 575 ? -52.692 6.101 36.331 1.00 30.66 575 ILE A O 1
ATOM 4494 N N . LEU A 1 576 ? -51.765 7.754 37.561 1.00 31.62 576 LEU A N 1
ATOM 4495 C CA . LEU A 1 576 ? -50.360 7.485 37.248 1.00 31.62 576 LEU A CA 1
ATOM 4496 C C . LEU A 1 576 ? -49.748 6.599 38.348 1.00 31.62 576 LEU A C 1
ATOM 4498 O O . LEU A 1 576 ? -49.837 6.932 39.530 1.00 31.62 576 LEU A O 1
ATOM 4502 N N . LEU A 1 577 ? -49.138 5.475 37.971 1.00 25.89 577 LEU A N 1
ATOM 4503 C CA . LEU A 1 577 ? -48.362 4.604 38.861 1.00 25.89 577 LEU A CA 1
ATOM 4504 C C . LEU A 1 577 ? -46.894 4.692 38.434 1.00 25.89 577 LEU A C 1
ATOM 4506 O O . LEU A 1 577 ? -46.556 4.285 37.328 1.00 25.89 577 LEU A O 1
ATOM 4510 N N . VAL A 1 578 ? -46.048 5.248 39.302 1.00 31.14 578 VAL A N 1
ATOM 4511 C CA . VAL A 1 578 ? -44.603 5.391 39.076 1.00 31.14 578 VAL A CA 1
ATOM 4512 C C . VAL A 1 578 ? -43.902 4.182 39.690 1.00 31.14 578 VAL A C 1
ATOM 4514 O O . VAL A 1 578 ? -44.062 3.925 40.884 1.00 31.14 578 VAL A O 1
ATOM 4517 N N . THR A 1 579 ? -43.138 3.444 38.885 1.00 26.80 579 THR A N 1
ATOM 4518 C CA . THR A 1 579 ? -42.185 2.438 39.377 1.00 26.80 579 THR A CA 1
ATOM 4519 C C . THR A 1 579 ? -40.790 2.944 39.049 1.00 26.80 579 THR A C 1
ATOM 4521 O O . THR A 1 579 ? -40.534 3.323 37.912 1.00 26.80 579 THR A O 1
ATOM 4524 N N . ILE A 1 580 ? -39.926 2.998 40.058 1.00 30.86 580 ILE A N 1
ATOM 4525 C CA . ILE A 1 580 ? -38.514 3.357 39.930 1.00 30.86 580 ILE A CA 1
ATOM 4526 C C . ILE A 1 580 ? -37.759 2.031 39.874 1.00 30.86 580 ILE A C 1
ATOM 4528 O O . ILE A 1 580 ? -37.807 1.279 40.848 1.00 30.86 580 ILE A O 1
ATOM 4532 N N . GLU A 1 581 ? -37.094 1.732 38.764 1.00 25.39 581 GLU A N 1
ATOM 4533 C CA . GLU A 1 581 ? -36.045 0.711 38.741 1.00 25.39 581 GLU A CA 1
ATOM 4534 C C . GLU A 1 581 ? -34.692 1.420 38.667 1.00 25.39 581 GLU A C 1
ATOM 4536 O O . GLU A 1 581 ? -34.512 2.373 37.912 1.00 25.39 581 GLU A O 1
ATOM 4541 N N . ALA A 1 582 ? -33.781 0.993 39.537 1.00 32.66 582 ALA A N 1
ATOM 4542 C CA . ALA A 1 582 ? -32.394 1.421 39.580 1.00 32.66 582 ALA A CA 1
ATOM 4543 C C . ALA A 1 582 ? -31.505 0.266 39.094 1.00 32.66 582 ALA A C 1
ATOM 4545 O O . ALA A 1 582 ? -31.838 -0.889 39.363 1.00 32.66 582 ALA A O 1
ATOM 4546 N N . GLU A 1 583 ? -30.369 0.649 38.495 1.00 32.94 583 GLU A N 1
ATOM 4547 C CA . GLU A 1 583 ? -29.257 -0.140 37.916 1.00 32.94 583 GLU A CA 1
ATOM 4548 C C . GLU A 1 583 ? -29.423 -0.562 36.440 1.00 32.94 583 GLU A C 1
ATOM 4550 O O . GLU A 1 583 ? -30.311 -1.340 36.112 1.00 32.94 583 GLU A O 1
ATOM 4555 N N . ASP A 1 584 ? -28.537 -0.081 35.549 1.00 27.27 584 ASP A N 1
ATOM 4556 C CA . ASP A 1 584 ? -27.284 -0.800 35.230 1.00 27.27 584 ASP A CA 1
ATOM 4557 C C . ASP A 1 584 ? -26.243 0.096 34.501 1.00 27.27 584 ASP A C 1
ATOM 4559 O O . ASP A 1 584 ? -26.597 1.080 33.849 1.00 27.27 584 ASP A O 1
ATOM 4563 N N . ASP A 1 585 ? -24.961 -0.249 34.645 1.00 37.06 585 ASP A N 1
ATOM 4564 C CA . ASP A 1 585 ? -23.759 0.387 34.071 1.00 37.06 585 ASP A CA 1
ATOM 4565 C C . ASP A 1 585 ? -23.812 0.545 32.530 1.00 37.06 585 ASP A C 1
ATOM 4567 O O . ASP A 1 585 ? -23.779 -0.451 31.804 1.00 37.06 585 ASP A O 1
ATOM 4571 N N . SER A 1 586 ? -23.778 1.771 31.984 1.00 38.31 586 SER A N 1
ATOM 4572 C CA . SER A 1 586 ? -23.377 1.972 30.577 1.00 38.31 586 SER A CA 1
ATOM 4573 C C . SER A 1 586 ? -22.738 3.343 30.319 1.00 38.31 586 SER A C 1
ATOM 4575 O O . SER A 1 586 ? -23.205 4.369 30.807 1.00 38.31 586 SER A O 1
ATOM 4577 N N . ASP A 1 587 ? -21.656 3.337 29.537 1.00 44.19 587 ASP A N 1
ATOM 4578 C CA . ASP A 1 587 ? -20.718 4.426 29.201 1.00 44.19 587 ASP A CA 1
ATOM 4579 C C . ASP A 1 587 ? -21.319 5.622 28.408 1.00 44.19 587 ASP A C 1
ATOM 4581 O O . ASP A 1 587 ? -20.638 6.274 27.616 1.00 44.19 587 ASP A O 1
ATOM 4585 N N . GLN A 1 588 ? -22.604 5.939 28.577 1.00 50.50 588 GLN A N 1
ATOM 4586 C CA . GLN A 1 588 ? -23.335 6.887 27.720 1.00 50.50 588 GLN A CA 1
ATOM 4587 C C . GLN A 1 588 ? -22.958 8.365 27.942 1.00 50.50 588 GLN A C 1
ATOM 4589 O O . GLN A 1 588 ? -23.155 9.190 27.056 1.00 50.50 588 GLN A O 1
ATOM 4594 N N . GLY A 1 589 ? -22.344 8.707 29.081 1.00 60.44 589 GLY A N 1
ATOM 4595 C CA . GLY A 1 589 ? -21.900 10.071 29.406 1.00 60.44 589 GLY A CA 1
ATOM 4596 C C . GLY A 1 589 ? -20.485 10.443 28.935 1.00 60.44 589 GLY A C 1
ATOM 4597 O O . GLY A 1 589 ? -20.000 11.516 29.291 1.00 60.44 589 GLY A O 1
ATOM 4598 N N . TYR A 1 590 ? -19.785 9.572 28.198 1.00 73.06 590 TYR A N 1
ATOM 4599 C CA . TYR A 1 590 ? -18.354 9.739 27.884 1.00 73.06 590 TYR A CA 1
ATOM 4600 C C . TYR A 1 590 ? -18.045 10.439 26.563 1.00 73.06 590 TYR A C 1
ATOM 4602 O O . TYR A 1 590 ? -16.911 10.872 26.359 1.00 73.06 590 TYR A O 1
ATOM 4610 N N . PHE A 1 591 ? -19.028 10.586 25.680 1.00 75.44 591 PHE A N 1
ATOM 4611 C CA . PHE A 1 591 ? -18.818 11.071 24.320 1.00 75.44 591 PHE A CA 1
ATOM 4612 C C . PHE A 1 591 ? -19.472 12.433 24.096 1.00 75.44 591 PHE A C 1
ATOM 4614 O O . PHE A 1 591 ? -20.569 12.690 24.587 1.00 75.44 591 PHE A O 1
ATOM 4621 N N . VAL A 1 592 ? -18.794 13.293 23.337 1.00 75.06 592 VAL A N 1
ATOM 4622 C CA . VAL A 1 592 ? -19.390 14.493 22.737 1.00 75.06 592 VAL A CA 1
ATOM 4623 C C . VAL A 1 592 ? -19.851 14.102 21.341 1.00 75.06 592 VAL A C 1
ATOM 4625 O O . VAL A 1 592 ? -19.074 13.512 20.589 1.00 75.06 592 VAL A O 1
ATOM 4628 N N . TYR A 1 593 ? -21.102 14.395 21.004 1.00 74.88 593 TYR A N 1
ATOM 4629 C CA . TYR A 1 593 ? -21.696 13.988 19.738 1.00 74.88 593 TYR A CA 1
ATOM 4630 C C . TYR A 1 593 ? -22.727 14.997 19.232 1.00 74.88 593 TYR A C 1
ATOM 4632 O O . TYR A 1 593 ? -23.322 15.738 20.015 1.00 74.88 593 TYR A O 1
ATOM 4640 N N . GLU A 1 594 ? -22.944 14.988 17.921 1.00 70.31 594 GLU A N 1
ATOM 4641 C CA . GLU A 1 594 ? -24.012 15.714 17.233 1.00 70.31 594 GLU A CA 1
ATOM 4642 C C . GLU A 1 594 ? -25.043 14.715 16.695 1.00 70.31 594 GLU A C 1
ATOM 4644 O O . GLU A 1 594 ? -24.684 13.594 16.333 1.00 70.31 594 GLU A O 1
ATOM 4649 N N . ASN A 1 595 ? -26.324 15.092 16.703 1.00 68.44 595 ASN A N 1
ATOM 4650 C CA . ASN A 1 595 ? -27.413 14.271 16.176 1.00 68.44 595 ASN A CA 1
ATOM 4651 C C . ASN A 1 595 ? -27.935 14.888 14.882 1.00 68.44 595 ASN A C 1
ATOM 4653 O O . ASN A 1 595 ? -28.634 15.902 14.928 1.00 68.44 595 ASN A O 1
ATOM 4657 N N . ASP A 1 596 ? -27.649 14.221 13.771 1.00 52.03 596 ASP A N 1
ATOM 4658 C CA . ASP A 1 596 ? -28.132 14.584 12.447 1.00 52.03 596 ASP A CA 1
ATOM 4659 C C . ASP A 1 596 ? -29.219 13.602 12.027 1.00 52.03 596 ASP A C 1
ATOM 4661 O O . ASP A 1 596 ? -28.957 12.439 11.722 1.00 52.03 596 ASP A O 1
ATOM 4665 N N . GLU A 1 597 ? -30.466 14.073 12.052 1.00 51.06 597 GLU A N 1
ATOM 4666 C CA . GLU A 1 597 ? -31.628 13.363 11.501 1.00 51.06 597 GLU A CA 1
ATOM 4667 C C . GLU A 1 597 ? -31.822 11.915 12.007 1.00 51.06 597 GLU A C 1
ATOM 4669 O O . GLU A 1 597 ? -32.425 11.083 11.331 1.00 51.06 597 GLU A O 1
ATOM 4674 N N . GLY A 1 598 ? -31.380 11.610 13.234 1.00 48.84 598 GLY A N 1
ATOM 4675 C CA . GLY A 1 598 ? -31.521 10.281 13.842 1.00 48.84 598 GLY A CA 1
ATOM 4676 C C . GLY A 1 598 ? -30.252 9.428 13.830 1.00 48.84 598 GLY A C 1
ATOM 4677 O O . GLY A 1 598 ? -30.322 8.252 14.195 1.00 48.84 598 GLY A O 1
ATOM 4678 N N . TYR A 1 599 ? -29.106 10.010 13.478 1.00 52.44 599 TYR A N 1
ATOM 4679 C CA . TYR A 1 599 ? -27.788 9.385 13.547 1.00 52.44 599 TYR A CA 1
ATOM 4680 C C . TYR A 1 599 ? -26.814 10.254 14.337 1.00 52.44 599 TYR A C 1
ATOM 4682 O O . TYR A 1 599 ? -26.862 11.480 14.271 1.00 52.44 599 TYR A O 1
ATOM 4690 N N . LEU A 1 600 ? -25.914 9.621 15.090 1.00 63.00 600 LEU A N 1
ATOM 4691 C CA . LEU A 1 600 ? -24.919 10.332 15.886 1.00 63.00 600 LEU A CA 1
ATOM 4692 C C . LEU A 1 600 ? -23.557 10.372 15.200 1.00 63.00 600 LEU A C 1
ATOM 4694 O O . LEU A 1 600 ? -23.034 9.336 14.774 1.00 63.00 600 LEU A O 1
ATOM 4698 N N . ARG A 1 601 ? -22.949 11.559 15.197 1.00 74.44 601 ARG A N 1
ATOM 4699 C CA . ARG A 1 601 ? -21.540 11.781 14.860 1.00 74.44 601 ARG A CA 1
ATOM 4700 C C . ARG A 1 601 ? -20.741 12.063 16.117 1.00 74.44 601 ARG A C 1
ATOM 4702 O O . ARG A 1 601 ? -21.112 12.938 16.895 1.00 74.44 601 ARG A O 1
ATOM 4709 N N . LEU A 1 602 ? -19.659 11.322 16.341 1.00 75.00 602 LEU A N 1
ATOM 4710 C CA . LEU A 1 602 ? -18.818 11.521 17.521 1.00 75.00 602 LEU A CA 1
ATOM 4711 C C . LEU A 1 602 ? -17.779 12.609 17.284 1.00 75.00 602 LEU A C 1
ATOM 4713 O O . LEU A 1 602 ? -16.880 12.426 16.473 1.00 75.00 602 LEU A O 1
ATOM 4717 N N . LEU A 1 603 ? -17.852 13.676 18.075 1.00 71.88 603 LEU A N 1
ATOM 4718 C CA . LEU A 1 603 ? -16.946 14.825 18.038 1.00 71.88 603 LEU A CA 1
ATOM 4719 C C . LEU A 1 603 ? -15.771 14.694 19.020 1.00 71.88 603 LEU A C 1
ATOM 4721 O O . LEU A 1 603 ? -14.823 15.472 18.956 1.00 71.88 603 LEU A O 1
ATOM 4725 N N . GLY A 1 604 ? -15.836 13.763 19.977 1.00 70.88 604 GLY A N 1
ATOM 4726 C CA . GLY A 1 604 ? -14.762 13.519 20.942 1.00 70.88 604 GLY A CA 1
ATOM 4727 C C . GLY A 1 604 ? -15.250 12.999 22.292 1.00 70.88 604 GLY A C 1
ATOM 4728 O O . GLY A 1 604 ? -16.240 12.271 22.369 1.00 70.88 604 GLY A O 1
ATOM 4729 N N . LEU A 1 605 ? -14.543 13.357 23.369 1.00 71.50 605 LEU A N 1
ATOM 4730 C CA . LEU A 1 605 ? -14.807 12.877 24.733 1.00 71.50 605 LEU A CA 1
ATOM 4731 C C . LEU A 1 605 ? -15.245 13.999 25.679 1.00 71.50 605 LEU A C 1
ATOM 4733 O O . LEU A 1 605 ? -14.668 15.089 25.680 1.00 71.50 605 LEU A O 1
ATOM 4737 N N . THR A 1 606 ? -16.200 13.696 26.557 1.00 74.50 606 THR A N 1
ATOM 4738 C CA . THR A 1 606 ? -16.511 14.528 27.733 1.00 74.50 606 THR A CA 1
ATOM 4739 C C . THR A 1 606 ? -15.382 14.428 28.764 1.00 74.50 606 THR A C 1
ATOM 4741 O O . THR A 1 606 ? -14.546 13.532 28.678 1.00 74.50 606 THR A O 1
ATOM 4744 N N . GLU A 1 607 ? -15.336 15.301 29.778 1.00 72.50 607 GLU A N 1
ATOM 4745 C CA . GLU A 1 607 ? -14.311 15.205 30.839 1.00 72.50 607 GLU A CA 1
ATOM 4746 C C . GLU A 1 607 ? -14.313 13.842 31.555 1.00 72.50 607 GLU A C 1
ATOM 4748 O O . GLU A 1 607 ? -13.246 13.268 31.782 1.00 72.50 607 GLU A O 1
ATOM 4753 N N . ASP A 1 608 ? -15.492 13.270 31.808 1.00 72.44 608 ASP A N 1
ATOM 4754 C CA . ASP A 1 608 ? -15.615 11.931 32.390 1.00 72.44 608 ASP A CA 1
ATOM 4755 C C . ASP A 1 608 ? -15.093 10.847 31.432 1.00 72.44 608 ASP A C 1
ATOM 4757 O O . ASP A 1 608 ? -14.398 9.924 31.859 1.00 72.44 608 ASP A O 1
ATOM 4761 N N . GLY A 1 609 ? -15.347 10.985 30.125 1.00 74.25 609 GLY A N 1
ATOM 4762 C CA . GLY A 1 609 ? -14.776 10.106 29.102 1.00 74.25 609 GLY A CA 1
ATOM 4763 C C . GLY A 1 609 ? -13.251 10.206 29.019 1.00 74.25 609 GLY A C 1
ATOM 4764 O O . GLY A 1 609 ? -12.560 9.189 28.915 1.00 74.25 609 GLY A O 1
ATOM 4765 N N . LYS A 1 610 ? -12.694 11.417 29.146 1.00 72.38 610 LYS A N 1
ATOM 4766 C CA . LYS A 1 610 ? -11.240 11.637 29.202 1.00 72.38 610 LYS A CA 1
ATOM 4767 C C . LYS A 1 610 ? -10.633 10.953 30.427 1.00 72.38 610 LYS A C 1
ATOM 4769 O O . LYS A 1 610 ? -9.585 10.318 30.311 1.00 72.38 610 LYS A O 1
ATOM 4774 N N . ASP A 1 611 ? -11.261 11.067 31.593 1.00 75.31 611 ASP A N 1
ATOM 4775 C CA . ASP A 1 611 ? -10.781 10.427 32.820 1.00 75.31 611 ASP A CA 1
ATOM 4776 C C . ASP A 1 611 ? -10.931 8.902 32.782 1.00 75.31 611 ASP A C 1
ATOM 4778 O O . ASP A 1 611 ? -10.025 8.192 33.230 1.00 75.31 611 ASP A O 1
ATOM 4782 N N . HIS A 1 612 ? -11.999 8.393 32.162 1.00 75.25 612 HIS A N 1
ATOM 4783 C CA . HIS A 1 612 ? -12.159 6.969 31.887 1.00 75.25 612 HIS A CA 1
ATOM 4784 C C . HIS A 1 612 ? -11.014 6.445 31.015 1.00 75.25 612 HIS A C 1
ATOM 4786 O O . HIS A 1 612 ? -10.319 5.508 31.407 1.00 75.25 612 HIS A O 1
ATOM 4792 N N . VAL A 1 613 ? -10.752 7.081 29.870 1.00 73.75 613 VAL A N 1
ATOM 4793 C CA . VAL A 1 613 ? -9.672 6.675 28.959 1.00 73.75 613 VAL A CA 1
ATOM 4794 C C . VAL A 1 613 ? -8.306 6.761 29.637 1.00 73.75 613 VAL A C 1
ATOM 4796 O O . VAL A 1 613 ? -7.496 5.851 29.480 1.00 73.75 613 VAL A O 1
ATOM 4799 N N . LYS A 1 614 ? -8.032 7.802 30.434 1.00 76.88 614 LYS A N 1
ATOM 4800 C CA . LYS A 1 614 ? -6.783 7.879 31.217 1.00 76.88 614 LYS A CA 1
ATOM 4801 C C . LYS A 1 614 ? -6.643 6.712 32.199 1.00 76.88 614 LYS A C 1
ATOM 4803 O O . LYS A 1 614 ? -5.524 6.287 32.477 1.00 76.88 614 LYS A O 1
ATOM 4808 N N . ALA A 1 615 ? -7.751 6.226 32.757 1.00 71.56 615 ALA A N 1
ATOM 4809 C CA . ALA A 1 615 ? -7.751 5.127 33.715 1.00 71.56 615 ALA A CA 1
ATOM 4810 C C . ALA A 1 615 ? -7.630 3.749 33.045 1.00 71.56 615 ALA A C 1
ATOM 4812 O O . ALA A 1 615 ? -6.977 2.863 33.601 1.00 71.56 615 ALA A O 1
ATOM 4813 N N . THR A 1 616 ? -8.250 3.554 31.879 1.00 77.94 616 THR A N 1
ATOM 4814 C CA . THR A 1 616 ? -8.362 2.241 31.218 1.00 77.94 616 THR A CA 1
ATOM 4815 C C . THR A 1 616 ? -7.420 2.055 30.031 1.00 77.94 616 THR A C 1
ATOM 4817 O O . THR A 1 616 ? -7.183 0.920 29.617 1.00 77.94 616 THR A O 1
ATOM 4820 N N . GLY A 1 617 ? -6.922 3.145 29.446 1.00 75.44 617 GLY A N 1
ATOM 4821 C CA . GLY A 1 617 ? -6.206 3.150 28.169 1.00 75.44 617 GLY A CA 1
ATOM 4822 C C . GLY A 1 617 ? -7.069 2.715 26.978 1.00 75.44 617 GLY A C 1
ATOM 4823 O O . GLY A 1 617 ? -6.540 2.509 25.890 1.00 75.44 617 GLY A O 1
ATOM 4824 N N . SER A 1 618 ? -8.379 2.525 27.155 1.00 80.44 618 SER A N 1
ATOM 4825 C CA . SER A 1 618 ? -9.254 1.932 26.141 1.00 80.44 618 SER A CA 1
ATOM 4826 C C . SER A 1 618 ? -10.374 2.888 25.752 1.00 80.44 618 SER A C 1
ATOM 4828 O O . SER A 1 618 ? -11.071 3.411 26.616 1.00 80.44 618 SER A O 1
ATOM 4830 N N . LEU A 1 619 ? -10.573 3.058 24.447 1.00 85.19 619 LEU A N 1
ATOM 4831 C CA . LEU A 1 619 ? -11.725 3.726 23.857 1.00 85.19 619 LEU A CA 1
ATOM 4832 C C . LEU A 1 619 ? -12.636 2.670 23.228 1.00 85.19 619 LEU A C 1
ATOM 4834 O O . LEU A 1 619 ? -12.262 2.013 22.255 1.00 85.19 619 LEU A O 1
ATOM 4838 N N . ILE A 1 620 ? -13.825 2.488 23.794 1.00 82.06 620 ILE A N 1
ATOM 4839 C CA . ILE A 1 620 ? -14.833 1.561 23.276 1.00 82.06 620 ILE A CA 1
ATOM 4840 C C . ILE A 1 620 ? -16.024 2.398 22.834 1.00 82.06 620 ILE A C 1
ATOM 4842 O O . ILE A 1 620 ? -16.754 2.920 23.670 1.00 82.06 620 ILE A O 1
ATOM 4846 N N . ILE A 1 621 ? -16.196 2.549 21.522 1.00 82.12 621 ILE A N 1
ATOM 4847 C CA . ILE A 1 621 ? -17.316 3.307 20.969 1.00 82.12 621 ILE A CA 1
ATOM 4848 C C . ILE A 1 621 ? -18.566 2.408 20.988 1.00 82.12 621 ILE A C 1
ATOM 4850 O O . ILE A 1 621 ? -18.502 1.269 20.513 1.00 82.12 621 ILE A O 1
ATOM 4854 N N . PRO A 1 622 ? -19.700 2.863 21.551 1.00 76.69 622 PRO A N 1
ATOM 4855 C CA . PRO A 1 622 ? -20.926 2.076 21.573 1.00 76.69 622 PRO A CA 1
ATOM 4856 C C . PRO A 1 622 ? -21.630 2.104 20.209 1.00 76.69 622 PRO A C 1
ATOM 4858 O O . PRO A 1 622 ? -21.546 3.080 19.474 1.00 76.69 622 PRO A O 1
ATOM 4861 N N . ASN A 1 623 ? -22.383 1.047 19.878 1.00 73.94 623 ASN A N 1
ATOM 4862 C CA . ASN A 1 623 ? -23.223 1.022 18.666 1.00 73.94 623 ASN A CA 1
ATOM 4863 C C . ASN A 1 623 ? -24.306 2.116 18.672 1.00 73.94 623 ASN A C 1
ATOM 4865 O O . ASN A 1 623 ? -24.766 2.544 17.615 1.00 73.94 623 ASN A O 1
ATOM 4869 N N . THR A 1 624 ? -24.757 2.518 19.859 1.00 77.56 624 THR A N 1
ATOM 4870 C CA . THR A 1 624 ? -25.823 3.502 20.059 1.00 77.56 624 THR A CA 1
ATOM 4871 C C . THR A 1 624 ? -25.546 4.327 21.310 1.00 77.56 624 THR A C 1
ATOM 4873 O O . THR A 1 624 ? -25.063 3.766 22.295 1.00 77.56 624 THR A O 1
ATOM 4876 N N . ILE A 1 625 ? -25.950 5.595 21.325 1.00 71.75 625 ILE A N 1
ATOM 4877 C CA . ILE A 1 625 ? -26.055 6.411 22.546 1.00 71.75 625 ILE A CA 1
ATOM 4878 C C . ILE A 1 625 ? -27.518 6.839 22.675 1.00 71.75 625 ILE A C 1
ATOM 4880 O O . ILE A 1 625 ? -28.122 7.250 21.688 1.00 71.75 625 ILE A O 1
ATOM 4884 N N . ASP A 1 626 ? -28.124 6.630 23.848 1.00 73.62 626 ASP A N 1
ATOM 4885 C CA . ASP A 1 626 ? -29.554 6.886 24.094 1.00 73.62 626 ASP A CA 1
ATOM 4886 C C . ASP A 1 626 ? -30.505 6.217 23.073 1.00 73.62 626 ASP A C 1
ATOM 4888 O O . ASP A 1 626 ? -31.579 6.720 22.747 1.00 73.62 626 ASP A O 1
ATOM 4892 N N . GLY A 1 627 ? -30.107 5.051 22.547 1.00 71.19 627 GLY A N 1
ATOM 4893 C CA . GLY A 1 627 ? -30.862 4.305 21.531 1.00 71.19 627 GLY A CA 1
ATOM 4894 C C . GLY A 1 627 ? -30.725 4.837 20.099 1.00 71.19 627 GLY A C 1
ATOM 4895 O O . GLY A 1 627 ? -31.300 4.243 19.189 1.00 71.19 627 GLY A O 1
ATOM 4896 N N . ILE A 1 628 ? -29.945 5.899 19.885 1.00 68.19 628 ILE A N 1
ATOM 4897 C CA . ILE A 1 628 ? -29.659 6.483 18.571 1.00 68.19 628 ILE A CA 1
ATOM 4898 C C . ILE A 1 628 ? -28.343 5.891 18.038 1.00 68.19 628 ILE A C 1
ATOM 4900 O O . ILE A 1 628 ? -27.358 5.859 18.782 1.00 68.19 628 ILE A O 1
ATOM 4904 N N . PRO A 1 629 ? -28.295 5.374 16.796 1.00 69.81 629 PRO A N 1
ATOM 4905 C CA . PRO A 1 629 ? -27.097 4.755 16.228 1.00 69.81 629 PRO A CA 1
ATOM 4906 C C . PRO A 1 629 ? -25.932 5.739 16.099 1.00 69.81 629 PRO A C 1
ATOM 4908 O O . PRO A 1 629 ? -26.098 6.849 15.601 1.00 69.81 629 PRO A O 1
ATOM 4911 N N . VAL A 1 630 ? -24.738 5.301 16.504 1.00 75.44 630 VAL A N 1
ATOM 4912 C CA . VAL A 1 630 ? -23.485 6.016 16.231 1.00 75.44 630 VAL A CA 1
ATOM 4913 C C . VAL A 1 630 ? -23.032 5.667 14.824 1.00 75.44 630 VAL A C 1
ATOM 4915 O O . VAL A 1 630 ? -22.627 4.535 14.583 1.00 75.44 630 VAL A O 1
ATOM 4918 N N . TYR A 1 631 ? -23.121 6.634 13.917 1.00 71.44 631 TYR A N 1
ATOM 4919 C CA . TYR A 1 631 ? -22.961 6.442 12.477 1.00 71.44 631 TYR A CA 1
ATOM 4920 C C . TYR A 1 631 ? -21.588 6.858 11.954 1.00 71.44 631 TYR A C 1
ATOM 4922 O O . TYR A 1 631 ? -21.061 6.235 11.033 1.00 71.44 631 TYR A O 1
ATOM 4930 N N . ALA A 1 632 ? -20.979 7.886 12.544 1.00 70.19 632 ALA A N 1
ATOM 4931 C CA . ALA A 1 632 ? -19.674 8.364 12.108 1.00 70.19 632 ALA A CA 1
ATOM 4932 C C . ALA A 1 632 ? -18.791 8.806 13.274 1.00 70.19 632 ALA A C 1
ATOM 4934 O O . ALA A 1 632 ? -19.265 9.191 14.348 1.00 70.19 632 ALA A O 1
ATOM 4935 N N . ILE A 1 633 ? -17.487 8.760 13.027 1.00 78.19 633 ILE A N 1
ATOM 4936 C CA . ILE A 1 633 ? -16.465 9.379 13.864 1.00 78.19 633 ILE A CA 1
ATOM 4937 C C . ILE A 1 633 ? -15.965 10.601 13.112 1.00 78.19 633 ILE A C 1
ATOM 4939 O O . ILE A 1 633 ? -15.470 10.472 11.994 1.00 78.19 633 ILE A O 1
ATOM 4943 N N . ASP A 1 634 ? -16.132 11.760 13.734 1.00 73.75 634 ASP A N 1
ATOM 4944 C CA . ASP A 1 634 ? -15.973 13.050 13.086 1.00 73.75 634 ASP A CA 1
ATOM 4945 C C . ASP A 1 634 ? -14.498 13.454 12.922 1.00 73.75 634 ASP A C 1
ATOM 4947 O O . ASP A 1 634 ? -13.582 12.829 13.478 1.00 73.75 634 ASP A O 1
ATOM 4951 N N . PHE A 1 635 ? -14.261 14.519 12.160 1.00 67.06 635 PHE A N 1
ATOM 4952 C CA . PHE A 1 635 ? -12.934 15.056 11.921 1.00 67.06 635 PHE A CA 1
ATOM 4953 C C . PHE A 1 635 ? -12.249 15.416 13.240 1.00 67.06 635 PHE A C 1
ATOM 4955 O O . PHE A 1 635 ? -12.812 16.064 14.124 1.00 67.06 635 PHE A O 1
ATOM 4962 N N . TYR A 1 636 ? -11.001 14.976 13.384 1.00 64.38 636 TYR A N 1
ATOM 4963 C CA . TYR A 1 636 ? -10.179 15.207 14.575 1.00 64.38 636 TYR A CA 1
ATOM 4964 C C . TYR A 1 636 ? -10.784 14.735 15.913 1.00 64.38 636 TYR A C 1
ATOM 4966 O O . TYR A 1 636 ? -10.255 15.105 16.966 1.00 64.38 636 TYR A O 1
ATOM 4974 N N . ALA A 1 637 ? -11.842 13.911 15.910 1.00 70.06 637 ALA A N 1
ATOM 4975 C CA . ALA A 1 637 ? -12.605 13.573 17.116 1.00 70.06 637 ALA A CA 1
ATOM 4976 C C . ALA A 1 637 ? -11.732 13.050 18.271 1.00 70.06 637 ALA A C 1
ATOM 4978 O O . ALA A 1 637 ? -11.959 13.368 19.440 1.00 70.06 637 ALA A O 1
ATOM 4979 N N . PHE A 1 638 ? -10.696 12.278 17.943 1.00 79.25 638 PHE A N 1
ATOM 4980 C CA . PHE A 1 638 ? -9.763 11.691 18.898 1.00 79.25 638 PHE A CA 1
ATOM 4981 C C . PHE A 1 638 ? -8.294 11.954 18.526 1.00 79.25 638 PHE A C 1
ATOM 4983 O O . PHE A 1 638 ? -7.415 11.169 18.876 1.00 79.25 638 PHE A O 1
ATOM 4990 N N . PHE A 1 639 ? -8.015 13.050 17.821 1.00 67.75 639 PHE A N 1
ATOM 4991 C CA . PHE A 1 639 ? -6.679 13.434 17.355 1.00 67.75 639 PHE A CA 1
ATOM 4992 C C . PHE A 1 639 ? -5.658 13.601 18.497 1.00 67.75 639 PHE A C 1
ATOM 4994 O O . PHE A 1 639 ? -5.982 14.125 19.564 1.00 67.75 639 PHE A O 1
ATOM 5001 N N . SER A 1 640 ? -4.397 13.211 18.269 1.00 64.88 640 SER A N 1
ATOM 5002 C CA . SER A 1 640 ? -3.311 13.354 19.247 1.00 64.88 640 SER A CA 1
ATOM 5003 C C . SER A 1 640 ? -2.012 13.836 18.595 1.00 64.88 640 SER A C 1
ATOM 5005 O O . SER A 1 640 ? -1.527 13.241 17.639 1.00 64.88 640 SER A O 1
ATOM 5007 N N . LEU A 1 641 ? -1.412 14.908 19.126 1.00 52.59 641 LEU A N 1
ATOM 5008 C CA . LEU A 1 641 ? -0.103 15.398 18.677 1.00 52.59 641 LEU A CA 1
ATOM 5009 C C . LEU A 1 641 ? 1.017 14.792 19.521 1.00 52.59 641 LEU A C 1
ATOM 5011 O O . LEU A 1 641 ? 1.081 15.014 20.734 1.00 52.59 641 LEU A O 1
ATOM 5015 N N . SER A 1 642 ? 1.966 14.118 18.872 1.00 47.69 642 SER A N 1
ATOM 5016 C CA . SER A 1 642 ? 3.319 14.019 19.415 1.00 47.69 642 SER A CA 1
ATOM 5017 C C . SER A 1 642 ? 4.068 15.332 19.128 1.00 47.69 642 SER A C 1
ATOM 5019 O O . SER A 1 642 ? 3.847 15.979 18.104 1.00 47.69 642 SER A O 1
ATOM 5021 N N . TRP A 1 643 ? 4.957 15.744 20.038 1.00 37.91 643 TRP A N 1
ATOM 5022 C CA . TRP A 1 643 ? 5.787 16.952 19.886 1.00 37.91 643 TRP A CA 1
ATOM 5023 C C . TRP A 1 643 ? 6.620 16.948 18.589 1.00 37.91 643 TRP A C 1
ATOM 5025 O O . TRP A 1 643 ? 6.882 18.001 18.022 1.00 37.91 643 TRP A O 1
ATOM 5035 N N . GLU A 1 644 ? 7.006 15.764 18.107 1.00 40.66 644 GLU A N 1
ATOM 5036 C CA . GLU A 1 644 ? 7.832 15.583 16.907 1.00 40.66 644 GLU A CA 1
ATOM 5037 C C . GLU A 1 644 ? 7.051 15.849 15.604 1.00 40.66 644 GLU A C 1
ATOM 5039 O O . GLU A 1 644 ? 7.609 16.434 14.683 1.00 40.66 644 GLU A O 1
ATOM 5044 N N . LEU A 1 645 ? 5.749 15.526 15.542 1.00 43.16 645 LEU A N 1
ATOM 5045 C CA . LEU A 1 645 ? 4.919 15.748 14.344 1.00 43.16 645 LEU A CA 1
ATOM 5046 C C . LEU A 1 645 ? 4.545 17.232 14.140 1.00 43.16 645 LEU A C 1
ATOM 5048 O O . LEU A 1 645 ? 4.303 17.675 13.021 1.00 43.16 645 LEU A O 1
ATOM 5052 N N . GLY A 1 646 ? 4.488 18.013 15.225 1.00 43.78 646 GLY A N 1
ATOM 5053 C CA . GLY A 1 646 ? 4.135 19.438 15.180 1.00 43.78 646 GLY A CA 1
ATOM 5054 C C . GLY A 1 646 ? 5.210 20.326 14.542 1.00 43.78 646 GLY A C 1
ATOM 5055 O O . GLY A 1 646 ? 4.870 21.288 13.852 1.00 43.78 646 GLY A O 1
ATOM 5056 N N . GLU A 1 647 ? 6.493 19.988 14.724 1.00 38.75 647 GLU A N 1
ATOM 5057 C CA . GLU A 1 647 ? 7.612 20.717 14.104 1.00 38.75 647 GLU A CA 1
ATOM 5058 C C . GLU A 1 647 ? 7.694 20.472 12.588 1.00 38.75 647 GLU A C 1
ATOM 5060 O O . GLU A 1 647 ? 7.922 21.422 11.836 1.00 38.75 647 GLU A O 1
ATOM 5065 N N . ASP A 1 648 ? 7.447 19.240 12.125 1.00 42.56 648 ASP A N 1
ATOM 5066 C CA . ASP A 1 648 ? 7.489 18.889 10.693 1.00 42.56 648 ASP A CA 1
ATOM 5067 C C . ASP A 1 648 ? 6.345 19.526 9.885 1.00 42.56 648 ASP A C 1
ATOM 5069 O O . ASP A 1 648 ? 6.503 19.821 8.699 1.00 42.56 648 ASP A O 1
ATOM 5073 N N . LEU A 1 649 ? 5.213 19.827 10.533 1.00 40.94 649 LEU A N 1
ATOM 5074 C CA . LEU A 1 649 ? 4.083 20.541 9.925 1.00 40.94 649 LEU A CA 1
ATOM 5075 C C . LEU A 1 649 ? 4.238 22.075 9.946 1.00 40.94 649 LEU A C 1
ATOM 5077 O O . LEU A 1 649 ? 3.361 22.785 9.454 1.00 40.94 649 LEU A O 1
ATOM 5081 N N . GLY A 1 650 ? 5.338 22.609 10.494 1.00 38.28 650 GLY A N 1
ATOM 5082 C CA . GLY A 1 650 ? 5.609 24.052 10.530 1.00 38.28 650 GLY A CA 1
ATOM 5083 C C . GLY A 1 650 ? 4.639 24.855 11.404 1.00 38.28 650 GLY A C 1
ATOM 5084 O O . GLY A 1 650 ? 4.469 26.055 11.187 1.00 38.28 650 GLY A O 1
ATOM 5085 N N . LEU A 1 651 ? 3.990 24.199 12.367 1.00 40.16 651 LEU A N 1
ATOM 5086 C CA . LEU A 1 651 ? 3.014 24.811 13.261 1.00 40.16 651 LEU A CA 1
ATOM 5087 C C . LEU A 1 651 ? 3.740 25.365 14.501 1.00 40.16 651 LEU A C 1
ATOM 5089 O O . LEU A 1 651 ? 4.402 24.616 15.218 1.00 40.16 651 LEU A O 1
ATOM 5093 N N . ASP A 1 652 ? 3.648 26.679 14.741 1.00 38.84 652 ASP A N 1
ATOM 5094 C CA . ASP A 1 652 ? 4.306 27.349 15.873 1.00 38.84 652 ASP A CA 1
ATOM 5095 C C . ASP A 1 652 ? 3.620 26.969 17.202 1.00 38.84 652 ASP A C 1
ATOM 5097 O O . ASP A 1 652 ? 2.418 27.210 17.357 1.00 38.84 652 ASP A O 1
ATOM 5101 N N . PRO A 1 653 ? 4.351 26.410 18.186 1.00 39.12 653 PRO A N 1
ATOM 5102 C CA . PRO A 1 653 ? 3.792 26.072 19.488 1.00 39.12 653 PRO A CA 1
ATOM 5103 C C . PRO A 1 653 ? 3.203 27.252 20.276 1.00 39.12 653 PRO A C 1
ATOM 5105 O O . PRO A 1 653 ? 2.412 27.028 21.195 1.00 39.12 653 PRO A O 1
ATOM 5108 N N . GLU A 1 654 ? 3.589 28.497 19.967 1.00 38.75 654 GLU A N 1
ATOM 5109 C CA . GLU A 1 654 ? 3.078 29.696 20.649 1.00 38.75 654 GLU A CA 1
ATOM 5110 C C . GLU A 1 654 ? 1.670 30.120 20.172 1.00 38.75 654 GLU A C 1
ATOM 5112 O O . GLU A 1 654 ? 0.920 30.697 20.967 1.00 38.75 654 GLU A O 1
ATOM 5117 N N . ASP A 1 655 ? 1.252 29.740 18.955 1.00 42.56 655 ASP A N 1
ATOM 5118 C CA . ASP A 1 655 ? -0.110 29.967 18.423 1.00 42.56 655 ASP A CA 1
ATOM 5119 C C . ASP A 1 655 ? -1.158 29.011 19.042 1.00 42.56 655 ASP A C 1
ATOM 5121 O O . ASP A 1 655 ? -2.350 29.077 18.744 1.00 42.56 655 ASP A O 1
ATOM 5125 N N . TRP A 1 656 ? -0.743 28.099 19.930 1.00 47.09 656 TRP A N 1
ATOM 5126 C CA . TRP A 1 656 ? -1.599 27.074 20.548 1.00 47.09 656 TRP A CA 1
ATOM 5127 C C . TRP A 1 656 ? -2.147 27.459 21.931 1.00 47.09 656 TRP A C 1
ATOM 5129 O O . TRP A 1 656 ? -2.540 26.584 22.704 1.00 47.09 656 TRP A O 1
ATOM 5139 N N . SER A 1 657 ? -2.152 28.752 22.269 1.00 36.94 657 SER A N 1
ATOM 5140 C CA . SER A 1 657 ? -2.487 29.244 23.614 1.00 36.94 657 SER A CA 1
ATOM 5141 C C . SER A 1 657 ? -3.911 29.795 23.801 1.00 36.94 657 SER A C 1
ATOM 5143 O O . SER A 1 657 ? -4.230 30.225 24.910 1.00 36.94 657 SER A O 1
ATOM 5145 N N . ASP A 1 658 ? -4.790 29.724 22.796 1.00 39.16 658 ASP A N 1
ATOM 5146 C CA . ASP A 1 658 ? -6.170 30.214 22.932 1.00 39.16 658 ASP A CA 1
ATOM 5147 C C . ASP A 1 658 ? -7.106 29.196 23.621 1.00 39.16 658 ASP A C 1
ATOM 5149 O O . ASP A 1 658 ? -7.202 28.023 23.255 1.00 39.16 658 ASP A O 1
ATOM 5153 N N . GLU A 1 659 ? -7.820 29.675 24.644 1.00 36.50 659 GLU A N 1
ATOM 5154 C CA . GLU A 1 659 ? -8.561 28.916 25.670 1.00 36.50 659 GLU A CA 1
ATOM 5155 C C . GLU A 1 659 ? -9.814 28.139 25.181 1.00 36.50 659 GLU A C 1
ATOM 5157 O O . GLU A 1 659 ? -10.515 27.553 26.005 1.00 36.50 659 GLU A O 1
ATOM 5162 N N . ASN A 1 660 ? -10.087 28.062 23.871 1.00 38.59 660 ASN A N 1
ATOM 5163 C CA . ASN A 1 660 ? -11.295 27.425 23.305 1.00 38.59 660 ASN A CA 1
ATOM 5164 C C . ASN A 1 660 ? -11.053 26.097 22.559 1.00 38.59 660 ASN A C 1
ATOM 5166 O O . ASN A 1 660 ? -11.923 25.622 21.835 1.00 38.59 660 ASN A O 1
ATOM 5170 N N . ASN A 1 661 ? -9.899 25.449 22.733 1.00 40.28 661 ASN A N 1
ATOM 5171 C CA . ASN A 1 661 ? -9.609 24.181 22.056 1.00 40.28 661 ASN A CA 1
ATOM 5172 C C . ASN A 1 661 ? -9.990 22.958 22.915 1.00 40.28 661 ASN A C 1
ATOM 5174 O O . ASN A 1 661 ? -9.150 22.371 23.601 1.00 40.28 661 ASN A O 1
ATOM 5178 N N . TRP A 1 662 ? -11.271 22.575 22.909 1.00 38.28 662 TRP A N 1
ATOM 5179 C CA . TRP A 1 662 ? -11.829 21.542 23.800 1.00 38.28 662 TRP A CA 1
ATOM 5180 C C . TRP A 1 662 ? -11.268 20.107 23.615 1.00 38.28 662 TRP A C 1
ATOM 5182 O O . TRP A 1 662 ? -11.464 19.274 24.507 1.00 38.28 662 TRP A O 1
ATOM 5192 N N . ASN A 1 663 ? -10.496 19.828 22.550 1.00 39.22 663 ASN A N 1
ATOM 5193 C CA . ASN A 1 663 ? -10.036 18.475 22.176 1.00 39.22 663 ASN A CA 1
ATOM 5194 C C . ASN A 1 663 ? -8.509 18.254 22.104 1.00 39.22 663 ASN A C 1
ATOM 5196 O O . ASN A 1 663 ? -8.064 17.266 21.532 1.00 39.22 663 ASN A O 1
ATOM 5200 N N . ARG A 1 664 ? -7.665 19.101 22.708 1.00 47.06 664 ARG A N 1
ATOM 5201 C CA . ARG A 1 664 ? -6.192 18.960 22.592 1.00 47.06 664 ARG A CA 1
ATOM 5202 C C . ARG A 1 664 ? -5.465 18.496 23.856 1.00 47.06 664 ARG A C 1
ATOM 5204 O O . ARG A 1 664 ? -4.357 18.947 24.146 1.00 47.06 664 ARG A O 1
ATOM 5211 N N . ALA A 1 665 ? -6.053 17.569 24.612 1.00 38.84 665 ALA A N 1
ATOM 5212 C CA . ALA A 1 665 ? -5.224 16.756 25.503 1.00 38.84 665 ALA A CA 1
ATOM 5213 C C . ALA A 1 665 ? -4.453 15.738 24.646 1.00 38.84 665 ALA A C 1
ATOM 5215 O O . ALA A 1 665 ? -5.006 15.224 23.681 1.00 38.84 665 ALA A O 1
ATOM 5216 N N . LEU A 1 666 ? -3.196 15.424 24.988 1.00 49.91 666 LEU A N 1
ATOM 5217 C CA . LEU A 1 666 ? -2.537 14.230 24.447 1.00 49.91 666 LEU A CA 1
ATOM 5218 C C . LEU A 1 666 ? -3.387 13.012 24.834 1.00 49.91 666 LEU A C 1
ATOM 5220 O O . LEU A 1 666 ? -3.303 12.528 25.967 1.00 49.91 666 LEU A O 1
ATOM 5224 N N . PHE A 1 667 ? -4.227 12.541 23.916 1.00 57.22 667 PHE A N 1
ATOM 5225 C CA . PHE A 1 667 ? -4.939 11.287 24.075 1.00 57.22 667 PHE A CA 1
ATOM 5226 C C . PHE A 1 667 ? -4.021 10.160 23.626 1.00 57.22 667 PHE A C 1
ATOM 5228 O O . PHE A 1 667 ? -3.333 10.234 22.609 1.00 57.22 667 PHE A O 1
ATOM 5235 N N . VAL A 1 668 ? -3.928 9.142 24.466 1.00 68.31 668 VAL A N 1
ATOM 5236 C CA . VAL A 1 668 ? -3.060 7.992 24.250 1.00 68.31 668 VAL A CA 1
ATOM 5237 C C . VAL A 1 668 ? -3.937 6.781 24.506 1.00 68.31 668 VAL A C 1
ATOM 5239 O O . VAL A 1 668 ? -4.073 6.337 25.643 1.00 68.31 668 VAL A O 1
ATOM 5242 N N . PHE A 1 669 ? -4.596 6.295 23.457 1.00 82.00 669 PHE A N 1
ATOM 5243 C CA . PHE A 1 669 ? -5.341 5.042 23.529 1.00 82.00 669 PHE A CA 1
ATOM 5244 C C . PHE A 1 669 ? -4.377 3.878 23.319 1.00 82.00 669 PHE A C 1
ATOM 5246 O O . PHE A 1 669 ? -3.646 3.864 22.337 1.00 82.00 669 PHE A O 1
ATOM 5253 N N . ASP A 1 670 ? -4.409 2.885 24.202 1.00 80.31 670 ASP A N 1
ATOM 5254 C CA . ASP A 1 670 ? -3.809 1.572 23.970 1.00 80.31 670 ASP A CA 1
ATOM 5255 C C . ASP A 1 670 ? -4.725 0.709 23.088 1.00 80.31 670 ASP A C 1
ATOM 5257 O O . ASP A 1 670 ? -4.250 -0.040 22.233 1.00 80.31 670 ASP A O 1
ATOM 5261 N N . LYS A 1 671 ? -6.046 0.803 23.281 1.00 83.31 671 LYS A N 1
ATOM 5262 C CA . LYS A 1 671 ? -7.047 0.008 22.560 1.00 83.31 671 LYS A CA 1
ATOM 5263 C C . LYS A 1 671 ? -8.182 0.887 22.044 1.00 83.31 671 LYS A C 1
ATOM 5265 O O . LYS A 1 671 ? -8.721 1.683 22.805 1.00 83.31 671 LYS A O 1
ATOM 5270 N N . VAL A 1 672 ? -8.585 0.679 20.793 1.00 88.81 672 VAL A N 1
ATOM 5271 C CA . VAL A 1 672 ? -9.751 1.319 20.173 1.00 88.81 672 VAL A CA 1
ATOM 5272 C C . VAL A 1 672 ? -10.668 0.250 19.579 1.00 88.81 672 VAL A C 1
ATOM 5274 O O . VAL A 1 672 ? -10.216 -0.623 18.838 1.00 88.81 672 VAL A O 1
ATOM 5277 N N . VAL A 1 673 ? -11.959 0.314 19.909 1.00 84.25 673 VAL A N 1
ATOM 5278 C CA . VAL A 1 673 ? -13.006 -0.540 19.329 1.00 84.25 673 VAL A CA 1
ATOM 5279 C C . VAL A 1 673 ? -14.039 0.342 18.645 1.00 84.25 673 VAL A C 1
ATOM 5281 O O . VAL A 1 673 ? -14.767 1.073 19.316 1.00 84.25 673 VAL A O 1
ATOM 5284 N N . ILE A 1 674 ? -14.095 0.246 17.319 1.00 85.50 674 ILE A N 1
ATOM 5285 C CA . ILE A 1 674 ? -15.099 0.882 16.468 1.00 85.50 674 ILE A CA 1
ATOM 5286 C C . ILE A 1 674 ? -16.192 -0.160 16.193 1.00 85.50 674 ILE A C 1
ATOM 5288 O O . ILE A 1 674 ? -15.879 -1.249 15.704 1.00 85.50 674 ILE A O 1
ATOM 5292 N N . PRO A 1 675 ? -17.454 0.112 16.553 1.00 76.38 675 PRO A N 1
ATOM 5293 C CA . PRO A 1 675 ? -18.525 -0.866 16.487 1.00 76.38 675 PRO A CA 1
ATOM 5294 C C . PRO A 1 675 ? -19.163 -0.902 15.092 1.00 76.38 675 PRO A C 1
ATOM 5296 O O . PRO A 1 675 ? -18.869 -0.081 14.228 1.00 76.38 675 PRO A O 1
ATOM 5299 N N . SER A 1 676 ? -20.055 -1.865 14.867 1.00 75.81 676 SER A N 1
ATOM 5300 C CA . SER A 1 676 ? -20.635 -2.125 13.547 1.00 75.81 676 SER A CA 1
ATOM 5301 C C . SER A 1 676 ? -21.605 -1.057 13.048 1.00 75.81 676 SER A C 1
ATOM 5303 O O . SER A 1 676 ? -21.841 -1.029 11.857 1.00 75.81 676 SER A O 1
ATOM 5305 N N . ASN A 1 677 ? -22.178 -0.193 13.885 1.00 77.44 677 ASN A N 1
ATOM 5306 C CA . ASN A 1 677 ? -23.050 0.885 13.388 1.00 77.44 677 ASN A CA 1
ATOM 5307 C C . ASN A 1 677 ? -22.291 2.073 12.774 1.00 77.44 677 ASN A C 1
ATOM 5309 O O . ASN A 1 677 ? -22.923 2.926 12.159 1.00 77.44 677 ASN A O 1
ATOM 5313 N N . VAL A 1 678 ? -20.967 2.136 12.947 1.00 78.31 678 VAL A N 1
ATOM 5314 C CA . VAL A 1 678 ? -20.150 3.195 12.352 1.00 78.31 678 VAL A CA 1
ATOM 5315 C C . VAL A 1 678 ? -19.895 2.856 10.889 1.00 78.31 678 VAL A C 1
ATOM 5317 O O . VAL A 1 678 ? -19.302 1.818 10.597 1.00 78.31 678 VAL A O 1
ATOM 5320 N N . ASN A 1 679 ? -20.281 3.760 9.995 1.00 79.00 679 ASN A N 1
ATOM 5321 C CA . ASN A 1 679 ? -20.048 3.653 8.559 1.00 79.00 679 ASN A CA 1
ATOM 5322 C C . ASN A 1 679 ? -18.850 4.504 8.114 1.00 79.00 679 ASN A C 1
ATOM 5324 O O . ASN A 1 679 ? -18.146 4.126 7.177 1.00 79.00 679 ASN A O 1
ATOM 5328 N N . TYR A 1 680 ? -18.572 5.612 8.807 1.00 71.75 680 TYR A N 1
ATOM 5329 C CA . TYR A 1 680 ? -17.556 6.578 8.384 1.00 71.75 680 TYR A CA 1
ATOM 5330 C C . TYR A 1 680 ? -16.552 6.896 9.489 1.00 71.75 680 TYR A C 1
ATOM 5332 O O . TYR A 1 680 ? -16.921 7.161 10.636 1.00 71.75 680 TYR A O 1
ATOM 5340 N N . ILE A 1 681 ? -15.273 6.901 9.117 1.00 83.62 681 ILE A N 1
ATOM 5341 C CA . ILE A 1 681 ? -14.175 7.407 9.941 1.00 83.62 681 ILE A CA 1
ATOM 5342 C C . ILE A 1 681 ? -13.546 8.571 9.182 1.00 83.62 681 ILE A C 1
ATOM 5344 O O . ILE A 1 681 ? -12.818 8.353 8.213 1.00 83.62 681 ILE A O 1
ATOM 5348 N N . TRP A 1 682 ? -13.855 9.788 9.618 1.00 69.75 682 TRP A N 1
ATOM 5349 C CA . TRP A 1 682 ? -13.474 11.005 8.914 1.00 69.75 682 TRP A CA 1
ATOM 5350 C C . TRP A 1 682 ? -12.046 11.465 9.214 1.00 69.75 682 TRP A C 1
ATOM 5352 O O . TRP A 1 682 ? -11.288 10.848 9.974 1.00 69.75 682 TRP A 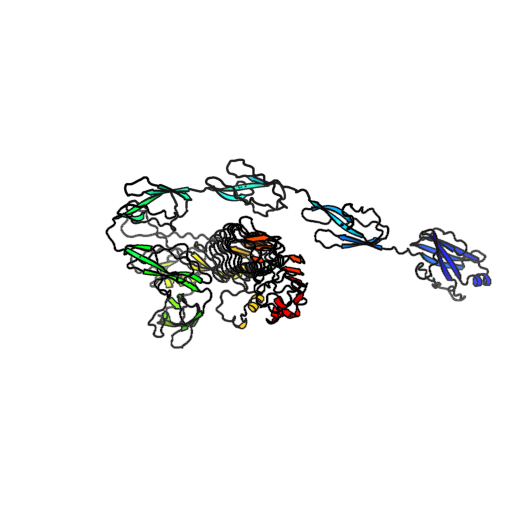O 1
ATOM 5362 N N . ASP A 1 683 ? -11.690 12.570 8.568 1.00 76.38 683 ASP A N 1
ATOM 5363 C CA . ASP A 1 683 ? -10.347 13.109 8.496 1.00 76.38 683 ASP A CA 1
ATOM 5364 C C . ASP A 1 683 ? -9.674 13.235 9.856 1.00 76.38 683 ASP A C 1
ATOM 5366 O O . ASP A 1 683 ? -10.155 13.878 10.791 1.00 76.38 683 ASP A O 1
ATOM 5370 N N . ASN A 1 684 ? -8.485 12.655 9.942 1.00 73.50 684 ASN A N 1
ATOM 5371 C CA . ASN A 1 684 ? -7.608 12.746 11.096 1.00 73.50 684 ASN A CA 1
ATOM 5372 C C . ASN A 1 684 ? -8.242 12.308 12.433 1.00 73.50 684 ASN A C 1
ATOM 5374 O O . ASN A 1 684 ? -7.744 12.678 13.501 1.00 73.50 684 ASN A O 1
ATOM 5378 N N . ALA A 1 685 ? -9.322 11.516 12.404 1.00 80.50 685 ALA A N 1
ATOM 5379 C CA . ALA A 1 685 ? -10.069 11.113 13.595 1.00 80.50 685 ALA A CA 1
ATOM 5380 C C . ALA A 1 685 ? -9.180 10.521 14.703 1.00 80.50 685 ALA A C 1
ATOM 5382 O O . ALA A 1 685 ? -9.410 10.790 15.878 1.00 80.50 685 ALA A O 1
ATOM 5383 N N . PHE A 1 686 ? -8.145 9.756 14.343 1.00 89.44 686 PHE A N 1
ATOM 5384 C CA . PHE A 1 686 ? -7.225 9.072 15.257 1.00 89.44 686 PHE A CA 1
ATOM 5385 C C . PHE A 1 686 ? -5.740 9.363 14.994 1.00 89.44 686 PHE A C 1
ATOM 5387 O O . PHE A 1 686 ? -4.883 8.646 15.527 1.00 89.44 686 PHE A O 1
ATOM 5394 N N . THR A 1 687 ? -5.393 10.398 14.230 1.00 80.44 687 THR A N 1
ATOM 5395 C CA . THR A 1 687 ? -3.989 10.697 13.899 1.00 80.44 687 THR A CA 1
ATOM 5396 C C . THR A 1 687 ? -3.114 10.838 15.148 1.00 80.44 687 THR A C 1
ATOM 5398 O O . THR A 1 687 ? -3.539 11.398 16.160 1.00 80.44 687 THR A O 1
ATOM 5401 N N . GLY A 1 688 ? -1.889 10.312 15.075 1.00 74.81 688 GLY A N 1
ATOM 5402 C CA . GLY A 1 688 ? -0.828 10.445 16.081 1.00 74.81 688 GLY A CA 1
ATOM 5403 C C . GLY A 1 688 ? -1.058 9.699 17.403 1.00 74.81 688 GLY A C 1
ATOM 5404 O O . GLY A 1 688 ? -0.241 9.786 18.327 1.00 74.81 688 GLY A O 1
ATOM 5405 N N . ASN A 1 689 ? -2.141 8.924 17.516 1.00 84.25 689 ASN A N 1
ATOM 5406 C CA . ASN A 1 689 ? -2.423 8.132 18.714 1.00 84.25 689 ASN A CA 1
ATOM 5407 C C . ASN A 1 689 ? -1.426 6.984 18.927 1.00 84.25 689 ASN A C 1
ATOM 5409 O O . ASN A 1 689 ? -0.652 6.623 18.052 1.00 84.25 689 ASN A O 1
ATOM 5413 N N . GLN A 1 690 ? -1.455 6.354 20.102 1.00 83.81 690 GLN A N 1
ATOM 5414 C CA . GLN A 1 690 ? -0.553 5.245 20.459 1.00 83.81 690 GLN A CA 1
ATOM 5415 C C . GLN A 1 690 ? -1.268 3.885 20.485 1.00 83.81 690 GLN A C 1
ATOM 5417 O O . GLN A 1 690 ? -0.945 3.021 21.303 1.00 83.81 690 GLN A O 1
ATOM 5422 N N . ILE A 1 691 ? -2.239 3.707 19.583 1.00 88.50 691 ILE A N 1
ATOM 5423 C CA . ILE A 1 691 ? -3.106 2.523 19.513 1.00 88.50 691 ILE A CA 1
ATOM 5424 C C . ILE A 1 691 ? -2.249 1.276 19.295 1.00 88.50 691 ILE A C 1
ATOM 5426 O O . ILE A 1 691 ? -1.476 1.220 18.347 1.00 88.50 691 ILE A O 1
ATOM 5430 N N . LYS A 1 692 ? -2.407 0.271 20.162 1.00 85.88 692 LYS A N 1
ATOM 5431 C CA . LYS A 1 692 ? -1.799 -1.071 20.059 1.00 85.88 692 LYS A CA 1
ATOM 5432 C C . LYS A 1 692 ? -2.779 -2.114 19.540 1.00 85.88 692 LYS A C 1
ATOM 5434 O O . LYS A 1 692 ? -2.370 -3.124 18.980 1.00 85.88 692 LYS A O 1
ATOM 5439 N N . SER A 1 693 ? -4.069 -1.906 19.787 1.00 83.25 693 SER A N 1
ATOM 5440 C CA . SER A 1 693 ? -5.146 -2.806 19.385 1.00 83.25 693 SER A CA 1
ATOM 5441 C C . SER A 1 693 ? -6.282 -1.991 18.786 1.00 83.25 693 SER A C 1
ATOM 5443 O O . SER A 1 693 ? -6.875 -1.163 19.473 1.00 83.25 693 SER A O 1
ATOM 5445 N N . LEU A 1 694 ? -6.570 -2.231 17.510 1.00 91.62 694 LEU A N 1
ATOM 5446 C CA . LEU A 1 694 ? -7.652 -1.590 16.774 1.00 91.62 694 LEU A CA 1
ATOM 5447 C C . LEU A 1 694 ? -8.646 -2.656 16.308 1.00 91.62 694 LEU A C 1
ATOM 5449 O O . LEU A 1 694 ? -8.253 -3.689 15.771 1.00 91.62 694 LEU A O 1
ATOM 5453 N N . THR A 1 695 ? -9.935 -2.409 16.510 1.00 82.62 695 THR A N 1
ATOM 5454 C CA . THR A 1 695 ? -11.023 -3.164 15.878 1.00 82.62 695 THR A CA 1
ATOM 5455 C C . THR A 1 695 ? -11.854 -2.199 15.049 1.00 82.62 695 THR A C 1
ATOM 5457 O O . THR A 1 695 ? -12.333 -1.204 15.590 1.00 82.62 695 THR A O 1
ATOM 5460 N N . ILE A 1 696 ? -12.007 -2.496 13.759 1.00 82.62 696 ILE A N 1
ATOM 5461 C CA . ILE A 1 696 ? -12.832 -1.732 12.817 1.00 82.62 696 ILE A CA 1
ATOM 5462 C C . ILE A 1 696 ? -14.146 -2.493 12.616 1.00 82.62 696 ILE A C 1
ATOM 5464 O O . ILE A 1 696 ? -14.133 -3.707 12.396 1.00 82.62 696 ILE A O 1
ATOM 5468 N N . GLY A 1 697 ? -15.271 -1.788 12.734 1.00 73.62 697 GLY A N 1
ATOM 5469 C CA . GLY A 1 697 ? -16.606 -2.361 12.592 1.00 73.62 697 GLY A CA 1
ATOM 5470 C C . GLY A 1 697 ? -16.863 -2.903 11.186 1.00 73.62 697 GLY A C 1
ATOM 5471 O O . GLY A 1 697 ? -16.359 -2.375 10.200 1.00 73.62 697 GLY A O 1
ATOM 5472 N N . ILE A 1 698 ? -17.682 -3.951 11.090 1.00 69.12 698 ILE A N 1
ATOM 5473 C CA . ILE A 1 698 ? -17.973 -4.644 9.821 1.00 69.12 698 ILE A CA 1
ATOM 5474 C C . ILE A 1 698 ? -18.895 -3.879 8.858 1.00 69.12 698 ILE A C 1
ATOM 5476 O O . ILE A 1 698 ? -19.162 -4.400 7.784 1.00 69.12 698 ILE A O 1
ATOM 5480 N N . ASN A 1 699 ? -19.404 -2.702 9.237 1.00 74.12 699 ASN A N 1
ATOM 5481 C CA . ASN A 1 699 ? -20.132 -1.820 8.317 1.00 74.12 699 ASN A CA 1
ATOM 5482 C C . ASN A 1 699 ? -19.381 -0.505 8.073 1.00 74.12 699 ASN A C 1
ATOM 5484 O O . ASN A 1 699 ? -19.939 0.390 7.453 1.00 74.12 699 ASN A O 1
ATOM 5488 N N . VAL A 1 700 ? -18.126 -0.377 8.532 1.00 80.62 700 VAL A N 1
ATOM 5489 C CA . VAL A 1 700 ? -17.309 0.782 8.158 1.00 80.62 700 VAL A CA 1
ATOM 5490 C C . VAL A 1 700 ? -17.084 0.698 6.657 1.00 80.62 700 VAL A C 1
ATOM 5492 O O . VAL A 1 700 ? -16.483 -0.265 6.181 1.00 80.62 700 VAL A O 1
ATOM 5495 N N . GLU A 1 701 ? -17.587 1.691 5.938 1.00 77.06 701 GLU A N 1
ATOM 5496 C CA . GLU A 1 701 ? -17.558 1.802 4.482 1.00 77.06 701 GLU A CA 1
ATOM 5497 C C . GLU A 1 701 ? -16.372 2.632 4.002 1.00 77.06 701 GLU A C 1
ATOM 5499 O O . GLU A 1 701 ? -15.817 2.371 2.930 1.00 77.06 701 GLU A O 1
ATOM 5504 N N . ARG A 1 702 ? -15.970 3.623 4.804 1.00 74.38 702 ARG A N 1
ATOM 5505 C CA . ARG A 1 702 ? -15.020 4.650 4.391 1.00 74.38 702 ARG A CA 1
ATOM 5506 C C . ARG A 1 702 ? -14.096 5.073 5.529 1.00 74.38 702 ARG A C 1
ATOM 5508 O O . ARG A 1 702 ? -14.540 5.328 6.649 1.00 74.38 702 ARG A O 1
ATOM 5515 N N . ILE A 1 703 ? -12.805 5.147 5.211 1.00 85.88 703 ILE A N 1
ATOM 5516 C CA . ILE A 1 703 ? -11.750 5.675 6.081 1.00 85.88 703 ILE A CA 1
ATOM 5517 C C . ILE A 1 703 ? -11.079 6.816 5.327 1.00 85.88 703 ILE A C 1
ATOM 5519 O O . ILE A 1 703 ? -10.507 6.571 4.269 1.00 85.88 703 ILE A O 1
ATOM 5523 N N . ASP A 1 704 ? -11.166 8.037 5.844 1.00 76.06 704 ASP A N 1
ATOM 5524 C CA . ASP A 1 704 ? -10.768 9.247 5.121 1.00 76.06 704 ASP A CA 1
ATOM 5525 C C . ASP A 1 704 ? -9.352 9.746 5.459 1.00 76.06 704 ASP A C 1
ATOM 5527 O O . ASP A 1 704 ? -8.512 9.009 5.993 1.00 76.06 704 ASP A O 1
ATOM 5531 N N . TYR A 1 705 ? -9.056 10.988 5.060 1.00 78.25 705 TYR A N 1
ATOM 5532 C CA . TYR A 1 705 ? -7.716 11.547 5.006 1.00 78.25 705 TYR A CA 1
ATOM 5533 C C . TYR A 1 705 ? -7.030 11.470 6.368 1.00 78.25 705 TYR A C 1
ATOM 5535 O O . TYR A 1 705 ? -7.528 11.970 7.377 1.00 78.25 705 TYR A O 1
ATOM 5543 N N . GLY A 1 706 ? -5.858 10.843 6.417 1.00 74.88 706 GLY A N 1
ATOM 5544 C CA . GLY A 1 706 ? -5.035 10.799 7.623 1.00 74.88 706 GLY A CA 1
ATOM 5545 C C . GLY A 1 706 ? -5.695 10.166 8.855 1.00 74.88 706 GLY A C 1
ATOM 5546 O O . GLY A 1 706 ? -5.146 10.308 9.949 1.00 74.88 706 GLY A O 1
ATOM 5547 N N . ALA A 1 707 ? -6.835 9.471 8.720 1.00 85.50 707 ALA A N 1
ATOM 5548 C CA . ALA A 1 707 ? -7.661 9.016 9.843 1.00 85.50 707 ALA A CA 1
ATOM 5549 C C . ALA A 1 707 ? -6.866 8.274 10.932 1.00 85.50 707 ALA A C 1
ATOM 5551 O O . ALA A 1 707 ? -7.112 8.489 12.113 1.00 85.50 707 ALA A O 1
ATOM 5552 N N . PHE A 1 708 ? -5.872 7.467 10.556 1.00 95.31 708 PHE A N 1
ATOM 5553 C CA . PHE A 1 708 ? -4.953 6.752 11.451 1.00 95.31 708 PHE A CA 1
ATOM 5554 C C . PHE A 1 708 ? -3.474 7.070 11.172 1.00 95.31 708 PHE A C 1
ATOM 5556 O O . PHE A 1 708 ? -2.585 6.316 11.584 1.00 95.31 708 PHE A O 1
ATOM 5563 N N . LYS A 1 709 ? -3.183 8.191 10.502 1.00 86.75 709 LYS A N 1
ATOM 5564 C CA . LYS A 1 709 ? -1.812 8.632 10.226 1.00 86.75 709 LYS A CA 1
ATOM 5565 C C . LYS A 1 709 ? -1.008 8.728 11.524 1.00 86.75 709 LYS A C 1
ATOM 5567 O O . LYS A 1 709 ? -1.507 9.215 12.535 1.00 86.75 709 LYS A O 1
ATOM 5572 N N . GLY A 1 710 ? 0.242 8.281 11.533 1.00 84.44 710 GLY A N 1
ATOM 5573 C CA . GLY A 1 710 ? 1.119 8.445 12.693 1.00 84.44 710 GLY A CA 1
ATOM 5574 C C . GLY A 1 710 ? 0.761 7.576 13.904 1.00 84.44 710 GLY A C 1
ATOM 5575 O O . GLY A 1 710 ? 1.292 7.812 14.990 1.00 84.44 710 GLY A O 1
ATOM 5576 N N . VAL A 1 711 ? -0.146 6.597 13.775 1.00 88.75 711 VAL A N 1
ATOM 5577 C CA . VAL A 1 711 ? -0.506 5.723 14.900 1.00 88.75 711 VAL A CA 1
ATOM 5578 C C . VAL A 1 711 ? 0.702 4.886 15.333 1.00 88.75 711 VAL A C 1
ATOM 5580 O O . VAL A 1 711 ? 1.221 4.040 14.606 1.00 88.75 711 VAL A O 1
ATOM 5583 N N . GLY A 1 712 ? 1.159 5.146 16.557 1.00 81.19 712 GLY A N 1
ATOM 5584 C CA . GLY A 1 712 ? 2.527 4.886 16.980 1.00 81.19 712 GLY A CA 1
ATOM 5585 C C . GLY A 1 712 ? 2.847 3.468 17.436 1.00 81.19 712 GLY A C 1
ATOM 5586 O O . GLY A 1 712 ? 4.026 3.144 17.511 1.00 81.19 712 GLY A O 1
ATOM 5587 N N . GLN A 1 713 ? 1.871 2.623 17.786 1.00 85.69 713 GLN A N 1
ATOM 5588 C CA . GLN A 1 713 ? 2.138 1.322 18.435 1.00 85.69 713 GLN A CA 1
ATOM 5589 C C . GLN A 1 713 ? 1.462 0.118 17.763 1.00 85.69 713 GLN A C 1
ATOM 5591 O O . GLN A 1 713 ? 1.629 -1.006 18.237 1.00 85.69 713 GLN A O 1
ATOM 5596 N N . LEU A 1 714 ? 0.697 0.322 16.689 1.00 91.44 714 LEU A N 1
ATOM 5597 C CA . LEU A 1 714 ? -0.048 -0.758 16.050 1.00 91.44 714 LEU A CA 1
ATOM 5598 C C . LEU A 1 714 ? 0.908 -1.578 15.182 1.00 91.44 714 LEU A C 1
ATOM 5600 O O . LEU A 1 714 ? 1.523 -1.031 14.274 1.00 91.44 714 LEU A O 1
ATOM 5604 N N . GLU A 1 715 ? 1.028 -2.880 15.453 1.00 89.00 715 GLU A N 1
ATOM 5605 C CA . GLU A 1 715 ? 1.894 -3.779 14.670 1.00 89.00 715 GLU A CA 1
ATOM 5606 C C . GLU A 1 715 ? 1.144 -4.505 13.545 1.00 89.00 715 GLU A C 1
ATOM 5608 O O . GLU A 1 715 ? 1.726 -4.806 12.500 1.00 89.00 715 GLU A O 1
ATOM 5613 N N . HIS A 1 716 ? -0.150 -4.762 13.745 1.00 87.44 716 HIS A N 1
ATOM 5614 C CA . HIS A 1 716 ? -0.996 -5.521 12.829 1.00 87.44 716 HIS A CA 1
ATOM 5615 C C . HIS A 1 716 ? -2.291 -4.757 12.564 1.00 87.44 716 HIS A C 1
ATOM 5617 O O . HIS A 1 716 ? -3.017 -4.419 13.501 1.00 87.44 716 HIS A O 1
ATOM 5623 N N . LEU A 1 717 ? -2.583 -4.511 11.290 1.00 93.38 717 LEU A N 1
ATOM 5624 C CA . LEU A 1 717 ? -3.801 -3.851 10.840 1.00 93.38 717 LEU A CA 1
ATOM 5625 C C . LEU A 1 717 ? -4.623 -4.811 9.979 1.00 93.38 717 LEU A C 1
ATOM 5627 O O . LEU A 1 717 ? -4.115 -5.355 9.001 1.00 93.38 717 LEU A O 1
ATOM 5631 N N . THR A 1 718 ? -5.900 -4.972 10.316 1.00 85.19 718 THR A N 1
ATOM 5632 C CA . THR A 1 718 ? -6.885 -5.648 9.466 1.00 85.19 718 THR A CA 1
ATOM 5633 C C . THR A 1 718 ? -7.941 -4.638 9.045 1.00 85.19 718 THR A C 1
ATOM 5635 O O . THR A 1 718 ? -8.603 -4.049 9.899 1.00 85.19 718 THR A O 1
ATOM 5638 N N . ILE A 1 719 ? -8.101 -4.458 7.736 1.00 87.19 719 ILE A N 1
ATOM 5639 C CA . ILE A 1 719 ? -9.131 -3.610 7.138 1.00 87.19 719 ILE A CA 1
ATOM 5640 C C . ILE A 1 719 ? -10.259 -4.532 6.658 1.00 87.19 719 ILE A C 1
ATOM 5642 O O . ILE A 1 719 ? -10.006 -5.384 5.801 1.00 87.19 719 ILE A O 1
ATOM 5646 N N . PRO A 1 720 ? -11.476 -4.433 7.228 1.00 74.94 720 PRO A N 1
ATOM 5647 C CA . PRO A 1 720 ? -12.572 -5.321 6.870 1.00 74.94 720 PRO A CA 1
ATOM 5648 C C . PRO A 1 720 ? -13.061 -5.050 5.446 1.00 74.94 720 PRO A C 1
ATOM 5650 O O . PRO A 1 720 ? -12.938 -3.945 4.927 1.00 74.94 720 PRO A O 1
ATOM 5653 N N . GLY A 1 721 ? -13.664 -6.073 4.839 1.00 68.50 721 GLY A N 1
ATOM 5654 C CA . GLY A 1 721 ? -14.140 -6.034 3.457 1.00 68.50 721 GLY A CA 1
ATOM 5655 C C . GLY A 1 721 ? -15.242 -5.013 3.186 1.00 68.50 721 GLY A C 1
ATOM 5656 O O . GLY A 1 721 ? -15.479 -4.647 2.043 1.00 68.50 721 GLY A O 1
ATOM 5657 N N . SER A 1 722 ? -15.899 -4.530 4.241 1.00 75.25 722 SER A N 1
ATOM 5658 C CA . SER A 1 722 ? -16.874 -3.448 4.155 1.00 75.25 722 SER A CA 1
ATOM 5659 C C . SER A 1 722 ? -16.250 -2.105 3.793 1.00 75.25 722 SER A C 1
ATOM 5661 O O . SER A 1 722 ? -16.971 -1.243 3.311 1.00 75.25 722 SER A O 1
ATOM 5663 N N . VAL A 1 723 ? -14.945 -1.905 4.014 1.00 85.06 723 VAL A N 1
ATOM 5664 C CA . VAL A 1 723 ? -14.267 -0.638 3.715 1.00 85.06 723 VAL A CA 1
ATOM 5665 C C . VAL A 1 723 ? -14.003 -0.572 2.218 1.00 85.06 723 VAL A C 1
ATOM 5667 O O . VAL A 1 723 ? -13.032 -1.133 1.726 1.00 85.06 723 VAL A O 1
ATOM 5670 N N . HIS A 1 724 ? -14.846 0.130 1.472 1.00 74.12 724 HIS A N 1
ATOM 5671 C CA . HIS A 1 724 ? -14.710 0.240 0.020 1.00 74.12 724 HIS A CA 1
ATOM 5672 C C . HIS A 1 724 ? -13.629 1.256 -0.380 1.00 74.12 724 HIS A C 1
ATOM 5674 O O . HIS A 1 724 ? -13.023 1.117 -1.448 1.00 74.12 724 HIS A O 1
ATOM 5680 N N . TYR A 1 725 ? -13.366 2.244 0.486 1.00 76.38 725 TYR A N 1
ATOM 5681 C CA . TYR A 1 725 ? -12.453 3.360 0.237 1.00 76.38 725 TYR A CA 1
ATOM 5682 C C . TYR A 1 725 ? -11.500 3.613 1.414 1.00 76.38 725 TYR A C 1
ATOM 5684 O O . TYR A 1 725 ? -11.936 3.806 2.554 1.00 76.38 725 TYR A O 1
ATOM 5692 N N . ILE A 1 726 ? -10.201 3.663 1.104 1.00 87.75 726 ILE A N 1
ATOM 5693 C CA . ILE A 1 726 ? -9.126 4.096 2.003 1.00 87.75 726 ILE A CA 1
ATOM 5694 C C . ILE A 1 726 ? -8.547 5.403 1.459 1.00 87.75 726 ILE A C 1
ATOM 5696 O O . ILE A 1 726 ? -7.987 5.414 0.364 1.00 87.75 726 ILE A O 1
ATOM 5700 N N . GLY A 1 727 ? -8.677 6.479 2.228 1.00 72.94 727 GLY A N 1
ATOM 5701 C CA . GLY A 1 727 ? -8.319 7.833 1.835 1.00 72.94 727 GLY A CA 1
ATOM 5702 C C . GLY A 1 727 ? -6.835 8.157 1.908 1.00 72.94 727 GLY A C 1
ATOM 5703 O O . GLY A 1 727 ? -5.996 7.372 2.365 1.00 72.94 727 GLY A O 1
ATOM 5704 N N . VAL A 1 728 ? -6.527 9.364 1.441 1.00 82.19 728 VAL A N 1
ATOM 5705 C CA . VAL A 1 728 ? -5.160 9.862 1.319 1.00 82.19 728 VAL A CA 1
ATOM 5706 C C . VAL A 1 728 ? -4.470 9.869 2.682 1.00 82.19 728 VAL A C 1
ATOM 5708 O O . VAL A 1 728 ? -5.011 10.357 3.669 1.00 82.19 728 VAL A O 1
ATOM 5711 N N . GLU A 1 729 ? -3.268 9.301 2.755 1.00 85.81 729 GLU A N 1
ATOM 5712 C CA . GLU A 1 729 ? -2.479 9.196 3.996 1.00 85.81 729 GLU A CA 1
ATOM 5713 C C . GLU A 1 729 ? -3.176 8.501 5.187 1.00 85.81 729 GLU A C 1
ATOM 5715 O O . GLU A 1 729 ? -2.661 8.564 6.305 1.00 85.81 729 GLU A O 1
ATOM 5720 N N . ALA A 1 730 ? -4.303 7.804 4.985 1.00 89.19 730 ALA A N 1
ATOM 5721 C CA . ALA A 1 730 ? -5.124 7.250 6.069 1.00 89.19 730 ALA A CA 1
ATOM 5722 C C . ALA A 1 730 ? -4.337 6.399 7.083 1.00 89.19 730 ALA A C 1
ATOM 5724 O O . ALA A 1 730 ? -4.640 6.442 8.272 1.00 89.19 730 ALA A O 1
ATOM 5725 N N . PHE A 1 731 ? -3.311 5.672 6.634 1.00 97.81 731 PHE A N 1
ATOM 5726 C CA . PHE A 1 731 ? -2.422 4.828 7.441 1.00 97.81 731 PHE A CA 1
ATOM 5727 C C . PHE A 1 731 ? -0.937 5.143 7.181 1.00 97.81 731 PHE A C 1
ATOM 5729 O O . PHE A 1 731 ? -0.078 4.255 7.213 1.00 97.81 731 PHE A O 1
ATOM 5736 N N . ALA A 1 732 ? -0.623 6.403 6.871 1.00 91.69 732 ALA A N 1
ATOM 5737 C CA . ALA A 1 732 ? 0.748 6.854 6.660 1.00 91.69 732 ALA A CA 1
ATOM 5738 C C . ALA A 1 732 ? 1.530 6.936 7.981 1.00 91.69 732 ALA A C 1
ATOM 5740 O O . ALA A 1 732 ? 0.955 7.179 9.042 1.00 91.69 732 ALA A O 1
ATOM 5741 N N . GLU A 1 733 ? 2.855 6.811 7.904 1.00 93.31 733 GLU A N 1
ATOM 5742 C CA . GLU A 1 733 ? 3.787 7.120 8.999 1.00 93.31 733 GLU A CA 1
ATOM 5743 C C . GLU A 1 733 ? 3.521 6.327 10.298 1.00 93.31 733 GLU A C 1
ATOM 5745 O O . GLU A 1 733 ? 3.701 6.843 11.395 1.00 93.31 733 GLU A O 1
ATOM 5750 N N . MET A 1 734 ? 3.089 5.066 10.211 1.00 92.56 734 MET A N 1
ATOM 5751 C CA . MET A 1 734 ? 2.884 4.175 11.360 1.00 92.56 734 MET A CA 1
ATOM 5752 C C . MET A 1 734 ? 4.193 3.430 11.702 1.00 92.56 734 MET A C 1
ATOM 5754 O O . MET A 1 734 ? 4.501 2.388 11.114 1.00 92.56 734 MET A O 1
ATOM 5758 N N . PRO A 1 735 ? 4.986 3.900 12.687 1.00 88.19 735 PRO A N 1
ATOM 5759 C CA . PRO A 1 735 ? 6.386 3.495 12.865 1.00 88.19 735 PRO A CA 1
ATOM 5760 C C . PRO A 1 735 ? 6.579 2.048 13.339 1.00 88.19 735 PRO A C 1
ATOM 5762 O O . PRO A 1 735 ? 7.702 1.544 13.336 1.00 88.19 735 PRO A O 1
ATOM 5765 N N . ASN A 1 736 ? 5.514 1.384 13.795 1.00 90.62 736 ASN A N 1
ATOM 5766 C CA . ASN A 1 736 ? 5.547 0.008 14.294 1.00 90.62 736 ASN A CA 1
ATOM 5767 C C . ASN A 1 736 ? 4.727 -0.978 13.458 1.00 90.62 736 ASN A C 1
ATOM 5769 O O . ASN A 1 736 ? 4.765 -2.170 13.759 1.00 90.62 736 ASN A O 1
ATOM 5773 N N . LEU A 1 737 ? 4.039 -0.513 12.412 1.00 97.06 737 LEU A N 1
ATOM 5774 C CA . LEU A 1 737 ? 3.191 -1.359 11.582 1.00 97.06 737 LEU A CA 1
ATOM 5775 C C . LEU A 1 737 ? 4.048 -2.341 10.784 1.00 97.06 737 LEU A C 1
ATOM 5777 O O . LEU A 1 737 ? 4.904 -1.920 10.013 1.00 97.06 737 LEU A O 1
ATOM 5781 N N . LYS A 1 738 ? 3.812 -3.642 10.974 1.00 92.69 738 LYS A N 1
ATOM 5782 C CA . LYS A 1 738 ? 4.539 -4.737 10.312 1.00 92.69 738 LYS A CA 1
ATOM 5783 C C . LYS A 1 738 ? 3.701 -5.448 9.270 1.00 92.69 738 LYS A C 1
ATOM 5785 O O . LYS A 1 738 ? 4.231 -5.854 8.238 1.00 92.69 738 LYS A O 1
ATOM 5790 N N . THR A 1 739 ? 2.407 -5.623 9.537 1.00 89.81 739 THR A N 1
ATOM 5791 C CA . THR A 1 739 ? 1.516 -6.345 8.624 1.00 89.81 739 THR A CA 1
ATOM 5792 C C . THR A 1 739 ? 0.211 -5.603 8.401 1.00 89.81 739 THR A C 1
ATOM 5794 O O . THR A 1 739 ? -0.439 -5.187 9.365 1.00 89.81 739 THR A O 1
ATOM 5797 N N . VAL A 1 740 ? -0.214 -5.542 7.144 1.00 96.44 740 VAL A N 1
ATOM 5798 C CA . VAL A 1 740 ? -1.535 -5.056 6.742 1.00 96.44 740 VAL A CA 1
ATOM 5799 C C . VAL A 1 740 ? -2.277 -6.170 6.013 1.00 96.44 740 VAL A C 1
ATOM 5801 O O . VAL A 1 740 ? -1.741 -6.780 5.091 1.00 96.44 740 VAL A O 1
ATOM 5804 N N . ASP A 1 741 ? -3.510 -6.421 6.429 1.00 86.25 741 ASP A N 1
ATOM 5805 C CA . ASP A 1 741 ? -4.430 -7.382 5.829 1.00 86.25 741 ASP A CA 1
ATOM 5806 C C . ASP A 1 741 ? -5.679 -6.638 5.340 1.00 86.25 741 ASP A C 1
ATOM 5808 O O . ASP A 1 741 ? -6.496 -6.183 6.145 1.00 86.25 741 ASP A O 1
ATOM 5812 N N . ILE A 1 742 ? -5.778 -6.455 4.022 1.00 87.44 742 ILE A N 1
ATOM 5813 C CA . ILE A 1 742 ? -6.865 -5.746 3.344 1.00 87.44 742 ILE A CA 1
ATOM 5814 C C . ILE A 1 742 ? -7.834 -6.794 2.794 1.00 87.44 742 ILE A C 1
ATOM 5816 O O . ILE A 1 742 ? -7.482 -7.543 1.885 1.00 87.44 742 ILE A O 1
ATOM 5820 N N . ARG A 1 743 ? -9.042 -6.874 3.361 1.00 77.44 743 ARG A N 1
ATOM 5821 C CA . ARG A 1 743 ? -10.001 -7.954 3.078 1.00 77.44 743 ARG A CA 1
ATOM 5822 C C . ARG A 1 743 ? -10.856 -7.701 1.836 1.00 77.44 743 ARG A C 1
ATOM 5824 O O . ARG A 1 743 ? -11.057 -6.564 1.416 1.00 77.44 743 ARG A O 1
ATOM 5831 N N . GLU A 1 744 ? -11.377 -8.793 1.272 1.00 75.31 744 GLU A N 1
ATOM 5832 C CA . GLU A 1 744 ? -12.240 -8.784 0.083 1.00 75.31 744 GLU A CA 1
ATOM 5833 C C . GLU A 1 744 ? -13.433 -7.842 0.218 1.00 75.31 744 GLU A C 1
ATOM 5835 O O . GLU A 1 744 ? -14.186 -7.939 1.182 1.00 75.31 744 GLU A O 1
ATOM 5840 N N . GLY A 1 745 ? -13.614 -6.981 -0.782 1.00 67.62 745 GLY A N 1
ATOM 5841 C CA . GLY A 1 745 ? -14.623 -5.921 -0.816 1.00 67.62 745 GLY A CA 1
ATOM 5842 C C . GLY A 1 745 ? -14.015 -4.517 -0.890 1.00 67.62 745 GLY A C 1
ATOM 5843 O O . GLY A 1 745 ? -14.637 -3.620 -1.456 1.00 67.62 745 GLY A O 1
ATOM 5844 N N . VAL A 1 746 ? -12.758 -4.344 -0.462 1.00 82.12 746 VAL A N 1
ATOM 5845 C CA . VAL A 1 746 ? -12.012 -3.086 -0.637 1.00 82.12 746 VAL A CA 1
ATOM 5846 C C . VAL A 1 746 ? -11.731 -2.848 -2.122 1.00 82.12 746 VAL A C 1
ATOM 5848 O O . VAL A 1 746 ? -11.220 -3.735 -2.811 1.00 82.12 746 VAL A O 1
ATOM 5851 N N . GLN A 1 747 ? -12.060 -1.659 -2.633 1.00 74.88 747 GLN A N 1
ATOM 5852 C CA . GLN A 1 747 ? -11.965 -1.349 -4.068 1.00 74.88 747 GLN A CA 1
ATOM 5853 C C . GLN A 1 747 ? -10.905 -0.298 -4.388 1.00 74.88 747 GLN A C 1
ATOM 5855 O O . GLN A 1 747 ? -10.259 -0.392 -5.439 1.00 74.88 747 GLN A O 1
ATOM 5860 N N . TYR A 1 748 ? -10.734 0.684 -3.502 1.00 75.12 748 TYR A N 1
ATOM 5861 C CA . TYR A 1 748 ? -9.973 1.895 -3.780 1.00 75.12 748 TYR A CA 1
ATOM 5862 C C . TYR A 1 748 ? -9.014 2.241 -2.634 1.00 75.12 748 TYR A C 1
ATOM 5864 O O . TYR A 1 748 ? -9.440 2.390 -1.486 1.00 75.12 748 TYR A O 1
ATOM 5872 N N . ILE A 1 749 ? -7.724 2.381 -2.957 1.00 87.06 749 ILE A N 1
ATOM 5873 C CA . ILE A 1 749 ? -6.677 2.842 -2.036 1.00 87.06 749 ILE A CA 1
ATOM 5874 C C . ILE A 1 749 ? -6.072 4.124 -2.605 1.00 87.06 749 ILE A C 1
ATOM 5876 O O . ILE A 1 749 ? -5.421 4.077 -3.648 1.00 87.06 749 ILE A O 1
ATOM 5880 N N . ASP A 1 750 ? -6.285 5.250 -1.932 1.00 83.75 750 ASP A N 1
ATOM 5881 C CA . ASP A 1 750 ? -5.864 6.561 -2.420 1.00 83.75 750 ASP A CA 1
ATOM 5882 C C . ASP A 1 750 ? -4.365 6.828 -2.191 1.00 83.75 750 ASP A C 1
ATOM 5884 O O . ASP A 1 750 ? -3.592 6.004 -1.670 1.00 83.75 750 ASP A O 1
ATOM 5888 N N . ASP A 1 751 ? -3.949 8.009 -2.628 1.00 85.31 751 ASP A N 1
ATOM 5889 C CA . ASP A 1 751 ? -2.572 8.469 -2.606 1.00 85.31 751 ASP A CA 1
ATOM 5890 C C . ASP A 1 751 ? -1.961 8.392 -1.207 1.00 85.31 751 ASP A C 1
ATOM 5892 O O . ASP A 1 751 ? -2.552 8.783 -0.200 1.00 85.31 751 ASP A O 1
ATOM 5896 N N . ARG A 1 752 ? -0.713 7.924 -1.134 1.00 88.44 752 ARG A N 1
ATOM 5897 C CA . ARG A 1 752 ? 0.098 7.919 0.094 1.00 88.44 752 ARG A CA 1
ATOM 5898 C C . ARG A 1 752 ? -0.534 7.175 1.278 1.00 88.44 752 ARG A C 1
ATOM 5900 O O . ARG A 1 752 ? -0.030 7.303 2.390 1.00 88.44 752 ARG A O 1
ATOM 5907 N N . ALA A 1 753 ? -1.583 6.373 1.077 1.00 91.00 753 ALA A N 1
ATOM 5908 C CA . ALA A 1 753 ? -2.336 5.759 2.173 1.00 91.00 753 ALA A CA 1
ATOM 5909 C C . ALA A 1 753 ? -1.471 4.949 3.157 1.00 91.00 753 ALA A C 1
ATOM 5911 O O . ALA A 1 753 ? -1.812 4.895 4.331 1.00 91.00 753 ALA A O 1
ATOM 5912 N N . PHE A 1 754 ? -0.344 4.375 2.715 1.00 98.06 754 PHE A N 1
ATOM 5913 C CA . PHE A 1 754 ? 0.600 3.611 3.541 1.00 98.06 754 PHE A CA 1
ATOM 5914 C C . PHE A 1 754 ? 2.058 4.111 3.429 1.00 98.06 754 PHE A C 1
ATOM 5916 O O . PHE A 1 754 ? 2.995 3.330 3.635 1.00 98.06 754 PHE A O 1
ATOM 5923 N N . GLN A 1 755 ? 2.277 5.388 3.086 1.00 94.69 755 GLN A N 1
ATOM 5924 C CA . GLN A 1 755 ? 3.633 5.930 2.930 1.00 94.69 755 GLN A CA 1
ATOM 5925 C C . GLN A 1 755 ? 4.399 5.952 4.262 1.00 94.69 755 GLN A C 1
ATOM 5927 O O . GLN A 1 755 ? 3.797 6.062 5.329 1.00 94.69 755 GLN A O 1
ATOM 5932 N N . TYR A 1 756 ? 5.732 5.897 4.204 1.00 93.69 756 TYR A N 1
ATOM 5933 C CA . TYR A 1 756 ? 6.634 6.015 5.362 1.00 93.69 756 TYR A CA 1
ATOM 5934 C C . TYR A 1 756 ? 6.370 5.003 6.493 1.00 93.69 756 TYR A C 1
ATOM 5936 O O . TYR A 1 756 ? 6.736 5.221 7.648 1.00 93.69 756 TYR A O 1
ATOM 5944 N N . ASN A 1 757 ? 5.773 3.855 6.171 1.00 95.62 757 ASN A N 1
ATOM 5945 C CA . ASN A 1 757 ? 5.667 2.734 7.098 1.00 95.62 757 ASN A CA 1
ATOM 5946 C C . ASN A 1 757 ? 6.979 1.938 7.105 1.00 95.62 757 ASN A C 1
ATOM 5948 O O . ASN A 1 757 ? 7.097 0.877 6.492 1.00 95.62 757 ASN A O 1
ATOM 5952 N N . GLU A 1 758 ? 7.993 2.466 7.796 1.00 94.94 758 GLU A N 1
ATOM 5953 C CA . GLU A 1 758 ? 9.375 1.965 7.724 1.00 94.94 758 GLU A CA 1
ATOM 5954 C C . GLU A 1 758 ? 9.557 0.514 8.198 1.00 94.94 758 GLU A C 1
ATOM 5956 O O . GLU A 1 758 ? 10.530 -0.144 7.826 1.00 94.94 758 GLU A O 1
ATOM 5961 N N . ARG A 1 759 ? 8.624 0.013 9.020 1.00 95.88 759 ARG A N 1
ATOM 5962 C CA . ARG A 1 759 ? 8.621 -1.360 9.547 1.00 95.88 759 ARG A CA 1
ATOM 5963 C C . ARG A 1 759 ? 7.663 -2.309 8.834 1.00 95.88 759 ARG A C 1
ATOM 5965 O O . ARG A 1 759 ? 7.582 -3.464 9.239 1.00 95.88 759 ARG A O 1
ATOM 5972 N N . LEU A 1 760 ? 6.961 -1.848 7.799 1.00 97.44 760 LEU A N 1
ATOM 5973 C CA . LEU A 1 760 ? 5.987 -2.668 7.088 1.00 97.44 760 LEU A CA 1
ATOM 5974 C C . LEU A 1 760 ? 6.710 -3.763 6.308 1.00 97.44 760 LEU A C 1
ATOM 5976 O O . LEU A 1 760 ? 7.475 -3.477 5.394 1.00 97.44 760 LEU A O 1
ATOM 5980 N N . GLU A 1 761 ? 6.450 -5.012 6.681 1.00 94.19 761 GLU A N 1
ATOM 5981 C CA . GLU A 1 761 ? 7.071 -6.206 6.109 1.00 94.19 761 GLU A CA 1
ATOM 5982 C C . GLU A 1 761 ? 6.125 -6.912 5.135 1.00 94.19 761 GLU A C 1
ATOM 5984 O O . GLU A 1 761 ? 6.567 -7.455 4.125 1.00 94.19 761 GLU A O 1
ATOM 5989 N N . THR A 1 762 ? 4.820 -6.937 5.425 1.00 89.75 762 THR A N 1
ATOM 5990 C CA . THR A 1 762 ? 3.838 -7.711 4.650 1.00 89.75 762 THR A CA 1
ATOM 5991 C C . THR A 1 762 ? 2.551 -6.933 4.417 1.00 89.75 762 THR A C 1
ATOM 5993 O O . THR A 1 762 ? 1.970 -6.370 5.344 1.00 89.75 762 THR A O 1
ATOM 5996 N N . VAL A 1 763 ? 2.066 -6.974 3.177 1.00 93.69 763 VAL A N 1
ATOM 5997 C CA . VAL A 1 763 ? 0.738 -6.490 2.790 1.00 93.69 763 VAL A CA 1
ATOM 5998 C C . VAL A 1 763 ? 0.015 -7.619 2.070 1.00 93.69 763 VAL A C 1
ATOM 6000 O O . VAL A 1 763 ? 0.522 -8.156 1.085 1.00 93.69 763 VAL A O 1
ATOM 6003 N N . ILE A 1 764 ? -1.161 -7.976 2.572 1.00 84.75 764 ILE A N 1
ATOM 6004 C CA . ILE A 1 764 ? -2.078 -8.918 1.937 1.00 84.75 764 ILE A CA 1
ATOM 6005 C C . ILE A 1 764 ? -3.188 -8.084 1.311 1.00 84.75 764 ILE A C 1
ATOM 6007 O O . ILE A 1 764 ? -3.919 -7.390 2.016 1.00 84.75 764 ILE A O 1
ATOM 6011 N N . PHE A 1 765 ? -3.271 -8.123 -0.014 1.00 82.44 765 PHE A N 1
ATOM 6012 C CA . PHE A 1 765 ? -4.300 -7.419 -0.759 1.00 82.44 765 PHE A CA 1
ATOM 6013 C C . PHE A 1 765 ? -5.524 -8.295 -1.005 1.00 82.44 765 PHE A C 1
ATOM 6015 O O . PHE A 1 765 ? -5.396 -9.493 -1.252 1.00 82.44 765 PHE A O 1
ATOM 6022 N N . ALA A 1 766 ? -6.682 -7.645 -1.037 1.00 80.19 766 ALA A N 1
ATOM 6023 C CA . ALA A 1 766 ? -7.893 -8.177 -1.633 1.00 80.19 766 ALA A CA 1
ATOM 6024 C C . ALA A 1 766 ? -7.801 -8.172 -3.161 1.00 80.19 766 ALA A C 1
ATOM 6026 O O . ALA A 1 766 ? -7.317 -7.209 -3.761 1.00 80.19 766 ALA A O 1
ATOM 6027 N N . ASP A 1 767 ? -8.350 -9.200 -3.795 1.00 81.25 767 ASP A N 1
ATOM 6028 C CA . ASP A 1 767 ? -8.451 -9.318 -5.245 1.00 81.25 767 ASP A CA 1
ATOM 6029 C C . ASP A 1 767 ? -9.442 -8.314 -5.851 1.00 81.25 767 ASP A C 1
ATOM 6031 O O . ASP A 1 767 ? -9.347 -8.022 -7.046 1.00 81.25 767 ASP A O 1
ATOM 6035 N N . SER A 1 768 ? -10.361 -7.760 -5.050 1.00 79.69 768 SER A N 1
ATOM 6036 C CA . SER A 1 768 ? -11.333 -6.733 -5.452 1.00 79.69 768 SER A CA 1
ATOM 6037 C C . SER A 1 768 ? -10.747 -5.338 -5.700 1.00 79.69 768 SER A C 1
ATOM 6039 O O . SER A 1 768 ? -11.440 -4.490 -6.265 1.00 79.69 768 SER A O 1
ATOM 6041 N N . ILE A 1 769 ? -9.499 -5.074 -5.300 1.00 87.38 769 ILE A N 1
ATOM 6042 C CA . ILE A 1 769 ? -8.881 -3.748 -5.435 1.00 87.38 769 ILE A CA 1
ATOM 6043 C C . ILE A 1 769 ? -8.638 -3.435 -6.914 1.00 87.38 769 ILE A C 1
ATOM 6045 O O . ILE A 1 769 ? -7.976 -4.190 -7.627 1.00 87.38 769 ILE A O 1
ATOM 6049 N N . THR A 1 770 ? -9.145 -2.286 -7.361 1.00 83.06 770 THR A N 1
ATOM 6050 C CA . THR A 1 770 ? -9.026 -1.815 -8.753 1.00 83.06 770 THR A CA 1
ATOM 6051 C C . THR A 1 770 ? -8.059 -0.644 -8.902 1.00 83.06 770 THR A C 1
ATOM 6053 O O . THR A 1 770 ? -7.487 -0.464 -9.979 1.00 83.06 770 THR A O 1
ATOM 6056 N N . TYR A 1 771 ? -7.815 0.100 -7.821 1.00 87.56 771 TYR A N 1
ATOM 6057 C CA . TYR A 1 771 ? -7.011 1.317 -7.823 1.00 87.56 771 TYR A CA 1
ATOM 6058 C C . TYR A 1 771 ? -6.059 1.360 -6.622 1.00 87.56 771 TYR A C 1
ATOM 6060 O O . TYR A 1 771 ? -6.492 1.218 -5.475 1.00 87.56 771 TYR A O 1
ATOM 6068 N N . ILE A 1 772 ? -4.771 1.575 -6.901 1.00 92.62 772 ILE A N 1
ATOM 6069 C CA . ILE A 1 772 ? -3.741 1.921 -5.915 1.00 92.62 772 ILE A CA 1
ATOM 6070 C C . ILE A 1 772 ? -3.128 3.253 -6.347 1.00 92.62 772 ILE A C 1
ATOM 6072 O O . ILE A 1 772 ? -2.535 3.325 -7.425 1.00 92.62 772 ILE A O 1
ATOM 6076 N N . GLY A 1 773 ? -3.291 4.281 -5.517 1.00 80.31 773 GLY A N 1
ATOM 6077 C CA . GLY A 1 773 ? -2.914 5.661 -5.804 1.00 80.31 773 GLY A CA 1
ATOM 6078 C C . GLY A 1 773 ? -1.415 5.957 -5.808 1.00 80.31 773 GLY A C 1
ATOM 6079 O O . GLY A 1 773 ? -0.541 5.088 -5.709 1.00 80.31 773 GLY A O 1
ATOM 6080 N N . ASP A 1 774 ? -1.114 7.239 -5.953 1.00 88.25 774 ASP A N 1
ATOM 6081 C CA . ASP A 1 774 ? 0.239 7.750 -6.054 1.00 88.25 774 ASP A CA 1
ATOM 6082 C C . ASP A 1 774 ? 0.953 7.638 -4.704 1.00 88.25 774 ASP A C 1
ATOM 6084 O O . ASP A 1 774 ? 0.490 8.077 -3.653 1.00 88.25 774 ASP A O 1
ATOM 6088 N N . GLY A 1 775 ? 2.139 7.043 -4.723 1.00 87.06 775 GLY A N 1
ATOM 6089 C CA . GLY A 1 775 ? 3.018 6.954 -3.569 1.00 87.06 775 GLY A CA 1
ATOM 6090 C C . GLY A 1 775 ? 2.508 6.093 -2.408 1.00 87.06 775 GLY A C 1
ATOM 6091 O O . GLY A 1 775 ? 3.038 6.218 -1.305 1.00 87.06 775 GLY A O 1
ATOM 6092 N N . THR A 1 776 ? 1.510 5.227 -2.625 1.00 95.88 776 THR A N 1
ATOM 6093 C CA . THR A 1 776 ? 0.842 4.465 -1.556 1.00 95.88 776 THR A CA 1
ATOM 6094 C C . THR A 1 776 ? 1.804 3.733 -0.614 1.00 95.88 776 THR A C 1
ATOM 6096 O O . THR A 1 776 ? 1.570 3.763 0.584 1.00 95.88 776 THR A O 1
ATOM 6099 N N . PHE A 1 777 ? 2.889 3.130 -1.108 1.00 97.75 777 PHE A N 1
ATOM 6100 C CA . PHE A 1 777 ? 3.908 2.411 -0.323 1.00 97.75 777 PHE A CA 1
ATOM 6101 C C . PHE A 1 777 ? 5.308 3.031 -0.465 1.00 97.75 777 PHE A C 1
ATOM 6103 O O . PHE A 1 777 ? 6.324 2.329 -0.414 1.00 97.75 777 PHE A O 1
ATOM 6110 N N . VAL A 1 778 ? 5.393 4.350 -0.651 1.00 95.06 778 VAL A N 1
ATOM 6111 C CA . VAL A 1 778 ? 6.679 5.065 -0.668 1.00 95.06 778 VAL A CA 1
ATOM 6112 C C . VAL A 1 778 ? 7.405 4.883 0.660 1.00 95.06 778 VAL A C 1
ATOM 6114 O O . VAL A 1 778 ? 6.789 4.968 1.719 1.00 95.06 778 VAL A O 1
ATOM 6117 N N . MET A 1 779 ? 8.727 4.683 0.604 1.00 94.06 779 MET A N 1
ATOM 6118 C CA . MET A 1 779 ? 9.588 4.570 1.793 1.00 94.06 779 MET A CA 1
ATOM 6119 C C . MET A 1 779 ? 9.144 3.444 2.744 1.00 94.06 779 MET A C 1
ATOM 6121 O O . MET A 1 779 ? 9.037 3.621 3.956 1.00 94.06 779 MET A O 1
ATOM 6125 N N . THR A 1 780 ? 8.917 2.259 2.172 1.00 96.81 780 THR A N 1
ATOM 6126 C CA . THR A 1 780 ? 8.627 1.005 2.890 1.00 96.81 780 THR A CA 1
ATOM 6127 C C . THR A 1 780 ? 9.787 0.004 2.711 1.00 96.81 780 THR A C 1
ATOM 6129 O O . THR A 1 780 ? 9.661 -1.017 2.029 1.00 96.81 780 THR A O 1
ATOM 6132 N N . PRO A 1 781 ? 10.983 0.289 3.264 1.00 95.88 781 PRO A N 1
ATOM 6133 C CA . PRO A 1 781 ? 12.227 -0.409 2.927 1.00 95.88 781 PRO A CA 1
ATOM 6134 C C . PRO A 1 781 ? 12.278 -1.879 3.368 1.00 95.88 781 PRO A C 1
ATOM 6136 O O . PRO A 1 781 ? 13.136 -2.615 2.885 1.00 95.88 781 PRO A O 1
ATOM 6139 N N . LEU A 1 782 ? 11.397 -2.312 4.276 1.00 95.94 782 LEU A N 1
ATOM 6140 C CA . LEU A 1 782 ? 11.308 -3.704 4.734 1.00 95.94 782 LEU A CA 1
ATOM 6141 C C . LEU A 1 782 ? 10.208 -4.513 4.036 1.00 95.94 782 LEU A C 1
ATOM 6143 O O . LEU A 1 782 ? 10.102 -5.713 4.287 1.00 95.94 782 LEU A O 1
ATOM 6147 N N . LEU A 1 783 ? 9.417 -3.884 3.160 1.00 95.00 783 LEU A N 1
ATOM 6148 C CA . LEU A 1 783 ? 8.301 -4.540 2.487 1.00 95.00 783 LEU A CA 1
ATOM 6149 C C . LEU A 1 783 ? 8.820 -5.710 1.647 1.00 95.00 783 LEU A C 1
ATOM 6151 O O . LEU A 1 783 ? 9.678 -5.522 0.789 1.00 95.00 783 LEU A O 1
ATOM 6155 N N . GLY A 1 784 ? 8.322 -6.913 1.924 1.00 82.88 784 GLY A N 1
ATOM 6156 C CA . GLY A 1 784 ? 8.723 -8.141 1.250 1.00 82.88 784 GLY A CA 1
ATOM 6157 C C . GLY A 1 784 ? 8.100 -8.311 -0.136 1.00 82.88 784 GLY A C 1
ATOM 6158 O O . GLY A 1 784 ? 7.690 -7.355 -0.796 1.00 82.88 784 GLY A O 1
ATOM 6159 N N . ASP A 1 785 ? 8.044 -9.561 -0.598 1.00 76.31 785 ASP A N 1
ATOM 6160 C CA . ASP A 1 785 ? 7.355 -9.897 -1.845 1.00 76.31 785 ASP A CA 1
ATOM 6161 C C . ASP A 1 785 ? 5.865 -9.557 -1.743 1.00 76.31 785 ASP A C 1
ATOM 6163 O O . ASP A 1 785 ? 5.202 -9.901 -0.764 1.00 76.31 785 ASP A O 1
ATOM 6167 N N . ILE A 1 786 ? 5.342 -8.899 -2.780 1.00 82.44 786 ILE A N 1
ATOM 6168 C CA . ILE A 1 786 ? 3.947 -8.473 -2.836 1.00 82.44 786 ILE A CA 1
ATOM 6169 C C . ILE A 1 786 ? 3.212 -9.161 -3.983 1.00 82.44 786 ILE A C 1
ATOM 6171 O O . ILE A 1 786 ? 3.731 -9.328 -5.094 1.00 82.44 786 ILE A O 1
ATOM 6175 N N . HIS A 1 787 ? 1.964 -9.533 -3.723 1.00 83.19 787 HIS A N 1
ATOM 6176 C CA . HIS A 1 787 ? 1.053 -10.047 -4.734 1.00 83.19 787 HIS A CA 1
ATOM 6177 C C . HIS A 1 787 ? 0.039 -8.964 -5.071 1.00 83.19 787 HIS A C 1
ATOM 6179 O O . HIS A 1 787 ? -0.879 -8.725 -4.299 1.00 83.19 787 HIS A O 1
ATOM 6185 N N . LEU A 1 788 ? 0.229 -8.287 -6.207 1.00 90.25 788 LEU A N 1
ATOM 6186 C CA . LEU A 1 788 ? -0.721 -7.270 -6.657 1.00 90.25 788 LEU A CA 1
ATOM 6187 C C . LEU A 1 788 ? -2.108 -7.897 -6.924 1.00 90.25 788 LEU A C 1
ATOM 6189 O O . LEU A 1 788 ? -2.153 -9.012 -7.456 1.00 90.25 788 LEU A O 1
ATOM 6193 N N . PRO A 1 789 ? -3.209 -7.180 -6.621 1.00 85.56 789 PRO A N 1
ATOM 6194 C CA . PRO A 1 789 ? -4.575 -7.656 -6.840 1.00 85.56 789 PRO A CA 1
ATOM 6195 C C . PRO A 1 789 ? -4.829 -8.091 -8.282 1.00 85.56 789 PRO A C 1
ATOM 6197 O O . PRO A 1 789 ? -4.416 -7.412 -9.227 1.00 85.56 789 PRO A O 1
ATOM 6200 N N . VAL A 1 790 ? -5.577 -9.177 -8.485 1.00 82.56 790 VAL A N 1
ATOM 6201 C CA . VAL A 1 790 ? -5.897 -9.646 -9.847 1.00 82.56 790 VAL A CA 1
ATOM 6202 C C . VAL A 1 790 ? -6.786 -8.673 -10.632 1.00 82.56 790 VAL A C 1
ATOM 6204 O O . VAL A 1 790 ? -6.686 -8.640 -11.863 1.00 82.56 790 VAL A O 1
ATOM 6207 N N . SER A 1 791 ? -7.614 -7.879 -9.939 1.00 83.75 791 SER A N 1
ATOM 6208 C CA . SER A 1 791 ? -8.516 -6.882 -10.538 1.00 83.75 791 SER A CA 1
ATOM 6209 C C . SER A 1 791 ? -7.902 -5.485 -10.663 1.00 83.75 791 SER A C 1
ATOM 6211 O O . SER A 1 791 ? -8.593 -4.573 -11.116 1.00 83.75 791 SER A O 1
ATOM 6213 N N . LEU A 1 792 ? -6.628 -5.306 -10.292 1.00 93.88 792 LEU A N 1
ATOM 6214 C CA . LEU A 1 792 ? -5.967 -4.002 -10.317 1.00 93.88 792 LEU A CA 1
ATOM 6215 C C . LEU A 1 792 ? -5.918 -3.448 -11.747 1.00 93.88 792 LEU A C 1
ATOM 6217 O O . LEU A 1 792 ? -5.405 -4.122 -12.640 1.00 93.88 792 LEU A O 1
ATOM 6221 N N . GLN A 1 793 ? -6.409 -2.223 -11.944 1.00 86.00 793 GLN A N 1
ATOM 6222 C CA . GLN A 1 793 ? -6.445 -1.519 -13.234 1.00 86.00 793 GLN A CA 1
ATOM 6223 C C . GLN A 1 793 ? -5.445 -0.363 -13.292 1.00 86.00 793 GLN A C 1
ATOM 6225 O O . GLN A 1 793 ? -4.861 -0.126 -14.351 1.00 86.00 793 GLN A O 1
ATOM 6230 N N . TYR A 1 794 ? -5.213 0.309 -12.161 1.00 85.44 794 TYR A N 1
ATOM 6231 C CA . TYR A 1 794 ? -4.309 1.452 -12.047 1.00 85.44 794 TYR A CA 1
ATOM 6232 C C . TYR A 1 794 ? -3.338 1.281 -10.876 1.00 85.44 794 TYR A C 1
ATOM 6234 O O . TYR A 1 794 ? -3.744 0.934 -9.763 1.00 85.44 794 TYR A O 1
ATOM 6242 N N . LEU A 1 795 ? -2.056 1.543 -11.140 1.00 93.81 795 LEU A N 1
ATOM 6243 C CA . LEU A 1 795 ? -1.000 1.635 -10.138 1.00 93.81 795 LEU A CA 1
ATOM 6244 C C . LEU A 1 795 ? -0.303 2.996 -10.252 1.00 93.81 795 LEU A C 1
ATOM 6246 O O . LEU A 1 795 ? 0.372 3.248 -11.249 1.00 93.81 795 LEU A O 1
ATOM 6250 N N . GLY A 1 796 ? -0.440 3.837 -9.231 1.00 84.50 796 GLY A N 1
ATOM 6251 C CA . GLY A 1 796 ? -0.059 5.246 -9.265 1.00 84.50 796 GLY A CA 1
ATOM 6252 C C . GLY A 1 796 ? 1.436 5.557 -9.291 1.00 84.50 796 GLY A C 1
ATOM 6253 O O . GLY A 1 796 ? 2.308 4.709 -9.066 1.00 84.50 796 GLY A O 1
ATOM 6254 N N . LEU A 1 797 ? 1.735 6.827 -9.564 1.00 85.94 797 LEU A N 1
ATOM 6255 C CA . LEU A 1 797 ? 3.075 7.406 -9.588 1.00 85.94 797 LEU A CA 1
ATOM 6256 C C . LEU A 1 797 ? 3.823 7.064 -8.298 1.00 85.94 797 LEU A C 1
ATOM 6258 O O . LEU A 1 797 ? 3.345 7.310 -7.198 1.00 85.94 797 LEU A O 1
ATOM 6262 N N . SER A 1 798 ? 5.050 6.558 -8.407 1.00 88.69 798 SER A N 1
ATOM 6263 C CA . SER A 1 798 ? 5.909 6.251 -7.253 1.00 88.69 798 SER A CA 1
ATOM 6264 C C . SER A 1 798 ? 5.312 5.285 -6.217 1.00 88.69 798 SER A C 1
ATOM 6266 O O . SER A 1 798 ? 5.873 5.202 -5.130 1.00 88.69 798 SER A O 1
ATOM 6268 N N . ALA A 1 799 ? 4.243 4.535 -6.525 1.00 95.19 799 ALA A N 1
ATOM 6269 C CA . ALA A 1 799 ? 3.544 3.662 -5.575 1.00 95.19 799 ALA A CA 1
ATOM 6270 C C . ALA A 1 799 ? 4.472 2.807 -4.687 1.00 95.19 799 ALA A C 1
ATOM 6272 O O . ALA A 1 799 ? 4.241 2.740 -3.489 1.00 95.19 799 ALA A O 1
ATOM 6273 N N . PHE A 1 800 ? 5.550 2.228 -5.228 1.00 96.44 800 PHE A N 1
ATOM 6274 C CA . PHE A 1 800 ? 6.551 1.441 -4.487 1.00 96.44 800 PHE A CA 1
ATOM 6275 C C . PHE A 1 800 ? 7.960 2.058 -4.506 1.00 96.44 800 PHE A C 1
ATOM 6277 O O . PHE A 1 800 ? 8.974 1.356 -4.438 1.00 96.44 800 PHE A O 1
ATOM 6284 N N . LYS A 1 801 ? 8.079 3.382 -4.634 1.00 93.38 801 LYS A N 1
ATOM 6285 C CA . LYS A 1 801 ? 9.392 4.040 -4.653 1.00 93.38 801 LYS A CA 1
ATOM 6286 C C . LYS A 1 801 ? 10.101 3.875 -3.300 1.00 93.38 801 LYS A C 1
ATOM 6288 O O . LYS A 1 801 ? 9.525 4.160 -2.253 1.00 93.38 801 LYS A O 1
ATOM 6293 N N . HIS A 1 802 ? 11.364 3.441 -3.325 1.00 92.06 802 HIS A N 1
ATOM 6294 C CA . HIS A 1 802 ? 12.149 3.092 -2.127 1.00 92.06 802 HIS A CA 1
ATOM 6295 C C . HIS A 1 802 ? 11.530 1.974 -1.260 1.00 92.06 802 HIS A C 1
ATOM 6297 O O . HIS A 1 802 ? 11.805 1.886 -0.065 1.00 92.06 802 HIS A O 1
ATOM 6303 N N . SER A 1 803 ? 10.703 1.095 -1.841 1.00 95.06 803 SER A N 1
ATOM 6304 C CA . SER A 1 803 ? 10.252 -0.121 -1.152 1.00 95.06 803 SER A CA 1
ATOM 6305 C C . SER A 1 803 ? 11.338 -1.207 -1.122 1.00 95.06 803 SER A C 1
ATOM 6307 O O . SER A 1 803 ? 12.143 -1.304 -2.057 1.00 95.06 803 SER A O 1
ATOM 6309 N N . GLY A 1 804 ? 11.275 -2.094 -0.126 1.00 94.31 804 GLY A N 1
ATOM 6310 C CA . GLY A 1 804 ? 12.111 -3.298 -0.011 1.00 94.31 804 GLY A CA 1
ATOM 6311 C C . GLY A 1 804 ? 11.742 -4.453 -0.948 1.00 94.31 804 GLY A C 1
ATOM 6312 O O . GLY A 1 804 ? 12.486 -5.433 -1.026 1.00 94.31 804 GLY A O 1
ATOM 6313 N N . MET A 1 805 ? 10.620 -4.338 -1.668 1.00 94.19 805 MET A N 1
ATOM 6314 C CA . MET A 1 805 ? 10.020 -5.434 -2.430 1.00 94.19 805 MET A CA 1
ATOM 6315 C C . MET A 1 805 ? 11.011 -6.031 -3.430 1.00 94.19 805 MET A C 1
ATOM 6317 O O . MET A 1 805 ? 11.558 -5.314 -4.268 1.00 94.19 805 MET A O 1
ATOM 6321 N N . SER A 1 806 ? 11.201 -7.354 -3.382 1.00 90.62 806 SER A N 1
ATOM 6322 C CA . SER A 1 806 ? 12.246 -8.032 -4.157 1.00 90.62 806 SER A CA 1
ATOM 6323 C C . SER A 1 806 ? 11.808 -8.441 -5.564 1.00 90.62 806 SER A C 1
ATOM 6325 O O . SER A 1 806 ? 12.597 -8.377 -6.518 1.00 90.62 806 SER A O 1
ATOM 6327 N N . THR A 1 807 ? 10.540 -8.829 -5.711 1.00 90.19 807 THR A N 1
ATOM 6328 C CA . THR A 1 807 ? 9.923 -9.222 -6.979 1.00 90.19 807 THR A CA 1
ATOM 6329 C C . THR A 1 807 ? 8.485 -8.728 -7.073 1.00 90.19 807 THR A C 1
ATOM 6331 O O . THR A 1 807 ? 7.821 -8.524 -6.062 1.00 90.19 807 THR A O 1
ATOM 6334 N N . VAL A 1 808 ? 7.993 -8.547 -8.302 1.00 93.75 808 VAL A N 1
ATOM 6335 C CA . VAL A 1 808 ? 6.594 -8.174 -8.555 1.00 93.75 808 VAL A CA 1
ATOM 6336 C C . VAL A 1 808 ? 6.053 -8.867 -9.802 1.00 93.75 808 VAL A C 1
ATOM 6338 O O . VAL A 1 808 ? 6.772 -9.078 -10.787 1.00 93.75 808 VAL A O 1
ATOM 6341 N N . THR A 1 809 ? 4.767 -9.214 -9.764 1.00 90.62 809 THR A N 1
ATOM 6342 C CA . THR A 1 809 ? 4.023 -9.726 -10.920 1.00 90.62 809 THR A CA 1
ATOM 6343 C C . THR A 1 809 ? 2.946 -8.728 -11.317 1.00 90.62 809 THR A C 1
ATOM 6345 O O . THR A 1 809 ? 2.046 -8.449 -10.535 1.00 90.62 809 THR A O 1
ATOM 6348 N N . ILE A 1 810 ? 3.017 -8.217 -12.544 1.00 95.62 810 ILE A N 1
ATOM 6349 C CA . ILE A 1 810 ? 1.988 -7.353 -13.133 1.00 95.62 810 ILE A CA 1
ATOM 6350 C C . ILE A 1 810 ? 0.768 -8.223 -13.499 1.00 95.62 810 ILE A C 1
ATOM 6352 O O . ILE A 1 810 ? 0.928 -9.147 -14.313 1.00 95.62 810 ILE A O 1
ATOM 6356 N N . PRO A 1 811 ? -0.426 -7.970 -12.927 1.00 89.25 811 PRO A N 1
ATOM 6357 C CA . PRO A 1 811 ? -1.610 -8.801 -13.135 1.00 89.25 811 PRO A CA 1
ATOM 6358 C C . PRO A 1 811 ? -2.224 -8.594 -14.528 1.00 89.25 811 PRO A C 1
ATOM 6360 O O . PRO A 1 811 ? -1.832 -7.707 -15.288 1.00 89.25 811 PRO A O 1
ATOM 6363 N N . ALA A 1 812 ? -3.181 -9.449 -14.901 1.00 87.25 812 ALA A N 1
ATOM 6364 C CA . ALA A 1 812 ? -3.780 -9.440 -16.238 1.00 87.25 812 ALA A CA 1
ATOM 6365 C C . ALA A 1 812 ? -4.577 -8.158 -16.540 1.00 87.25 812 ALA A C 1
ATOM 6367 O O . ALA A 1 812 ? -4.579 -7.720 -17.689 1.00 87.25 812 ALA A O 1
ATOM 6368 N N . GLY A 1 813 ? -5.228 -7.586 -15.520 1.00 87.38 813 GLY A N 1
ATOM 6369 C CA . GLY A 1 813 ? -6.084 -6.405 -15.637 1.00 87.38 813 GLY A CA 1
ATOM 6370 C C . GLY A 1 813 ? -5.360 -5.059 -15.576 1.00 87.38 813 GLY A C 1
ATOM 6371 O O . GLY A 1 813 ? -5.990 -4.060 -15.888 1.00 87.38 813 GLY A O 1
ATOM 6372 N N . LEU A 1 814 ? -4.067 -5.018 -15.220 1.00 92.44 814 LEU A N 1
ATOM 6373 C CA . LEU A 1 814 ? -3.361 -3.750 -14.998 1.00 92.44 814 LEU A CA 1
ATOM 6374 C C . LEU A 1 814 ? -3.151 -3.005 -16.317 1.00 92.44 814 LEU A C 1
ATOM 6376 O O . LEU A 1 814 ? -2.378 -3.451 -17.177 1.00 92.44 814 LEU A O 1
ATOM 6380 N N . GLU A 1 815 ? -3.855 -1.886 -16.462 1.00 88.12 815 GLU A N 1
ATOM 6381 C CA . GLU A 1 815 ? -3.904 -1.080 -17.680 1.00 88.12 815 GLU A CA 1
ATOM 6382 C C . GLU A 1 815 ? -2.833 0.007 -17.670 1.00 88.12 815 GLU A C 1
ATOM 6384 O O . GLU A 1 815 ? -2.200 0.239 -18.705 1.00 88.12 815 GLU A O 1
ATOM 6389 N N . GLU A 1 816 ? -2.598 0.606 -16.498 1.00 86.69 816 GLU A N 1
ATOM 6390 C CA . GLU A 1 816 ? -1.700 1.740 -16.310 1.00 86.69 816 GLU A CA 1
ATOM 6391 C C . GLU A 1 816 ? -0.773 1.568 -15.097 1.00 86.69 816 GLU A C 1
ATOM 6393 O O . GLU A 1 816 ? -1.176 1.143 -14.016 1.00 86.69 816 GLU A O 1
ATOM 6398 N N . ILE A 1 817 ? 0.498 1.915 -15.307 1.00 93.00 817 ILE A N 1
ATOM 6399 C CA . ILE A 1 817 ? 1.557 1.964 -14.301 1.00 93.00 817 ILE A CA 1
ATOM 6400 C C . ILE A 1 817 ? 2.158 3.365 -14.382 1.00 93.00 817 ILE A C 1
ATOM 6402 O O . ILE A 1 817 ? 2.780 3.702 -15.394 1.00 93.00 817 ILE A O 1
ATOM 6406 N N . GLY A 1 818 ? 1.975 4.150 -13.325 1.00 83.44 818 GLY A N 1
ATOM 6407 C CA . GLY A 1 818 ? 2.524 5.489 -13.184 1.00 83.44 818 GLY A CA 1
ATOM 6408 C C . GLY A 1 818 ? 4.050 5.489 -13.140 1.00 83.44 818 GLY A C 1
ATOM 6409 O O . GLY A 1 818 ? 4.711 4.481 -12.858 1.00 83.44 818 GLY A O 1
ATOM 6410 N N . ASP A 1 819 ? 4.649 6.644 -13.417 1.00 80.38 819 ASP A N 1
ATOM 6411 C CA . ASP A 1 819 ? 6.107 6.746 -13.424 1.00 80.38 819 ASP A CA 1
ATOM 6412 C C . ASP A 1 819 ? 6.686 6.450 -12.041 1.00 80.38 819 ASP A C 1
ATOM 6414 O O . ASP A 1 819 ? 6.118 6.790 -11.005 1.00 80.38 819 ASP A O 1
ATOM 6418 N N . PHE A 1 820 ? 7.842 5.793 -12.009 1.00 85.44 820 PHE A N 1
ATOM 6419 C CA . PHE A 1 820 ? 8.491 5.340 -10.778 1.00 85.44 820 PHE A CA 1
ATOM 6420 C C . PHE A 1 820 ? 7.666 4.402 -9.889 1.00 85.44 820 PHE A C 1
ATOM 6422 O O . PHE A 1 820 ? 8.145 4.063 -8.805 1.00 85.44 820 PHE A O 1
ATOM 6429 N N . ALA A 1 821 ? 6.477 3.955 -10.310 1.00 92.50 821 ALA A N 1
ATOM 6430 C CA . ALA A 1 821 ? 5.621 3.095 -9.498 1.00 92.50 821 ALA A CA 1
ATOM 6431 C C . ALA A 1 821 ? 6.358 1.853 -8.990 1.00 92.50 821 ALA A C 1
ATOM 6433 O O . ALA A 1 821 ? 6.114 1.406 -7.880 1.00 92.50 821 ALA A O 1
ATOM 6434 N N . LEU A 1 822 ? 7.301 1.335 -9.782 1.00 94.56 822 LEU A N 1
ATOM 6435 C CA . LEU A 1 822 ? 8.099 0.146 -9.483 1.00 94.56 822 LEU A CA 1
ATOM 6436 C C . LEU A 1 822 ? 9.582 0.476 -9.222 1.00 94.56 822 LEU A C 1
ATOM 6438 O O . LEU A 1 822 ? 10.455 -0.359 -9.449 1.00 94.56 822 LEU A O 1
ATOM 6442 N N . SER A 1 823 ? 9.887 1.686 -8.746 1.00 90.12 823 SER A N 1
ATOM 6443 C CA . SER A 1 823 ? 11.244 2.112 -8.358 1.00 90.12 823 SER A CA 1
ATOM 6444 C C . SER A 1 823 ? 11.606 1.688 -6.926 1.00 90.12 823 SER A C 1
ATOM 6446 O O . SER A 1 823 ? 12.094 2.492 -6.129 1.00 90.12 823 SER A O 1
ATOM 6448 N N . GLY A 1 824 ? 11.340 0.426 -6.584 1.00 91.50 824 GLY A N 1
ATOM 6449 C CA . GLY A 1 824 ? 11.759 -0.169 -5.316 1.00 91.50 824 GLY A CA 1
ATOM 6450 C C . GLY A 1 824 ? 13.250 -0.504 -5.339 1.00 91.50 824 GLY A C 1
ATOM 6451 O O . GLY A 1 824 ? 13.731 -1.117 -6.293 1.00 91.50 824 GLY A O 1
ATOM 6452 N N . GLU A 1 825 ? 13.989 -0.133 -4.294 1.00 89.88 825 GLU A N 1
ATOM 6453 C CA . GLU A 1 825 ? 15.433 -0.406 -4.197 1.00 89.88 825 GLU A CA 1
ATOM 6454 C C . GLU A 1 825 ? 15.731 -1.903 -4.062 1.00 89.88 825 GLU A C 1
ATOM 6456 O O . GLU A 1 825 ? 16.762 -2.376 -4.542 1.00 89.88 825 GLU A O 1
ATOM 6461 N N . GLY A 1 826 ? 14.810 -2.662 -3.459 1.00 91.50 826 GLY A N 1
ATOM 6462 C CA . GLY A 1 826 ? 14.896 -4.119 -3.379 1.00 91.50 826 GLY A CA 1
ATOM 6463 C C . GLY A 1 826 ? 14.565 -4.837 -4.690 1.00 91.50 826 GLY A C 1
ATOM 6464 O O . GLY A 1 826 ? 14.913 -6.008 -4.840 1.00 91.50 826 GLY A O 1
ATOM 6465 N N . LEU A 1 827 ? 13.930 -4.166 -5.661 1.00 94.62 827 LEU A N 1
ATOM 6466 C CA . LEU A 1 827 ? 13.301 -4.846 -6.791 1.00 94.62 827 LEU A CA 1
ATOM 6467 C C . LEU A 1 827 ? 14.353 -5.393 -7.754 1.00 94.62 827 LEU A C 1
ATOM 6469 O O . LEU A 1 827 ? 15.039 -4.648 -8.451 1.00 94.62 827 LEU A O 1
ATOM 6473 N N . THR A 1 828 ? 14.451 -6.717 -7.828 1.00 94.62 828 THR A N 1
ATOM 6474 C CA . THR A 1 828 ? 15.442 -7.428 -8.645 1.00 94.62 828 THR A CA 1
ATOM 6475 C C . THR A 1 828 ? 14.856 -8.003 -9.932 1.00 94.62 828 THR A C 1
ATOM 6477 O O . THR A 1 828 ? 15.588 -8.184 -10.912 1.00 94.62 828 THR A O 1
ATOM 6480 N N . TYR A 1 829 ? 13.547 -8.288 -9.947 1.00 92.62 829 TYR A N 1
ATOM 6481 C CA . TYR A 1 829 ? 12.904 -9.021 -11.034 1.00 92.62 829 TYR A CA 1
ATOM 6482 C C . TYR A 1 829 ? 11.414 -8.681 -11.185 1.00 92.62 829 TYR A C 1
ATOM 6484 O O . TYR A 1 829 ? 10.643 -8.786 -10.232 1.00 92.62 829 TYR A O 1
ATOM 6492 N N . ILE A 1 830 ? 10.997 -8.330 -12.404 1.00 95.56 830 ILE A N 1
ATOM 6493 C CA . ILE A 1 830 ? 9.598 -8.063 -12.764 1.00 95.56 830 ILE A CA 1
ATOM 6494 C C . ILE A 1 830 ? 9.085 -9.179 -13.677 1.00 95.56 830 ILE A C 1
ATOM 6496 O O . ILE A 1 830 ? 9.729 -9.533 -14.668 1.00 95.56 830 ILE A O 1
ATOM 6500 N N . THR A 1 831 ? 7.894 -9.702 -13.388 1.00 92.94 831 THR A N 1
ATOM 6501 C CA . THR A 1 831 ? 7.147 -10.580 -14.300 1.00 92.94 831 THR A CA 1
ATOM 6502 C C . THR A 1 831 ? 5.823 -9.947 -14.704 1.00 92.94 831 THR A C 1
ATOM 6504 O O . THR A 1 831 ? 5.317 -9.050 -14.038 1.00 92.94 831 THR A O 1
ATOM 6507 N N . VAL A 1 832 ? 5.260 -10.397 -15.825 1.00 94.00 832 VAL A N 1
ATOM 6508 C CA . VAL A 1 832 ? 3.970 -9.913 -16.326 1.00 94.00 832 VAL A CA 1
ATOM 6509 C C . VAL A 1 832 ? 3.105 -11.109 -16.687 1.00 94.00 832 VAL A C 1
ATOM 6511 O O . VAL A 1 832 ? 3.575 -12.027 -17.366 1.00 94.00 832 VAL A O 1
ATOM 6514 N N . HIS A 1 833 ? 1.844 -11.093 -16.254 1.00 90.50 833 HIS A N 1
ATOM 6515 C CA . HIS A 1 833 ? 0.872 -12.112 -16.625 1.00 90.50 833 HIS A CA 1
ATOM 6516 C C . HIS A 1 833 ? 0.727 -12.197 -18.154 1.00 90.50 833 HIS A C 1
ATOM 6518 O O . HIS A 1 833 ? 0.669 -11.180 -18.847 1.00 90.50 833 HIS A O 1
ATOM 6524 N N . ALA A 1 834 ? 0.651 -13.414 -18.704 1.00 84.62 834 ALA A N 1
ATOM 6525 C CA . ALA A 1 834 ? 0.677 -13.635 -20.155 1.00 84.62 834 ALA A CA 1
ATOM 6526 C C . ALA A 1 834 ? -0.436 -12.872 -20.902 1.00 84.62 834 ALA A C 1
ATOM 6528 O O . ALA A 1 834 ? -0.206 -12.345 -22.001 1.00 84.62 834 ALA A O 1
ATOM 6529 N N . ASP A 1 835 ? -1.602 -12.777 -20.263 1.00 91.50 835 ASP A N 1
ATOM 6530 C CA . ASP A 1 835 ? -2.805 -12.141 -20.800 1.00 91.50 835 ASP A CA 1
ATOM 6531 C C . ASP A 1 835 ? -2.854 -10.617 -20.607 1.00 91.50 835 ASP A C 1
ATOM 6533 O O . ASP A 1 835 ? -3.767 -9.990 -21.136 1.00 91.50 835 ASP A O 1
ATOM 6537 N N . ASN A 1 836 ? -1.880 -9.997 -19.920 1.00 94.25 836 ASN A N 1
ATOM 6538 C CA . ASN A 1 836 ? -1.862 -8.538 -19.782 1.00 94.25 836 ASN A CA 1
ATOM 6539 C C . ASN A 1 836 ? -1.741 -7.876 -21.177 1.00 94.25 836 ASN A C 1
ATOM 6541 O O . ASN A 1 836 ? -0.828 -8.233 -21.938 1.00 94.25 836 ASN A O 1
ATOM 6545 N N . PRO A 1 837 ? -2.638 -6.949 -21.558 1.00 89.94 837 PRO A N 1
ATOM 6546 C CA . PRO A 1 837 ? -2.673 -6.386 -22.908 1.00 89.94 837 PRO A CA 1
ATOM 6547 C C . PRO A 1 837 ? -1.631 -5.281 -23.143 1.00 89.94 837 PRO A C 1
ATOM 6549 O O . PRO A 1 837 ? -1.234 -5.064 -24.291 1.00 89.94 837 PRO A O 1
ATOM 6552 N N . SER A 1 838 ? -1.174 -4.613 -22.083 1.00 94.62 838 SER A N 1
ATOM 6553 C CA . SER A 1 838 ? -0.374 -3.382 -22.144 1.00 94.62 838 SER A CA 1
ATOM 6554 C C . SER A 1 838 ? 1.125 -3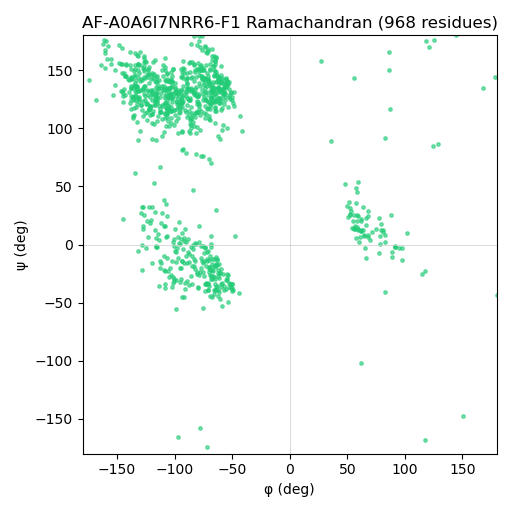.626 -21.980 1.00 94.62 838 SER A C 1
ATOM 6556 O O . SER A 1 838 ? 1.941 -2.935 -22.600 1.00 94.62 838 SER A O 1
ATOM 6558 N N . TYR A 1 839 ? 1.505 -4.654 -21.221 1.00 96.56 839 TYR A N 1
ATOM 6559 C CA . TYR A 1 839 ? 2.869 -4.862 -20.748 1.00 96.56 839 TYR A CA 1
ATOM 6560 C C . TYR A 1 839 ? 3.422 -6.250 -21.079 1.00 96.56 839 TYR A C 1
ATOM 6562 O O . TYR A 1 839 ? 2.705 -7.219 -21.347 1.00 96.56 839 TYR A O 1
ATOM 6570 N N . MET A 1 840 ? 4.747 -6.353 -21.051 1.00 95.19 840 MET A N 1
ATOM 6571 C CA . MET A 1 840 ? 5.461 -7.625 -21.007 1.00 95.19 840 MET A CA 1
ATOM 6572 C C . MET A 1 840 ? 6.751 -7.486 -20.200 1.00 95.19 840 MET A C 1
ATOM 6574 O O . MET A 1 840 ? 7.328 -6.403 -20.123 1.00 95.19 840 MET A O 1
ATOM 6578 N N . ALA A 1 841 ? 7.229 -8.598 -19.648 1.00 96.19 841 ALA A N 1
ATOM 6579 C CA . ALA A 1 841 ? 8.567 -8.685 -19.082 1.00 96.19 841 ALA A CA 1
ATOM 6580 C C . ALA A 1 841 ? 9.481 -9.507 -19.994 1.00 96.19 841 ALA A C 1
ATOM 6582 O O . ALA A 1 841 ? 9.063 -10.517 -20.567 1.00 96.19 841 ALA A O 1
ATOM 6583 N N . LEU A 1 842 ? 10.740 -9.090 -20.102 1.00 91.62 842 LEU A N 1
ATOM 6584 C CA . LEU A 1 842 ? 11.807 -9.870 -20.723 1.00 91.62 842 LEU A CA 1
ATOM 6585 C C . LEU A 1 842 ? 13.045 -9.799 -19.832 1.00 91.62 842 LEU A C 1
ATOM 6587 O O . LEU A 1 842 ? 13.497 -8.710 -19.492 1.00 91.62 842 LEU A O 1
ATOM 6591 N N . ASP A 1 843 ? 13.558 -10.964 -19.429 1.00 89.00 843 ASP A N 1
ATOM 6592 C CA . ASP A 1 843 ? 14.700 -11.101 -18.514 1.00 89.00 843 ASP A CA 1
ATOM 6593 C C . ASP A 1 843 ? 14.557 -10.281 -17.215 1.00 89.00 843 ASP A C 1
ATOM 6595 O O . ASP A 1 843 ? 15.527 -9.739 -16.689 1.00 89.00 843 ASP A O 1
ATOM 6599 N N . GLY A 1 844 ? 13.330 -10.193 -16.692 1.00 92.25 844 GLY A N 1
ATOM 6600 C CA . GLY A 1 844 ? 13.018 -9.468 -15.458 1.00 92.25 844 GLY A CA 1
ATOM 6601 C C . GLY A 1 844 ? 12.829 -7.958 -15.621 1.00 92.25 844 GLY A C 1
ATOM 6602 O O . GLY A 1 844 ? 12.615 -7.287 -14.619 1.00 92.25 844 GLY A O 1
ATOM 6603 N N . VAL A 1 845 ? 12.912 -7.414 -16.841 1.00 97.56 845 VAL A N 1
ATOM 6604 C CA . VAL A 1 845 ? 12.770 -5.977 -17.140 1.00 97.56 845 VAL A CA 1
ATOM 6605 C C . VAL A 1 845 ? 11.413 -5.701 -17.785 1.00 97.56 845 VAL A C 1
ATOM 6607 O O . VAL A 1 845 ? 10.955 -6.491 -18.613 1.00 97.56 845 VAL A O 1
ATOM 6610 N N . LEU A 1 846 ? 10.777 -4.584 -17.420 1.00 98.25 846 LEU A N 1
ATOM 6611 C CA . LEU A 1 846 ? 9.439 -4.210 -17.880 1.00 98.25 846 LEU A CA 1
ATOM 6612 C C . LEU A 1 846 ? 9.474 -3.429 -19.200 1.00 98.25 846 LEU A C 1
ATOM 6614 O O . LEU A 1 846 ? 10.209 -2.448 -19.355 1.00 98.25 846 LEU A O 1
ATOM 6618 N N . PHE A 1 847 ? 8.604 -3.827 -20.124 1.00 97.69 847 PHE A N 1
ATOM 6619 C CA . PHE A 1 847 ? 8.395 -3.198 -21.423 1.00 97.69 847 PHE A CA 1
ATOM 6620 C C . PHE A 1 847 ? 6.904 -3.035 -21.718 1.00 97.69 847 PHE A C 1
ATOM 6622 O O . PHE A 1 847 ? 6.052 -3.698 -21.122 1.00 97.69 847 PHE A O 1
ATOM 6629 N N . ASN A 1 848 ? 6.585 -2.211 -22.713 1.00 95.56 848 ASN A N 1
ATOM 6630 C CA . ASN A 1 848 ? 5.269 -2.264 -23.345 1.00 95.56 848 ASN A CA 1
ATOM 6631 C C . ASN A 1 848 ? 5.085 -3.583 -24.126 1.00 95.56 848 ASN A C 1
ATOM 6633 O O . ASN A 1 848 ? 6.053 -4.229 -24.531 1.00 95.56 848 ASN A O 1
ATOM 6637 N N . LYS A 1 849 ? 3.834 -3.982 -24.387 1.00 95.62 849 LYS A N 1
ATOM 6638 C CA . LYS A 1 849 ? 3.488 -5.307 -24.940 1.00 95.62 849 LYS A CA 1
ATOM 6639 C C . LYS A 1 849 ? 4.197 -5.666 -26.249 1.00 95.62 849 LYS A C 1
ATOM 6641 O O . LYS A 1 849 ? 4.417 -6.840 -26.532 1.00 95.62 849 LYS A O 1
ATOM 6646 N N . ASN A 1 850 ? 4.521 -4.672 -27.074 1.00 95.38 850 ASN A N 1
ATOM 6647 C CA . ASN A 1 850 ? 5.166 -4.868 -28.373 1.00 95.38 850 ASN A CA 1
ATOM 6648 C C . ASN A 1 850 ? 6.709 -4.814 -28.316 1.00 95.38 850 ASN A C 1
ATOM 6650 O O . ASN A 1 850 ? 7.335 -4.874 -29.376 1.00 95.38 850 ASN A O 1
ATOM 6654 N N . LEU A 1 851 ? 7.307 -4.712 -27.119 1.00 95.50 851 LEU A N 1
ATOM 6655 C CA . LEU A 1 851 ? 8.751 -4.607 -26.867 1.00 95.50 851 LEU A CA 1
ATOM 6656 C C . LEU A 1 851 ? 9.411 -3.333 -27.438 1.00 95.50 851 LEU A C 1
ATOM 6658 O O . LEU A 1 851 ? 10.635 -3.253 -27.506 1.00 95.50 851 LEU A O 1
ATOM 6662 N N . SER A 1 852 ? 8.646 -2.325 -27.868 1.00 97.31 852 SER A N 1
ATOM 6663 C CA . SER A 1 852 ? 9.214 -1.111 -28.469 1.00 97.31 852 SER A CA 1
ATOM 6664 C C . SER A 1 852 ? 9.729 -0.107 -27.432 1.00 97.31 852 SER A C 1
ATOM 6666 O O . SER A 1 852 ? 10.639 0.666 -27.728 1.00 97.31 852 SER A O 1
ATOM 6668 N N . ARG A 1 853 ? 9.199 -0.133 -26.204 1.00 97.38 853 ARG A N 1
ATOM 6669 C CA . ARG A 1 853 ? 9.525 0.800 -25.117 1.00 97.38 853 ARG A CA 1
ATOM 6670 C C . ARG A 1 853 ? 9.977 0.041 -23.875 1.00 97.38 853 ARG A C 1
ATOM 6672 O O . ARG A 1 853 ? 9.210 -0.752 -23.333 1.00 97.38 853 ARG A O 1
ATOM 6679 N N . LEU A 1 854 ? 11.200 0.310 -23.418 1.00 98.19 854 LEU A N 1
ATOM 6680 C CA . LEU A 1 854 ? 11.682 -0.118 -22.100 1.00 98.19 854 LEU A CA 1
ATOM 6681 C C . LEU A 1 854 ? 11.146 0.861 -21.059 1.00 98.19 854 LEU A C 1
ATOM 6683 O O . LEU A 1 854 ? 11.407 2.059 -21.173 1.00 98.19 854 LEU A O 1
ATOM 6687 N N . ILE A 1 855 ? 10.381 0.345 -20.098 1.00 96.62 855 ILE A N 1
ATOM 6688 C CA . ILE A 1 855 ? 9.645 1.141 -19.111 1.00 96.62 855 ILE A CA 1
ATOM 6689 C C . ILE A 1 855 ? 10.419 1.208 -17.795 1.00 96.62 855 ILE A C 1
ATOM 6691 O O . ILE A 1 855 ? 10.737 2.302 -17.351 1.00 96.62 855 ILE A O 1
ATOM 6695 N N . GLN A 1 856 ? 10.766 0.058 -17.208 1.00 96.38 856 GLN A N 1
ATOM 6696 C CA . GLN A 1 856 ? 11.427 0.000 -15.902 1.00 96.38 856 GLN A CA 1
ATOM 6697 C C . GLN A 1 856 ? 12.435 -1.149 -15.842 1.00 96.38 856 GLN A C 1
ATOM 6699 O O . GLN A 1 856 ? 12.087 -2.320 -16.020 1.00 96.38 856 GLN A O 1
ATOM 6704 N N . TYR A 1 857 ? 13.684 -0.809 -15.546 1.00 97.44 857 TYR A N 1
ATOM 6705 C CA . TYR A 1 857 ? 14.720 -1.726 -15.094 1.00 97.44 857 TYR A CA 1
ATOM 6706 C C . TYR A 1 857 ? 14.616 -1.895 -13.566 1.00 97.44 857 TYR A C 1
ATOM 6708 O O . TYR A 1 857 ? 14.475 -0.888 -12.871 1.00 97.44 857 TYR A O 1
ATOM 6716 N N . PRO A 1 858 ? 14.682 -3.123 -13.021 1.00 95.31 858 PRO A N 1
ATOM 6717 C CA . PRO A 1 858 ? 14.644 -3.345 -11.575 1.00 95.31 858 PRO A CA 1
ATOM 6718 C C . PRO A 1 858 ? 15.897 -2.784 -10.882 1.00 95.31 858 PRO A C 1
ATOM 6720 O O . PRO A 1 858 ? 17.017 -3.169 -11.228 1.00 95.31 858 PRO A O 1
ATOM 6723 N N . LEU A 1 859 ? 15.732 -1.878 -9.914 1.00 93.00 859 LEU A N 1
ATOM 6724 C CA . LEU A 1 859 ? 16.849 -1.120 -9.328 1.00 93.00 859 LEU A CA 1
ATOM 6725 C C . LEU A 1 859 ? 17.768 -1.975 -8.448 1.00 93.00 859 LEU A C 1
ATOM 6727 O O . LEU A 1 859 ? 18.986 -1.790 -8.464 1.00 93.00 859 LEU A O 1
ATOM 6731 N N . GLY A 1 860 ? 17.195 -2.965 -7.764 1.00 93.25 860 GLY A N 1
ATOM 6732 C CA . GLY A 1 860 ? 17.908 -3.968 -6.976 1.00 93.25 860 GLY A CA 1
ATOM 6733 C C . GLY A 1 860 ? 18.569 -5.063 -7.817 1.00 93.25 860 GLY A C 1
ATOM 6734 O O . GLY A 1 860 ? 19.214 -5.961 -7.273 1.00 93.25 860 GLY A O 1
ATOM 6735 N N . ASN A 1 861 ? 18.438 -5.038 -9.150 1.00 94.56 861 ASN A N 1
ATOM 6736 C CA . ASN A 1 861 ? 19.071 -6.041 -9.999 1.00 94.56 861 ASN A CA 1
ATOM 6737 C C . ASN A 1 861 ? 20.602 -5.933 -9.922 1.00 94.56 861 ASN A C 1
ATOM 6739 O O . ASN A 1 861 ? 21.207 -4.967 -10.386 1.00 94.56 861 ASN A O 1
ATOM 6743 N N . THR A 1 862 ? 21.231 -6.978 -9.384 1.00 95.31 862 THR A N 1
ATOM 6744 C CA . THR A 1 862 ? 22.678 -7.035 -9.123 1.00 95.31 862 THR A CA 1
ATOM 6745 C C . THR A 1 862 ? 23.531 -7.338 -10.361 1.00 95.31 862 THR A C 1
ATOM 6747 O O . THR A 1 862 ? 24.760 -7.434 -10.270 1.00 95.31 862 THR A O 1
ATOM 6750 N N . ASN A 1 863 ? 22.916 -7.483 -11.541 1.00 95.19 863 ASN A N 1
ATOM 6751 C CA . ASN A 1 863 ? 23.645 -7.673 -12.788 1.00 95.19 863 ASN A CA 1
ATOM 6752 C C . ASN A 1 863 ? 24.485 -6.440 -13.127 1.00 95.19 863 ASN A C 1
ATOM 6754 O O . ASN A 1 863 ? 23.982 -5.343 -13.351 1.00 95.19 863 ASN A O 1
ATOM 6758 N N . LYS A 1 864 ? 25.788 -6.666 -13.297 1.00 97.50 864 LYS A N 1
ATOM 6759 C CA . LYS A 1 864 ? 26.740 -5.625 -13.709 1.00 97.50 864 LYS A CA 1
ATOM 6760 C C . LYS A 1 864 ? 26.563 -5.177 -15.153 1.00 97.50 864 LYS A C 1
ATOM 6762 O O . LYS A 1 864 ? 27.053 -4.120 -15.536 1.00 97.50 864 LYS A O 1
ATOM 6767 N N . THR A 1 865 ? 25.933 -6.001 -15.982 1.00 97.50 865 THR A N 1
ATOM 6768 C CA . THR A 1 865 ? 25.806 -5.742 -17.414 1.00 97.50 865 THR A CA 1
ATOM 6769 C C . THR A 1 865 ? 24.386 -5.977 -17.876 1.00 97.50 865 THR A C 1
ATOM 6771 O O . THR A 1 865 ? 23.820 -7.027 -17.569 1.00 97.50 865 THR A O 1
ATOM 6774 N N . TYR A 1 866 ? 23.871 -5.075 -18.703 1.00 98.06 866 TYR A N 1
ATOM 6775 C CA . TYR A 1 866 ? 22.578 -5.246 -19.343 1.00 98.06 866 TYR A CA 1
ATOM 6776 C C . TYR A 1 866 ? 22.650 -4.902 -20.830 1.00 98.06 866 TYR A C 1
ATOM 6778 O O . TYR A 1 866 ? 23.152 -3.849 -21.225 1.00 98.06 866 TYR A O 1
ATOM 6786 N N . ALA A 1 867 ? 22.164 -5.815 -21.669 1.00 97.75 867 ALA A N 1
ATOM 6787 C CA . ALA A 1 867 ? 22.054 -5.607 -23.105 1.00 97.75 867 ALA A CA 1
ATOM 6788 C C . ALA A 1 867 ? 20.585 -5.389 -23.454 1.00 97.75 867 ALA A C 1
ATOM 6790 O O . ALA A 1 867 ? 19.778 -6.309 -23.346 1.00 97.75 867 ALA A O 1
ATOM 6791 N N . ILE A 1 868 ? 20.250 -4.175 -23.886 1.00 98.31 868 ILE A N 1
ATOM 6792 C CA . ILE A 1 868 ? 18.878 -3.836 -24.252 1.00 98.31 868 ILE A CA 1
ATOM 6793 C C . ILE A 1 868 ? 18.479 -4.679 -25.482 1.00 98.31 868 ILE A C 1
ATOM 6795 O O . ILE A 1 868 ? 19.233 -4.715 -26.464 1.00 98.31 868 ILE A O 1
ATOM 6799 N N . PRO A 1 869 ? 17.325 -5.373 -25.455 1.00 96.81 869 PRO A N 1
ATOM 6800 C CA . PRO A 1 869 ? 16.896 -6.243 -26.546 1.00 96.81 869 PRO A CA 1
ATOM 6801 C C . PRO A 1 869 ? 16.727 -5.511 -27.883 1.00 96.81 869 PRO A C 1
ATOM 6803 O O . PRO A 1 869 ? 16.264 -4.371 -27.948 1.00 96.81 869 PRO A O 1
ATOM 6806 N N . ASN A 1 870 ? 17.035 -6.199 -28.987 1.00 92.69 870 ASN A N 1
ATOM 6807 C CA . ASN A 1 870 ? 16.687 -5.702 -30.320 1.00 92.69 870 ASN A CA 1
ATOM 6808 C C . ASN A 1 870 ? 15.160 -5.622 -30.464 1.00 92.69 870 ASN A C 1
ATOM 6810 O O . ASN A 1 870 ? 14.466 -6.589 -30.161 1.00 92.69 870 ASN A O 1
ATOM 6814 N N . GLY A 1 871 ? 14.659 -4.509 -30.998 1.00 94.12 871 GLY A N 1
ATOM 6815 C CA . GLY A 1 871 ? 13.221 -4.238 -31.119 1.00 94.12 871 GLY A CA 1
ATOM 6816 C C . GLY A 1 871 ? 12.776 -3.050 -30.272 1.00 94.12 871 GLY A C 1
ATOM 6817 O O . GLY A 1 871 ? 11.848 -2.356 -30.673 1.00 94.12 871 GLY A O 1
ATOM 6818 N N . VAL A 1 872 ? 13.513 -2.750 -29.198 1.00 98.44 872 VAL A N 1
ATOM 6819 C CA . VAL A 1 872 ? 13.342 -1.521 -28.418 1.00 98.44 872 VAL A CA 1
ATOM 6820 C C . VAL A 1 872 ? 13.767 -0.332 -29.275 1.00 98.44 872 VAL A C 1
ATOM 6822 O O . VAL A 1 872 ? 14.901 -0.301 -29.768 1.00 98.44 872 VAL A O 1
ATOM 6825 N N . ASP A 1 873 ? 12.864 0.629 -29.456 1.00 97.38 873 ASP A N 1
ATOM 6826 C CA . ASP A 1 873 ? 13.110 1.902 -30.135 1.00 97.38 873 ASP A CA 1
ATOM 6827 C C . ASP A 1 873 ? 13.211 3.089 -29.169 1.00 97.38 873 ASP A C 1
ATOM 6829 O O . ASP A 1 873 ? 13.883 4.073 -29.498 1.00 97.38 873 ASP A O 1
ATOM 6833 N N . THR A 1 874 ? 12.625 2.959 -27.975 1.00 97.31 874 THR A N 1
ATOM 6834 C CA . THR A 1 874 ? 12.543 4.017 -26.969 1.00 97.31 874 THR A CA 1
ATOM 6835 C C . THR A 1 874 ? 12.931 3.506 -25.584 1.00 97.31 874 THR A C 1
ATOM 6837 O O . THR A 1 874 ? 12.440 2.474 -25.124 1.00 97.31 874 THR A O 1
ATOM 6840 N N . ILE A 1 875 ? 13.795 4.253 -24.899 1.00 97.31 875 ILE A N 1
ATOM 6841 C CA . ILE A 1 875 ? 14.096 4.064 -23.475 1.00 97.31 875 ILE A CA 1
ATOM 6842 C C . ILE A 1 875 ? 13.388 5.186 -22.720 1.00 97.31 875 ILE A C 1
ATOM 6844 O O . ILE A 1 875 ? 13.686 6.359 -22.971 1.00 97.31 875 ILE A O 1
ATOM 6848 N N . ALA A 1 876 ? 12.431 4.815 -21.866 1.00 89.56 876 ALA A N 1
ATOM 6849 C CA . ALA A 1 876 ? 11.584 5.760 -21.149 1.00 89.56 876 ALA A CA 1
ATOM 6850 C C . ALA A 1 876 ? 12.382 6.635 -20.173 1.00 89.56 876 ALA A C 1
ATOM 6852 O O . ALA A 1 876 ? 13.511 6.308 -19.784 1.00 89.56 876 ALA A O 1
ATOM 6853 N N . TRP A 1 877 ? 11.784 7.755 -19.769 1.00 86.94 877 TRP A N 1
ATOM 6854 C CA . TRP A 1 877 ? 12.302 8.560 -18.670 1.00 86.94 877 TRP A CA 1
ATOM 6855 C C . TRP A 1 877 ? 12.519 7.701 -17.419 1.00 86.94 877 TRP A C 1
ATOM 6857 O O . TRP A 1 877 ? 11.757 6.781 -17.149 1.00 86.94 877 TRP A O 1
ATOM 6867 N N . PHE A 1 878 ? 13.613 7.936 -16.694 1.00 83.81 878 PHE A N 1
ATOM 6868 C CA . PHE A 1 878 ? 13.933 7.214 -15.454 1.00 83.81 878 PHE A CA 1
ATOM 6869 C C . PHE A 1 878 ? 13.969 5.675 -15.532 1.00 83.81 878 PHE A C 1
ATOM 6871 O O . PHE A 1 878 ? 14.050 5.014 -14.500 1.00 83.81 878 PHE A O 1
ATOM 6878 N N . ALA A 1 879 ? 13.992 5.087 -16.733 1.00 92.31 879 ALA A N 1
ATOM 6879 C CA . ALA A 1 879 ? 13.866 3.644 -16.894 1.00 92.31 879 ALA A CA 1
ATOM 6880 C C . ALA A 1 879 ? 14.977 2.842 -16.195 1.00 92.31 879 ALA A C 1
ATOM 6882 O O . ALA A 1 879 ? 14.768 1.681 -15.870 1.00 92.31 879 ALA A O 1
ATOM 6883 N N . PHE A 1 880 ? 16.148 3.439 -15.961 1.00 94.50 880 PHE A N 1
ATOM 6884 C CA . PHE A 1 880 ? 17.259 2.853 -15.204 1.00 94.50 880 PHE A CA 1
ATOM 6885 C C . PHE A 1 880 ? 17.650 3.690 -13.975 1.00 94.50 880 PHE A C 1
ATOM 6887 O O . PHE A 1 880 ? 18.790 3.595 -13.521 1.00 94.50 880 PHE A O 1
ATOM 6894 N N . ASN A 1 881 ? 16.757 4.550 -13.479 1.00 85.25 881 ASN A N 1
ATOM 6895 C CA . ASN A 1 881 ? 17.055 5.515 -12.421 1.00 85.25 881 ASN A CA 1
ATOM 6896 C C . ASN A 1 881 ? 17.752 4.871 -11.218 1.00 85.25 881 ASN A C 1
ATOM 6898 O O . ASN A 1 881 ? 17.180 3.986 -10.607 1.00 85.25 881 ASN A O 1
ATOM 6902 N N . GLU A 1 882 ? 18.950 5.324 -10.853 1.00 89.06 882 GLU A N 1
ATOM 6903 C CA . GLU A 1 882 ? 19.657 4.866 -9.644 1.00 89.06 882 GLU A CA 1
ATOM 6904 C C . GLU A 1 882 ? 19.924 3.347 -9.586 1.00 89.06 882 GLU A C 1
ATOM 6906 O O . GLU A 1 882 ? 20.119 2.788 -8.511 1.00 89.06 882 GLU A O 1
ATOM 6911 N N . ALA A 1 883 ? 19.995 2.659 -10.735 1.00 93.19 883 ALA A N 1
ATOM 6912 C CA . ALA A 1 883 ? 20.323 1.231 -10.799 1.00 93.19 883 ALA A CA 1
ATOM 6913 C C . ALA A 1 883 ? 21.728 0.937 -10.223 1.00 93.19 883 ALA A C 1
ATOM 6915 O O . ALA A 1 883 ? 22.731 0.952 -10.938 1.00 93.19 883 ALA A O 1
ATOM 6916 N N . ALA A 1 884 ? 21.804 0.651 -8.922 1.00 89.50 884 ALA A N 1
ATOM 6917 C CA . ALA A 1 884 ? 23.017 0.792 -8.112 1.00 89.50 884 ALA A CA 1
ATOM 6918 C C . ALA A 1 884 ? 24.176 -0.153 -8.481 1.00 89.50 884 ALA A C 1
ATOM 6920 O O . ALA A 1 884 ? 25.324 0.087 -8.100 1.00 89.50 884 ALA A O 1
ATOM 6921 N N . TYR A 1 885 ? 23.888 -1.234 -9.208 1.00 94.56 885 TYR A N 1
ATOM 6922 C CA . TYR A 1 885 ? 24.860 -2.278 -9.548 1.00 94.56 885 TYR A CA 1
ATOM 6923 C C . TYR A 1 885 ? 25.263 -2.293 -11.024 1.00 94.56 885 TYR A C 1
ATOM 6925 O O . TYR A 1 885 ? 26.193 -3.012 -11.401 1.00 94.56 885 TYR A O 1
ATOM 6933 N N . LEU A 1 886 ? 24.571 -1.533 -11.875 1.00 96.06 886 LEU A N 1
ATOM 6934 C CA . LEU A 1 886 ? 24.727 -1.627 -13.320 1.00 96.06 886 LEU A CA 1
ATOM 6935 C C . LEU A 1 886 ? 25.981 -0.864 -13.773 1.00 96.06 886 LEU A C 1
ATOM 6937 O O . LEU A 1 886 ? 26.063 0.357 -13.655 1.00 96.06 886 LEU A O 1
ATOM 6941 N N . GLU A 1 887 ? 26.979 -1.584 -14.290 1.00 97.00 887 GLU A N 1
ATOM 6942 C CA . GLU A 1 887 ? 28.280 -1.032 -14.699 1.00 97.00 887 GLU A CA 1
ATOM 6943 C C . GLU A 1 887 ? 28.389 -0.825 -16.216 1.00 97.00 887 GLU A C 1
ATOM 6945 O O . GLU A 1 887 ? 29.120 0.067 -16.662 1.00 97.00 887 GLU A O 1
ATOM 6950 N N . ILE A 1 888 ? 27.714 -1.665 -17.014 1.00 97.75 888 ILE A N 1
ATOM 6951 C CA . ILE A 1 888 ? 27.786 -1.655 -18.481 1.00 97.75 888 ILE A CA 1
ATOM 6952 C C . ILE A 1 888 ? 26.395 -1.794 -19.099 1.00 97.75 888 ILE A C 1
ATOM 6954 O O . ILE A 1 888 ? 25.700 -2.785 -18.868 1.00 97.75 888 ILE A O 1
ATOM 6958 N N . ILE A 1 889 ? 26.035 -0.857 -19.976 1.00 98.25 889 ILE A N 1
ATOM 6959 C CA . ILE A 1 889 ? 24.787 -0.903 -20.748 1.00 98.25 889 ILE A CA 1
ATOM 6960 C C . ILE A 1 889 ? 25.109 -1.008 -22.237 1.00 98.25 889 ILE A C 1
ATOM 6962 O O . ILE A 1 889 ? 25.838 -0.179 -22.773 1.00 98.25 889 ILE A O 1
ATOM 6966 N N . SER A 1 890 ? 24.551 -2.006 -22.925 1.00 98.19 890 SER A N 1
ATOM 6967 C CA . SER A 1 890 ? 24.648 -2.138 -24.384 1.00 98.19 890 SER A CA 1
ATOM 6968 C C . SER A 1 890 ? 23.338 -1.701 -25.041 1.00 98.19 890 SER A C 1
ATOM 6970 O O . SER A 1 890 ? 22.290 -2.302 -24.808 1.00 98.19 890 SER A O 1
ATOM 6972 N N . VAL A 1 891 ? 23.401 -0.656 -25.867 1.00 98.19 891 VAL A N 1
ATOM 6973 C CA . VAL A 1 891 ? 22.262 -0.036 -26.554 1.00 98.19 891 VAL A CA 1
ATOM 6974 C C . VAL A 1 891 ? 22.247 -0.486 -28.026 1.00 98.19 891 VAL A C 1
ATOM 6976 O O . VAL A 1 891 ? 23.177 -0.157 -28.778 1.00 98.19 891 VAL A O 1
ATOM 6979 N N . PRO A 1 892 ? 21.229 -1.245 -28.482 1.00 97.62 892 PRO A N 1
ATOM 6980 C CA . PRO A 1 892 ? 21.174 -1.778 -29.838 1.00 97.62 892 PRO A CA 1
ATOM 6981 C C . PRO A 1 892 ? 20.886 -0.682 -30.867 1.00 97.62 892 PRO A C 1
ATOM 6983 O O . PRO A 1 892 ? 20.416 0.407 -30.550 1.00 97.62 892 PRO A O 1
ATOM 6986 N N . ALA A 1 893 ? 21.117 -0.997 -32.142 1.00 96.19 893 ALA A N 1
ATOM 6987 C CA . ALA A 1 893 ? 20.871 -0.067 -33.246 1.00 96.19 893 ALA A CA 1
ATOM 6988 C C . ALA A 1 893 ? 19.381 0.260 -33.477 1.00 96.19 893 ALA A C 1
ATOM 6990 O O . ALA A 1 893 ? 19.089 1.163 -34.256 1.00 96.19 893 ALA A O 1
ATOM 6991 N N . SER A 1 894 ? 18.453 -0.485 -32.860 1.00 97.38 894 SER A N 1
ATOM 6992 C CA . SER A 1 894 ? 17.015 -0.206 -32.941 1.00 97.38 894 SER A CA 1
ATOM 6993 C C . SER A 1 894 ? 16.588 0.986 -32.087 1.00 97.38 894 SER A C 1
ATOM 6995 O O . SER A 1 894 ? 15.584 1.603 -32.421 1.00 97.38 894 SER A O 1
ATOM 6997 N N . VAL A 1 895 ? 17.346 1.334 -31.038 1.00 98.19 895 VAL A N 1
ATOM 6998 C CA . VAL A 1 895 ? 17.023 2.472 -30.169 1.00 98.19 895 VAL A CA 1
ATOM 6999 C C . VAL A 1 895 ? 17.228 3.765 -30.947 1.00 98.19 895 VAL A C 1
ATOM 7001 O O . VAL A 1 895 ? 18.331 4.067 -31.403 1.00 98.19 895 VAL A O 1
ATOM 7004 N N . THR A 1 896 ? 16.150 4.529 -31.088 1.00 95.75 896 THR A N 1
ATOM 7005 C CA . THR A 1 896 ? 16.132 5.829 -31.765 1.00 95.75 896 THR A CA 1
ATOM 7006 C C . THR A 1 896 ? 15.870 6.983 -30.805 1.00 95.75 896 THR A C 1
ATOM 7008 O O . THR A 1 896 ? 16.262 8.104 -31.124 1.00 95.75 896 THR A O 1
ATOM 7011 N N . SER A 1 897 ? 15.290 6.711 -29.629 1.00 94.31 897 SER A N 1
ATOM 7012 C CA . SER A 1 897 ? 14.993 7.708 -28.601 1.00 94.31 897 SER A CA 1
ATOM 7013 C C . SER A 1 897 ? 15.407 7.243 -27.201 1.00 94.31 897 SER A C 1
ATOM 7015 O O . SER A 1 897 ? 15.108 6.128 -26.779 1.00 94.31 897 SER A O 1
ATOM 7017 N N . ILE A 1 898 ? 16.096 8.118 -26.477 1.00 95.75 898 ILE A N 1
ATOM 7018 C CA . ILE A 1 898 ? 16.417 8.008 -25.055 1.00 95.75 898 ILE A CA 1
ATOM 7019 C C . ILE A 1 898 ? 15.821 9.241 -24.398 1.00 95.75 898 ILE A C 1
ATOM 7021 O O . ILE A 1 898 ? 16.205 10.359 -24.739 1.00 95.75 898 ILE A O 1
ATOM 7025 N N . GLU A 1 899 ? 14.878 9.058 -23.487 1.00 88.94 899 GLU A N 1
ATOM 7026 C CA . GLU A 1 899 ? 14.169 10.173 -22.868 1.00 88.94 899 GLU A CA 1
ATOM 7027 C C . GLU A 1 899 ? 14.965 10.831 -21.728 1.00 88.94 899 GLU A C 1
ATOM 7029 O O . GLU A 1 899 ? 16.055 10.402 -21.337 1.00 88.94 899 GLU A O 1
ATOM 7034 N N . THR A 1 900 ? 14.438 11.954 -21.240 1.00 87.00 900 THR A N 1
ATOM 7035 C CA . THR A 1 900 ? 15.011 12.731 -20.135 1.00 87.00 900 THR A CA 1
ATOM 7036 C C . THR A 1 900 ? 15.202 11.840 -18.906 1.00 87.00 900 THR A C 1
ATOM 7038 O O . THR A 1 900 ? 14.323 11.057 -18.572 1.00 87.00 900 THR A O 1
ATOM 7041 N N . PHE A 1 901 ? 16.360 11.940 -18.246 1.00 85.88 901 PHE A N 1
ATOM 7042 C CA . PHE A 1 901 ? 16.705 11.161 -17.045 1.00 85.88 901 PHE A CA 1
ATOM 7043 C C . PHE A 1 901 ? 16.714 9.624 -17.180 1.00 85.88 901 PHE A C 1
ATOM 7045 O O . PHE A 1 901 ? 16.792 8.931 -16.171 1.00 85.88 901 PHE A O 1
ATOM 7052 N N . ALA A 1 902 ? 16.687 9.060 -18.394 1.00 90.31 902 ALA A N 1
ATOM 7053 C CA . ALA A 1 902 ? 16.633 7.606 -18.607 1.00 90.31 902 ALA A CA 1
ATOM 7054 C C . ALA A 1 902 ? 17.687 6.787 -17.828 1.00 90.31 902 ALA A C 1
ATOM 7056 O O . ALA A 1 902 ? 17.394 5.673 -17.403 1.00 90.31 902 ALA A O 1
ATOM 7057 N N . PHE A 1 903 ? 18.891 7.336 -17.626 1.00 94.19 903 PHE A N 1
ATOM 7058 C CA . PHE A 1 903 ? 19.991 6.732 -16.863 1.00 94.19 903 PHE A CA 1
ATOM 7059 C C . PHE A 1 903 ? 20.441 7.629 -15.699 1.00 94.19 903 PHE A C 1
ATOM 7061 O O . PHE A 1 903 ? 21.630 7.700 -15.378 1.00 94.19 903 PHE A O 1
ATOM 7068 N N . PHE A 1 904 ? 19.514 8.388 -15.115 1.00 90.31 904 PHE A N 1
ATOM 7069 C CA . PHE A 1 904 ? 19.832 9.303 -14.027 1.00 90.31 904 PHE A CA 1
ATOM 7070 C C . PHE A 1 904 ? 20.352 8.553 -12.795 1.00 90.31 904 PHE A C 1
ATOM 7072 O O . PHE A 1 904 ? 19.884 7.463 -12.483 1.00 90.31 904 PHE A O 1
ATOM 7079 N N . GLY A 1 905 ? 21.350 9.116 -12.114 1.00 90.81 905 GLY A N 1
ATOM 7080 C CA . GLY A 1 905 ? 21.807 8.614 -10.814 1.00 90.81 905 GLY A CA 1
ATOM 7081 C C . GLY A 1 905 ? 22.500 7.244 -10.819 1.00 90.81 905 GLY A C 1
ATOM 7082 O O . GLY A 1 905 ? 22.790 6.722 -9.747 1.00 90.81 905 GLY A O 1
ATOM 7083 N N . ILE A 1 906 ? 22.814 6.646 -11.978 1.00 94.00 906 ILE A N 1
ATOM 7084 C CA . ILE A 1 906 ? 23.524 5.352 -12.045 1.00 94.00 906 ILE A CA 1
ATOM 7085 C C . ILE A 1 906 ? 25.013 5.543 -11.726 1.00 94.00 906 ILE A C 1
ATOM 7087 O O . ILE A 1 906 ? 25.875 5.538 -12.607 1.00 94.00 906 ILE A O 1
ATOM 7091 N N . MET A 1 907 ? 25.335 5.719 -10.446 1.00 92.00 907 MET A N 1
ATOM 7092 C CA . MET A 1 907 ? 26.695 6.022 -9.979 1.00 92.00 907 MET A CA 1
ATOM 7093 C C . MET A 1 907 ? 27.709 4.900 -10.259 1.00 92.00 907 MET A C 1
ATOM 7095 O O . MET A 1 907 ? 28.916 5.144 -10.251 1.00 92.00 907 MET A O 1
ATOM 7099 N N . SER A 1 908 ? 27.237 3.680 -10.529 1.00 94.31 908 SER A N 1
ATOM 7100 C CA . SER A 1 908 ? 28.051 2.528 -10.926 1.00 94.31 908 SER A CA 1
ATOM 7101 C C . SER A 1 908 ? 28.403 2.490 -12.419 1.00 94.31 908 SER A C 1
ATOM 7103 O O . SER A 1 908 ? 29.275 1.711 -12.810 1.00 94.31 908 SER A O 1
ATOM 7105 N N . LEU A 1 909 ? 27.747 3.293 -13.269 1.00 95.81 909 LEU A N 1
ATOM 7106 C CA . LEU A 1 909 ? 27.854 3.168 -14.722 1.00 95.81 909 LEU A CA 1
ATOM 7107 C C . LEU A 1 909 ? 29.245 3.573 -15.227 1.00 95.81 909 LEU A C 1
ATOM 7109 O O . LEU A 1 909 ? 29.590 4.748 -15.322 1.00 95.81 909 LEU A O 1
ATOM 7113 N N . SER A 1 910 ? 30.030 2.579 -15.635 1.00 95.88 910 SER A N 1
ATOM 7114 C CA . SER A 1 910 ? 31.364 2.783 -16.204 1.00 95.88 910 SER A CA 1
ATOM 7115 C C . SER A 1 910 ? 31.334 2.933 -17.723 1.00 95.88 910 SER A C 1
ATOM 7117 O O . SER A 1 910 ? 32.153 3.650 -18.298 1.00 95.88 910 SER A O 1
ATOM 7119 N N . THR A 1 911 ? 30.409 2.240 -18.396 1.00 97.44 911 THR A N 1
ATOM 7120 C CA . THR A 1 911 ? 30.381 2.152 -19.858 1.00 97.44 911 THR A CA 1
ATOM 7121 C C . THR A 1 911 ? 28.956 2.101 -20.396 1.00 97.44 911 THR A C 1
ATOM 7123 O O . THR A 1 911 ? 28.168 1.241 -20.009 1.00 97.44 911 THR A O 1
ATOM 7126 N N . ILE A 1 912 ? 28.654 2.944 -21.380 1.00 97.44 912 ILE A N 1
ATOM 7127 C CA . ILE A 1 912 ? 27.476 2.791 -22.240 1.00 97.44 912 ILE A CA 1
ATOM 7128 C C . ILE A 1 912 ? 27.929 2.573 -23.683 1.00 97.44 912 ILE A C 1
ATOM 7130 O O . ILE A 1 912 ? 28.688 3.358 -24.247 1.00 97.44 912 ILE A O 1
ATOM 7134 N N . GLU A 1 913 ? 27.504 1.464 -24.275 1.00 98.00 913 GLU A N 1
ATOM 7135 C CA . GLU A 1 913 ? 27.949 1.004 -25.582 1.00 98.00 913 GLU A CA 1
ATOM 7136 C C . GLU A 1 913 ? 26.822 1.105 -26.610 1.00 98.00 913 GLU A C 1
ATOM 7138 O O . GLU A 1 913 ? 25.897 0.297 -26.623 1.00 98.00 913 GLU A O 1
ATOM 7143 N N . PHE A 1 914 ? 26.931 2.056 -27.532 1.00 97.50 914 PHE A N 1
ATOM 7144 C CA . PHE A 1 914 ? 26.008 2.199 -28.650 1.00 97.50 914 PHE A CA 1
ATOM 7145 C C . PHE A 1 914 ? 26.440 1.327 -29.832 1.00 97.50 914 PHE A C 1
ATOM 7147 O O . PHE A 1 914 ? 27.559 1.437 -30.331 1.00 97.50 914 PHE A O 1
ATOM 7154 N N . LYS A 1 915 ? 25.530 0.481 -30.327 1.00 95.94 915 LYS A N 1
ATOM 7155 C CA . LYS A 1 915 ? 25.754 -0.370 -31.513 1.00 95.94 915 LYS A CA 1
ATOM 7156 C C . LYS A 1 915 ? 25.313 0.284 -32.826 1.00 95.94 915 LYS A C 1
ATOM 7158 O O . LYS A 1 915 ? 25.670 -0.196 -33.902 1.00 95.94 915 LYS A O 1
ATOM 7163 N N . GLY A 1 916 ? 24.505 1.342 -32.752 1.00 93.00 916 GLY A N 1
ATOM 7164 C CA . GLY A 1 916 ? 23.956 2.046 -33.908 1.00 93.00 916 GLY A CA 1
ATOM 7165 C C . GLY A 1 916 ? 24.978 2.939 -34.609 1.00 93.00 916 GLY A C 1
ATOM 7166 O O . GLY A 1 916 ? 25.795 3.597 -33.981 1.00 93.00 916 GLY A O 1
ATOM 7167 N N . THR A 1 917 ? 24.917 3.001 -35.938 1.00 92.69 917 THR A N 1
ATOM 7168 C CA . THR A 1 917 ? 25.690 3.986 -36.719 1.00 92.69 917 THR A CA 1
ATOM 7169 C C . THR A 1 917 ? 24.997 5.348 -36.797 1.00 92.69 917 THR A C 1
ATOM 7171 O O . THR A 1 917 ? 25.585 6.317 -37.273 1.00 92.69 917 THR A O 1
ATOM 7174 N N . VAL A 1 918 ? 23.725 5.405 -36.396 1.00 92.25 918 VAL A N 1
ATOM 7175 C CA . VAL A 1 918 ? 22.916 6.620 -36.296 1.00 92.25 918 VAL A CA 1
ATOM 7176 C C . VAL A 1 918 ? 22.702 6.889 -34.804 1.00 92.25 918 VAL A C 1
ATOM 7178 O O . VAL A 1 918 ? 22.138 6.020 -34.138 1.00 92.25 918 VAL A O 1
ATOM 7181 N N . PRO A 1 919 ? 23.155 8.037 -34.270 1.00 92.06 919 PRO A N 1
ATOM 7182 C CA . PRO A 1 919 ? 22.912 8.397 -32.876 1.00 92.06 919 PRO A CA 1
ATOM 7183 C C . PRO A 1 919 ? 21.406 8.526 -32.592 1.00 92.06 919 PRO A C 1
ATOM 7185 O O . PRO A 1 919 ? 20.715 9.163 -33.395 1.00 92.06 919 PRO A O 1
ATOM 7188 N N . PRO A 1 920 ? 20.888 7.967 -31.482 1.00 93.44 920 PRO A N 1
ATOM 7189 C CA . PRO A 1 920 ? 19.519 8.239 -31.051 1.00 93.44 920 PRO A CA 1
ATOM 7190 C C . PRO A 1 920 ? 19.364 9.700 -30.609 1.00 93.44 920 PRO A C 1
ATOM 7192 O O . PRO A 1 920 ? 20.349 10.369 -30.291 1.00 93.44 920 PRO A O 1
ATOM 7195 N N . SER A 1 921 ? 18.131 10.206 -30.539 1.00 90.38 921 SER A N 1
ATOM 7196 C CA . SER A 1 921 ? 17.874 11.419 -29.761 1.00 90.38 921 SER A CA 1
ATOM 7197 C C . SER A 1 921 ? 18.081 11.110 -28.284 1.00 90.38 921 SER A C 1
ATOM 7199 O O . SER A 1 921 ? 17.550 10.117 -27.794 1.00 90.38 921 SER A O 1
ATOM 7201 N N . ILE A 1 922 ? 18.838 11.951 -27.582 1.00 89.62 922 ILE A N 1
ATOM 7202 C CA . ILE A 1 922 ? 19.053 11.822 -26.141 1.00 89.62 922 ILE A CA 1
ATOM 7203 C C . ILE A 1 922 ? 18.446 13.023 -25.415 1.00 89.62 922 ILE A C 1
ATOM 7205 O O . ILE A 1 922 ? 18.743 14.178 -25.735 1.00 89.62 922 ILE A O 1
ATOM 7209 N N . GLY A 1 923 ? 17.548 12.733 -24.478 1.00 81.56 923 GLY A N 1
ATOM 7210 C CA . GLY A 1 923 ? 16.846 13.706 -23.658 1.00 81.56 923 GLY A CA 1
ATOM 7211 C C . GLY A 1 923 ? 17.788 14.450 -22.718 1.00 81.56 923 GLY A C 1
ATOM 7212 O O . GLY A 1 923 ? 18.916 14.027 -22.444 1.00 81.56 923 GLY A O 1
ATOM 7213 N N . SER A 1 924 ? 17.325 15.590 -22.209 1.00 81.00 924 SER A N 1
ATOM 7214 C CA . SER A 1 924 ? 18.100 16.373 -21.248 1.00 81.00 924 SER A CA 1
ATOM 7215 C C . SER A 1 924 ? 18.399 15.544 -20.003 1.00 81.00 924 SER A C 1
ATOM 7217 O O . SER A 1 924 ? 17.531 14.826 -19.517 1.00 81.00 924 SER A O 1
ATOM 7219 N N . ARG A 1 925 ? 19.617 15.667 -19.467 1.00 84.19 925 ARG A N 1
ATOM 7220 C CA . ARG A 1 925 ? 20.024 15.019 -18.211 1.00 84.19 925 ARG A CA 1
ATOM 7221 C C . ARG A 1 925 ? 19.906 13.488 -18.197 1.00 84.19 925 ARG A C 1
ATOM 7223 O O . ARG A 1 925 ? 19.904 12.893 -17.128 1.00 84.19 925 ARG A O 1
ATOM 7230 N N . ALA A 1 926 ? 19.855 12.842 -19.366 1.00 85.88 926 ALA A N 1
ATOM 7231 C CA . ALA A 1 926 ? 19.728 11.388 -19.464 1.00 85.88 926 ALA A CA 1
ATOM 7232 C C . ALA A 1 926 ? 20.882 10.630 -18.788 1.00 85.88 926 ALA A C 1
ATOM 7234 O O . ALA A 1 926 ? 20.630 9.590 -18.203 1.00 85.88 926 ALA A O 1
ATOM 7235 N N . LEU A 1 927 ? 22.116 11.146 -18.853 1.00 89.94 927 LEU A N 1
ATOM 7236 C CA . LEU A 1 927 ? 23.325 10.541 -18.265 1.00 89.94 927 LEU A CA 1
ATOM 7237 C C . LEU A 1 927 ? 23.931 11.472 -17.199 1.00 89.94 927 LEU A C 1
ATOM 7239 O O . LEU A 1 927 ? 25.086 11.891 -17.309 1.00 89.94 927 LEU A O 1
ATOM 7243 N N . MET A 1 928 ? 23.122 11.900 -16.229 1.00 88.69 928 MET A N 1
ATOM 7244 C CA . MET A 1 928 ? 23.531 12.851 -15.187 1.00 88.69 928 MET A CA 1
ATOM 7245 C C . MET A 1 928 ? 23.171 12.347 -13.788 1.00 88.69 928 MET A C 1
ATOM 7247 O O . MET A 1 928 ? 22.379 11.422 -13.643 1.00 88.69 928 MET A O 1
ATOM 7251 N N . TYR A 1 929 ? 23.746 12.974 -12.768 1.00 86.44 929 TYR A N 1
ATOM 7252 C CA . TYR A 1 929 ? 23.367 12.812 -11.365 1.00 86.44 929 TYR A CA 1
ATOM 7253 C C . TYR A 1 929 ? 23.235 14.187 -10.702 1.00 86.44 929 TYR A C 1
ATOM 7255 O O . TYR A 1 929 ? 23.703 15.190 -11.249 1.00 86.44 929 TYR A O 1
ATOM 7263 N N . GLU A 1 930 ? 22.574 14.239 -9.548 1.00 85.12 930 GLU A N 1
ATOM 7264 C CA . GLU A 1 930 ? 22.460 15.452 -8.737 1.00 85.12 930 GLU A CA 1
ATOM 7265 C C . GLU A 1 930 ? 23.617 15.550 -7.728 1.00 85.12 930 GLU A C 1
ATOM 7267 O O . GLU A 1 930 ? 23.917 14.595 -7.014 1.00 85.12 930 GLU A O 1
ATOM 7272 N N . THR A 1 931 ? 24.275 16.712 -7.659 1.00 77.81 931 THR A N 1
ATOM 7273 C CA . THR A 1 931 ? 25.413 16.984 -6.753 1.00 77.81 931 THR A CA 1
ATOM 7274 C C . THR A 1 931 ? 25.004 17.646 -5.428 1.00 77.81 931 THR A C 1
ATOM 7276 O O . THR A 1 931 ? 25.867 18.002 -4.624 1.00 77.81 931 THR A O 1
ATOM 7279 N N . GLY A 1 932 ? 23.697 17.816 -5.197 1.00 68.88 932 GLY A N 1
ATOM 7280 C CA . GLY A 1 932 ? 23.119 18.655 -4.143 1.00 68.88 932 GLY A CA 1
ATOM 7281 C C . GLY A 1 932 ? 22.958 20.118 -4.590 1.00 68.88 932 GLY A C 1
ATOM 7282 O O . GLY A 1 932 ? 23.728 20.607 -5.412 1.00 68.88 932 GLY A O 1
ATOM 7283 N N . MET A 1 933 ? 21.950 20.820 -4.053 1.00 58.22 933 MET A N 1
ATOM 7284 C CA . MET A 1 933 ? 21.511 22.178 -4.458 1.00 58.22 933 MET A CA 1
ATOM 7285 C C . MET A 1 933 ? 20.878 22.285 -5.861 1.00 58.22 933 MET A C 1
ATOM 7287 O O . MET A 1 933 ? 20.958 23.342 -6.487 1.00 58.22 933 MET A O 1
ATOM 7291 N N . SER A 1 934 ? 20.243 21.219 -6.367 1.00 65.31 934 SER A N 1
ATOM 7292 C CA . SER A 1 934 ? 19.616 21.204 -7.703 1.00 65.31 934 SER A CA 1
ATOM 7293 C C . SER A 1 934 ? 20.596 21.429 -8.869 1.00 65.31 934 SER A C 1
ATOM 7295 O O . SER A 1 934 ? 20.192 21.801 -9.977 1.00 65.31 934 SER A O 1
ATOM 7297 N N . GLU A 1 935 ? 21.892 21.206 -8.632 1.00 78.94 935 GLU A N 1
ATOM 7298 C CA . GLU A 1 935 ? 22.926 21.169 -9.665 1.00 78.94 935 GLU A CA 1
ATOM 7299 C C . GLU A 1 935 ? 23.071 19.746 -10.223 1.00 78.94 935 GLU A C 1
ATOM 7301 O O . GLU A 1 935 ? 22.948 18.754 -9.503 1.00 78.94 935 GLU A O 1
ATOM 7306 N N . TYR A 1 936 ? 23.317 19.653 -11.532 1.00 83.94 936 TYR A N 1
ATOM 7307 C CA . TYR A 1 936 ? 23.420 18.386 -12.251 1.00 83.94 936 TYR A CA 1
ATOM 7308 C C . TYR A 1 936 ? 24.770 18.292 -12.952 1.00 83.94 936 TYR A C 1
ATOM 7310 O O . TYR A 1 936 ? 25.128 19.192 -13.719 1.00 83.94 936 TYR A O 1
ATOM 7318 N N . GLU A 1 937 ? 25.457 17.163 -12.792 1.00 87.81 937 GLU A N 1
ATOM 7319 C CA . GLU A 1 937 ? 26.717 16.866 -13.481 1.00 87.81 937 GLU A CA 1
ATOM 7320 C C . GLU A 1 937 ? 26.624 15.566 -14.304 1.00 87.81 937 GLU A C 1
ATOM 7322 O O . GLU A 1 937 ? 25.809 14.692 -13.992 1.00 87.81 937 GLU A O 1
ATOM 7327 N N . PRO A 1 938 ? 27.408 15.416 -15.394 1.00 89.81 938 PRO A N 1
ATOM 7328 C CA . PRO A 1 938 ? 27.552 14.134 -16.085 1.00 89.81 938 PRO A CA 1
ATOM 7329 C C . PRO A 1 938 ? 28.004 13.027 -15.130 1.00 89.81 938 PRO A C 1
ATOM 7331 O O . PRO A 1 938 ? 28.846 13.277 -14.272 1.00 89.81 938 PRO A O 1
ATOM 7334 N N . LEU A 1 939 ? 27.504 11.801 -15.316 1.00 89.44 939 LEU A N 1
ATOM 7335 C CA . LEU A 1 939 ? 27.901 10.657 -14.484 1.00 89.44 939 LEU A CA 1
ATOM 7336 C C . LEU A 1 939 ? 29.436 10.514 -14.393 1.00 89.44 939 LEU A C 1
ATOM 7338 O O . LEU A 1 939 ? 30.128 10.536 -15.423 1.00 89.44 939 LEU A O 1
ATOM 7342 N N . PRO A 1 940 ? 29.993 10.356 -13.177 1.00 83.62 940 PRO A N 1
ATOM 7343 C CA . PRO A 1 940 ? 31.432 10.339 -12.983 1.00 83.62 940 PRO A CA 1
ATOM 7344 C C . PRO A 1 940 ? 32.032 9.048 -13.550 1.00 83.62 940 PRO A C 1
ATOM 7346 O O . PRO A 1 940 ? 31.467 7.971 -13.414 1.00 83.62 940 PRO A O 1
ATOM 7349 N N . ASN A 1 941 ? 33.218 9.139 -14.158 1.00 84.00 941 ASN A N 1
ATOM 7350 C CA . ASN A 1 941 ? 33.969 7.993 -14.704 1.00 84.00 941 ASN A CA 1
ATOM 7351 C C . ASN A 1 941 ? 33.273 7.198 -15.832 1.00 84.00 941 ASN A C 1
ATOM 7353 O O . ASN A 1 941 ? 33.770 6.140 -16.222 1.00 84.00 941 ASN A O 1
ATOM 7357 N N . MET A 1 942 ? 32.178 7.710 -16.400 1.00 93.50 942 MET A N 1
ATOM 7358 C CA . MET A 1 942 ? 31.480 7.078 -17.519 1.00 93.50 942 MET A CA 1
ATOM 7359 C C . MET A 1 942 ? 32.250 7.238 -18.841 1.00 93.50 942 MET A C 1
ATOM 7361 O O . MET A 1 942 ? 32.702 8.333 -19.185 1.00 93.50 942 MET A O 1
ATOM 7365 N N . THR A 1 943 ? 32.314 6.159 -19.625 1.00 96.25 943 THR A N 1
ATOM 7366 C CA . THR A 1 943 ? 32.752 6.149 -21.030 1.00 96.25 943 THR A CA 1
ATOM 7367 C C . THR A 1 943 ? 31.584 5.821 -21.965 1.00 96.25 943 THR A C 1
ATOM 7369 O O . THR A 1 943 ? 30.895 4.819 -21.783 1.00 96.25 943 THR A O 1
ATOM 7372 N N . ILE A 1 944 ? 31.389 6.625 -23.012 1.00 96.75 944 ILE A N 1
ATOM 7373 C CA . ILE A 1 944 ? 30.413 6.373 -24.080 1.00 96.75 944 ILE A CA 1
ATOM 7374 C C . ILE A 1 944 ? 31.143 5.756 -25.278 1.00 96.75 944 ILE A C 1
ATOM 7376 O O . ILE A 1 944 ? 31.867 6.446 -25.999 1.00 96.75 944 ILE A O 1
ATOM 7380 N N . LEU A 1 945 ? 30.952 4.455 -25.502 1.00 97.25 945 LEU A N 1
ATOM 7381 C CA . LEU A 1 945 ? 31.521 3.715 -26.629 1.00 97.25 945 LEU A CA 1
ATOM 7382 C C . LEU A 1 945 ? 30.587 3.753 -27.837 1.00 97.25 945 LEU A C 1
ATOM 7384 O O . LEU A 1 945 ? 29.433 3.338 -27.747 1.00 97.25 945 LEU A O 1
ATOM 7388 N N . VAL A 1 946 ? 31.103 4.183 -28.989 1.00 96.94 946 VAL A N 1
ATOM 7389 C CA . VAL A 1 946 ? 30.350 4.252 -30.255 1.00 96.94 946 VAL A CA 1
ATOM 7390 C C . VAL A 1 946 ? 31.073 3.503 -31.380 1.00 96.94 946 VAL A C 1
ATOM 7392 O O . VAL A 1 946 ? 32.293 3.321 -31.298 1.00 96.94 946 VAL A O 1
ATOM 7395 N N . PRO A 1 947 ? 30.381 3.069 -32.453 1.00 95.19 947 PRO A N 1
ATOM 7396 C CA . PRO A 1 947 ? 30.999 2.234 -33.479 1.00 95.19 947 PRO A CA 1
ATOM 7397 C C . PRO A 1 947 ? 32.183 2.914 -34.173 1.00 95.19 947 PRO A C 1
ATOM 7399 O O . PRO A 1 947 ? 32.153 4.116 -34.467 1.00 95.19 947 PRO A O 1
ATOM 7402 N N . SER A 1 948 ? 33.219 2.133 -34.494 1.00 93.12 948 SER A N 1
ATOM 7403 C CA . SER A 1 948 ? 34.427 2.662 -35.128 1.00 93.12 948 SER A CA 1
ATOM 7404 C C . SER A 1 948 ? 34.099 3.381 -36.444 1.00 93.12 948 SER A C 1
ATOM 7406 O O . SER A 1 948 ? 33.423 2.843 -37.321 1.00 93.12 948 SER A O 1
ATOM 7408 N N . GLY A 1 949 ? 34.588 4.616 -36.587 1.00 94.00 949 GLY A N 1
ATOM 7409 C CA . GLY A 1 949 ? 34.308 5.482 -37.741 1.00 94.00 949 GLY A CA 1
ATOM 7410 C C . GLY A 1 949 ? 33.093 6.409 -37.595 1.00 94.00 949 GLY A C 1
ATOM 7411 O O . GLY A 1 949 ? 32.864 7.214 -38.495 1.00 94.00 949 GLY A O 1
ATOM 7412 N N . TYR A 1 950 ? 32.358 6.349 -36.476 1.00 94.50 950 TYR A N 1
ATOM 7413 C CA . TYR A 1 950 ? 31.167 7.177 -36.226 1.00 94.50 950 TYR A CA 1
ATOM 7414 C C . TYR A 1 950 ? 31.312 8.153 -35.045 1.00 94.50 950 TYR A C 1
ATOM 7416 O O . TYR A 1 950 ? 30.364 8.867 -34.731 1.00 94.50 950 TYR A O 1
ATOM 7424 N N . LEU A 1 951 ? 32.499 8.253 -34.433 1.00 93.88 951 LEU A N 1
ATOM 7425 C CA . LEU A 1 951 ? 32.764 9.156 -33.302 1.00 93.88 951 LEU A CA 1
ATOM 7426 C C . LEU A 1 951 ? 32.376 10.614 -33.596 1.00 93.88 951 LEU A C 1
ATOM 7428 O O . LEU A 1 951 ? 31.633 11.216 -32.826 1.00 93.88 951 LEU A O 1
ATOM 7432 N N . ASP A 1 952 ? 32.808 11.159 -34.736 1.00 92.62 952 ASP A N 1
ATOM 7433 C CA . ASP A 1 952 ? 32.494 12.543 -35.120 1.00 92.62 952 ASP A CA 1
ATOM 7434 C C . ASP A 1 952 ? 30.988 12.760 -35.352 1.00 92.62 952 ASP A C 1
ATOM 7436 O O . ASP A 1 952 ? 30.475 13.853 -35.124 1.00 92.62 952 ASP A O 1
ATOM 7440 N N . VAL A 1 953 ? 30.263 11.718 -35.778 1.00 93.00 953 VAL A N 1
ATOM 7441 C CA . VAL A 1 953 ? 28.806 11.776 -35.976 1.00 93.00 953 VAL A CA 1
ATOM 7442 C C . VAL A 1 953 ? 28.095 11.892 -34.629 1.00 93.00 953 VAL A C 1
ATOM 7444 O O . VAL A 1 953 ? 27.205 12.724 -34.489 1.00 93.00 953 VAL A O 1
ATOM 7447 N N . TYR A 1 954 ? 28.517 11.107 -33.635 1.00 92.75 954 TYR A N 1
ATOM 7448 C CA . TYR A 1 954 ? 27.980 11.178 -32.275 1.00 92.75 954 TYR A CA 1
ATOM 7449 C C . TYR A 1 954 ? 28.317 12.505 -31.590 1.00 92.75 954 TYR A C 1
ATOM 7451 O O . TYR A 1 954 ? 27.434 13.120 -31.008 1.00 92.75 954 TYR A O 1
ATOM 7459 N N . LYS A 1 955 ? 29.548 13.013 -31.727 1.00 92.06 955 LYS A N 1
ATOM 7460 C CA . LYS A 1 955 ? 29.947 14.315 -31.156 1.00 92.06 955 LYS A CA 1
ATOM 7461 C C . LYS A 1 955 ? 29.102 15.489 -31.659 1.00 92.06 955 LYS A C 1
ATOM 7463 O O . LYS A 1 955 ? 28.863 16.442 -30.924 1.00 92.06 955 LYS A O 1
ATOM 7468 N N . LEU A 1 956 ? 28.655 15.425 -32.914 1.00 89.50 956 LEU A N 1
ATOM 7469 C CA . LEU A 1 956 ? 27.813 16.449 -33.539 1.00 89.50 956 LEU A CA 1
ATOM 7470 C C . LEU A 1 956 ? 26.311 16.229 -33.312 1.00 89.50 956 LEU A C 1
ATOM 7472 O O . LEU A 1 956 ? 25.513 17.089 -33.694 1.00 89.50 956 LEU A O 1
ATOM 7476 N N . ALA A 1 957 ? 25.907 15.093 -32.740 1.00 86.50 957 ALA A N 1
ATOM 7477 C CA . ALA A 1 957 ? 24.502 14.785 -32.535 1.00 86.50 957 ALA A CA 1
ATOM 7478 C C . ALA A 1 957 ? 23.912 15.620 -31.380 1.00 86.50 957 ALA A C 1
ATOM 7480 O O . ALA A 1 957 ? 24.570 15.797 -30.347 1.00 86.50 957 ALA A O 1
ATOM 7481 N N . PRO A 1 958 ? 22.671 16.130 -31.522 1.00 78.94 958 PRO A N 1
ATOM 7482 C CA . PRO A 1 958 ? 21.987 16.848 -30.451 1.00 78.94 958 PRO A CA 1
ATOM 7483 C C . PRO A 1 958 ? 21.955 16.038 -29.148 1.00 78.94 958 PRO A C 1
ATOM 7485 O O . PRO A 1 958 ? 21.663 14.845 -29.163 1.00 78.94 958 PRO A O 1
ATOM 7488 N N . GLY A 1 959 ? 22.282 16.689 -28.029 1.00 82.81 959 GLY A N 1
ATOM 7489 C CA . GLY A 1 959 ? 22.368 16.073 -26.700 1.00 82.81 959 GLY A CA 1
ATOM 7490 C C . GLY A 1 959 ? 23.699 15.357 -26.429 1.00 82.81 959 GLY A C 1
ATOM 7491 O O . GLY A 1 959 ? 24.289 15.563 -25.373 1.00 82.81 959 GLY A O 1
ATOM 7492 N N . PHE A 1 960 ? 24.254 14.627 -27.401 1.00 87.12 960 PHE A N 1
ATOM 7493 C CA . PHE A 1 960 ? 25.571 13.981 -27.265 1.00 87.12 960 PHE A CA 1
ATOM 7494 C C . PHE A 1 960 ? 26.740 14.966 -27.214 1.00 87.12 960 PHE A C 1
ATOM 7496 O O . PHE A 1 960 ? 27.753 14.673 -26.583 1.00 87.12 960 PHE A O 1
ATOM 7503 N N . SER A 1 961 ? 26.599 16.152 -27.813 1.00 83.06 961 SER A N 1
ATOM 7504 C CA . SER A 1 961 ? 27.614 17.210 -27.737 1.00 83.06 961 SER A CA 1
ATOM 7505 C C . SER A 1 961 ? 27.929 17.647 -26.300 1.00 83.06 961 SER A C 1
ATOM 7507 O O . SER A 1 961 ? 29.020 18.140 -26.036 1.00 83.06 961 SER A O 1
ATOM 7509 N N . PHE A 1 962 ? 26.988 17.474 -25.363 1.00 85.44 962 PHE A N 1
ATOM 7510 C CA . PHE A 1 962 ? 27.208 17.758 -23.940 1.00 85.44 962 PHE A CA 1
ATOM 7511 C C . PHE A 1 962 ? 28.159 16.745 -23.279 1.00 85.44 962 PHE A C 1
ATOM 7513 O O . PHE A 1 962 ? 28.826 17.068 -22.304 1.00 85.44 962 PHE A O 1
ATOM 7520 N N . TYR A 1 963 ? 28.263 15.544 -23.849 1.00 88.69 963 TYR A N 1
ATOM 7521 C CA . TYR A 1 963 ? 29.098 14.445 -23.368 1.00 88.69 963 TYR A CA 1
ATOM 7522 C C . TYR A 1 963 ? 30.335 14.229 -24.258 1.00 88.69 963 TYR A C 1
ATOM 7524 O O . TYR A 1 963 ? 30.875 13.124 -24.309 1.00 88.69 963 TYR A O 1
ATOM 7532 N N . GLU A 1 964 ? 30.787 15.260 -24.988 1.00 89.69 964 GLU A N 1
ATOM 7533 C CA . GLU A 1 964 ? 31.871 15.134 -25.974 1.00 89.69 964 GLU A CA 1
ATOM 7534 C C . GLU A 1 964 ? 33.157 14.536 -25.380 1.00 89.69 964 GLU A C 1
ATOM 7536 O O . GLU A 1 964 ? 33.807 13.713 -26.032 1.00 89.69 964 GLU A O 1
ATOM 7541 N N . ASP A 1 965 ? 33.492 14.905 -24.144 1.00 90.19 965 ASP A N 1
ATOM 7542 C CA . ASP A 1 965 ? 34.699 14.440 -23.452 1.00 90.19 965 ASP A CA 1
ATOM 7543 C C . ASP A 1 965 ? 34.598 12.985 -22.957 1.00 90.19 965 ASP A C 1
ATOM 7545 O O . ASP A 1 965 ? 35.614 12.366 -22.644 1.00 90.19 965 ASP A O 1
ATOM 7549 N N . HIS A 1 966 ? 33.389 12.415 -22.941 1.00 92.62 966 HIS A N 1
ATOM 7550 C CA . HIS A 1 966 ? 33.127 11.026 -22.550 1.00 92.62 966 HIS A CA 1
ATOM 7551 C C . HIS A 1 966 ? 33.030 10.074 -23.754 1.00 92.62 966 HIS A C 1
ATOM 7553 O O . HIS A 1 966 ? 33.018 8.856 -23.576 1.00 92.62 966 HIS A O 1
ATOM 7559 N N . LEU A 1 967 ? 32.952 10.601 -24.980 1.00 94.69 967 LEU A N 1
ATOM 7560 C CA . LEU A 1 967 ? 32.795 9.820 -26.208 1.00 94.69 967 LEU A CA 1
ATOM 7561 C C . LEU A 1 967 ? 34.125 9.233 -26.698 1.00 94.69 967 LEU A C 1
ATOM 7563 O O . LEU A 1 967 ? 35.087 9.957 -26.960 1.00 94.69 967 LEU A O 1
ATOM 7567 N N . THR A 1 968 ? 34.150 7.921 -26.938 1.00 94.62 968 THR A N 1
ATOM 7568 C CA . THR A 1 968 ? 35.284 7.232 -27.564 1.00 94.62 968 THR A CA 1
ATOM 7569 C C . THR A 1 968 ? 34.839 6.176 -28.578 1.00 94.62 968 THR A C 1
ATOM 7571 O O . THR A 1 968 ? 33.731 5.642 -28.529 1.00 94.62 968 THR A O 1
ATOM 7574 N N . SER A 1 969 ? 35.709 5.893 -29.546 1.00 90.94 969 SER A N 1
ATOM 7575 C CA . SER A 1 969 ? 35.495 4.819 -30.520 1.00 90.94 969 SER A CA 1
ATOM 7576 C C . SER A 1 969 ? 35.738 3.464 -29.865 1.00 90.94 969 SER A C 1
ATOM 7578 O O . SER A 1 969 ? 36.709 3.321 -29.119 1.00 90.94 969 SER A O 1
ATOM 7580 N N . GLN A 1 970 ? 34.913 2.476 -30.224 1.00 81.56 970 GLN A N 1
ATOM 7581 C CA . GLN A 1 970 ? 35.248 1.056 -30.067 1.00 81.56 970 GLN A CA 1
ATOM 7582 C C . GLN A 1 970 ? 36.571 0.704 -30.746 1.00 81.56 970 GLN A C 1
ATOM 7584 O O . GLN A 1 970 ? 36.849 1.297 -31.828 1.00 81.56 970 GLN A O 1
#